Protein 7CZ3 (pdb70)

InterPro domains:
  IPR006683 Thioesterase domain [PF03061] (25-97)
  IPR029069 HotDog domain superfamily [SSF54637] (1-150)
  IPR033120 Hotdog acyl-CoA thioesterase (ACOT)-type domain [PS51770] (7-119)
  IPR040170 Cytosolic acyl coenzyme A thioester hydrolase [PTHR11049] (7-152)

Radius of gyration: 28.85 Å; Cα contacts (8 Å, |Δi|>4): 2410; chains: 6; bounding box: 58×79×76 Å

Foldseek 3Di:
DAAFVQLKFKDKFADDQVQQDPVQWGDPVVVVVVLCVSLQSSQCSQQVAHKDWPDKPDKDQQDTAHNQKMKMKIKTFLFDDFFKTFIKIWIKIARNVDGDIDTRIIITTMMGGDHDPDGGGTDGYDYDDPVSVVSNVCRVVVVVVVVVVVVVVVVVVCCVVVVPPDPD/DEAAQVQLKFKDKFAQDQVQADPVQWGDVVVVVVVQVVRQVSSVCSFQVADKDWDWKDDKDFPDTAHRQKMKMKMKTFLFDDFFKTWIKIWIWIARVPVRDIDTGIIITTMMGGADPRHTGGTHTYDYDDPVSVVCNVCVVVVVVVVVVVVVVVVVVVVVVVD/DAAAFCQLKDKDKFADDQVQADVVQWGDPVVVVVVQCVSQQSQVCRQFPAHKDFPFKDDKDFPDTAHNQKMKMWIKHFQFDDFFKTWIKIWIWIARPVPRDIDTRIIITTMMGGAHPVHTDGTHGYHYDDPVSVVVNVCVVVVVVVVVVVVCVVVVVCCCVVVVVDDD/DEDAQVLLKFKDKFAADQVCADPVQWGDVVVVVVVQVVRQLSSVCSFQVARKDWPWKDDKDFDDTAHNQKIKMKIWTFLFFDQFKTWIKIWIWIARPPVGDIDTGIIITTMMGGADPRHTHGTHGYHYDDPVSVVCHVCVVVVVVVVVVVVVVVVVVVVVVVD/DEEAFVQLKFKDKAAADQVQADPVQWGDPVVVVVVLVVRQQSSVCSFFVAHKDWDDKDDKDFPDTAHRQKMKMWIKTFQFDDFFKTWIKIWIKIARVVVRDIDTRIIITTMMGGADPNGTHGGHGYDYDDPVSVVSNVCVVVVVVVCVVVVVVVVVCVVVVD/DADAFVQLKFKDKFAQDQVQADPVQWGDPVVVVVVQVVRQLSSCCSQFVAHKDFPFKDDKDFPDTAHNQKMKMWIKTWQFDDFFKTKMKIWIWIARVVVRPIDTRIIITTMMGGADPHHTHGGHGYDYDDPVSVVSNVCVVVVVVVVVVVVVVVVVVVVVDD

Organism: Bacillus cereus (strain ATCC 14579 / DSM 31 / CCUG 7414 / JCM 2152 / NBRC 15305 / NCIMB 9373 / NCTC 2599 / NRRL B-3711) (NCBI:txid226900)

B-factor: mean 80.13, std 21.68, range [30.0, 168.38]

Structure (mmCIF, N/CA/C/O backbone):
data_7CZ3
#
_entry.id   7CZ3
#
_cell.length_a   78.685
_cell.length_b   78.685
_cell.length_c   215.634
_cell.angle_alpha   90.000
_cell.angle_beta   90.000
_cell.angle_gamma   120.000
#
_symmetry.space_group_name_H-M   'P 31'
#
loop_
_entity.id
_entity.type
_entity.pdbx_description
1 polymer 'Acyl-CoA hydrolase'
2 non-polymer 'COENZYME A'
3 water water
#
loop_
_atom_site.group_PDB
_atom_site.id
_atom_site.type_symbol
_atom_site.label_atom_id
_atom_site.label_alt_id
_atom_site.label_comp_id
_atom_site.label_asym_id
_atom_site.label_entity_id
_atom_site.label_seq_id
_atom_site.pdbx_PDB_ins_code
_atom_site.Cartn_x
_atom_site.Cartn_y
_atom_site.Cartn_z
_atom_site.occupancy
_atom_site.B_iso_or_equiv
_atom_site.auth_seq_id
_atom_site.auth_comp_id
_atom_site.auth_asym_id
_atom_site.auth_atom_id
_atom_site.pdbx_PDB_model_num
ATOM 1 N N . LYS A 1 3 ? 45.123 38.535 -4.549 1.00 96.33 3 LYS A N 1
ATOM 2 C CA . LYS A 1 3 ? 45.364 38.869 -5.974 1.00 97.88 3 LYS A CA 1
ATOM 3 C C . LYS A 1 3 ? 44.883 37.731 -6.902 1.00 107.15 3 LYS A C 1
ATOM 4 O O . LYS A 1 3 ? 45.339 37.710 -8.066 1.00 112.88 3 LYS A O 1
ATOM 10 N N . LYS A 1 4 ? 43.975 36.845 -6.444 1.00 108.49 4 LYS A N 1
ATOM 11 C CA . LYS A 1 4 ? 43.425 35.690 -7.225 1.00 95.47 4 LYS A CA 1
ATOM 12 C C . LYS A 1 4 ? 41.910 35.573 -7.002 1.00 87.60 4 LYS A C 1
ATOM 13 O O . LYS A 1 4 ? 41.396 36.039 -5.973 1.00 77.36 4 LYS A O 1
ATOM 19 N N . PHE A 1 5 ? 41.210 34.951 -7.945 1.00 94.64 5 PHE A N 1
ATOM 20 C CA . PHE A 1 5 ? 39.728 34.864 -7.961 1.00 100.84 5 PHE A CA 1
ATOM 21 C C . PHE A 1 5 ? 39.290 33.517 -7.368 1.00 100.26 5 PHE A C 1
ATOM 22 O O . PHE A 1 5 ? 40.062 32.528 -7.364 1.00 97.43 5 PHE A O 1
ATOM 30 N N . MET A 1 6 ? 38.059 33.484 -6.867 1.00 90.47 6 MET A N 1
ATOM 31 C CA . MET A 1 6 ? 37.467 32.292 -6.218 1.00 90.51 6 MET A CA 1
ATOM 32 C C . MET A 1 6 ? 37.309 31.160 -7.259 1.00 89.02 6 MET A C 1
ATOM 33 O O . MET A 1 6 ? 37.639 30.010 -6.924 1.00 90.22 6 MET A O 1
ATOM 38 N N . ARG A 1 7 ? 36.879 31.463 -8.487 1.00 81.06 7 ARG A N 1
ATOM 39 C CA . ARG A 1 7 ? 36.747 30.480 -9.595 1.00 83.74 7 ARG A CA 1
ATOM 40 C C . ARG A 1 7 ? 38.062 29.713 -9.775 1.00 82.65 7 ARG A C 1
ATOM 41 O O . ARG A 1 7 ? 37.990 28.530 -10.175 1.00 83.50 7 ARG A O 1
ATOM 49 N N . GLU A 1 8 ? 39.211 30.357 -9.545 1.00 74.05 8 GLU A N 1
ATOM 50 C CA . GLU A 1 8 ? 40.542 29.802 -9.918 1.00 78.00 8 GLU A CA 1
ATOM 51 C C . GLU A 1 8 ? 40.873 28.555 -9.083 1.00 73.46 8 GLU A C 1
ATOM 52 O O . GLU A 1 8 ? 41.813 27.815 -9.471 1.00 73.71 8 GLU A O 1
ATOM 58 N N . SER A 1 9 ? 40.142 28.336 -7.989 1.00 62.44 9 SER A N 1
ATOM 59 C CA . SER A 1 9 ? 40.337 27.215 -7.042 1.00 62.41 9 SER A CA 1
ATOM 60 C C . SER A 1 9 ? 39.052 26.390 -6.934 1.00 63.66 9 SER A C 1
ATOM 61 O O . SER A 1 9 ? 38.907 25.624 -5.969 1.00 73.31 9 SER A O 1
ATOM 64 N N . LYS A 1 10 ? 38.121 26.547 -7.861 1.00 60.54 10 LYS A N 1
ATOM 65 C CA . LYS A 1 10 ? 36.871 25.762 -7.802 1.00 66.66 10 LYS A CA 1
ATOM 66 C C . LYS A 1 10 ? 37.213 24.320 -8.186 1.00 57.50 10 LYS A C 1
ATOM 67 O O . LYS A 1 10 ? 38.092 24.122 -9.020 1.00 54.93 10 LYS A O 1
ATOM 73 N N . ALA A 1 11 ? 36.568 23.359 -7.536 1.00 53.93 11 ALA A N 1
ATOM 74 C CA . ALA A 1 11 ? 36.730 21.909 -7.757 1.00 50.15 11 ALA A CA 1
ATOM 75 C C . ALA A 1 11 ? 35.367 21.241 -7.598 1.00 51.25 11 ALA A C 1
ATOM 76 O O . ALA A 1 11 ? 34.659 21.575 -6.617 1.00 47.84 11 ALA A O 1
ATOM 78 N N . ILE A 1 12 ? 34.989 20.391 -8.555 1.00 54.27 12 ILE A N 1
ATOM 79 C CA . ILE A 1 12 ? 33.769 19.547 -8.461 1.00 55.90 12 ILE A CA 1
ATOM 80 C C . ILE A 1 12 ? 34.184 18.081 -8.505 1.00 52.92 12 ILE A C 1
ATOM 81 O O . ILE A 1 12 ? 34.892 17.732 -9.455 1.00 56.23 12 ILE A O 1
ATOM 86 N N . LYS A 1 13 ? 33.749 17.291 -7.514 1.00 54.64 13 LYS A N 1
ATOM 87 C CA . LYS A 1 13 ? 33.718 15.802 -7.514 1.00 61.76 13 LYS A CA 1
ATOM 88 C C . LYS A 1 13 ? 32.261 15.315 -7.408 1.00 61.95 13 LYS A C 1
ATOM 89 O O . LYS A 1 13 ? 31.668 15.437 -6.330 1.00 61.31 13 LYS A O 1
ATOM 95 N N . THR A 1 14 ? 31.702 14.778 -8.492 1.00 64.00 14 THR A N 1
ATOM 96 C CA . THR A 1 14 ? 30.404 14.037 -8.527 1.00 58.32 14 THR A CA 1
ATOM 97 C C . THR A 1 14 ? 30.638 12.537 -8.368 1.00 53.11 14 THR A C 1
ATOM 98 O O . THR A 1 14 ? 31.508 11.989 -9.062 1.00 50.74 14 THR A O 1
ATOM 102 N N . THR A 1 15 ? 29.881 11.864 -7.521 1.00 54.36 15 THR A N 1
ATOM 103 C CA . THR A 1 15 ? 30.107 10.414 -7.305 1.00 53.83 15 THR A CA 1
ATOM 104 C C . THR A 1 15 ? 28.812 9.645 -7.106 1.00 47.74 15 THR A C 1
ATOM 105 O O . THR A 1 15 ? 27.751 10.211 -6.937 1.00 47.08 15 THR A O 1
ATOM 109 N N . ARG A 1 16 ? 28.996 8.351 -7.070 1.00 57.71 16 ARG A N 1
ATOM 110 C CA . ARG A 1 16 ? 27.976 7.317 -6.844 1.00 67.46 16 ARG A CA 1
ATOM 111 C C . ARG A 1 16 ? 28.081 6.983 -5.361 1.00 63.29 16 ARG A C 1
ATOM 112 O O . ARG A 1 16 ? 29.136 7.238 -4.761 1.00 66.59 16 ARG A O 1
ATOM 120 N N . VAL A 1 17 ? 27.019 6.473 -4.776 1.00 69.16 17 VAL A N 1
ATOM 121 C CA . VAL A 1 17 ? 27.036 5.997 -3.364 1.00 68.55 17 VAL A CA 1
ATOM 122 C C . VAL A 1 17 ? 27.355 4.508 -3.416 1.00 60.56 17 VAL A C 1
ATOM 123 O O . VAL A 1 17 ? 26.737 3.854 -4.257 1.00 65.71 17 VAL A O 1
ATOM 127 N N . PHE A 1 18 ? 28.283 4.010 -2.589 1.00 62.72 18 PHE A N 1
ATOM 128 C CA . PHE A 1 18 ? 28.727 2.582 -2.587 1.00 66.29 18 PHE A CA 1
ATOM 129 C C . PHE A 1 18 ? 28.178 1.833 -1.362 1.00 71.71 18 PHE A C 1
ATOM 130 O O . PHE A 1 18 ? 28.325 2.314 -0.238 1.00 80.55 18 PHE A O 1
ATOM 138 N N . PRO A 1 19 ? 27.537 0.641 -1.528 1.00 63.34 19 PRO A N 1
ATOM 139 C CA . PRO A 1 19 ? 26.923 -0.111 -0.435 1.00 58.03 19 PRO A CA 1
ATOM 140 C C . PRO A 1 19 ? 27.686 -0.173 0.889 1.00 58.21 19 PRO A C 1
ATOM 141 O O . PRO A 1 19 ? 27.016 -0.299 1.881 1.00 53.07 19 PRO A O 1
ATOM 145 N N . ASN A 1 20 ? 29.025 -0.127 0.850 1.00 61.64 20 ASN A N 1
ATOM 146 C CA . ASN A 1 20 ? 29.926 -0.203 2.039 1.00 70.84 20 ASN A CA 1
ATOM 147 C C . ASN A 1 20 ? 29.831 1.075 2.897 1.00 71.05 20 ASN A C 1
ATOM 148 O O . ASN A 1 20 ? 30.299 1.058 4.066 1.00 68.93 20 ASN A O 1
ATOM 153 N N . ASP A 1 21 ? 29.280 2.156 2.346 1.00 73.85 21 ASP A N 1
ATOM 154 C CA . ASP A 1 21 ? 29.132 3.450 3.057 1.00 70.71 21 ASP A CA 1
ATOM 155 C C . ASP A 1 21 ? 27.674 3.640 3.498 1.00 68.37 21 ASP A C 1
ATOM 156 O O . ASP A 1 21 ? 27.386 4.682 4.124 1.00 65.12 21 ASP A O 1
ATOM 161 N N . LEU A 1 22 ? 26.796 2.675 3.197 1.00 60.10 22 LEU A N 1
ATOM 162 C CA . LEU A 1 22 ? 25.429 2.606 3.777 1.00 62.96 22 LEU A CA 1
ATOM 163 C C . LEU A 1 22 ? 25.513 1.986 5.175 1.00 71.15 22 LEU A C 1
ATOM 164 O O . LEU A 1 22 ? 26.344 1.089 5.384 1.00 68.86 22 LEU A O 1
ATOM 169 N N . ASN A 1 23 ? 24.674 2.467 6.094 1.00 84.69 23 ASN A N 1
ATOM 170 C CA . ASN A 1 23 ? 24.570 1.950 7.483 1.00 84.62 23 ASN A CA 1
ATOM 171 C C . ASN A 1 23 ? 23.389 0.982 7.519 1.00 88.53 23 ASN A C 1
ATOM 172 O O . ASN A 1 23 ? 22.993 0.496 6.431 1.00 84.78 23 ASN A O 1
ATOM 177 N N . ASN A 1 24 ? 22.878 0.696 8.715 1.00 92.31 24 ASN A N 1
ATOM 178 C CA . ASN A 1 24 ? 21.883 -0.380 8.922 1.00 101.34 24 ASN A CA 1
ATOM 179 C C . ASN A 1 24 ? 20.586 -0.020 8.187 1.00 102.95 24 ASN A C 1
ATOM 180 O O . ASN A 1 24 ? 19.943 -0.958 7.687 1.00 85.35 24 ASN A O 1
ATOM 185 N N . HIS A 1 25 ? 20.299 1.276 8.051 1.00 113.81 25 HIS A N 1
ATOM 186 C CA . HIS A 1 25 ? 19.059 1.774 7.398 1.00 109.94 25 HIS A CA 1
ATOM 187 C C . HIS A 1 25 ? 19.290 2.031 5.911 1.00 95.12 25 HIS A C 1
ATOM 188 O O . HIS A 1 25 ? 18.413 2.643 5.305 1.00 99.13 25 HIS A O 1
ATOM 195 N N . GLN A 1 26 ? 20.402 1.538 5.363 1.00 90.29 26 GLN A N 1
ATOM 196 C CA . GLN A 1 26 ? 20.801 1.707 3.938 1.00 85.58 26 GLN A CA 1
ATOM 197 C C . GLN A 1 26 ? 20.920 3.192 3.589 1.00 73.87 26 GLN A C 1
ATOM 198 O O . GLN A 1 26 ? 20.462 3.568 2.516 1.00 76.90 26 GLN A O 1
ATOM 204 N N . THR A 1 27 ? 21.570 3.979 4.443 1.00 69.07 27 THR A N 1
ATOM 205 C CA . THR A 1 27 ? 21.723 5.437 4.219 1.00 65.07 27 THR A CA 1
ATOM 206 C C . THR A 1 27 ? 23.198 5.804 4.371 1.00 60.95 27 THR A C 1
ATOM 207 O O . THR A 1 27 ? 23.852 5.189 5.192 1.00 59.84 27 THR A O 1
ATOM 211 N N . LEU A 1 28 ? 23.699 6.759 3.593 1.00 57.11 28 LEU A N 1
ATOM 212 C CA . LEU A 1 28 ? 25.132 7.133 3.701 1.00 59.92 28 LEU A CA 1
ATOM 213 C C . LEU A 1 28 ? 25.503 7.560 5.130 1.00 58.38 28 LEU A C 1
ATOM 214 O O . LEU A 1 28 ? 24.771 8.335 5.722 1.00 68.30 28 LEU A O 1
ATOM 219 N N . PHE A 1 29 ? 26.631 7.070 5.642 1.00 66.42 29 PHE A N 1
ATOM 220 C CA . PHE A 1 29 ? 27.314 7.559 6.870 1.00 65.33 29 PHE A CA 1
ATOM 221 C C . PHE A 1 29 ? 27.747 9.027 6.733 1.00 53.90 29 PHE A C 1
ATOM 222 O O . PHE A 1 29 ? 28.189 9.461 5.658 1.00 57.51 29 PHE A O 1
ATOM 230 N N . GLY A 1 30 ? 27.702 9.745 7.851 1.00 51.75 30 GLY A N 1
ATOM 231 C CA . GLY A 1 30 ? 28.227 11.111 7.992 1.00 51.53 30 GLY A CA 1
ATOM 232 C C . GLY A 1 30 ? 29.701 11.125 7.685 1.00 56.07 30 GLY A C 1
ATOM 233 O O . GLY A 1 30 ? 30.130 11.997 6.877 1.00 64.53 30 GLY A O 1
ATOM 234 N N . GLY A 1 31 ? 30.430 10.146 8.240 1.00 54.39 31 GLY A N 1
ATOM 235 C CA . GLY A 1 31 ? 31.900 10.011 8.111 1.00 48.47 31 GLY A CA 1
ATOM 236 C C . GLY A 1 31 ? 32.320 10.066 6.656 1.00 47.59 31 GLY A C 1
ATOM 237 O O . GLY A 1 31 ? 33.275 10.818 6.316 1.00 39.02 31 GLY A O 1
ATOM 238 N N . LYS A 1 32 ? 31.605 9.321 5.811 1.00 47.97 32 LYS A N 1
ATOM 239 C CA . LYS A 1 32 ? 31.925 9.245 4.368 1.00 57.05 32 LYS A CA 1
ATOM 240 C C . LYS A 1 32 ? 31.853 10.679 3.830 1.00 62.05 32 LYS A C 1
ATOM 241 O O . LYS A 1 32 ? 32.827 11.146 3.178 1.00 54.43 32 LYS A O 1
ATOM 247 N N . LEU A 1 33 ? 30.769 11.382 4.169 1.00 57.99 33 LEU A N 1
ATOM 248 C CA . LEU A 1 33 ? 30.547 12.761 3.681 1.00 55.64 33 LEU A CA 1
ATOM 249 C C . LEU A 1 33 ? 31.659 13.692 4.181 1.00 47.92 33 LEU A C 1
ATOM 250 O O . LEU A 1 33 ? 32.205 14.508 3.381 1.00 38.70 33 LEU A O 1
ATOM 255 N N . LEU A 1 34 ? 32.013 13.599 5.459 1.00 43.62 34 LEU A N 1
ATOM 256 C CA . LEU A 1 34 ? 32.994 14.570 5.992 1.00 47.26 34 LEU A CA 1
ATOM 257 C C . LEU A 1 34 ? 34.296 14.340 5.263 1.00 47.71 34 LEU A C 1
ATOM 258 O O . LEU A 1 34 ? 34.876 15.358 4.813 1.00 53.23 34 LEU A O 1
ATOM 263 N N . ALA A 1 35 ? 34.613 13.053 5.050 1.00 43.48 35 ALA A N 1
ATOM 264 C CA . ALA A 1 35 ? 35.833 12.553 4.389 1.00 38.79 35 ALA A CA 1
ATOM 265 C C . ALA A 1 35 ? 35.975 13.168 2.998 1.00 41.37 35 ALA A C 1
ATOM 266 O O . ALA A 1 35 ? 37.056 13.659 2.685 1.00 50.07 35 ALA A O 1
ATOM 268 N N . GLU A 1 36 ? 34.916 13.192 2.200 1.00 44.75 36 GLU A N 1
ATOM 269 C CA . GLU A 1 36 ? 34.942 13.788 0.830 1.00 56.74 36 GLU A CA 1
ATOM 270 C C . GLU A 1 36 ? 34.930 15.327 0.868 1.00 60.70 36 GLU A C 1
ATOM 271 O O . GLU A 1 36 ? 35.497 15.952 -0.079 1.00 57.58 36 GLU A O 1
ATOM 277 N N . ILE A 1 37 ? 34.250 15.920 1.859 1.00 51.81 37 ILE A N 1
ATOM 278 C CA . ILE A 1 37 ? 34.315 17.386 2.081 1.00 51.53 37 ILE A CA 1
ATOM 279 C C . ILE A 1 37 ? 35.790 17.752 2.301 1.00 53.56 37 ILE A C 1
ATOM 280 O O . ILE A 1 37 ? 36.259 18.698 1.654 1.00 52.94 37 ILE A O 1
ATOM 285 N N . ASP A 1 38 ? 36.509 16.999 3.139 1.00 51.35 38 ASP A N 1
ATOM 286 C CA . ASP A 1 38 ? 37.957 17.235 3.384 1.00 61.40 38 ASP A CA 1
ATOM 287 C C . ASP A 1 38 ? 38.738 17.035 2.076 1.00 60.69 38 ASP A C 1
ATOM 288 O O . ASP A 1 38 ? 39.672 17.843 1.769 1.00 54.92 38 ASP A O 1
ATOM 293 N N . SER A 1 39 ? 38.387 15.989 1.333 1.00 52.67 39 SER A N 1
ATOM 294 C CA . SER A 1 39 ? 39.147 15.550 0.139 1.00 55.03 39 SER A CA 1
ATOM 295 C C . SER A 1 39 ? 39.129 16.642 -0.940 1.00 52.18 39 SER A C 1
ATOM 296 O O . SER A 1 39 ? 40.206 17.033 -1.385 1.00 56.53 39 SER A O 1
ATOM 299 N N . ILE A 1 40 ? 37.943 17.085 -1.361 1.00 54.36 40 ILE A N 1
ATOM 300 C CA . ILE A 1 40 ? 37.755 18.132 -2.413 1.00 53.63 40 ILE A CA 1
ATOM 301 C C . ILE A 1 40 ? 38.318 19.457 -1.881 1.00 56.53 40 ILE A C 1
ATOM 302 O O . ILE A 1 40 ? 39.235 20.034 -2.547 1.00 54.16 40 ILE A O 1
ATOM 307 N N . ALA A 1 41 ? 37.845 19.897 -0.703 1.00 46.48 41 ALA A N 1
ATOM 308 C CA . ALA A 1 41 ? 38.363 21.103 -0.040 1.00 48.47 41 ALA A CA 1
ATOM 309 C C . ALA A 1 41 ? 39.893 21.145 -0.198 1.00 53.56 41 ALA A C 1
ATOM 310 O O . ALA A 1 41 ? 40.400 22.199 -0.626 1.00 54.50 41 ALA A O 1
ATOM 312 N N . SER A 1 42 ? 40.593 20.026 0.045 1.00 57.46 42 SER A N 1
ATOM 313 C CA . SER A 1 42 ? 42.083 19.964 0.082 1.00 56.01 42 SER A CA 1
ATOM 314 C C . SER A 1 42 ? 42.638 20.294 -1.299 1.00 53.57 42 SER A C 1
ATOM 315 O O . SER A 1 42 ? 43.733 20.900 -1.341 1.00 52.82 42 SER A O 1
ATOM 318 N N . ILE A 1 43 ? 41.913 19.896 -2.355 1.00 53.26 43 ILE A N 1
ATOM 319 C CA . ILE A 1 43 ? 42.256 20.165 -3.786 1.00 58.35 43 ILE A CA 1
ATOM 320 C C . ILE A 1 43 ? 42.093 21.680 -4.009 1.00 70.92 43 ILE A C 1
ATOM 321 O O . ILE A 1 43 ? 43.083 22.338 -4.444 1.00 62.28 43 ILE A O 1
ATOM 326 N N . ALA A 1 44 ? 40.903 22.226 -3.702 1.00 66.66 44 ALA A N 1
ATOM 327 C CA . ALA A 1 44 ? 40.614 23.671 -3.796 1.00 56.13 44 ALA A CA 1
ATOM 328 C C . ALA A 1 44 ? 41.798 24.443 -3.202 1.00 56.29 44 ALA A C 1
ATOM 329 O O . ALA A 1 44 ? 42.511 25.135 -3.957 1.00 61.11 44 ALA A O 1
ATOM 331 N N . ALA A 1 45 ? 42.062 24.262 -1.908 1.00 51.47 45 ALA A N 1
ATOM 332 C CA . ALA A 1 45 ? 43.176 24.922 -1.183 1.00 58.62 45 ALA A CA 1
ATOM 333 C C . ALA A 1 45 ? 44.524 24.731 -1.906 1.00 64.93 45 ALA A C 1
ATOM 334 O O . ALA A 1 45 ? 45.346 25.672 -1.885 1.00 63.69 45 ALA A O 1
ATOM 336 N N . ALA A 1 46 ? 44.781 23.548 -2.472 1.00 64.80 46 ALA A N 1
ATOM 337 C CA . ALA A 1 46 ? 46.006 23.259 -3.247 1.00 67.08 46 ALA A CA 1
ATOM 338 C C . ALA A 1 46 ? 46.039 24.182 -4.470 1.00 71.11 46 ALA A C 1
ATOM 339 O O . ALA A 1 46 ? 46.960 25.012 -4.551 1.00 72.93 46 ALA A O 1
ATOM 341 N N . ARG A 1 47 ? 45.060 24.055 -5.373 1.00 77.58 47 ARG A N 1
ATOM 342 C CA . ARG A 1 47 ? 44.956 24.882 -6.608 1.00 84.10 47 ARG A CA 1
ATOM 343 C C . ARG A 1 47 ? 45.319 26.321 -6.242 1.00 84.51 47 ARG A C 1
ATOM 344 O O . ARG A 1 47 ? 46.277 26.872 -6.821 1.00 75.10 47 ARG A O 1
ATOM 352 N N . HIS A 1 48 ? 44.598 26.872 -5.266 1.00 80.46 48 HIS A N 1
ATOM 353 C CA . HIS A 1 48 ? 44.723 28.283 -4.839 1.00 78.06 48 HIS A CA 1
ATOM 354 C C . HIS A 1 48 ? 46.154 28.585 -4.396 1.00 72.35 48 HIS A C 1
ATOM 355 O O . HIS A 1 48 ? 46.841 29.343 -5.091 1.00 70.62 48 HIS A O 1
ATOM 362 N N . SER A 1 49 ? 46.561 27.999 -3.273 1.00 73.91 49 SER A N 1
ATOM 363 C CA . SER A 1 49 ? 47.824 28.282 -2.549 1.00 71.12 49 SER A CA 1
ATOM 364 C C . SER A 1 49 ? 49.023 27.902 -3.419 1.00 77.47 49 SER A C 1
ATOM 365 O O . SER A 1 49 ? 50.117 28.483 -3.203 1.00 73.84 49 SER A O 1
ATOM 368 N N . ARG A 1 50 ? 48.819 26.941 -4.333 1.00 85.53 50 ARG A N 1
ATOM 369 C CA . ARG A 1 50 ? 49.861 26.336 -5.211 1.00 89.02 50 ARG A CA 1
ATOM 370 C C . ARG A 1 50 ? 50.962 25.734 -4.319 1.00 85.27 50 ARG A C 1
ATOM 371 O O . ARG A 1 50 ? 52.122 25.606 -4.774 1.00 83.25 50 ARG A O 1
ATOM 379 N N . LYS A 1 51 ? 50.594 25.356 -3.092 1.00 78.17 51 LYS A N 1
ATOM 380 C CA . LYS A 1 51 ? 51.501 24.791 -2.066 1.00 76.13 51 LYS A CA 1
ATOM 381 C C . LYS A 1 51 ? 50.768 23.662 -1.352 1.00 82.03 51 LYS A C 1
ATOM 382 O O . LYS A 1 51 ? 49.525 23.612 -1.436 1.00 74.43 51 LYS A O 1
ATOM 388 N N . HIS A 1 52 ? 51.510 22.784 -0.680 1.00 82.81 52 HIS A N 1
ATOM 389 C CA . HIS A 1 52 ? 50.918 21.641 0.053 1.00 77.79 52 HIS A CA 1
ATOM 390 C C . HIS A 1 52 ? 50.307 22.190 1.336 1.00 70.50 52 HIS A C 1
ATOM 391 O O . HIS A 1 52 ? 50.982 22.956 2.007 1.00 61.20 52 HIS A O 1
ATOM 398 N N . CYS A 1 53 ? 49.050 21.853 1.616 1.00 68.67 53 CYS A N 1
ATOM 399 C CA . CYS A 1 53 ? 48.304 22.347 2.800 1.00 72.37 53 CYS A CA 1
ATOM 400 C C . CYS A 1 53 ? 47.869 21.188 3.693 1.00 68.91 53 CYS A C 1
ATOM 401 O O . CYS A 1 53 ? 47.985 20.023 3.271 1.00 70.07 53 CYS A O 1
ATOM 404 N N . VAL A 1 54 ? 47.313 21.560 4.847 1.00 70.09 54 VAL A N 1
ATOM 405 C CA . VAL A 1 54 ? 46.878 20.689 5.969 1.00 65.83 54 VAL A CA 1
ATOM 406 C C . VAL A 1 54 ? 45.567 21.269 6.512 1.00 66.74 54 VAL A C 1
ATOM 407 O O . VAL A 1 54 ? 45.393 22.503 6.492 1.00 74.18 54 VAL A O 1
ATOM 411 N N . THR A 1 55 ? 44.668 20.412 6.969 1.00 61.57 55 THR A N 1
ATOM 412 C CA . THR A 1 55 ? 43.360 20.804 7.539 1.00 62.54 55 THR A CA 1
ATOM 413 C C . THR A 1 55 ? 43.558 21.331 8.970 1.00 71.66 55 THR A C 1
ATOM 414 O O . THR A 1 55 ? 43.771 20.503 9.877 1.00 68.84 55 THR A O 1
ATOM 418 N N . ALA A 1 56 ? 43.436 22.649 9.176 1.00 73.80 56 ALA A N 1
ATOM 419 C CA . ALA A 1 56 ? 43.534 23.297 10.507 1.00 68.89 56 ALA A CA 1
ATOM 420 C C . ALA A 1 56 ? 42.306 22.940 11.348 1.00 64.06 56 ALA A C 1
ATOM 421 O O . ALA A 1 56 ? 42.486 22.481 12.505 1.00 64.08 56 ALA A O 1
ATOM 423 N N . SER A 1 57 ? 41.115 23.101 10.763 1.00 63.61 57 SER A N 1
ATOM 424 C CA . SER A 1 57 ? 39.797 23.020 11.453 1.00 61.02 57 SER A CA 1
ATOM 425 C C . SER A 1 57 ? 38.660 22.837 10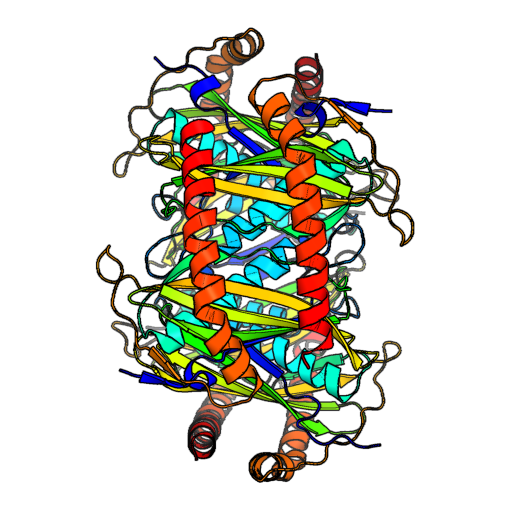.440 1.00 53.74 57 SER A C 1
ATOM 426 O O . SER A 1 57 ? 38.845 23.162 9.261 1.00 55.95 57 SER A O 1
ATOM 429 N N . ILE A 1 58 ? 37.509 22.363 10.892 1.00 51.51 58 ILE A N 1
ATOM 430 C CA . ILE A 1 58 ? 36.286 22.220 10.048 1.00 58.16 58 ILE A CA 1
ATOM 431 C C . ILE A 1 58 ? 35.109 22.783 10.857 1.00 55.56 58 ILE A C 1
ATOM 432 O O . ILE A 1 58 ? 34.874 22.273 11.949 1.00 57.23 58 ILE A O 1
ATOM 437 N N . ASP A 1 59 ? 34.434 23.841 10.382 1.00 57.49 59 ASP A N 1
ATOM 438 C CA . ASP A 1 59 ? 33.281 24.439 11.112 1.00 58.47 59 ASP A CA 1
ATOM 439 C C . ASP A 1 59 ? 32.275 23.307 11.340 1.00 54.18 59 ASP A C 1
ATOM 440 O O . ASP A 1 59 ? 32.474 22.235 10.760 1.00 70.97 59 ASP A O 1
ATOM 445 N N . SER A 1 60 ? 31.272 23.498 12.189 1.00 52.48 60 SER A N 1
ATOM 446 C CA . SER A 1 60 ? 30.214 22.487 12.439 1.00 54.83 60 SER A CA 1
ATOM 447 C C . SER A 1 60 ? 29.517 22.219 11.108 1.00 52.42 60 SER A C 1
ATOM 448 O O . SER A 1 60 ? 29.542 23.094 10.235 1.00 67.04 60 SER A O 1
ATOM 451 N N . VAL A 1 61 ? 28.963 21.028 10.949 1.00 53.07 61 VAL A N 1
ATOM 452 C CA . VAL A 1 61 ? 28.243 20.611 9.720 1.00 51.48 61 VAL A CA 1
ATOM 453 C C . VAL A 1 61 ? 26.943 19.982 10.208 1.00 56.46 61 VAL A C 1
ATOM 454 O O . VAL A 1 61 ? 26.971 19.287 11.248 1.00 61.24 61 VAL A O 1
ATOM 458 N N . ASP A 1 62 ? 25.842 20.305 9.535 1.00 60.54 62 ASP A N 1
ATOM 459 C CA . ASP A 1 62 ? 24.482 19.814 9.868 1.00 62.95 62 ASP A CA 1
ATOM 460 C C . ASP A 1 62 ? 24.055 18.961 8.678 1.00 59.19 62 ASP A C 1
ATOM 461 O O . ASP A 1 62 ? 24.067 19.496 7.535 1.00 52.04 62 ASP A O 1
ATOM 466 N N . PHE A 1 63 ? 23.737 17.692 8.946 1.00 58.20 63 PHE A N 1
ATOM 467 C CA . PHE A 1 63 ? 23.343 16.691 7.929 1.00 59.33 63 PHE A CA 1
ATOM 468 C C . PHE A 1 63 ? 21.869 16.968 7.676 1.00 56.06 63 PHE A C 1
ATOM 469 O O . PHE A 1 63 ? 21.053 16.457 8.429 1.00 61.69 63 PHE A O 1
ATOM 477 N N . LEU A 1 64 ? 21.596 17.791 6.659 1.00 63.07 64 LEU A N 1
ATOM 478 C CA . LEU A 1 64 ? 20.246 18.282 6.267 1.00 72.18 64 LEU A CA 1
ATOM 479 C C . LEU A 1 64 ? 19.383 17.147 5.714 1.00 68.26 64 LEU A C 1
ATOM 480 O O . LEU A 1 64 ? 18.177 17.165 5.974 1.00 62.91 64 LEU A O 1
ATOM 485 N N . THR A 1 65 ? 19.950 16.218 4.951 1.00 83.08 65 THR A N 1
ATOM 486 C CA . THR A 1 65 ? 19.144 15.170 4.263 1.00 88.34 65 THR A CA 1
ATOM 487 C C . THR A 1 65 ? 19.856 13.814 4.332 1.00 86.38 65 THR A C 1
ATOM 488 O O . THR A 1 65 ? 21.067 13.744 4.573 1.00 96.37 65 THR A O 1
ATOM 492 N N . PRO A 1 66 ? 19.095 12.699 4.227 1.00 72.62 66 PRO A N 1
ATOM 493 C CA . PRO A 1 66 ? 19.655 11.367 4.031 1.00 76.38 66 PRO A CA 1
ATOM 494 C C . PRO A 1 66 ? 19.879 11.085 2.541 1.00 67.49 66 PRO A C 1
ATOM 495 O O . PRO A 1 66 ? 18.960 11.193 1.779 1.00 80.51 66 PRO A O 1
ATOM 499 N N . ILE A 1 67 ? 21.071 10.594 2.219 1.00 61.41 67 ILE A N 1
ATOM 500 C CA . ILE A 1 67 ? 21.460 10.200 0.839 1.00 52.48 67 ILE A CA 1
ATOM 501 C C . ILE A 1 67 ? 21.178 8.704 0.713 1.00 56.62 67 ILE A C 1
ATOM 502 O O . ILE A 1 67 ? 21.445 8.001 1.671 1.00 63.29 67 ILE A O 1
ATOM 507 N N . HIS A 1 68 ? 20.649 8.241 -0.419 1.00 59.03 68 HIS A N 1
ATOM 508 C CA . HIS A 1 68 ? 20.330 6.798 -0.564 1.00 65.54 68 HIS A CA 1
ATOM 509 C C . HIS A 1 68 ? 21.194 6.115 -1.621 1.00 66.21 68 HIS A C 1
ATOM 510 O O . HIS A 1 68 ? 21.953 6.790 -2.301 1.00 60.77 68 HIS A O 1
ATOM 517 N N . GLN A 1 69 ? 20.993 4.811 -1.794 1.00 70.04 69 GLN A N 1
ATOM 518 C CA . GLN A 1 69 ? 21.768 4.001 -2.764 1.00 79.72 69 GLN A CA 1
ATOM 519 C C . GLN A 1 69 ? 21.542 4.498 -4.189 1.00 72.57 69 GLN A C 1
ATOM 520 O O . GLN A 1 69 ? 22.491 4.459 -4.969 1.00 79.77 69 GLN A O 1
ATOM 526 N N . ALA A 1 70 ? 20.329 4.951 -4.506 1.00 71.36 70 ALA A N 1
ATOM 527 C CA . ALA A 1 70 ? 19.963 5.376 -5.874 1.00 76.43 70 ALA A CA 1
ATOM 528 C C . ALA A 1 70 ? 20.292 6.843 -6.139 1.00 72.40 70 ALA A C 1
ATOM 529 O O . ALA A 1 70 ? 19.898 7.341 -7.192 1.00 68.30 70 ALA A O 1
ATOM 531 N N . ASP A 1 71 ? 20.997 7.502 -5.230 1.00 67.27 71 ASP A N 1
ATOM 532 C CA . ASP A 1 71 ? 21.327 8.927 -5.430 1.00 64.00 71 ASP A CA 1
ATOM 533 C C . ASP A 1 71 ? 22.787 9.065 -5.828 1.00 59.18 71 ASP A C 1
ATOM 534 O O . ASP A 1 71 ? 23.530 8.105 -5.727 1.00 54.54 71 ASP A O 1
ATOM 539 N N . SER A 1 72 ? 23.121 10.271 -6.267 1.00 56.36 72 SER A N 1
ATOM 540 C CA . SER A 1 72 ? 24.481 10.684 -6.663 1.00 55.26 72 SER A CA 1
ATOM 541 C C . SER A 1 72 ? 24.829 11.881 -5.792 1.00 54.61 72 SER A C 1
ATOM 542 O O . SER A 1 72 ? 23.945 12.668 -5.548 1.00 60.47 72 SER A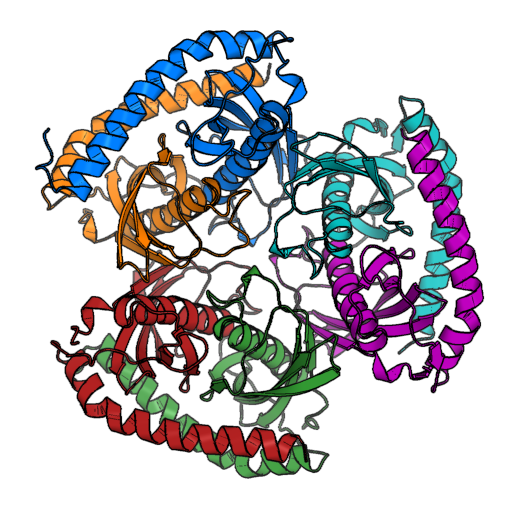 O 1
ATOM 545 N N . VAL A 1 73 ? 26.071 11.998 -5.347 1.00 57.12 73 VAL A N 1
ATOM 546 C CA . VAL A 1 73 ? 26.437 13.155 -4.489 1.00 57.36 73 VAL A CA 1
ATOM 547 C C . VAL A 1 73 ? 27.412 14.035 -5.255 1.00 59.48 73 VAL A C 1
ATOM 548 O O . VAL A 1 73 ? 28.363 13.506 -5.801 1.00 66.14 73 VAL A O 1
ATOM 552 N N . CYS A 1 74 ? 27.167 15.336 -5.271 1.00 56.63 74 CYS A N 1
ATOM 553 C CA . CYS A 1 74 ? 28.074 16.271 -5.967 1.00 54.48 74 CYS A CA 1
ATOM 554 C C . CYS A 1 74 ? 28.709 17.176 -4.918 1.00 54.34 74 CYS A C 1
ATOM 555 O O . CYS A 1 74 ? 27.986 17.724 -4.104 1.00 60.73 74 CYS A O 1
ATOM 558 N N . TYR A 1 75 ? 30.029 17.277 -4.921 1.00 54.93 75 TYR A N 1
ATOM 559 C CA . TYR A 1 75 ? 30.742 18.144 -3.958 1.00 54.70 75 TYR A CA 1
ATOM 560 C C . TYR A 1 75 ? 31.350 19.261 -4.778 1.00 59.22 75 TYR A C 1
ATOM 561 O O . TYR A 1 75 ? 32.156 18.943 -5.651 1.00 73.32 75 TYR A O 1
ATOM 570 N N . GLU A 1 76 ? 30.945 20.498 -4.518 1.00 65.14 76 GLU A N 1
ATOM 571 C CA . GLU A 1 76 ? 31.490 21.720 -5.166 1.00 63.15 76 GLU A CA 1
ATOM 572 C C . GLU A 1 76 ? 32.268 22.466 -4.087 1.00 50.96 76 GLU A C 1
ATOM 573 O O . GLU A 1 76 ? 31.760 22.503 -2.958 1.00 52.07 76 GLU A O 1
ATOM 579 N N . ALA A 1 77 ? 33.456 22.990 -4.356 1.00 44.90 77 ALA A N 1
ATOM 580 C CA . ALA A 1 77 ? 34.197 23.690 -3.288 1.00 54.48 77 ALA A CA 1
ATOM 581 C C . ALA A 1 77 ? 35.245 24.629 -3.857 1.00 63.04 77 ALA A C 1
ATOM 582 O O . ALA A 1 77 ? 35.879 24.258 -4.857 1.00 67.42 77 ALA A O 1
ATOM 584 N N . PHE A 1 78 ? 35.414 25.784 -3.203 1.00 70.31 78 PHE A N 1
ATOM 585 C CA . PHE A 1 78 ? 36.395 26.848 -3.554 1.00 67.20 78 PHE A CA 1
ATOM 586 C C . PHE A 1 78 ? 36.785 27.618 -2.296 1.00 60.79 78 PHE A C 1
ATOM 587 O O . PHE A 1 78 ? 36.012 27.573 -1.303 1.00 53.14 78 PHE A O 1
ATOM 595 N N . VAL A 1 79 ? 37.960 28.255 -2.355 1.00 65.06 79 VAL A N 1
ATOM 596 C CA . VAL A 1 79 ? 38.493 29.224 -1.350 1.00 66.87 79 VAL A CA 1
ATOM 597 C C . VAL A 1 79 ? 37.620 30.465 -1.428 1.00 67.18 79 VAL A C 1
ATOM 598 O O . VAL A 1 79 ? 37.419 30.924 -2.536 1.00 61.23 79 VAL A O 1
ATOM 602 N N . CYS A 1 80 ? 37.075 30.914 -0.306 1.00 77.38 80 CYS A N 1
ATOM 603 C CA . CYS A 1 80 ? 36.208 32.110 -0.336 1.00 79.15 80 CYS A CA 1
ATOM 604 C C . CYS A 1 80 ? 36.749 33.140 0.651 1.00 82.69 80 CYS A C 1
ATOM 605 O O . CYS A 1 80 ? 36.257 34.257 0.656 1.00 113.84 80 CYS A O 1
ATOM 608 N N . TYR A 1 81 ? 37.717 32.757 1.471 1.00 83.00 81 TYR A N 1
ATOM 609 C CA . TYR A 1 81 ? 38.317 33.753 2.385 1.00 85.93 81 TYR A CA 1
ATOM 610 C C . TYR A 1 81 ? 39.809 33.480 2.518 1.00 84.92 81 TYR A C 1
ATOM 611 O O . TYR A 1 81 ? 40.251 32.395 2.175 1.00 85.62 81 TYR A O 1
ATOM 620 N N . THR A 1 82 ? 40.565 34.478 2.949 1.00 88.26 82 THR A N 1
ATOM 621 C CA . THR A 1 82 ? 42.020 34.271 3.080 1.00 95.64 82 THR A CA 1
ATOM 622 C C . THR A 1 82 ? 42.548 35.021 4.294 1.00 90.95 82 THR A C 1
ATOM 623 O O . THR A 1 82 ? 41.874 35.932 4.768 1.00 92.37 82 THR A O 1
ATOM 627 N N . GLY A 1 83 ? 43.691 34.568 4.788 1.00 89.18 83 GLY A N 1
ATOM 628 C CA . GLY A 1 83 ? 44.443 35.195 5.883 1.00 88.98 83 GLY A CA 1
ATOM 629 C C . GLY A 1 83 ? 45.842 35.363 5.344 1.00 97.66 83 GLY A C 1
ATOM 630 O O . GLY A 1 83 ? 45.962 35.912 4.241 1.00 96.55 83 GLY A O 1
ATOM 631 N N . LYS A 1 84 ? 46.860 34.891 6.054 1.00 95.41 84 LYS A N 1
ATOM 632 C CA . LYS A 1 84 ? 48.217 34.958 5.443 1.00 102.53 84 LYS A CA 1
ATOM 633 C C . LYS A 1 84 ? 48.733 33.565 5.054 1.00 96.22 84 LYS A C 1
ATOM 634 O O . LYS A 1 84 ? 49.429 33.465 4.035 1.00 104.06 84 LYS A O 1
ATOM 640 N N . SER A 1 85 ? 48.448 32.531 5.838 1.00 93.97 85 SER A N 1
ATOM 641 C CA . SER A 1 85 ? 48.652 31.113 5.438 1.00 81.57 85 SER A CA 1
ATOM 642 C C . SER A 1 85 ? 47.307 30.363 5.444 1.00 79.17 85 SER A C 1
ATOM 643 O O . SER A 1 85 ? 47.236 29.267 4.864 1.00 87.24 85 SER A O 1
ATOM 646 N N . SER A 1 86 ? 46.272 30.918 6.080 1.00 66.96 86 SER A N 1
ATOM 647 C CA . SER A 1 86 ? 44.955 30.261 6.208 1.00 73.94 86 SER A CA 1
ATOM 648 C C . SER A 1 86 ? 44.174 30.438 4.899 1.00 73.52 86 SER A C 1
ATOM 649 O O . SER A 1 86 ? 44.659 31.191 4.035 1.00 68.27 86 SER A O 1
ATOM 652 N N . MET A 1 87 ? 43.065 29.689 4.757 1.00 70.93 87 MET A N 1
ATOM 653 C CA . MET A 1 87 ? 42.100 29.701 3.623 1.00 66.90 87 MET A CA 1
ATOM 654 C C . MET A 1 87 ? 40.772 29.110 4.119 1.00 69.54 87 MET A C 1
ATOM 655 O O . MET A 1 87 ? 40.779 27.939 4.572 1.00 64.39 87 MET A O 1
ATOM 660 N N . GLU A 1 88 ? 39.692 29.905 4.096 1.00 70.44 88 GLU A N 1
ATOM 661 C CA . GLU A 1 88 ? 38.294 29.432 4.321 1.00 66.11 88 GLU A CA 1
ATOM 662 C C . GLU A 1 88 ? 37.883 28.759 3.007 1.00 65.35 88 GLU A C 1
ATOM 663 O O . GLU A 1 88 ? 37.831 29.461 1.995 1.00 79.05 88 GLU A O 1
ATOM 669 N N . VAL A 1 89 ? 37.718 27.435 2.976 1.00 64.21 89 VAL A N 1
ATOM 670 C CA . VAL A 1 89 ? 37.174 26.730 1.777 1.00 57.40 89 VAL A CA 1
ATOM 671 C C . VAL A 1 89 ? 35.689 26.574 2.056 1.00 48.30 89 VAL A C 1
ATOM 672 O O . VAL A 1 89 ? 35.343 26.410 3.236 1.00 48.17 89 VAL A O 1
ATOM 676 N N . PHE A 1 90 ? 34.848 26.760 1.046 1.00 51.30 90 PHE A N 1
ATOM 677 C CA . PHE A 1 90 ? 33.382 26.541 1.157 1.00 57.57 90 PHE A CA 1
ATOM 678 C C . PHE A 1 90 ? 33.047 25.380 0.226 1.00 63.26 90 PHE A C 1
ATOM 679 O O . PHE A 1 90 ? 33.463 25.382 -0.977 1.00 59.32 90 PHE A O 1
ATOM 687 N N . VAL A 1 91 ? 32.349 24.407 0.804 1.00 63.61 91 VAL A N 1
ATOM 688 C CA . VAL A 1 91 ? 32.003 23.111 0.167 1.00 60.75 91 VAL A CA 1
ATOM 689 C C . VAL A 1 91 ? 30.492 22.982 0.271 1.00 56.47 91 VAL A C 1
ATOM 690 O O . VAL A 1 91 ? 29.934 23.181 1.386 1.00 48.91 91 VAL A O 1
ATOM 694 N N . LYS A 1 92 ? 29.882 22.648 -0.859 1.00 59.01 92 LYS A N 1
ATOM 695 C CA . LYS A 1 92 ? 28.420 22.512 -1.022 1.00 63.67 92 LYS A CA 1
ATOM 696 C C . LYS A 1 92 ? 28.139 21.067 -1.453 1.00 56.18 92 LYS A C 1
ATOM 697 O O . LYS A 1 92 ? 28.794 20.602 -2.409 1.00 55.22 92 LYS A O 1
ATOM 703 N N . VAL A 1 93 ? 27.236 20.373 -0.767 1.00 47.75 93 VAL A N 1
ATOM 704 C CA . VAL A 1 93 ? 27.009 18.923 -0.998 1.00 59.53 93 VAL A CA 1
ATOM 705 C C . VAL A 1 93 ? 25.615 18.713 -1.583 1.00 53.64 93 VAL A C 1
ATOM 706 O O . VAL A 1 93 ? 24.657 18.575 -0.817 1.00 55.17 93 VAL A O 1
ATOM 710 N N . ILE A 1 94 ? 25.500 18.613 -2.894 1.00 54.43 94 ILE A N 1
ATOM 711 C CA . ILE A 1 94 ? 24.172 18.358 -3.527 1.00 63.89 94 ILE A CA 1
ATOM 712 C C . ILE A 1 94 ? 23.958 16.860 -3.663 1.00 52.70 94 ILE A C 1
ATOM 713 O O . ILE A 1 94 ? 24.779 16.263 -4.329 1.00 60.21 94 ILE A O 1
ATOM 718 N N . ALA A 1 95 ? 22.838 16.332 -3.169 1.00 54.90 95 ALA A N 1
ATOM 719 C CA . ALA A 1 95 ? 22.316 14.976 -3.492 1.00 55.85 95 ALA A CA 1
ATOM 720 C C . ALA A 1 95 ? 21.346 15.098 -4.667 1.00 58.00 95 ALA A C 1
ATOM 721 O O . ALA A 1 95 ? 20.911 16.191 -4.894 1.00 66.90 95 ALA A O 1
ATOM 723 N N . GLU A 1 96 ? 21.088 14.017 -5.409 1.00 73.21 96 GLU A N 1
ATOM 724 C CA . GLU A 1 96 ? 20.186 13.956 -6.597 1.00 70.22 96 GLU A CA 1
ATOM 725 C C . GLU A 1 96 ? 19.813 12.496 -6.851 1.00 70.82 96 GLU A C 1
ATOM 726 O O . GLU A 1 96 ? 20.736 11.739 -7.121 1.00 75.73 96 GLU A O 1
ATOM 732 N N . ASN A 1 97 ? 18.534 12.121 -6.718 1.00 77.39 97 ASN A N 1
ATOM 733 C CA . ASN A 1 97 ? 17.987 10.803 -7.144 1.00 73.40 97 ASN A CA 1
ATOM 734 C C . ASN A 1 97 ? 18.333 10.660 -8.625 1.00 71.88 97 ASN A C 1
ATOM 735 O O . ASN A 1 97 ? 18.043 11.600 -9.345 1.00 86.48 97 ASN A O 1
ATOM 740 N N . LEU A 1 98 ? 19.005 9.577 -9.040 1.00 92.57 98 LEU A N 1
ATOM 741 C CA . LEU A 1 98 ? 19.457 9.329 -10.447 1.00 100.53 98 LEU A CA 1
ATOM 742 C C . LEU A 1 98 ? 18.259 8.983 -11.349 1.00 101.72 98 LEU A C 1
ATOM 743 O O . LEU A 1 98 ? 18.282 9.426 -12.500 1.00 87.22 98 LEU A O 1
ATOM 748 N N . LEU A 1 99 ? 17.280 8.204 -10.857 1.00 121.65 99 LEU A N 1
ATOM 749 C CA . LEU A 1 99 ? 15.996 7.860 -11.552 1.00 145.16 99 LEU A CA 1
ATOM 750 C C . LEU A 1 99 ? 15.169 9.138 -11.789 1.00 154.06 99 LEU A C 1
ATOM 751 O O . LEU A 1 99 ? 14.905 9.464 -12.967 1.00 168.38 99 LEU A O 1
ATOM 756 N N . ALA A 1 100 ? 14.745 9.815 -10.714 1.00 144.85 100 ALA A N 1
ATOM 757 C CA . ALA A 1 100 ? 13.942 11.062 -10.747 1.00 139.70 100 ALA A CA 1
ATOM 758 C C . ALA A 1 100 ? 14.875 12.259 -10.957 1.00 132.67 100 ALA A C 1
ATOM 759 O O . ALA A 1 100 ? 16.089 12.074 -10.834 1.00 137.33 100 ALA A O 1
ATOM 761 N N . GLY A 1 101 ? 14.354 13.448 -11.226 1.00 134.45 101 GLY A N 1
ATOM 762 C CA . GLY A 1 101 ? 15.284 14.575 -11.415 1.00 128.55 101 GLY A CA 1
ATOM 763 C C . GLY A 1 101 ? 15.430 15.382 -10.144 1.00 127.08 101 GLY A C 1
ATOM 764 O O . GLY A 1 101 ? 16.139 16.396 -10.174 1.00 125.22 101 GLY A O 1
ATOM 765 N N . GLU A 1 102 ? 14.819 14.916 -9.055 1.00 128.06 102 GLU A N 1
ATOM 766 C CA . GLU A 1 102 ? 14.820 15.670 -7.775 1.00 129.68 102 GLU A CA 1
ATOM 767 C C . GLU A 1 102 ? 16.244 15.841 -7.251 1.00 108.11 102 GLU A C 1
ATOM 768 O O . GLU A 1 102 ? 16.951 14.843 -7.164 1.00 114.79 102 GLU A O 1
ATOM 774 N N . ARG A 1 103 ? 16.587 17.061 -6.834 1.00 91.11 103 ARG A N 1
ATOM 775 C CA . ARG A 1 103 ? 17.925 17.388 -6.287 1.00 80.33 103 ARG A CA 1
ATOM 776 C C . ARG A 1 103 ? 17.740 18.123 -4.965 1.00 74.36 103 ARG A C 1
ATOM 777 O O . ARG A 1 103 ? 16.663 18.675 -4.753 1.00 79.23 103 ARG A O 1
ATOM 785 N N . ARG A 1 104 ? 18.735 18.054 -4.086 1.00 78.97 104 ARG A N 1
ATOM 786 C CA . ARG A 1 104 ? 18.646 18.765 -2.792 1.00 76.41 104 ARG A CA 1
ATOM 787 C C . ARG A 1 104 ? 20.047 19.075 -2.279 1.00 70.09 104 ARG A C 1
ATOM 788 O O . ARG A 1 104 ? 20.976 18.400 -2.694 1.00 77.99 104 ARG A O 1
ATOM 796 N N . ILE A 1 105 ? 20.175 20.101 -1.448 1.00 66.89 105 ILE A N 1
ATOM 797 C CA . ILE A 1 105 ? 21.485 20.410 -0.824 1.00 66.74 105 ILE A CA 1
ATOM 798 C C . ILE A 1 105 ? 21.540 19.508 0.397 1.00 67.42 105 ILE A C 1
ATOM 799 O O . ILE A 1 105 ? 20.605 19.563 1.183 1.00 73.50 105 ILE A O 1
ATOM 804 N N . ALA A 1 106 ? 22.583 18.698 0.522 1.00 65.99 106 ALA A N 1
ATOM 805 C CA . ALA A 1 106 ? 22.661 17.757 1.655 1.00 64.27 106 ALA A CA 1
ATOM 806 C C . ALA A 1 106 ? 23.315 18.445 2.847 1.00 56.17 106 ALA A C 1
ATOM 807 O O . ALA A 1 106 ? 22.884 18.177 3.963 1.00 57.19 106 ALA A O 1
ATOM 809 N N . ALA A 1 107 ? 24.299 19.301 2.572 1.00 51.59 107 ALA A N 1
ATOM 810 C CA . ALA A 1 107 ? 25.048 20.083 3.583 1.00 61.73 107 ALA A CA 1
ATOM 811 C C . ALA A 1 107 ? 25.905 21.189 2.937 1.00 60.29 107 ALA A C 1
ATOM 812 O O . ALA A 1 107 ? 26.135 21.138 1.706 1.00 78.50 107 ALA A O 1
ATOM 814 N N . THR A 1 108 ? 26.346 22.148 3.760 1.00 55.44 108 THR A N 1
ATOM 815 C CA . THR A 1 108 ? 27.374 23.183 3.463 1.00 57.58 108 THR A CA 1
ATOM 816 C C . THR A 1 108 ? 28.426 23.081 4.577 1.00 54.21 108 THR A C 1
ATOM 817 O O . THR A 1 108 ? 28.112 22.526 5.638 1.00 49.22 108 THR A O 1
ATOM 821 N N . CYS A 1 109 ? 29.645 23.546 4.337 1.00 52.67 109 CYS A N 1
ATOM 822 C CA . CYS A 1 109 ? 30.760 23.419 5.305 1.00 62.93 109 CYS A CA 1
ATOM 823 C C . CYS A 1 109 ? 31.810 24.484 4.974 1.00 65.85 109 CYS A C 1
ATOM 824 O O . CYS A 1 109 ? 32.162 24.668 3.771 1.00 58.59 109 CYS A O 1
ATOM 827 N N . PHE A 1 110 ? 32.245 25.212 6.002 1.00 65.87 110 PHE A N 1
ATOM 828 C CA . PHE A 1 110 ? 33.451 26.074 5.934 1.00 69.91 110 PHE A CA 1
ATOM 829 C C . PHE A 1 110 ? 34.563 25.206 6.504 1.00 67.15 110 PHE A C 1
ATOM 830 O O . PHE A 1 110 ? 34.298 24.452 7.468 1.00 66.20 110 PHE A O 1
ATOM 838 N N . ILE A 1 111 ? 35.722 25.221 5.863 1.00 57.90 111 ILE A N 1
ATOM 839 C CA . ILE A 1 111 ? 36.805 24.285 6.244 1.00 64.60 111 ILE A CA 1
ATOM 840 C C . ILE A 1 111 ? 38.128 24.957 5.890 1.00 65.18 111 ILE A C 1
ATOM 841 O O . ILE A 1 111 ? 38.268 25.425 4.749 1.00 71.58 111 ILE A O 1
ATOM 846 N N . THR A 1 112 ? 39.034 25.009 6.865 1.00 59.36 112 THR A N 1
ATOM 847 C CA . THR A 1 112 ? 40.156 25.965 6.936 1.00 65.60 112 THR A CA 1
ATOM 848 C C . THR A 1 112 ? 41.458 25.209 6.681 1.00 61.14 112 THR A C 1
ATOM 849 O O . THR A 1 112 ? 41.809 24.375 7.526 1.00 68.90 112 THR A O 1
ATOM 853 N N . PHE A 1 113 ? 42.148 25.518 5.585 1.00 53.94 113 PHE A N 1
ATOM 854 C CA . PHE A 1 113 ? 43.440 24.899 5.183 1.00 64.48 113 PHE A CA 1
ATOM 855 C C . PHE A 1 113 ? 44.591 25.884 5.434 1.00 65.00 113 PHE A C 1
ATOM 856 O O . PHE A 1 113 ? 44.342 27.070 5.460 1.00 74.02 113 PHE A O 1
ATOM 864 N N . VAL A 1 114 ? 45.797 25.365 5.640 1.00 63.30 114 VAL A N 1
ATOM 865 C CA . VAL A 1 114 ? 46.977 26.219 5.939 1.00 57.05 114 VAL A CA 1
ATOM 866 C C . VAL A 1 114 ? 48.133 25.800 5.040 1.00 68.50 114 VAL A C 1
ATOM 867 O O . VAL A 1 114 ? 48.563 24.662 5.143 1.00 67.25 114 VAL A O 1
ATOM 871 N N . ALA A 1 115 ? 48.612 26.708 4.197 1.00 70.11 115 ALA A N 1
ATOM 872 C CA . ALA A 1 115 ? 49.741 26.391 3.302 1.00 76.45 115 ALA A CA 1
ATOM 873 C C . ALA A 1 115 ? 50.999 26.183 4.139 1.00 75.59 115 ALA A C 1
ATOM 874 O O . ALA A 1 115 ? 51.196 26.926 5.092 1.00 70.71 115 ALA A O 1
ATOM 876 N N . ILE A 1 116 ? 51.810 25.193 3.782 1.00 74.40 116 ILE A N 1
ATOM 877 C CA . ILE A 1 116 ? 53.094 24.950 4.493 1.00 76.73 116 ILE A CA 1
ATOM 878 C C . ILE A 1 116 ? 54.205 24.823 3.452 1.00 83.00 116 ILE A C 1
ATOM 879 O O . ILE A 1 116 ? 54.184 23.855 2.694 1.00 78.53 116 ILE A O 1
ATOM 884 N N . LYS A 1 117 ? 55.164 25.746 3.436 1.00 100.63 117 LYS A N 1
ATOM 885 C CA . LYS A 1 117 ? 56.271 25.606 2.458 1.00 106.48 117 LYS A CA 1
ATOM 886 C C . LYS A 1 117 ? 57.229 24.570 3.032 1.00 111.53 117 LYS A C 1
ATOM 887 O O . LYS A 1 117 ? 57.269 23.438 2.523 1.00 118.25 117 LYS A O 1
ATOM 893 N N . ASP A 1 118 ? 57.923 24.935 4.103 1.00 101.94 118 ASP A N 1
ATOM 894 C CA . ASP A 1 118 ? 58.882 23.980 4.700 1.00 106.50 118 ASP A CA 1
ATOM 895 C C . ASP A 1 118 ? 58.674 23.983 6.208 1.00 96.04 118 ASP A C 1
ATOM 896 O O . ASP A 1 118 ? 58.917 25.020 6.804 1.00 109.35 118 ASP A O 1
ATOM 901 N N . GLY A 1 119 ? 58.098 22.926 6.780 1.00 90.32 119 GLY A N 1
ATOM 902 C CA . GLY A 1 119 ? 57.938 22.816 8.244 1.00 92.82 119 GLY A CA 1
ATOM 903 C C . GLY A 1 119 ? 56.826 23.636 8.882 1.00 91.65 119 GLY A C 1
ATOM 904 O O . GLY A 1 119 ? 56.062 23.059 9.663 1.00 87.68 119 GLY A O 1
ATOM 905 N N . LYS A 1 120 ? 56.748 24.932 8.586 1.00 101.53 120 LYS A N 1
ATOM 906 C CA . LYS A 1 120 ? 55.787 25.869 9.211 1.00 109.31 120 LYS A CA 1
ATOM 907 C C . LYS A 1 120 ? 54.945 26.552 8.138 1.00 98.52 120 LYS A C 1
ATOM 908 O O . LYS A 1 120 ? 55.303 26.467 6.965 1.00 91.32 120 LYS A O 1
ATOM 914 N N . PRO A 1 121 ? 53.868 27.262 8.526 1.00 92.85 121 PRO A N 1
ATOM 915 C CA . PRO A 1 121 ? 52.955 27.914 7.586 1.00 90.38 121 PRO A CA 1
ATOM 916 C C . PRO A 1 121 ? 53.606 28.920 6.633 1.00 83.15 121 PRO A C 1
ATOM 917 O O . PRO A 1 121 ? 54.569 29.529 6.998 1.00 90.05 121 PRO A O 1
ATOM 921 N N . SER A 1 122 ? 53.067 29.027 5.419 1.00 82.07 122 SER A N 1
ATOM 922 C CA . SER A 1 122 ? 53.642 29.936 4.397 1.00 89.41 122 SER A CA 1
ATOM 923 C C . SER A 1 122 ? 52.603 30.920 3.846 1.00 93.15 122 SER A C 1
ATOM 924 O O . SER A 1 122 ? 51.405 30.701 4.061 1.00 81.09 122 SER A O 1
ATOM 927 N N . SER A 1 123 ? 53.073 31.964 3.155 1.00 100.55 123 SER A N 1
ATOM 928 C CA . SER A 1 123 ? 52.193 33.012 2.584 1.00 111.55 123 SER A CA 1
ATOM 929 C C . SER A 1 123 ? 51.305 32.409 1.498 1.00 108.54 123 SER A C 1
ATOM 930 O O . SER A 1 123 ? 51.833 31.740 0.610 1.00 110.92 123 SER A O 1
ATOM 933 N N . VAL A 1 124 ? 50.018 32.732 1.539 1.00 103.27 124 VAL A N 1
ATOM 934 C CA . VAL A 1 124 ? 49.006 32.203 0.591 1.00 93.43 124 VAL A CA 1
ATOM 935 C C . VAL A 1 124 ? 48.224 33.396 0.061 1.00 93.11 124 VAL A C 1
ATOM 936 O O . VAL A 1 124 ? 47.705 34.175 0.848 1.00 88.58 124 VAL A O 1
ATOM 940 N N . PRO A 1 125 ? 48.166 33.596 -1.276 1.00 107.30 125 PRO A N 1
ATOM 941 C CA . PRO A 1 125 ? 47.410 34.703 -1.887 1.00 103.56 125 PRO A CA 1
ATOM 942 C C . PRO A 1 125 ? 45.995 35.023 -1.357 1.00 96.20 125 PRO A C 1
ATOM 943 O O . PRO A 1 125 ? 45.318 34.122 -0.907 1.00 93.01 125 PRO A O 1
ATOM 947 N N . GLN A 1 126 ? 45.584 36.299 -1.447 1.00 101.58 126 GLN A N 1
ATOM 948 C CA . GLN A 1 126 ? 44.253 36.828 -1.013 1.00 113.13 126 GLN A CA 1
ATOM 949 C C . GLN A 1 126 ? 43.237 36.673 -2.158 1.00 115.59 126 GLN A C 1
ATOM 950 O O . GLN A 1 126 ? 43.618 36.869 -3.329 1.00 121.13 126 GLN A O 1
ATOM 956 N N . VAL A 1 127 ? 42.034 36.202 -1.839 1.00 108.85 127 VAL A N 1
ATOM 957 C CA . VAL A 1 127 ? 41.023 35.848 -2.875 1.00 97.95 127 VAL A CA 1
ATOM 958 C C . VAL A 1 127 ? 40.057 36.997 -3.125 1.00 93.89 127 VAL A C 1
ATOM 959 O O . VAL A 1 127 ? 39.558 37.556 -2.152 1.00 102.30 127 VAL A O 1
ATOM 963 N N . LEU A 1 128 ? 39.753 37.261 -4.394 1.00 84.25 128 LEU A N 1
ATOM 964 C CA . LEU A 1 128 ? 38.790 38.336 -4.726 1.00 84.37 128 LEU A CA 1
ATOM 965 C C . LEU A 1 128 ? 37.538 37.690 -5.306 1.00 76.93 128 LEU A C 1
ATOM 966 O O . LEU A 1 128 ? 37.658 36.992 -6.304 1.00 82.30 128 LEU A O 1
ATOM 971 N N . PRO A 1 129 ? 36.344 37.915 -4.733 1.00 73.32 129 PRO A N 1
ATOM 972 C CA . PRO A 1 129 ? 35.123 37.332 -5.261 1.00 77.14 129 PRO A CA 1
ATOM 973 C C . PRO A 1 129 ? 34.778 37.962 -6.612 1.00 76.96 129 PRO A C 1
ATOM 974 O O . PRO A 1 129 ? 35.057 39.105 -6.794 1.00 91.45 129 PRO A O 1
ATOM 978 N N . GLU A 1 130 ? 34.188 37.186 -7.513 1.00 74.34 130 GLU A N 1
ATOM 979 C CA . GLU A 1 130 ? 33.801 37.702 -8.844 1.00 73.42 130 GLU A CA 1
ATOM 980 C C . GLU A 1 130 ? 32.285 37.853 -8.909 1.00 82.23 130 GLU A C 1
ATOM 981 O O . GLU A 1 130 ? 31.820 38.977 -9.093 1.00 99.50 130 GLU A O 1
ATOM 987 N N . THR A 1 131 ? 31.550 36.761 -8.710 1.00 78.23 131 THR A N 1
ATOM 988 C CA . THR A 1 131 ? 30.074 36.778 -8.868 1.00 82.21 131 THR A CA 1
ATOM 989 C C . THR A 1 131 ? 29.330 37.331 -7.656 1.00 76.61 131 THR A C 1
ATOM 990 O O . THR A 1 131 ? 29.963 37.756 -6.695 1.00 63.81 131 THR A O 1
ATOM 994 N N . GLN A 1 132 ? 28.003 37.283 -7.741 1.00 81.12 132 GLN A N 1
ATOM 995 C CA . GLN A 1 132 ? 27.120 37.821 -6.684 1.00 88.43 132 GLN A CA 1
ATOM 996 C C . GLN A 1 132 ? 27.260 36.948 -5.447 1.00 96.11 132 GLN A C 1
ATOM 997 O O . GLN A 1 132 ? 27.591 37.510 -4.385 1.00 94.41 132 GLN A O 1
ATOM 1003 N N . GLU A 1 133 ? 27.032 35.636 -5.609 1.00 99.23 133 GLU A N 1
ATOM 1004 C CA . GLU A 1 133 ? 27.100 34.624 -4.515 1.00 91.63 133 GLU A CA 1
ATOM 1005 C C . GLU A 1 133 ? 28.526 34.568 -3.935 1.00 80.01 133 GLU A C 1
ATOM 1006 O O . GLU A 1 133 ? 28.669 34.282 -2.735 1.00 68.87 133 GLU A O 1
ATOM 1012 N N . GLU A 1 134 ? 29.547 34.875 -4.735 1.00 74.64 134 GLU A N 1
ATOM 1013 C CA . GLU A 1 134 ? 30.959 34.934 -4.271 1.00 85.78 134 GLU A CA 1
ATOM 1014 C C . GLU A 1 134 ? 31.136 36.150 -3.325 1.00 86.84 134 GLU A C 1
ATOM 1015 O O . GLU A 1 134 ? 31.900 36.023 -2.331 1.00 96.04 134 GLU A O 1
ATOM 1021 N N . HIS A 1 135 ? 30.461 37.283 -3.589 1.00 104.28 135 HIS A N 1
ATOM 1022 C CA . HIS A 1 135 ? 30.408 38.492 -2.704 1.00 97.42 135 HIS A CA 1
ATOM 1023 C C . HIS A 1 135 ? 29.712 38.143 -1.385 1.00 87.15 135 HIS A C 1
ATOM 1024 O O . HIS A 1 135 ? 30.279 38.462 -0.299 1.00 65.19 135 HIS A O 1
ATOM 1031 N N . TRP A 1 136 ? 28.512 37.576 -1.501 1.00 76.32 136 TRP A N 1
ATOM 1032 C CA . TRP A 1 136 ? 27.651 37.250 -0.339 1.00 81.13 136 TRP A CA 1
ATOM 1033 C C . TRP A 1 136 ? 28.360 36.302 0.612 1.00 91.39 136 TRP A C 1
ATOM 1034 O O . TRP A 1 136 ? 27.922 36.195 1.760 1.00 98.72 136 TRP A O 1
ATOM 1045 N N . LEU A 1 137 ? 29.381 35.607 0.123 1.00 100.10 137 LEU A N 1
ATOM 1046 C CA . LEU A 1 137 ? 30.117 34.678 1.008 1.00 87.05 137 LEU A CA 1
ATOM 1047 C C . LEU A 1 137 ? 31.380 35.376 1.501 1.00 81.24 137 LEU A C 1
ATOM 1048 O O . LEU A 1 137 ? 32.143 34.742 2.206 1.00 107.42 137 LEU A O 1
ATOM 1053 N N . HIS A 1 138 ? 31.569 36.645 1.152 1.00 96.07 138 HIS A N 1
ATOM 1054 C CA . HIS A 1 138 ? 32.772 37.379 1.620 1.00 106.45 138 HIS A CA 1
ATOM 1055 C C . HIS A 1 138 ? 32.406 38.284 2.796 1.00 107.94 138 HIS A C 1
ATOM 1056 O O . HIS A 1 138 ? 33.317 38.738 3.495 1.00 110.49 138 HIS A O 1
ATOM 1063 N N . LYS A 1 139 ? 31.121 38.577 2.960 1.00 104.68 139 LYS A N 1
ATOM 1064 C CA . LYS A 1 139 ? 30.670 39.445 4.071 1.00 119.67 139 LYS A CA 1
ATOM 1065 C C . LYS A 1 139 ? 31.072 38.805 5.401 1.00 121.91 139 LYS A C 1
ATOM 1066 O O . LYS A 1 139 ? 31.779 39.449 6.186 1.00 108.62 139 LYS A O 1
ATOM 1072 N N . THR A 1 140 ? 30.673 37.552 5.610 1.00 122.38 140 THR A N 1
ATOM 1073 C CA . THR A 1 140 ? 30.906 36.837 6.891 1.00 120.02 140 THR A CA 1
ATOM 1074 C C . THR A 1 140 ? 32.353 36.373 7.072 1.00 108.48 140 THR A C 1
ATOM 1075 O O . THR A 1 140 ? 32.656 35.928 8.182 1.00 112.90 140 THR A O 1
ATOM 1079 N N . GLY A 1 141 ? 33.168 36.458 6.023 1.00 93.79 141 GLY A N 1
ATOM 1080 C CA . GLY A 1 141 ? 34.575 36.025 6.062 1.00 91.58 141 GLY A CA 1
ATOM 1081 C C . GLY A 1 141 ? 35.284 36.481 7.318 1.00 91.47 141 GLY A C 1
ATOM 1082 O O . GLY A 1 141 ? 35.754 35.629 8.071 1.00 79.19 141 GLY A O 1
ATOM 1083 N N . LEU A 1 142 ? 35.315 37.789 7.545 1.00 103.93 142 LEU A N 1
ATOM 1084 C CA . LEU A 1 142 ? 35.997 38.363 8.729 1.00 99.43 142 LEU A CA 1
ATOM 1085 C C . LEU A 1 142 ? 35.264 37.923 9.992 1.00 95.98 142 LEU A C 1
ATOM 1086 O O . LEU A 1 142 ? 35.929 37.583 10.972 1.00 97.84 142 LEU A O 1
ATOM 1091 N N . GLU A 1 143 ? 33.937 37.887 9.946 1.00 101.21 143 GLU A N 1
ATOM 1092 C CA . GLU A 1 143 ? 33.173 37.516 11.159 1.00 106.46 143 GLU A CA 1
ATOM 1093 C C . GLU A 1 143 ? 33.512 36.086 11.583 1.00 105.34 143 GLU A C 1
ATOM 1094 O O . GLU A 1 143 ? 33.987 35.910 12.711 1.00 88.26 143 GLU A O 1
ATOM 1100 N N . ARG A 1 144 ? 33.340 35.112 10.692 1.00 110.27 144 ARG A N 1
ATOM 1101 C CA . ARG A 1 144 ? 33.543 33.710 11.133 1.00 109.42 144 ARG A CA 1
ATOM 1102 C C . ARG A 1 144 ? 35.010 33.482 11.476 1.00 86.56 144 ARG A C 1
ATOM 1103 O O . ARG A 1 144 ? 35.286 32.659 12.343 1.00 82.80 144 ARG A O 1
ATOM 1111 N N . ALA A 1 145 ? 35.903 34.168 10.781 1.00 79.98 145 ALA A N 1
ATOM 1112 C CA . ALA A 1 145 ? 37.341 34.026 11.084 1.00 99.72 145 ALA A CA 1
ATOM 1113 C C . ALA A 1 145 ? 37.589 34.299 12.566 1.00 112.75 145 ALA A C 1
ATOM 1114 O O . ALA A 1 145 ? 38.325 33.515 13.179 1.00 120.65 145 ALA A O 1
ATOM 1116 N N . GLU A 1 146 ? 37.012 35.375 13.109 1.00 116.93 146 GLU A N 1
ATOM 1117 C CA . GLU A 1 146 ? 37.205 35.690 14.546 1.00 110.49 146 GLU A CA 1
ATOM 1118 C C . GLU A 1 146 ? 36.473 34.624 15.356 1.00 99.55 146 GLU A C 1
ATOM 1119 O O . GLU A 1 146 ? 37.134 33.980 16.190 1.00 85.70 146 GLU A O 1
ATOM 1125 N N . ASN A 1 147 ? 35.170 34.484 15.085 1.00 88.37 147 ASN A N 1
ATOM 1126 C CA . ASN A 1 147 ? 34.240 33.500 15.694 1.00 99.65 147 ASN A CA 1
ATOM 1127 C C . ASN A 1 147 ? 35.002 32.179 15.885 1.00 102.27 147 ASN A C 1
ATOM 1128 O O . ASN A 1 147 ? 35.015 31.655 17.012 1.00 108.41 147 ASN A O 1
ATOM 1133 N N . ARG A 1 148 ? 35.671 31.694 14.836 1.00 99.74 148 ARG A N 1
ATOM 1134 C CA . ARG A 1 148 ? 36.571 30.515 14.910 1.00 91.90 148 ARG A CA 1
ATOM 1135 C C . ARG A 1 148 ? 37.766 30.809 15.820 1.00 87.75 148 ARG A C 1
ATOM 1136 O O . ARG A 1 148 ? 38.025 29.965 16.664 1.00 106.01 148 ARG A O 1
ATOM 1144 N N . LYS A 1 149 ? 38.473 31.932 15.658 1.00 88.13 149 LYS A N 1
ATOM 1145 C CA . LYS A 1 149 ? 39.703 32.234 16.450 1.00 93.22 149 LYS A CA 1
ATOM 1146 C C . LYS A 1 149 ? 39.431 31.966 17.940 1.00 90.63 149 LYS A C 1
ATOM 1147 O O . LYS A 1 149 ? 40.387 31.597 18.680 1.00 72.03 149 LYS A O 1
ATOM 1153 N N . LYS A 1 150 ? 38.171 32.106 18.359 1.00 84.87 150 LYS A N 1
ATOM 1154 C CA . LYS A 1 150 ? 37.733 31.879 19.761 1.00 86.83 150 LYS A CA 1
ATOM 1155 C C . LYS A 1 150 ? 37.461 30.383 19.999 1.00 79.27 150 LYS A C 1
ATOM 1156 O O . LYS A 1 150 ? 37.715 29.914 21.116 1.00 87.73 150 LYS A O 1
ATOM 1162 N N . GLY A 1 151 ? 36.950 29.656 19.001 1.00 79.02 151 GLY A N 1
ATOM 1163 C CA . GLY A 1 151 ? 36.772 28.186 19.033 1.00 72.92 151 GLY A CA 1
ATOM 1164 C C . GLY A 1 151 ? 38.078 27.413 19.238 1.00 66.26 151 GLY A C 1
ATOM 1165 O O . GLY A 1 151 ? 38.075 26.492 20.078 1.00 63.40 151 GLY A O 1
ATOM 1166 N N . ARG A 1 152 ? 39.120 27.790 18.506 1.00 59.05 152 ARG A N 1
ATOM 1167 C CA . ARG A 1 152 ? 40.423 27.101 18.612 1.00 68.01 152 ARG A CA 1
ATOM 1168 C C . ARG A 1 152 ? 40.903 27.157 20.057 1.00 84.37 152 ARG A C 1
ATOM 1169 O O . ARG A 1 152 ? 41.128 26.093 20.641 1.00 92.71 152 ARG A O 1
ATOM 1177 N N . LEU A 1 153 ? 41.027 28.361 20.610 1.00 97.00 153 LEU A N 1
ATOM 1178 C CA . LEU A 1 153 ? 41.548 28.510 21.995 1.00 102.07 153 LEU A CA 1
ATOM 1179 C C . LEU A 1 153 ? 40.683 27.684 22.947 1.00 87.14 153 LEU A C 1
ATOM 1180 O O . LEU A 1 153 ? 41.242 27.035 23.824 1.00 90.52 153 LEU A O 1
ATOM 1185 N N . LYS A 1 154 ? 39.368 27.700 22.768 1.00 71.38 154 LYS A N 1
ATOM 1186 C CA . LYS A 1 154 ? 38.493 26.899 23.654 1.00 80.49 154 LYS A CA 1
ATOM 1187 C C . LYS A 1 154 ? 38.911 25.432 23.545 1.00 81.69 154 LYS A C 1
ATOM 1188 O O . LYS A 1 154 ? 39.170 24.816 24.573 1.00 77.81 154 LYS A O 1
ATOM 1194 N N . SER A 1 155 ? 39.014 24.929 22.316 1.00 91.62 155 SER A N 1
ATOM 1195 C CA . SER A 1 155 ? 39.364 23.513 22.016 1.00 94.34 155 SER A CA 1
ATOM 1196 C C . SER A 1 155 ? 40.777 23.190 22.521 1.00 84.29 155 SER A C 1
ATOM 1197 O O . SER A 1 155 ? 40.993 22.032 22.948 1.00 76.91 155 SER A O 1
ATOM 1200 N N . LYS A 1 156 ? 41.665 24.191 22.516 1.00 85.78 156 LYS A N 1
ATOM 1201 C CA . LYS A 1 156 ? 43.106 24.100 22.910 1.00 88.43 156 LYS A CA 1
ATOM 1202 C C . LYS A 1 156 ? 43.254 24.047 24.437 1.00 88.96 156 LYS A C 1
ATOM 1203 O O . LYS A 1 156 ? 44.235 23.432 24.923 1.00 81.11 156 LYS A O 1
ATOM 1209 N N . GLU A 1 157 ? 42.336 24.704 25.151 1.00 91.65 157 GLU A N 1
ATOM 1210 C CA . GLU A 1 157 ? 42.268 24.712 26.631 1.00 93.23 157 GLU A CA 1
ATOM 1211 C C . GLU A 1 157 ? 41.813 23.331 27.078 1.00 89.43 157 GLU A C 1
ATOM 1212 O O . GLU A 1 157 ? 42.411 22.796 28.018 1.00 101.09 157 GLU A O 1
ATOM 1218 N N . MET A 1 158 ? 40.802 22.779 26.407 1.00 92.78 158 MET A N 1
ATOM 1219 C CA . MET A 1 158 ? 40.218 21.463 26.769 1.00 91.89 158 MET A CA 1
ATOM 1220 C C . MET A 1 158 ? 41.259 20.362 26.539 1.00 81.74 158 MET A C 1
ATOM 1221 O O . MET A 1 158 ? 41.264 19.387 27.309 1.00 66.73 158 MET A O 1
ATOM 1226 N N . ALA A 1 159 ? 42.108 20.527 25.524 1.00 76.78 159 ALA A N 1
ATOM 1227 C CA . ALA A 1 159 ? 43.312 19.698 25.310 1.00 84.64 159 ALA A CA 1
ATOM 1228 C C . ALA A 1 159 ? 44.097 19.600 26.631 1.00 96.53 159 ALA A C 1
ATOM 1229 O O . ALA A 1 159 ? 44.240 18.464 27.139 1.00 100.56 159 ALA A O 1
ATOM 1231 N N . GLU A 1 160 ? 44.543 20.749 27.170 1.00 98.43 160 GLU A N 1
ATOM 1232 C CA . GLU A 1 160 ? 45.345 20.898 28.421 1.00 89.00 160 GLU A CA 1
ATOM 1233 C C . GLU A 1 160 ? 44.582 20.318 29.631 1.00 85.85 160 GLU A C 1
ATOM 1234 O O . GLU A 1 160 ? 45.212 19.626 30.471 1.00 81.59 160 GLU A O 1
ATOM 1240 N N . VAL A 1 161 ? 43.276 20.564 29.755 1.00 70.96 161 VAL A N 1
ATOM 1241 C CA . VAL A 1 161 ? 42.470 19.943 30.851 1.00 73.96 161 VAL A CA 1
ATOM 1242 C C . VAL A 1 161 ? 42.646 18.419 30.785 1.00 79.62 161 VAL A C 1
ATOM 1243 O O . VAL A 1 161 ? 42.713 17.807 31.842 1.00 92.07 161 VAL A O 1
ATOM 1247 N N . LEU A 1 162 ? 42.703 17.825 29.594 1.00 88.42 162 LEU A N 1
ATOM 1248 C CA . LEU A 1 162 ? 42.821 16.351 29.431 1.00 83.90 162 LEU A CA 1
ATOM 1249 C C . LEU A 1 162 ? 44.308 15.955 29.476 1.00 78.64 162 LEU A C 1
ATOM 1250 O O . LEU A 1 162 ? 44.612 14.943 30.133 1.00 76.75 162 LEU A O 1
ATOM 1255 N N . THR A 1 163 ? 45.203 16.734 28.855 1.00 76.97 163 THR A N 1
ATOM 1256 C CA . THR A 1 163 ? 46.675 16.461 28.786 1.00 89.51 163 THR A CA 1
ATOM 1257 C C . THR A 1 163 ? 47.328 16.659 30.164 1.00 96.61 163 THR A C 1
ATOM 1258 O O . THR A 1 163 ? 48.009 15.723 30.600 1.00 84.16 163 THR A O 1
ATOM 1262 N N . LEU A 1 164 ? 47.141 17.835 30.792 1.00 114.88 164 LEU A N 1
ATOM 1263 C CA . LEU A 1 164 ? 47.799 18.280 32.060 1.00 97.24 164 LEU A CA 1
ATOM 1264 C C . LEU A 1 164 ? 46.966 17.873 33.280 1.00 93.05 164 LEU A C 1
ATOM 1265 O O . LEU A 1 164 ? 47.526 17.942 34.372 1.00 84.25 164 LEU A O 1
ATOM 1270 N N . SER A 1 165 ? 45.686 17.519 33.101 1.00 100.47 165 SER A N 1
ATOM 1271 C CA . SER A 1 165 ? 44.739 17.008 34.143 1.00 108.14 165 SER A CA 1
ATOM 1272 C C . SER A 1 165 ? 44.149 18.130 35.029 1.00 100.39 165 SER A C 1
ATOM 1273 O O . SER A 1 165 ? 43.625 17.793 36.122 1.00 93.63 165 SER A O 1
ATOM 1276 N N . LYS A 1 166 ? 44.159 19.392 34.569 1.00 93.67 166 LYS A N 1
ATOM 1277 C CA . LYS A 1 166 ? 43.603 20.560 35.308 1.00 94.00 166 LYS A CA 1
ATOM 1278 C C . LYS A 1 166 ? 42.159 20.274 35.687 1.00 102.60 166 LYS A C 1
ATOM 1279 O O . LYS A 1 166 ? 41.390 19.846 34.838 1.00 107.32 166 LYS A O 1
ATOM 1285 N N . PRO A 1 167 ? 41.734 20.528 36.946 1.00 115.54 167 PRO A N 1
ATOM 1286 C CA . PRO A 1 167 ? 40.363 20.236 37.358 1.00 107.06 167 PRO A CA 1
ATOM 1287 C C . PRO A 1 167 ? 39.457 21.026 36.413 1.00 112.50 167 PRO A C 1
ATOM 1288 O O . PRO A 1 167 ? 39.872 22.067 35.929 1.00 116.25 167 PRO A O 1
ATOM 1292 N N . TRP A 1 168 ? 38.265 20.507 36.155 1.00 106.00 168 TRP A N 1
ATOM 1293 C CA . TRP A 1 168 ? 37.521 20.841 34.921 1.00 116.68 168 TRP A CA 1
ATOM 1294 C C . TRP A 1 168 ? 37.271 22.350 34.839 1.00 117.15 168 TRP A C 1
ATOM 1295 O O . TRP A 1 168 ? 37.728 22.957 33.849 1.00 122.93 168 TRP A O 1
ATOM 1306 N N . ASN A 1 169 ? 36.680 22.963 35.861 1.00 122.36 169 ASN A N 1
ATOM 1307 C CA . ASN A 1 169 ? 36.416 24.427 35.834 1.00 116.64 169 ASN A CA 1
ATOM 1308 C C . ASN A 1 169 ? 37.758 25.178 35.842 1.00 111.03 169 ASN A C 1
ATOM 1309 O O . ASN A 1 169 ? 38.440 25.139 36.877 1.00 110.54 169 ASN A O 1
ATOM 1314 N N . ILE A 1 170 ? 38.141 25.777 34.704 1.00 108.51 170 ILE A N 1
ATOM 1315 C CA . ILE A 1 170 ? 39.299 26.719 34.577 1.00 121.63 170 ILE A CA 1
ATOM 1316 C C . ILE A 1 170 ? 38.851 27.961 33.790 1.00 129.12 170 ILE A C 1
ATOM 1317 O O . ILE A 1 170 ? 38.066 27.920 32.837 1.00 119.94 170 ILE A O 1
ATOM 1322 N N . GLU B 1 2 ? 13.623 4.684 31.239 1.00 102.34 2 GLU B N 1
ATOM 1323 C CA . GLU B 1 2 ? 14.793 3.912 31.746 1.00 103.48 2 GLU B CA 1
ATOM 1324 C C . GLU B 1 2 ? 16.039 4.808 31.714 1.00 109.54 2 GLU B C 1
ATOM 1325 O O . GLU B 1 2 ? 16.049 5.786 30.945 1.00 125.43 2 GLU B O 1
ATOM 1331 N N . LYS B 1 3 ? 17.035 4.507 32.553 1.00 112.02 3 LYS B N 1
ATOM 1332 C CA . LYS B 1 3 ? 18.254 5.339 32.749 1.00 112.75 3 LYS B CA 1
ATOM 1333 C C . LYS B 1 3 ? 19.477 4.457 32.533 1.00 103.89 3 LYS B C 1
ATOM 1334 O O . LYS B 1 3 ? 19.325 3.225 32.595 1.00 103.70 3 LYS B O 1
ATOM 1340 N N . LYS B 1 4 ? 20.625 5.083 32.275 1.00 96.62 4 LYS B N 1
ATOM 1341 C CA . LYS B 1 4 ? 21.838 4.403 31.754 1.00 100.10 4 LYS B CA 1
ATOM 1342 C C . LYS B 1 4 ? 23.053 5.264 32.120 1.00 97.44 4 LYS B C 1
ATOM 1343 O O . LYS B 1 4 ? 23.018 6.489 31.874 1.00 99.57 4 LYS B O 1
ATOM 1349 N N . PHE B 1 5 ? 24.096 4.617 32.623 1.00 97.70 5 PHE B N 1
ATOM 1350 C CA . PHE B 1 5 ? 25.351 5.302 33.002 1.00 103.16 5 PHE B CA 1
ATOM 1351 C C . PHE B 1 5 ? 26.135 5.606 31.731 1.00 106.93 5 PHE B C 1
ATOM 1352 O O . PHE B 1 5 ? 26.054 4.830 30.778 1.00 128.92 5 PHE B O 1
ATOM 1360 N N . MET B 1 6 ? 26.908 6.685 31.757 1.00 100.08 6 MET B N 1
ATOM 1361 C CA . MET B 1 6 ? 27.628 7.161 30.550 1.00 91.31 6 MET B CA 1
ATOM 1362 C C . MET B 1 6 ? 28.702 6.141 30.179 1.00 104.59 6 MET B C 1
ATOM 1363 O O . MET B 1 6 ? 29.077 6.109 28.991 1.00 123.42 6 MET B O 1
ATOM 1368 N N . ARG B 1 7 ? 29.060 5.257 31.108 1.00 114.04 7 ARG B N 1
ATOM 1369 C CA . ARG B 1 7 ? 30.090 4.232 30.812 1.00 102.25 7 ARG B CA 1
ATOM 1370 C C . ARG B 1 7 ? 29.443 3.040 30.107 1.00 89.66 7 ARG B C 1
ATOM 1371 O O . ARG B 1 7 ? 30.166 2.304 29.448 1.00 90.87 7 ARG B O 1
ATOM 1379 N N . GLU B 1 8 ? 28.119 2.903 30.189 1.00 94.10 8 GLU B N 1
ATOM 1380 C CA . GLU B 1 8 ? 27.390 1.758 29.573 1.00 100.44 8 GLU B CA 1
ATOM 1381 C C . GLU B 1 8 ? 27.402 1.855 28.043 1.00 89.07 8 GLU B C 1
ATOM 1382 O O . GLU B 1 8 ? 27.037 0.880 27.386 1.00 87.72 8 GLU B O 1
ATOM 1388 N N . SER B 1 9 ? 27.782 3.012 27.519 1.00 87.81 9 SER B N 1
ATOM 1389 C CA . SER B 1 9 ? 27.912 3.303 26.070 1.00 92.60 9 SER B CA 1
ATOM 1390 C C . SER B 1 9 ? 29.246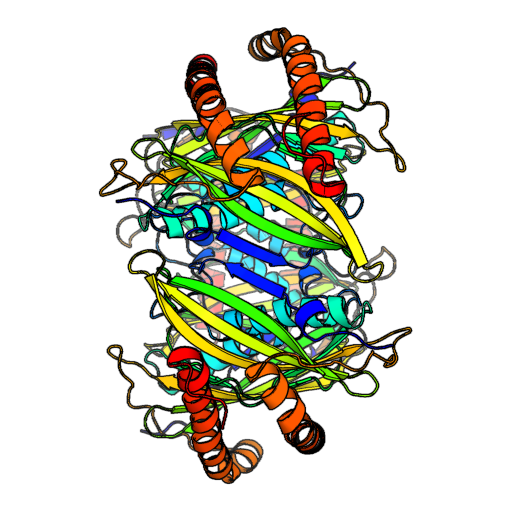 4.022 25.859 1.00 96.96 9 SER B C 1
ATOM 1391 O O . SER B 1 9 ? 29.259 5.276 25.717 1.00 100.38 9 SER B O 1
ATOM 1394 N N . LYS B 1 10 ? 30.327 3.263 25.970 1.00 84.01 10 LYS B N 1
ATOM 1395 C CA . LYS B 1 10 ? 31.707 3.735 25.748 1.00 76.55 10 LYS B CA 1
ATOM 1396 C C . LYS B 1 10 ? 32.331 2.723 24.810 1.00 80.41 10 LYS B C 1
ATOM 1397 O O . LYS B 1 10 ? 32.068 1.523 25.016 1.00 77.94 10 LYS B O 1
ATOM 1403 N N . ALA B 1 11 ? 33.074 3.221 23.823 1.00 76.67 11 ALA B N 1
ATOM 1404 C CA . ALA B 1 11 ? 33.662 2.463 22.701 1.00 64.73 11 ALA B CA 1
ATOM 1405 C C . ALA B 1 11 ? 35.048 3.030 22.455 1.00 65.66 11 ALA B C 1
ATOM 1406 O O . ALA B 1 11 ? 35.184 4.277 22.437 1.00 62.25 11 ALA B O 1
ATOM 1408 N N . ILE B 1 12 ? 36.042 2.160 22.318 1.00 62.91 12 ILE B N 1
ATOM 1409 C CA . ILE B 1 12 ? 37.426 2.617 22.031 1.00 68.06 12 ILE B CA 1
ATOM 1410 C C . ILE B 1 12 ? 37.867 1.984 20.721 1.00 67.56 12 ILE B C 1
ATOM 1411 O O . ILE B 1 12 ? 37.466 0.835 20.447 1.00 66.06 12 ILE B O 1
ATOM 1416 N N . LYS B 1 13 ? 38.629 2.737 19.931 1.00 66.84 13 LYS B N 1
ATOM 1417 C CA . LYS B 1 13 ? 39.223 2.228 18.671 1.00 77.10 13 LYS B CA 1
ATOM 1418 C C . LYS B 1 13 ? 40.693 2.666 18.618 1.00 71.77 13 LYS B C 1
ATOM 1419 O O . LYS B 1 13 ? 40.989 3.860 18.341 1.00 55.78 13 LYS B O 1
ATOM 1425 N N . THR B 1 14 ? 41.595 1.728 18.905 1.00 66.06 14 THR B N 1
ATOM 1426 C CA . THR B 1 14 ? 43.044 1.914 18.646 1.00 70.54 14 THR B CA 1
ATOM 1427 C C . THR B 1 14 ? 43.384 1.367 17.241 1.00 65.26 14 THR B C 1
ATOM 1428 O O . THR B 1 14 ? 42.766 0.361 16.837 1.00 67.05 14 THR B O 1
ATOM 1432 N N . THR B 1 15 ? 44.249 2.049 16.481 1.00 55.76 15 THR B N 1
ATOM 1433 C CA . THR B 1 15 ? 44.607 1.683 15.081 1.00 61.82 15 THR B CA 1
ATOM 1434 C C . THR B 1 15 ? 45.951 2.275 14.647 1.00 61.22 15 THR B C 1
ATOM 1435 O O . THR B 1 15 ? 46.429 3.275 15.249 1.00 58.51 15 THR B O 1
ATOM 1439 N N . ARG B 1 16 ? 46.534 1.669 13.618 1.00 60.77 16 ARG B N 1
ATOM 1440 C CA . ARG B 1 16 ? 47.742 2.201 12.947 1.00 65.48 16 ARG B CA 1
ATOM 1441 C C . ARG B 1 16 ? 47.248 3.210 11.907 1.00 58.89 16 ARG B C 1
ATOM 1442 O O . ARG B 1 16 ? 46.024 3.192 11.600 1.00 49.19 16 ARG B O 1
ATOM 1450 N N . VAL B 1 17 ? 48.153 4.083 11.468 1.00 52.86 17 VAL B N 1
ATOM 1451 C CA . VAL B 1 17 ? 47.954 5.045 10.357 1.00 58.85 17 VAL B CA 1
ATOM 1452 C C . VAL B 1 17 ? 48.386 4.345 9.062 1.00 58.49 17 VAL B C 1
ATOM 1453 O O . VAL B 1 17 ? 49.521 3.939 8.989 1.00 58.04 17 VAL B O 1
ATOM 1457 N N . PHE B 1 18 ? 47.491 4.169 8.095 1.00 69.11 18 PHE B N 1
ATOM 1458 C CA . PHE B 1 18 ? 47.774 3.498 6.799 1.00 71.56 18 PHE B CA 1
ATOM 1459 C C . PHE B 1 18 ? 48.320 4.536 5.816 1.00 67.58 18 PHE B C 1
ATOM 1460 O O . PHE B 1 18 ? 47.863 5.673 5.818 1.00 80.97 18 PHE B O 1
ATOM 1468 N N . PRO B 1 19 ? 49.310 4.218 4.949 1.00 61.72 19 PRO B N 1
ATOM 1469 C CA . PRO B 1 19 ? 49.939 5.225 4.091 1.00 65.71 19 PRO B CA 1
ATOM 1470 C C . PRO B 1 19 ? 49.099 5.812 2.938 1.00 69.07 19 PRO B C 1
ATOM 1471 O O . PRO B 1 19 ? 49.497 6.865 2.430 1.00 66.67 19 PRO B O 1
ATOM 1475 N N . ASN B 1 20 ? 47.995 5.160 2.538 1.00 72.17 20 ASN B N 1
ATOM 1476 C CA . ASN B 1 20 ? 47.041 5.680 1.505 1.00 80.89 20 ASN B CA 1
ATOM 1477 C C . ASN B 1 20 ? 46.379 6.974 2.007 1.00 80.35 20 ASN B C 1
ATOM 1478 O O . ASN B 1 20 ? 46.211 7.940 1.192 1.00 75.63 20 ASN B O 1
ATOM 1483 N N . ASP B 1 21 ? 46.071 6.970 3.311 1.00 75.79 21 ASP B N 1
ATOM 1484 C CA . ASP B 1 21 ? 45.415 8.037 4.104 1.00 63.75 21 ASP B CA 1
ATOM 1485 C C . ASP B 1 21 ? 46.423 9.142 4.450 1.00 63.16 21 ASP B C 1
ATOM 1486 O O . ASP B 1 21 ? 46.046 10.004 5.255 1.00 69.53 21 ASP B O 1
ATOM 1491 N N . LEU B 1 22 ? 47.633 9.140 3.869 1.00 62.83 22 LEU B N 1
ATOM 1492 C CA . LEU B 1 22 ? 48.660 10.209 4.057 1.00 64.32 22 LEU B CA 1
ATOM 1493 C C . LEU B 1 22 ? 48.675 11.151 2.849 1.00 67.08 22 LEU B C 1
ATOM 1494 O O . LEU B 1 22 ? 48.243 10.740 1.750 1.00 79.29 22 LEU B O 1
ATOM 1499 N N . ASN B 1 23 ? 49.282 12.322 3.029 1.00 66.63 23 ASN B N 1
ATOM 1500 C CA . ASN B 1 23 ? 49.137 13.495 2.135 1.00 70.50 23 ASN B CA 1
ATOM 1501 C C . ASN B 1 23 ? 50.509 13.850 1.569 1.00 81.19 23 ASN B C 1
ATOM 1502 O O . ASN B 1 23 ? 51.360 12.963 1.458 1.00 88.54 23 ASN B O 1
ATOM 1507 N N . ASN B 1 24 ? 50.671 15.118 1.207 1.00 110.91 24 ASN B N 1
ATOM 1508 C CA . ASN B 1 24 ? 51.845 15.729 0.536 1.00 109.56 24 ASN B CA 1
ATOM 1509 C C . ASN B 1 24 ? 53.064 15.609 1.477 1.00 105.60 24 ASN B C 1
ATOM 1510 O O . ASN B 1 24 ? 54.141 15.253 0.990 1.00 115.07 24 ASN B O 1
ATOM 1515 N N . HIS B 1 25 ? 52.863 15.832 2.779 1.00 102.60 25 HIS B N 1
ATOM 1516 C CA . HIS B 1 25 ? 53.978 15.776 3.762 1.00 109.46 25 HIS B CA 1
ATOM 1517 C C . HIS B 1 25 ? 53.905 14.519 4.628 1.00 105.23 25 HIS B C 1
ATOM 1518 O O . HIS B 1 25 ? 54.543 14.526 5.687 1.00 107.16 25 HIS B O 1
ATOM 1525 N N . GLN B 1 26 ? 53.137 13.519 4.205 1.00 98.23 26 GLN B N 1
ATOM 1526 C CA . GLN B 1 26 ? 52.978 12.238 4.944 1.00 99.44 26 GLN B CA 1
ATOM 1527 C C . GLN B 1 26 ? 52.363 12.470 6.326 1.00 85.26 26 GLN B C 1
ATOM 1528 O O . GLN B 1 26 ? 52.911 11.962 7.299 1.00 84.00 26 GLN B O 1
ATOM 1534 N N . THR B 1 27 ? 51.259 13.214 6.361 1.00 73.25 27 THR B N 1
ATOM 1535 C CA . THR B 1 27 ? 50.424 13.502 7.551 1.00 70.61 27 THR B CA 1
ATOM 1536 C C . THR B 1 27 ? 49.001 13.003 7.299 1.00 64.41 27 THR B C 1
ATOM 1537 O O . THR B 1 27 ? 48.547 13.091 6.151 1.00 56.54 27 THR B O 1
ATOM 1541 N N . LEU B 1 28 ? 48.323 12.516 8.341 1.00 59.00 28 LEU B N 1
ATOM 1542 C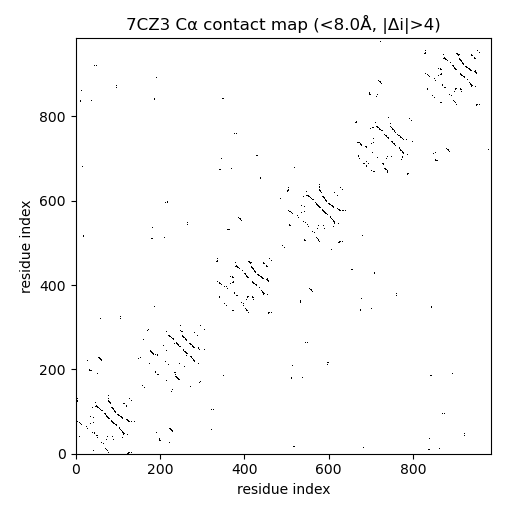 CA . LEU B 1 28 ? 46.964 11.936 8.230 1.00 54.47 28 LEU B CA 1
ATOM 1543 C C . LEU B 1 28 ? 45.993 13.039 7.792 1.00 58.57 28 LEU B C 1
ATOM 1544 O O . LEU B 1 28 ? 46.055 14.149 8.326 1.00 69.51 28 LEU B O 1
ATOM 1549 N N . PHE B 1 29 ? 45.173 12.754 6.790 1.00 62.32 29 PHE B N 1
ATOM 1550 C CA . PHE B 1 29 ? 44.122 13.660 6.272 1.00 67.00 29 PHE B CA 1
ATOM 1551 C C . PHE B 1 29 ? 43.097 13.907 7.389 1.00 71.11 29 PHE B C 1
ATOM 1552 O O . PHE B 1 29 ? 42.672 12.915 8.033 1.00 73.55 29 PHE B O 1
ATOM 1560 N N . GLY B 1 30 ? 42.678 15.164 7.588 1.00 63.33 30 GLY B N 1
ATOM 1561 C CA . GLY B 1 30 ? 41.637 15.516 8.568 1.00 52.26 30 GLY B CA 1
ATOM 1562 C C . GLY B 1 30 ? 40.403 14.678 8.331 1.00 53.12 30 GLY B C 1
ATOM 1563 O O . GLY B 1 30 ? 39.635 14.397 9.287 1.00 53.54 30 GLY B O 1
ATOM 1564 N N . GLY B 1 31 ? 40.203 14.274 7.081 1.00 52.82 31 GLY B N 1
ATOM 1565 C CA . GLY B 1 31 ? 38.949 13.631 6.669 1.00 49.49 31 GLY B CA 1
ATOM 1566 C C . GLY B 1 31 ? 38.868 12.273 7.299 1.00 51.28 31 GLY B C 1
ATOM 1567 O O . GLY B 1 31 ? 37.772 11.904 7.727 1.00 56.84 31 GLY B O 1
ATOM 1568 N N . LYS B 1 32 ? 40.008 11.575 7.368 1.00 48.85 32 LYS B N 1
ATOM 1569 C CA . LYS B 1 32 ? 40.061 10.161 7.799 1.00 46.85 32 LYS B CA 1
ATOM 1570 C C . LYS B 1 32 ? 39.855 10.125 9.302 1.00 49.10 32 LYS B C 1
ATOM 1571 O O . LYS B 1 32 ? 39.139 9.172 9.774 1.00 44.95 32 LYS B O 1
ATOM 1577 N N . LEU B 1 33 ? 40.443 11.114 10.005 1.00 45.62 33 LEU B N 1
ATOM 1578 C CA . LEU B 1 33 ? 40.124 11.389 11.437 1.00 52.13 33 LEU B CA 1
ATOM 1579 C C . LEU B 1 33 ? 38.602 11.561 11.600 1.00 49.47 33 LEU B C 1
ATOM 1580 O O . LEU B 1 33 ? 38.016 10.882 12.470 1.00 51.03 33 LEU B O 1
ATOM 1585 N N . LEU B 1 34 ? 37.977 12.394 10.761 1.00 46.83 34 LEU B N 1
ATOM 1586 C CA . LEU B 1 34 ? 36.551 12.779 10.904 1.00 52.82 34 LEU B CA 1
ATOM 1587 C C . LEU B 1 34 ? 35.683 11.564 10.588 1.00 58.86 34 LEU B C 1
ATOM 1588 O O . LEU B 1 34 ? 34.574 11.442 11.157 1.00 59.31 34 LEU B O 1
ATOM 1593 N N . ALA B 1 35 ? 36.206 10.667 9.746 1.00 64.00 35 ALA B N 1
ATOM 1594 C CA . ALA B 1 35 ? 35.569 9.388 9.360 1.00 61.56 35 ALA B CA 1
ATOM 1595 C C . ALA B 1 35 ? 35.622 8.428 10.543 1.00 59.90 35 ALA B C 1
ATOM 1596 O O . ALA B 1 35 ? 34.597 7.772 10.830 1.00 57.70 35 ALA B O 1
ATOM 1598 N N . GLU B 1 36 ? 36.778 8.369 11.203 1.00 55.92 36 GLU B N 1
ATOM 1599 C CA . GLU B 1 36 ? 36.971 7.503 12.386 1.00 62.16 36 GLU B CA 1
ATOM 1600 C C . GLU B 1 36 ? 36.104 8.025 13.538 1.00 61.68 36 GLU B C 1
ATOM 1601 O O . GLU B 1 36 ? 35.494 7.181 14.252 1.00 56.09 36 GLU B O 1
ATOM 1607 N N . ILE B 1 37 ? 36.024 9.351 13.717 1.00 59.50 37 ILE B N 1
ATOM 1608 C CA . ILE B 1 37 ? 35.153 9.970 14.759 1.00 53.69 37 ILE B CA 1
ATOM 1609 C C . ILE B 1 37 ? 33.680 9.629 14.461 1.00 56.50 37 ILE B C 1
ATOM 1610 O O . ILE B 1 37 ? 32.943 9.281 15.410 1.00 48.63 37 ILE B O 1
ATOM 1615 N N . ASP B 1 38 ? 33.213 9.708 13.211 1.00 50.36 38 ASP B N 1
ATOM 1616 C CA . ASP B 1 38 ? 31.782 9.394 13.000 1.00 54.01 38 ASP B CA 1
ATOM 1617 C C . ASP B 1 38 ? 31.529 7.924 13.363 1.00 54.68 38 ASP B C 1
ATOM 1618 O O . ASP B 1 38 ? 30.463 7.631 13.938 1.00 50.40 38 ASP B O 1
ATOM 1623 N N . SER B 1 39 ? 32.445 7.014 13.015 1.00 61.21 39 SER B N 1
ATOM 1624 C CA . SER B 1 39 ? 32.216 5.546 13.150 1.00 66.32 39 SER B CA 1
ATOM 1625 C C . SER B 1 39 ? 32.265 5.138 14.634 1.00 58.55 39 SER B C 1
ATOM 1626 O O . SER B 1 39 ? 31.304 4.475 15.101 1.00 52.76 39 SER B O 1
ATOM 1629 N N . ILE B 1 40 ? 33.305 5.523 15.371 1.00 52.82 40 ILE B N 1
ATOM 1630 C CA . ILE B 1 40 ? 33.395 5.165 16.818 1.00 58.32 40 ILE B CA 1
ATOM 1631 C C . ILE B 1 40 ? 32.217 5.817 17.556 1.00 60.49 40 ILE B C 1
ATOM 1632 O O . ILE B 1 40 ? 31.581 5.116 18.374 1.00 64.31 40 ILE B O 1
ATOM 1637 N N . ALA B 1 41 ? 31.866 7.061 17.197 1.00 68.38 41 ALA B N 1
ATOM 1638 C CA . ALA B 1 41 ? 30.802 7.875 17.841 1.00 61.74 41 ALA B CA 1
ATOM 1639 C C . ALA B 1 41 ? 29.435 7.208 17.654 1.00 55.28 41 ALA B C 1
ATOM 1640 O O . ALA B 1 41 ? 28.665 7.238 18.610 1.00 62.68 41 ALA B O 1
ATOM 1642 N N . SER B 1 42 ? 29.169 6.613 16.488 1.00 56.56 42 SER B N 1
ATOM 1643 C CA . SER B 1 42 ? 27.903 5.906 16.139 1.00 57.40 42 SER B CA 1
ATOM 1644 C C . SER B 1 42 ? 27.782 4.617 16.943 1.00 56.52 42 SER B C 1
ATOM 1645 O O . SER B 1 42 ? 26.653 4.140 17.103 1.00 63.72 42 SER B O 1
ATOM 1648 N N . ILE B 1 43 ? 28.898 4.014 17.342 1.00 59.04 43 ILE B N 1
ATOM 1649 C CA . ILE B 1 43 ? 28.852 2.718 18.078 1.00 70.32 43 ILE B CA 1
ATOM 1650 C C . ILE B 1 43 ? 28.313 3.015 19.477 1.00 74.89 43 ILE B C 1
ATOM 1651 O O . ILE B 1 43 ? 27.331 2.379 19.893 1.00 82.45 43 ILE B O 1
ATOM 1656 N N . ALA B 1 44 ? 28.937 3.977 20.154 1.00 72.83 44 ALA B N 1
ATOM 1657 C CA . ALA B 1 44 ? 28.487 4.543 21.445 1.00 72.65 44 ALA B CA 1
ATOM 1658 C C . ALA B 1 44 ? 26.979 4.764 21.366 1.00 70.37 44 ALA B C 1
ATOM 1659 O O . ALA B 1 44 ? 26.247 4.128 22.123 1.00 79.98 44 ALA B O 1
ATOM 1661 N N . ALA B 1 45 ? 26.557 5.590 20.410 1.00 70.44 45 ALA B N 1
ATOM 1662 C CA . ALA B 1 45 ? 25.151 5.955 20.161 1.00 62.38 45 ALA B CA 1
ATOM 1663 C C . ALA B 1 45 ? 24.302 4.686 20.036 1.00 66.28 45 ALA B C 1
ATOM 1664 O O . ALA B 1 45 ? 23.137 4.720 20.442 1.00 67.97 45 ALA B O 1
ATOM 1666 N N . ALA B 1 46 ? 24.844 3.592 19.502 1.00 72.89 46 ALA B N 1
ATOM 1667 C CA . ALA B 1 46 ? 24.061 2.352 19.283 1.00 83.02 46 ALA B CA 1
ATOM 1668 C C . ALA B 1 46 ? 23.922 1.631 20.625 1.00 87.27 46 ALA B C 1
ATOM 1669 O O . ALA B 1 46 ? 22.794 1.180 20.936 1.00 85.64 46 ALA B O 1
ATOM 1671 N N . ARG B 1 47 ? 25.043 1.527 21.356 1.00 89.49 47 ARG B N 1
ATOM 1672 C CA . ARG B 1 47 ? 25.176 0.839 22.670 1.00 89.12 47 ARG B CA 1
ATOM 1673 C C . ARG B 1 47 ? 24.156 1.447 23.629 1.00 88.15 47 ARG B C 1
ATOM 1674 O O . ARG B 1 47 ? 23.439 0.695 24.311 1.00 96.63 47 ARG B O 1
ATOM 1682 N N . HIS B 1 48 ? 24.067 2.770 23.625 1.00 88.09 48 HIS B N 1
ATOM 1683 C CA . HIS B 1 48 ? 23.247 3.547 24.584 1.00 87.46 48 HIS B CA 1
ATOM 1684 C C . HIS B 1 48 ? 21.761 3.416 24.252 1.00 79.55 48 HIS B C 1
ATOM 1685 O O . HIS B 1 48 ? 21.014 3.023 25.140 1.00 86.41 48 HIS B O 1
ATOM 1692 N N . SER B 1 49 ? 21.387 3.811 23.041 1.00 75.98 49 SER B N 1
ATOM 1693 C CA . SER B 1 49 ? 19.970 3.830 22.615 1.00 71.71 49 SER B CA 1
ATOM 1694 C C . SER B 1 49 ? 19.483 2.434 22.264 1.00 71.79 49 SER B C 1
ATOM 1695 O O . SER B 1 49 ? 18.271 2.261 22.203 1.00 76.07 49 SER B O 1
ATOM 1698 N N . ARG B 1 50 ? 20.395 1.544 21.871 1.00 77.68 50 ARG B N 1
ATOM 1699 C CA . ARG B 1 50 ? 20.038 0.159 21.462 1.00 81.67 50 ARG B CA 1
ATOM 1700 C C . ARG B 1 50 ? 18.994 0.197 20.344 1.00 77.49 50 ARG B C 1
ATOM 1701 O O . ARG B 1 50 ? 18.053 -0.587 20.412 1.00 68.88 50 ARG B O 1
ATOM 1709 N N . LYS B 1 51 ? 19.175 1.086 19.364 1.00 87.20 51 LYS B N 1
ATOM 1710 C CA . LYS B 1 51 ? 18.245 1.266 18.221 1.00 100.58 51 LYS B CA 1
ATOM 1711 C C . LYS B 1 51 ? 19.018 1.871 17.048 1.00 97.29 51 LYS B C 1
ATOM 1712 O O . LYS B 1 51 ? 20.125 2.361 17.266 1.00 104.44 51 LYS B O 1
ATOM 1718 N N . HIS B 1 52 ? 18.431 1.860 15.857 1.00 89.72 52 HIS B N 1
ATOM 1719 C CA . HIS B 1 52 ? 19.157 2.299 14.626 1.00 92.29 52 HIS B CA 1
ATOM 1720 C C . HIS B 1 52 ? 19.320 3.825 14.581 1.00 82.33 52 HIS B C 1
ATOM 1721 O O . HIS B 1 52 ? 18.354 4.512 14.236 1.00 101.59 52 HIS B O 1
ATOM 1728 N N . CYS B 1 53 ? 20.524 4.325 14.826 1.00 63.53 53 CYS B N 1
ATOM 1729 C CA . CYS B 1 53 ? 20.876 5.766 14.792 1.00 71.15 53 CYS B CA 1
ATOM 1730 C C . CYS B 1 53 ? 21.512 6.223 13.471 1.00 67.56 53 CYS B C 1
ATOM 1731 O O . CYS B 1 53 ? 21.841 5.397 12.610 1.00 91.61 53 CYS B O 1
ATOM 1734 N N . VAL B 1 54 ? 21.735 7.531 13.403 1.00 66.55 54 VAL B N 1
ATOM 1735 C CA . VAL B 1 54 ? 22.025 8.370 12.210 1.00 63.30 54 VAL B CA 1
ATOM 1736 C C . VAL B 1 54 ? 22.707 9.655 12.710 1.00 63.90 54 VAL B C 1
ATOM 1737 O O . VAL B 1 54 ? 22.276 10.201 13.736 1.00 80.38 54 VAL B O 1
ATOM 1741 N N . THR B 1 55 ? 23.740 10.121 12.021 1.00 66.58 55 THR B N 1
ATOM 1742 C CA . THR B 1 55 ? 24.496 11.357 12.344 1.00 61.92 55 THR B CA 1
ATOM 1743 C C . THR B 1 55 ? 23.718 12.583 11.860 1.00 64.20 55 THR B C 1
ATOM 1744 O O . THR B 1 55 ? 23.480 12.681 10.658 1.00 72.18 55 THR B O 1
ATOM 1748 N N . ALA B 1 56 ? 23.371 13.497 12.768 1.00 71.94 56 ALA B N 1
ATOM 1749 C CA . ALA B 1 56 ? 22.541 14.692 12.488 1.00 73.08 56 ALA B CA 1
ATOM 1750 C C . ALA B 1 56 ? 23.457 15.898 12.358 1.00 63.82 56 ALA B C 1
ATOM 1751 O O . ALA B 1 56 ? 23.254 16.724 11.464 1.00 71.55 56 ALA B O 1
ATOM 1753 N N . SER B 1 57 ? 24.426 15.999 13.242 1.00 55.47 57 SER B N 1
ATOM 1754 C CA . SER B 1 57 ? 25.396 17.107 13.188 1.00 67.29 57 SER B CA 1
ATOM 1755 C C . SER B 1 57 ? 26.702 16.599 13.796 1.00 64.25 57 SER B C 1
ATOM 1756 O O . SER B 1 57 ? 26.647 15.603 14.543 1.00 63.28 57 SER B O 1
ATOM 1759 N N . ILE B 1 58 ? 27.798 17.262 13.439 1.00 52.72 58 ILE B N 1
ATOM 1760 C CA . ILE B 1 58 ? 29.108 17.247 14.131 1.00 54.92 58 ILE B CA 1
ATOM 1761 C C . ILE B 1 58 ? 29.462 18.709 14.400 1.00 59.89 58 ILE B C 1
ATOM 1762 O O . ILE B 1 58 ? 29.402 19.514 13.442 1.00 53.58 58 ILE B O 1
ATOM 1767 N N . ASP B 1 59 ? 29.807 19.046 15.646 1.00 66.33 59 ASP B N 1
ATOM 1768 C CA . ASP B 1 59 ? 30.195 20.429 16.043 1.00 64.76 59 ASP B CA 1
ATOM 1769 C C . ASP B 1 59 ? 31.556 20.707 15.397 1.00 55.49 59 ASP B C 1
ATOM 1770 O O . ASP B 1 59 ? 32.033 19.827 14.683 1.00 57.43 59 ASP B O 1
ATOM 1775 N N . SER B 1 60 ? 32.118 21.911 15.545 1.00 59.97 60 SER B N 1
ATOM 1776 C CA . SER B 1 60 ? 33.402 22.284 14.891 1.00 64.14 60 SER B CA 1
ATOM 1777 C C . SER B 1 60 ? 34.458 21.374 15.516 1.00 60.92 60 SER B C 1
ATOM 1778 O O . SER B 1 60 ? 34.209 20.922 16.644 1.00 57.81 60 SER B O 1
ATOM 1781 N N . VAL B 1 61 ? 35.503 21.032 14.760 1.00 58.91 61 VAL B N 1
ATOM 1782 C CA . VAL B 1 61 ? 36.652 20.207 15.216 1.00 59.99 61 VAL B CA 1
ATOM 1783 C C . VAL B 1 61 ? 37.914 20.950 14.813 1.00 61.25 61 VAL B C 1
ATOM 1784 O O . VAL B 1 61 ? 37.930 21.420 13.664 1.00 76.11 61 VAL B O 1
ATOM 1788 N N . ASP B 1 62 ? 38.898 21.046 15.718 1.00 55.75 62 ASP B N 1
ATOM 1789 C CA . ASP B 1 62 ? 40.180 21.773 15.513 1.00 59.10 62 ASP B CA 1
ATOM 1790 C C . ASP B 1 62 ? 41.315 20.756 15.601 1.00 63.28 62 ASP B C 1
ATOM 1791 O O . ASP B 1 62 ? 41.365 20.044 16.633 1.00 75.82 62 ASP B O 1
ATOM 1796 N N . PHE B 1 63 ? 42.164 20.668 14.575 1.00 56.83 63 PHE B N 1
ATOM 1797 C CA . PHE B 1 63 ? 43.209 19.619 14.473 1.00 58.00 63 PHE B CA 1
ATOM 1798 C C . PHE B 1 63 ? 44.455 20.196 15.128 1.00 63.19 63 PHE B C 1
ATOM 1799 O O . PHE B 1 63 ? 45.120 21.028 14.517 1.00 70.39 63 PHE B O 1
ATOM 1807 N N . LEU B 1 64 ? 44.733 19.766 16.356 1.00 72.09 64 LEU B N 1
ATOM 1808 C CA . LEU B 1 64 ? 45.710 20.414 17.269 1.00 73.09 64 LEU B CA 1
ATOM 1809 C C . LEU B 1 64 ? 47.140 20.033 16.886 1.00 77.87 64 LEU B C 1
ATOM 1810 O O . LEU B 1 64 ? 48.048 20.866 17.074 1.00 86.01 64 LEU B O 1
ATOM 1815 N N . THR B 1 65 ? 47.332 18.818 16.376 1.00 77.94 65 THR B N 1
ATOM 1816 C CA . THR B 1 65 ? 48.672 18.229 16.141 1.00 80.35 65 THR B CA 1
ATOM 1817 C C . THR B 1 65 ? 48.659 17.353 14.885 1.00 76.64 65 THR B C 1
ATOM 1818 O O . THR B 1 65 ? 47.712 16.602 14.637 1.00 75.59 65 THR B O 1
ATOM 1822 N N . PRO B 1 66 ? 49.746 17.403 14.080 1.00 66.52 66 PRO B N 1
ATOM 1823 C CA . PRO B 1 66 ? 49.915 16.526 12.923 1.00 68.18 66 PRO B CA 1
ATOM 1824 C C . PRO B 1 66 ? 50.290 15.072 13.254 1.00 66.96 66 PRO B C 1
ATOM 1825 O O . PRO B 1 66 ? 51.214 14.869 13.980 1.00 84.33 66 PRO B O 1
ATOM 1829 N N . ILE B 1 67 ? 49.599 14.115 12.634 1.00 65.11 67 ILE B N 1
ATOM 1830 C CA . ILE B 1 67 ? 49.722 12.647 12.859 1.00 58.44 67 ILE B CA 1
ATOM 1831 C C . ILE B 1 67 ? 50.578 12.034 11.755 1.00 68.26 67 ILE B C 1
ATOM 1832 O O . ILE B 1 67 ? 50.443 12.487 10.598 1.00 79.09 67 ILE B O 1
ATOM 1837 N N . HIS B 1 68 ? 51.438 11.064 12.106 1.00 75.99 68 HIS B N 1
ATOM 1838 C CA . HIS B 1 68 ? 52.456 10.467 11.193 1.00 72.24 68 HIS B CA 1
ATOM 1839 C C . HIS B 1 68 ? 52.286 8.949 11.059 1.00 68.15 68 HIS B C 1
ATOM 1840 O O . HIS B 1 68 ? 51.593 8.354 11.873 1.00 59.38 68 HIS B O 1
ATOM 1847 N N . GLN B 1 69 ? 52.978 8.356 10.086 1.00 80.07 69 GLN B N 1
ATOM 1848 C CA . GLN B 1 69 ? 52.996 6.890 9.812 1.00 89.90 69 GLN B CA 1
ATOM 1849 C C . GLN B 1 69 ? 53.492 6.105 11.036 1.00 87.04 69 GLN B C 1
ATOM 1850 O O . GLN B 1 69 ? 52.981 4.996 11.265 1.00 89.66 69 GLN B O 1
ATOM 1856 N N . ALA B 1 70 ? 54.445 6.641 11.800 1.00 84.62 70 ALA B N 1
ATOM 1857 C CA . ALA B 1 70 ? 54.939 6.016 13.052 1.00 87.45 70 ALA B CA 1
ATOM 1858 C C . ALA B 1 70 ? 53.828 5.990 14.107 1.00 80.11 70 ALA B C 1
ATOM 1859 O O . ALA B 1 70 ? 53.754 5.016 14.874 1.00 87.78 70 ALA B O 1
ATOM 1861 N N . ASP B 1 71 ? 53.013 7.042 14.163 1.00 72.65 71 ASP B N 1
ATOM 1862 C CA . ASP B 1 71 ? 52.025 7.255 15.248 1.00 67.40 71 ASP B CA 1
ATOM 1863 C C . ASP B 1 71 ? 50.974 6.159 15.187 1.00 61.16 71 ASP B C 1
ATOM 1864 O O . ASP B 1 71 ? 50.645 5.710 14.104 1.00 59.84 71 ASP B O 1
ATOM 1869 N N . SER B 1 72 ? 50.481 5.770 16.349 1.00 66.35 72 SER B N 1
ATOM 1870 C CA . SER B 1 72 ? 49.180 5.098 16.563 1.00 63.94 72 SER B CA 1
ATOM 1871 C C . SER B 1 72 ? 48.142 6.187 16.860 1.00 64.56 72 SER B C 1
ATOM 1872 O O . SER B 1 72 ? 48.558 7.356 17.104 1.00 65.59 72 SER B O 1
ATOM 1875 N N . VAL B 1 73 ? 46.854 5.830 16.853 1.00 55.41 73 VAL B N 1
ATOM 1876 C CA . VAL B 1 73 ? 45.720 6.780 17.039 1.00 53.59 73 VAL B CA 1
ATOM 1877 C C . VAL B 1 73 ? 44.589 6.010 17.722 1.00 59.47 73 VAL B C 1
ATOM 1878 O O . VAL B 1 73 ? 44.198 4.951 17.176 1.00 54.31 73 VAL B O 1
ATOM 1882 N N . CYS B 1 74 ? 44.103 6.529 18.864 1.00 66.50 74 CYS B N 1
ATOM 1883 C CA . CYS B 1 74 ? 43.033 5.948 19.726 1.00 65.51 74 CYS B CA 1
ATOM 1884 C C . CYS B 1 74 ? 41.841 6.913 19.777 1.00 65.68 74 CYS B C 1
ATOM 1885 O O . CYS B 1 74 ? 42.070 8.136 19.965 1.00 70.19 74 CYS B O 1
ATOM 1888 N N . TYR B 1 75 ? 40.625 6.377 19.642 1.00 57.78 75 TYR B N 1
ATOM 1889 C CA . TYR B 1 75 ? 39.364 7.149 19.575 1.00 61.22 75 TYR B CA 1
ATOM 1890 C C . TYR B 1 75 ? 38.433 6.656 20.680 1.00 65.24 75 TYR B C 1
ATOM 1891 O O . TYR B 1 75 ? 37.798 5.588 20.541 1.00 74.39 75 TYR B O 1
ATOM 1900 N N . GLU B 1 76 ? 38.356 7.423 21.759 1.00 65.27 76 GLU B N 1
ATOM 1901 C CA . GLU B 1 76 ? 37.490 7.132 22.922 1.00 66.79 76 GLU B CA 1
ATOM 1902 C C . GLU B 1 76 ? 36.180 7.886 22.678 1.00 57.71 76 GLU B C 1
ATOM 1903 O O . GLU B 1 76 ? 36.244 8.993 22.186 1.00 58.82 76 GLU B O 1
ATOM 1909 N N . ALA B 1 77 ? 35.033 7.302 22.988 1.00 57.61 77 ALA B N 1
ATOM 1910 C CA . ALA B 1 77 ? 33.716 7.877 22.644 1.00 61.75 77 ALA B CA 1
ATOM 1911 C C . ALA B 1 77 ? 32.648 7.447 23.652 1.00 72.92 77 ALA B C 1
ATOM 1912 O O . ALA B 1 77 ? 32.347 6.230 23.728 1.00 71.50 77 ALA B O 1
ATOM 1914 N N . PHE B 1 78 ? 32.038 8.411 24.346 1.00 72.10 78 PHE B N 1
ATOM 1915 C CA . PHE B 1 78 ? 30.806 8.152 25.126 1.00 73.71 78 PHE B CA 1
ATOM 1916 C C . PHE B 1 78 ? 29.729 9.194 24.809 1.00 71.41 78 PHE B C 1
ATOM 1917 O O . PHE B 1 78 ? 30.025 10.255 24.238 1.00 58.25 78 PHE B O 1
ATOM 1925 N N . VAL B 1 79 ? 28.492 8.785 25.106 1.00 71.19 79 VAL B N 1
ATOM 1926 C CA . VAL B 1 79 ? 27.255 9.603 25.220 1.00 64.36 79 VAL B CA 1
ATOM 1927 C C . VAL B 1 79 ? 27.327 10.422 26.515 1.00 68.16 79 VAL B C 1
ATOM 1928 O O . VAL B 1 79 ? 27.397 9.802 27.564 1.00 65.51 79 VAL B O 1
ATOM 1932 N N . CYS B 1 80 ? 27.256 11.755 26.464 1.00 77.11 80 CYS B N 1
ATOM 1933 C CA . CYS B 1 80 ? 27.304 12.611 27.682 1.00 82.10 80 CYS B CA 1
ATOM 1934 C C . CYS B 1 80 ? 26.063 13.503 27.830 1.00 83.26 80 CYS B C 1
ATOM 1935 O O . CYS B 1 80 ? 25.958 14.157 28.868 1.00 110.06 80 CYS B O 1
ATOM 1938 N N . TYR B 1 81 ? 25.140 13.519 26.875 1.00 82.39 81 TYR B N 1
ATOM 1939 C CA . TYR B 1 81 ? 23.868 14.284 26.979 1.00 80.19 81 TYR B CA 1
ATOM 1940 C C . TYR B 1 81 ? 22.768 13.589 26.165 1.00 78.05 81 TYR B C 1
ATOM 1941 O O . TYR B 1 81 ? 23.117 12.772 25.315 1.00 101.71 81 TYR B O 1
ATOM 1950 N N . THR B 1 82 ? 21.489 13.863 26.434 1.00 81.24 82 THR B N 1
ATOM 1951 C CA . THR B 1 82 ? 20.335 13.341 25.646 1.00 82.74 82 THR B CA 1
ATOM 1952 C C . THR B 1 82 ? 19.179 14.333 25.690 1.00 73.66 82 THR B C 1
ATOM 1953 O O . THR B 1 82 ? 19.009 14.993 26.699 1.00 82.15 82 THR B O 1
ATOM 1957 N N . GLY B 1 83 ? 18.474 14.459 24.579 1.00 78.41 83 GLY B N 1
ATOM 1958 C CA . GLY B 1 83 ? 17.099 14.965 24.521 1.00 74.59 83 GLY B CA 1
ATOM 1959 C C . GLY B 1 83 ? 16.168 13.773 24.459 1.00 83.45 83 GLY B C 1
ATOM 1960 O O . GLY B 1 83 ? 16.470 12.776 25.149 1.00 85.46 83 GLY B O 1
ATOM 1961 N N . LYS B 1 84 ? 15.114 13.856 23.644 1.00 84.07 84 LYS B N 1
ATOM 1962 C CA . LYS B 1 84 ? 14.060 12.820 23.525 1.00 93.21 84 LYS B CA 1
ATOM 1963 C C . LYS B 1 84 ? 14.642 11.697 22.663 1.00 108.37 84 LYS B C 1
ATOM 1964 O O . LYS B 1 84 ? 14.667 10.526 23.132 1.00 112.47 84 LYS B O 1
ATOM 1970 N N . SER B 1 85 ? 15.127 12.056 21.467 1.00 99.42 85 SER B N 1
ATOM 1971 C CA . SER B 1 85 ? 15.741 11.127 20.483 1.00 83.70 85 SER B CA 1
ATOM 1972 C C . SER B 1 85 ? 17.203 11.482 20.234 1.00 72.32 85 SER B C 1
ATOM 1973 O O . SER B 1 85 ? 17.889 10.652 19.695 1.00 73.83 85 SER B O 1
ATOM 1976 N N . SER B 1 86 ? 17.664 12.674 20.586 1.00 75.26 86 SER B N 1
ATOM 1977 C CA . SER B 1 86 ? 19.042 13.112 20.248 1.00 83.33 86 SER B CA 1
ATOM 1978 C C . SER B 1 86 ? 20.027 12.551 21.283 1.00 83.76 86 SER B C 1
ATOM 1979 O O . SER B 1 86 ? 19.609 12.426 22.448 1.00 82.31 86 SER B O 1
ATOM 1982 N N . MET B 1 87 ? 21.262 12.212 20.856 1.00 75.68 87 MET B N 1
ATOM 1983 C CA . MET B 1 87 ? 22.443 11.971 21.734 1.00 69.79 87 MET B CA 1
ATOM 1984 C C . MET B 1 87 ? 23.634 12.825 21.301 1.00 66.78 87 MET B C 1
ATOM 1985 O O . MET B 1 87 ? 23.997 12.791 20.120 1.00 80.01 87 MET B O 1
ATOM 1990 N N . GLU B 1 88 ? 24.213 13.559 22.246 1.00 73.79 88 GLU B N 1
ATOM 1991 C CA . GLU B 1 88 ? 25.520 14.249 22.123 1.00 72.04 88 GLU B CA 1
ATOM 1992 C C . GLU B 1 88 ? 26.549 13.243 22.611 1.00 80.90 88 GLU B C 1
ATOM 1993 O O . GLU B 1 88 ? 26.410 12.815 23.795 1.00 85.04 88 GLU B O 1
ATOM 1999 N N . VAL B 1 89 ? 27.471 12.844 21.721 1.00 74.27 89 VAL B N 1
ATOM 2000 C CA . VAL B 1 89 ? 28.569 11.872 21.992 1.00 57.68 89 VAL B CA 1
ATOM 2001 C C . VAL B 1 89 ? 29.845 12.684 22.087 1.00 56.74 89 VAL B C 1
ATOM 2002 O O . VAL B 1 89 ? 30.105 13.434 21.151 1.00 60.19 89 VAL B O 1
ATOM 2006 N N . PHE B 1 90 ? 30.554 12.599 23.216 1.00 66.75 90 PHE B N 1
ATOM 2007 C CA . PHE B 1 90 ? 31.899 13.205 23.393 1.00 63.11 90 PHE B CA 1
ATOM 2008 C C . PHE B 1 90 ? 32.908 12.214 22.819 1.00 66.92 90 PHE B C 1
ATOM 2009 O O . PHE B 1 90 ? 32.751 10.989 23.053 1.00 77.84 90 PHE B O 1
ATOM 2017 N N . VAL B 1 91 ? 33.865 12.714 22.048 1.00 56.69 91 VAL B N 1
ATOM 2018 C CA . VAL B 1 91 ? 34.896 11.852 21.420 1.00 53.34 91 VAL B CA 1
ATOM 2019 C C . VAL B 1 91 ? 36.250 12.518 21.640 1.00 60.33 91 VAL B C 1
ATOM 2020 O O . VAL B 1 91 ? 36.385 13.675 21.279 1.00 60.99 91 VAL B O 1
ATOM 2024 N N . LYS B 1 92 ? 37.203 11.800 22.227 1.00 70.13 92 LYS B N 1
ATOM 2025 C CA . LYS B 1 92 ? 38.567 12.345 22.432 1.00 77.35 92 LYS B CA 1
ATOM 2026 C C . LYS B 1 92 ? 39.510 11.597 21.493 1.00 66.09 92 LYS B C 1
ATOM 2027 O O . LYS B 1 92 ? 39.452 10.382 21.477 1.00 61.48 92 LYS B O 1
ATOM 2033 N N . VAL B 1 93 ? 40.337 12.302 20.732 1.00 52.23 93 VAL B N 1
ATOM 2034 C CA . VAL B 1 93 ? 41.278 11.577 19.840 1.00 58.01 93 VAL B CA 1
ATOM 2035 C C . VAL B 1 93 ? 42.692 11.775 20.373 1.00 63.45 93 VAL B C 1
ATOM 2036 O O . VAL B 1 93 ? 43.135 12.910 20.417 1.00 73.04 93 VAL B O 1
ATOM 2040 N N . ILE B 1 94 ? 43.353 10.687 20.755 1.00 67.94 94 ILE B N 1
ATOM 2041 C CA . ILE B 1 94 ? 44.755 10.713 21.273 1.00 74.75 94 ILE B CA 1
ATOM 2042 C C . ILE B 1 94 ? 45.665 10.045 20.242 1.00 68.76 94 ILE B C 1
ATOM 2043 O O . ILE B 1 94 ? 45.296 8.960 19.784 1.00 79.11 94 ILE B O 1
ATOM 2048 N N . ALA B 1 95 ? 46.824 10.636 19.955 1.00 62.39 95 ALA B N 1
ATOM 2049 C CA . ALA B 1 95 ? 47.841 10.139 18.999 1.00 67.91 95 ALA B CA 1
ATOM 2050 C C . ALA B 1 95 ? 49.068 9.692 19.775 1.00 74.86 95 ALA B C 1
ATOM 2051 O O . ALA B 1 95 ? 49.799 10.566 20.263 1.00 76.26 95 ALA B O 1
ATOM 2053 N N . GLU B 1 96 ? 49.298 8.387 19.857 1.00 90.54 96 GLU B N 1
ATOM 2054 C CA . GLU B 1 96 ? 50.519 7.833 20.492 1.00 96.55 96 GLU B CA 1
ATOM 2055 C C . GLU B 1 96 ? 51.553 7.556 19.396 1.00 95.44 96 GLU B C 1
ATOM 2056 O O . GLU B 1 96 ? 51.224 6.828 18.440 1.00 90.51 96 GLU B O 1
ATOM 2062 N N . ASN B 1 97 ? 52.738 8.158 19.515 1.00 89.57 97 ASN B N 1
ATOM 2063 C CA . ASN B 1 97 ? 53.964 7.700 18.816 1.00 91.67 97 ASN B CA 1
ATOM 2064 C C . ASN B 1 97 ? 54.368 6.352 19.419 1.00 92.44 97 ASN B C 1
ATOM 2065 O O . ASN B 1 97 ? 54.553 6.289 20.632 1.00 101.64 97 ASN B O 1
ATOM 2070 N N . LEU B 1 98 ? 54.477 5.305 18.608 1.00 99.17 98 LEU B N 1
ATOM 2071 C CA . LEU B 1 98 ? 54.658 3.923 19.120 1.00 105.06 98 LEU B CA 1
ATOM 2072 C C . LEU B 1 98 ? 56.068 3.770 19.712 1.00 106.65 98 LEU B C 1
ATOM 2073 O O . LEU B 1 98 ? 56.184 3.346 20.887 1.00 101.61 98 LEU B O 1
ATOM 2078 N N . LEU B 1 99 ? 57.098 4.135 18.944 1.00 104.37 99 LEU B N 1
ATOM 2079 C CA . LEU B 1 99 ? 58.525 3.914 19.306 1.00 116.01 99 LEU B CA 1
ATOM 2080 C C . LEU B 1 99 ? 58.923 4.853 20.456 1.00 130.02 99 LEU B C 1
ATOM 2081 O O . LEU B 1 99 ? 59.373 4.345 21.507 1.00 150.51 99 LEU B O 1
ATOM 2086 N N . ALA B 1 100 ? 58.772 6.166 20.258 1.00 126.01 100 ALA B N 1
ATOM 2087 C CA . ALA B 1 100 ? 58.970 7.217 21.285 1.00 128.25 100 ALA B CA 1
ATOM 2088 C C . ALA B 1 100 ? 58.084 6.945 22.516 1.00 124.68 100 ALA B C 1
ATOM 2089 O O . ALA B 1 100 ? 58.548 7.234 23.634 1.00 120.16 100 ALA B O 1
ATOM 2091 N N . GLY B 1 101 ? 56.853 6.444 22.322 1.00 128.12 101 GLY B N 1
ATOM 2092 C CA . GLY B 1 101 ? 55.900 6.065 23.391 1.00 119.07 101 GLY B CA 1
ATOM 2093 C C . GLY B 1 101 ? 54.998 7.211 23.856 1.00 119.37 101 GLY B C 1
ATOM 2094 O O . GLY B 1 101 ? 53.981 6.904 24.518 1.00 100.87 101 GLY B O 1
ATOM 2095 N N . GLU B 1 102 ? 55.316 8.468 23.498 1.00 120.56 102 GLU B N 1
ATOM 2096 C CA . GLU B 1 102 ? 54.770 9.711 24.121 1.00 132.13 102 GLU B CA 1
ATOM 2097 C C . GLU B 1 102 ? 53.456 10.146 23.449 1.00 120.77 102 GLU B C 1
ATOM 2098 O O . GLU B 1 102 ? 53.506 10.580 22.280 1.00 107.77 102 GLU B O 1
ATOM 2104 N N . ARG B 1 103 ? 52.345 10.085 24.204 1.00 106.43 103 ARG B N 1
ATOM 2105 C CA . ARG B 1 103 ? 50.956 10.437 23.790 1.00 86.96 103 ARG B CA 1
ATOM 2106 C C . ARG B 1 103 ? 50.834 11.953 23.612 1.00 85.07 103 ARG B C 1
ATOM 2107 O O . ARG B 1 103 ? 51.714 12.657 24.118 1.00 88.56 103 ARG B O 1
ATOM 2115 N N . ARG B 1 104 ? 49.786 12.413 22.909 1.00 90.24 104 ARG B N 1
ATOM 2116 C CA . ARG B 1 104 ? 49.403 13.848 22.713 1.00 84.84 104 ARG B CA 1
ATOM 2117 C C . ARG B 1 104 ? 47.970 13.922 22.178 1.00 77.05 104 ARG B C 1
ATOM 2118 O O . ARG B 1 104 ? 47.633 13.092 21.337 1.00 96.66 104 ARG B O 1
ATOM 2126 N N . ILE B 1 105 ? 47.161 14.868 22.662 1.00 85.59 105 ILE B N 1
ATOM 2127 C CA . ILE B 1 105 ? 45.732 15.052 22.252 1.00 91.72 105 ILE B CA 1
ATOM 2128 C C . ILE B 1 105 ? 45.681 15.705 20.849 1.00 89.40 105 ILE B C 1
ATOM 2129 O O . ILE B 1 105 ? 46.353 16.753 20.659 1.00 77.30 105 ILE B O 1
ATOM 2134 N N . ALA B 1 106 ? 44.950 15.104 19.891 1.00 79.70 106 ALA B N 1
ATOM 2135 C CA . ALA B 1 106 ? 44.975 15.471 18.448 1.00 81.92 106 ALA B CA 1
ATOM 2136 C C . ALA B 1 106 ? 43.711 16.253 18.073 1.00 76.90 106 ALA B C 1
ATOM 2137 O O . ALA B 1 106 ? 43.806 17.274 17.322 1.00 73.81 106 ALA B O 1
ATOM 2139 N N . ALA B 1 107 ? 42.569 15.786 18.562 1.00 58.31 107 ALA B N 1
ATOM 2140 C CA . ALA B 1 107 ? 41.269 16.431 18.326 1.00 61.01 107 ALA B CA 1
ATOM 2141 C C . ALA B 1 107 ? 40.330 16.021 19.448 1.00 65.36 107 ALA B C 1
ATOM 2142 O O . ALA B 1 107 ? 40.509 14.913 19.999 1.00 87.47 107 ALA B O 1
ATOM 2144 N N . THR B 1 108 ? 39.382 16.883 19.780 1.00 63.27 108 THR B N 1
ATOM 2145 C CA . THR B 1 108 ? 38.205 16.525 20.604 1.00 64.50 108 THR B CA 1
ATOM 2146 C C . THR B 1 108 ? 37.001 16.958 19.790 1.00 56.45 108 THR B C 1
ATOM 2147 O O . THR B 1 108 ? 37.177 17.902 19.023 1.00 48.92 108 THR B O 1
ATOM 2151 N N . CYS B 1 109 ? 35.876 16.253 19.901 1.00 51.18 109 CYS B N 1
ATOM 2152 C CA . CYS B 1 109 ? 34.719 16.483 19.014 1.00 52.44 109 CYS B CA 1
ATOM 2153 C C . CYS B 1 109 ? 33.419 16.281 19.787 1.00 55.68 109 CYS B C 1
ATOM 2154 O O . CYS B 1 109 ? 33.283 15.246 20.459 1.00 54.82 109 CYS B O 1
ATOM 2157 N N . PHE B 1 110 ? 32.484 17.229 19.669 1.00 56.35 110 PHE B N 1
ATOM 2158 C CA . PHE B 1 110 ? 31.070 16.987 20.054 1.00 61.04 110 PHE B CA 1
ATOM 2159 C C . PHE B 1 110 ? 30.328 16.603 18.783 1.00 55.59 110 PHE B C 1
ATOM 2160 O O . PHE B 1 110 ? 30.382 17.357 17.817 1.00 62.98 110 PHE B O 1
ATOM 2168 N N . ILE B 1 111 ? 29.689 15.446 18.766 1.00 52.59 111 ILE B N 1
ATOM 2169 C CA . ILE B 1 111 ? 28.977 14.967 17.557 1.00 58.99 111 ILE B CA 1
ATOM 2170 C C . ILE B 1 111 ? 27.630 14.448 18.025 1.00 54.46 111 ILE B C 1
ATOM 2171 O O . ILE B 1 111 ? 27.555 13.948 19.143 1.00 60.12 111 ILE B O 1
ATOM 2176 N N . THR B 1 112 ? 26.614 14.594 17.189 1.00 58.11 112 THR B N 1
ATOM 2177 C CA . THR B 1 112 ? 25.194 14.498 17.596 1.00 66.77 112 THR B CA 1
ATOM 2178 C C . THR B 1 112 ? 24.568 13.355 16.803 1.00 65.56 112 THR B C 1
ATOM 2179 O O . THR B 1 112 ? 24.465 13.483 15.571 1.00 73.48 112 THR B O 1
ATOM 2183 N N . PHE B 1 113 ? 24.149 12.303 17.494 1.00 57.90 113 PHE B N 1
ATOM 2184 C CA . PHE B 1 113 ? 23.443 11.146 16.899 1.00 62.79 113 PHE B CA 1
ATOM 2185 C C . PHE B 1 113 ? 21.971 11.217 17.285 1.00 68.46 113 PHE B C 1
ATOM 2186 O O . PHE B 1 113 ? 21.687 11.671 18.415 1.00 67.89 113 PHE B O 1
ATOM 2194 N N . VAL B 1 114 ? 21.106 10.676 16.419 1.00 67.81 114 VAL B N 1
ATOM 2195 C CA . VAL B 1 114 ? 19.631 10.568 16.626 1.00 64.17 114 VAL B CA 1
ATOM 2196 C C . VAL B 1 114 ? 19.182 9.137 16.360 1.00 62.05 114 VAL B C 1
ATOM 2197 O O . VAL B 1 114 ? 19.461 8.631 15.272 1.00 65.06 114 VAL B O 1
ATOM 2201 N N . ALA B 1 115 ? 18.364 8.595 17.253 1.00 62.96 115 ALA B N 1
ATOM 2202 C CA . ALA B 1 115 ? 17.780 7.252 17.069 1.00 66.89 115 ALA B CA 1
ATOM 2203 C C . ALA B 1 115 ? 16.624 7.374 16.081 1.00 67.76 115 ALA B C 1
ATOM 2204 O O . ALA B 1 115 ? 16.056 8.453 15.994 1.00 68.44 115 ALA B O 1
ATOM 2206 N N . ILE B 1 116 ? 16.315 6.313 15.335 1.00 83.11 116 ILE B N 1
ATOM 2207 C CA . ILE B 1 116 ? 15.227 6.360 14.315 1.00 86.39 116 ILE B CA 1
ATOM 2208 C C . ILE B 1 116 ? 14.479 5.029 14.332 1.00 88.63 116 ILE B C 1
ATOM 2209 O O . ILE B 1 116 ? 15.143 3.996 14.314 1.00 96.20 116 ILE B O 1
ATOM 2214 N N . LYS B 1 117 ? 13.150 5.057 14.347 1.00 85.22 117 LYS B N 1
ATOM 2215 C CA . LYS B 1 117 ? 12.383 3.790 14.310 1.00 92.19 117 LYS B CA 1
ATOM 2216 C C . LYS B 1 117 ? 11.265 3.919 13.282 1.00 100.83 117 LYS B C 1
ATOM 2217 O O . LYS B 1 117 ? 10.494 4.874 13.378 1.00 109.86 117 LYS B O 1
ATOM 2223 N N . ASP B 1 118 ? 11.162 2.937 12.389 1.00 102.45 118 ASP B N 1
ATOM 2224 C CA . ASP B 1 118 ? 10.131 2.948 11.327 1.00 99.91 118 ASP B CA 1
ATOM 2225 C C . ASP B 1 118 ? 10.198 4.296 10.617 1.00 92.25 118 ASP B C 1
ATOM 2226 O O . ASP B 1 118 ? 9.149 4.820 10.261 1.00 109.30 118 ASP B O 1
ATOM 2231 N N . GLY B 1 119 ? 11.403 4.835 10.456 1.00 94.44 119 GLY B N 1
ATOM 2232 C CA . GLY B 1 119 ? 11.605 6.097 9.722 1.00 95.25 119 GLY B CA 1
ATOM 2233 C C . GLY B 1 119 ? 11.356 7.333 10.561 1.00 101.01 119 GLY B C 1
ATOM 2234 O O . GLY B 1 119 ? 11.643 8.429 10.078 1.00 110.78 119 GLY B O 1
ATOM 2235 N N . LYS B 1 120 ? 10.863 7.172 11.783 1.00 100.12 120 LYS B N 1
ATOM 2236 C CA . LYS B 1 120 ? 10.579 8.355 12.629 1.00 100.44 120 LYS B CA 1
ATOM 2237 C C . LYS B 1 120 ? 11.506 8.314 13.836 1.00 89.15 120 LYS B C 1
ATOM 2238 O O . LYS B 1 120 ? 11.724 7.228 14.352 1.00 83.13 120 LYS B O 1
ATOM 2244 N N . PRO B 1 121 ? 12.005 9.454 14.349 1.00 79.79 121 PRO B N 1
ATOM 2245 C CA . PRO B 1 121 ? 12.893 9.443 15.499 1.00 71.67 121 PRO B CA 1
ATOM 2246 C C . PRO B 1 121 ? 12.210 8.799 16.707 1.00 73.17 121 PRO B C 1
ATOM 2247 O O . PRO B 1 121 ? 11.063 9.046 16.924 1.00 93.67 121 PRO B O 1
ATOM 2251 N N . SER B 1 122 ? 12.956 7.998 17.464 1.00 77.51 122 SER B N 1
ATOM 2252 C CA . SER B 1 122 ? 12.410 7.302 18.654 1.00 80.56 122 SER B CA 1
ATOM 2253 C C . SER B 1 122 ? 13.068 7.823 19.933 1.00 83.08 122 SER B C 1
ATOM 2254 O O . SER B 1 122 ? 14.060 8.551 19.845 1.00 60.90 122 SER B O 1
ATOM 2257 N N . SER B 1 123 ? 12.511 7.430 21.076 1.00 88.32 123 SER B N 1
ATOM 2258 C CA . SER B 1 123 ? 12.984 7.862 22.414 1.00 89.69 123 SER B CA 1
ATOM 2259 C C . SER B 1 123 ? 14.306 7.164 22.738 1.00 89.64 123 SER B C 1
ATOM 2260 O O . SER B 1 123 ? 14.540 6.082 22.203 1.00 86.77 123 SER B O 1
ATOM 2263 N N . VAL B 1 124 ? 15.098 7.788 23.605 1.00 89.50 124 VAL B N 1
ATOM 2264 C CA . VAL B 1 124 ? 16.412 7.247 24.038 1.00 84.64 124 VAL B CA 1
ATOM 2265 C C . VAL B 1 124 ? 16.514 7.473 25.543 1.00 81.99 124 VAL B C 1
ATOM 2266 O O . VAL B 1 124 ? 16.131 8.542 25.994 1.00 92.31 124 VAL B O 1
ATOM 2270 N N . PRO B 1 125 ? 17.048 6.528 26.334 1.00 83.36 125 PRO B N 1
ATOM 2271 C CA . PRO B 1 125 ? 17.173 6.710 27.769 1.00 84.71 125 PRO B CA 1
ATOM 2272 C C . PRO B 1 125 ? 18.131 7.855 28.090 1.00 83.11 125 PRO B C 1
ATOM 2273 O O . PRO B 1 125 ? 19.083 8.007 27.398 1.00 88.75 125 PRO B O 1
ATOM 2277 N N . GLN B 1 126 ? 17.850 8.621 29.138 1.00 88.38 126 GLN B N 1
ATOM 2278 C CA . GLN B 1 126 ? 18.792 9.709 29.491 1.00 92.84 126 GLN B CA 1
ATOM 2279 C C . GLN B 1 126 ? 20.044 9.105 30.123 1.00 80.95 126 GLN B C 1
ATOM 2280 O O . GLN B 1 126 ? 19.950 8.043 30.725 1.00 74.72 126 GLN B O 1
ATOM 2286 N N . VAL B 1 127 ? 21.176 9.773 29.951 1.00 82.78 127 VAL B N 1
ATOM 2287 C CA . VAL B 1 127 ? 22.469 9.273 30.490 1.00 88.07 127 VAL B CA 1
ATOM 2288 C C . VAL B 1 127 ? 22.744 10.046 31.772 1.00 85.62 127 VAL B C 1
ATOM 2289 O O . VAL B 1 127 ? 22.432 11.228 31.795 1.00 96.12 127 VAL B O 1
ATOM 2293 N N . LEU B 1 128 ? 23.321 9.392 32.779 1.00 87.41 128 LEU B N 1
ATOM 2294 C CA . LEU B 1 128 ? 23.640 10.088 34.051 1.00 97.97 128 LEU B CA 1
ATOM 2295 C C . LEU B 1 128 ? 25.128 9.929 34.357 1.00 88.31 128 LEU B C 1
ATOM 2296 O O . LEU B 1 128 ? 25.600 8.803 34.440 1.00 81.94 128 LEU B O 1
ATOM 2301 N N . PRO B 1 129 ? 25.866 11.035 34.550 1.00 88.55 129 PRO B N 1
ATOM 2302 C CA . PRO B 1 129 ? 27.297 10.994 34.793 1.00 93.73 129 PRO B CA 1
ATOM 2303 C C . PRO B 1 129 ? 27.667 10.500 36.190 1.00 100.25 129 PRO B C 1
ATOM 2304 O O . PRO B 1 129 ? 26.875 10.625 37.083 1.00 110.62 129 PRO B O 1
ATOM 2308 N N . GLU B 1 130 ? 28.877 9.981 36.324 1.00 98.11 130 GLU B N 1
ATOM 2309 C CA . GLU B 1 130 ? 29.350 9.503 37.635 1.00 96.23 130 GLU B CA 1
ATOM 2310 C C . GLU B 1 130 ? 30.862 9.677 37.643 1.00 94.96 130 GLU B C 1
ATOM 2311 O O . GLU B 1 130 ? 31.554 8.731 38.017 1.00 105.43 130 GLU B O 1
ATOM 2317 N N . THR B 1 131 ? 31.320 10.834 37.163 1.00 86.49 131 THR B N 1
ATOM 2318 C CA . THR B 1 131 ? 32.765 11.193 37.136 1.00 89.64 131 THR B CA 1
ATOM 2319 C C . THR B 1 131 ? 32.875 12.705 36.949 1.00 86.20 131 THR B C 1
ATOM 2320 O O . THR B 1 131 ? 31.976 13.244 36.309 1.00 91.29 131 THR B O 1
ATOM 2324 N N . GLN B 1 132 ? 33.863 13.340 37.590 1.00 80.81 132 GLN B N 1
ATOM 2325 C CA . GLN B 1 132 ? 34.125 14.794 37.490 1.00 93.03 132 GLN B CA 1
ATOM 2326 C C . GLN B 1 132 ? 33.979 15.210 36.028 1.00 102.01 132 GLN B C 1
ATOM 2327 O O . GLN B 1 132 ? 33.084 16.004 35.734 1.00 98.95 132 GLN B O 1
ATOM 2333 N N . GLU B 1 133 ? 34.769 14.598 35.149 1.00 114.74 133 GLU B N 1
ATOM 2334 C CA . GLU B 1 133 ? 34.715 14.896 33.697 1.00 102.99 133 GLU B CA 1
ATOM 2335 C C . GLU B 1 133 ? 33.299 14.642 33.192 1.00 89.85 133 GLU B C 1
ATOM 2336 O O . GLU B 1 133 ? 32.786 15.457 32.435 1.00 83.41 133 GLU B O 1
ATOM 2342 N N . GLU B 1 134 ? 32.698 13.535 33.601 1.00 80.40 134 GLU B N 1
ATOM 2343 C CA . GLU B 1 134 ? 31.326 13.246 33.136 1.00 86.73 134 GLU B CA 1
ATOM 2344 C C . GLU B 1 134 ? 30.413 14.395 33.569 1.00 79.90 134 GLU B C 1
ATOM 2345 O O . GLU B 1 134 ? 29.682 14.905 32.726 1.00 81.51 134 GLU B O 1
ATOM 2351 N N . HIS B 1 135 ? 30.460 14.700 34.861 1.00 85.42 135 HIS B N 1
ATOM 2352 C CA . HIS B 1 135 ? 29.600 15.735 35.477 1.00 87.08 135 HIS B CA 1
ATOM 2353 C C . HIS B 1 135 ? 29.727 17.041 34.710 1.00 89.72 135 HIS B C 1
ATOM 2354 O O . HIS B 1 135 ? 28.682 17.565 34.319 1.00 88.57 135 HIS B O 1
ATOM 2361 N N . TRP B 1 136 ? 30.942 17.559 34.537 1.00 86.47 136 TRP B N 1
ATOM 2362 C CA . TRP B 1 136 ? 31.162 18.837 33.810 1.00 85.96 136 TRP B CA 1
ATOM 2363 C C . TRP B 1 136 ? 30.524 18.765 32.427 1.00 90.50 136 TRP B C 1
ATOM 2364 O O . TRP B 1 136 ? 29.912 19.749 32.008 1.00 86.28 136 TRP B O 1
ATOM 2375 N N . LEU B 1 137 ? 30.681 17.631 31.753 1.00 97.53 137 LEU B N 1
ATOM 2376 C CA . LEU B 1 137 ? 30.097 17.491 30.403 1.00 96.33 137 LEU B CA 1
ATOM 2377 C C . LEU B 1 137 ? 28.591 17.652 30.540 1.00 95.42 137 LEU B C 1
ATOM 2378 O O . LEU B 1 137 ? 28.015 18.445 29.793 1.00 96.07 137 LEU B O 1
ATOM 2383 N N . HIS B 1 138 ? 28.007 16.939 31.500 1.00 92.99 138 HIS B N 1
ATOM 2384 C CA . HIS B 1 138 ? 26.537 16.977 31.658 1.00 96.53 138 HIS B CA 1
ATOM 2385 C C . HIS B 1 138 ? 26.106 18.418 31.881 1.00 101.86 138 HIS B C 1
ATOM 2386 O O . HIS B 1 138 ? 25.272 18.899 31.108 1.00 107.47 138 HIS B O 1
ATOM 2393 N N . LYS B 1 139 ? 26.678 19.064 32.897 1.00 106.49 139 LYS B N 1
ATOM 2394 C CA . LYS B 1 139 ? 26.341 20.462 33.276 1.00 103.61 139 LYS B CA 1
ATOM 2395 C C . LYS B 1 139 ? 26.313 21.347 32.032 1.00 100.62 139 LYS B C 1
ATOM 2396 O O . LYS B 1 139 ? 25.267 21.938 31.739 1.00 90.64 139 LYS B O 1
ATOM 2402 N N . THR B 1 140 ? 27.422 21.350 31.299 1.00 95.83 140 THR B N 1
ATOM 2403 C CA . THR B 1 140 ? 27.625 22.174 30.083 1.00 92.80 140 THR B CA 1
ATOM 2404 C C . THR B 1 140 ? 26.786 21.686 28.899 1.00 80.90 140 THR B C 1
ATOM 2405 O O . THR B 1 140 ? 26.557 22.477 27.985 1.00 76.61 140 THR B O 1
ATOM 2409 N N . GLY B 1 141 ? 26.307 20.449 28.920 1.00 79.57 141 GLY B N 1
ATOM 2410 C CA . GLY B 1 141 ? 25.660 19.940 27.702 1.00 92.20 141 GLY B CA 1
ATOM 2411 C C . GLY B 1 141 ? 24.461 20.726 27.211 1.00 98.32 141 GLY B C 1
ATOM 2412 O O . GLY B 1 141 ? 24.492 21.099 26.035 1.00 90.08 141 GLY B O 1
ATOM 2413 N N . LEU B 1 142 ? 23.513 21.072 28.084 1.00 105.41 142 LEU B N 1
ATOM 2414 C CA . LEU B 1 142 ? 22.268 21.768 27.653 1.00 91.98 142 LEU B CA 1
ATOM 2415 C C . LEU B 1 142 ? 22.604 23.031 26.864 1.00 85.00 142 LEU B C 1
ATOM 2416 O O . LEU B 1 142 ? 21.966 23.278 25.847 1.00 70.77 142 LEU B O 1
ATOM 2421 N N . GLU B 1 143 ? 23.584 23.786 27.337 1.00 82.33 143 GLU B N 1
ATOM 2422 C CA . GLU B 1 143 ? 24.037 25.012 26.639 1.00 81.88 143 GLU B CA 1
ATOM 2423 C C . GLU B 1 143 ? 24.324 24.705 25.170 1.00 79.97 143 GLU B C 1
ATOM 2424 O O . GLU B 1 143 ? 23.823 25.438 24.320 1.00 73.84 143 GLU B O 1
ATOM 2430 N N . ARG B 1 144 ? 25.097 23.652 24.900 1.00 91.77 144 ARG B N 1
ATOM 2431 C CA . ARG B 1 144 ? 25.480 23.270 23.517 1.00 77.57 144 ARG B CA 1
ATOM 2432 C C . ARG B 1 144 ? 24.246 22.872 22.717 1.00 67.38 144 ARG B C 1
ATOM 2433 O O . ARG B 1 144 ? 24.104 23.344 21.595 1.00 64.46 144 ARG B O 1
ATOM 2441 N N . ALA B 1 145 ? 23.413 22.011 23.284 1.00 61.14 145 ALA B N 1
ATOM 2442 C CA . ALA B 1 145 ? 22.201 21.545 22.584 1.00 72.31 145 ALA B CA 1
ATOM 2443 C C . ALA B 1 145 ? 21.385 22.744 22.119 1.00 84.92 145 ALA B C 1
ATOM 2444 O O . ALA B 1 145 ? 20.691 22.627 21.108 1.00 92.33 145 ALA B O 1
ATOM 2446 N N . GLU B 1 146 ? 21.479 23.853 22.847 1.00 99.67 146 GLU B N 1
ATOM 2447 C CA . GLU B 1 146 ? 20.697 25.071 22.513 1.00 107.39 146 GLU B CA 1
ATOM 2448 C C . GLU B 1 146 ? 21.404 25.805 21.371 1.00 98.75 146 GLU B C 1
ATOM 2449 O O . GLU B 1 146 ? 20.711 26.066 20.349 1.00 88.06 146 GLU B O 1
ATOM 2455 N N . ASN B 1 147 ? 22.710 26.089 21.536 1.00 83.60 147 ASN B N 1
ATOM 2456 C CA . ASN B 1 147 ? 23.602 26.689 20.499 1.00 94.66 147 ASN B CA 1
ATOM 2457 C C . ASN B 1 147 ? 23.522 25.900 19.171 1.00 94.69 147 ASN B C 1
ATOM 2458 O O . ASN B 1 147 ? 23.885 26.441 18.108 1.00 90.66 147 ASN B O 1
ATOM 2463 N N . ARG B 1 148 ? 23.080 24.647 19.231 1.00 97.53 148 ARG B N 1
ATOM 2464 C CA . ARG B 1 148 ? 22.949 23.722 18.082 1.00 88.69 148 ARG B CA 1
ATOM 2465 C C . ARG B 1 148 ? 21.593 23.935 17.382 1.00 91.57 148 ARG B C 1
ATOM 2466 O O . ARG B 1 148 ? 21.583 23.993 16.139 1.00 96.97 148 ARG B O 1
ATOM 2474 N N . LYS B 1 149 ? 20.483 24.035 18.128 1.00 92.97 149 LYS B N 1
ATOM 2475 C CA . LYS B 1 149 ? 19.118 24.301 17.566 1.00 93.34 149 LYS B CA 1
ATOM 2476 C C . LYS B 1 149 ? 19.178 25.566 16.692 1.00 90.63 149 LYS B C 1
ATOM 2477 O O . LYS B 1 149 ? 18.499 25.605 15.607 1.00 75.38 149 LYS B O 1
ATOM 2483 N N . LYS B 1 150 ? 19.974 26.545 17.157 1.00 80.89 150 LYS B N 1
ATOM 2484 C CA . LYS B 1 150 ? 20.216 27.856 16.503 1.00 83.32 150 LYS B CA 1
ATOM 2485 C C . LYS B 1 150 ? 21.103 27.605 15.284 1.00 81.27 150 LYS B C 1
ATOM 2486 O O . LYS B 1 150 ? 20.760 28.083 14.192 1.00 90.82 150 LYS B O 1
ATOM 2492 N N . GLY B 1 151 ? 22.184 26.843 15.456 1.00 86.59 151 GLY B N 1
ATOM 2493 C CA . GLY B 1 151 ? 23.083 26.426 14.355 1.00 84.43 151 GLY B CA 1
ATOM 2494 C C . GLY B 1 151 ? 22.361 25.682 13.228 1.00 72.15 151 GLY B C 1
ATOM 2495 O O . GLY B 1 151 ? 22.659 25.978 12.046 1.00 61.76 151 GLY B O 1
ATOM 2496 N N . ARG B 1 152 ? 21.475 24.755 13.593 1.00 60.30 152 ARG B N 1
ATOM 2497 C CA . ARG B 1 152 ? 20.715 23.945 12.614 1.00 59.96 152 ARG B CA 1
ATOM 2498 C C . ARG B 1 152 ? 19.922 24.882 11.716 1.00 75.58 152 ARG B C 1
ATOM 2499 O O . ARG B 1 152 ? 19.936 24.680 10.507 1.00 80.46 152 ARG B O 1
ATOM 2507 N N . LEU B 1 153 ? 19.242 25.855 12.318 1.00 96.55 153 LEU B N 1
ATOM 2508 C CA . LEU B 1 153 ? 18.424 26.845 11.569 1.00 98.92 153 LEU B CA 1
ATOM 2509 C C . LEU B 1 153 ? 19.331 27.683 10.669 1.00 87.08 153 LEU B C 1
ATOM 2510 O O . LEU B 1 153 ? 18.949 27.947 9.530 1.00 83.38 153 LEU B O 1
ATOM 2515 N N . LYS B 1 154 ? 20.528 28.037 11.137 1.00 82.41 154 LYS B N 1
ATOM 2516 C CA . LYS B 1 154 ? 21.436 28.856 10.289 1.00 93.80 154 LYS B CA 1
ATOM 2517 C C . LYS B 1 154 ? 21.918 28.037 9.085 1.00 107.60 154 LYS B C 1
ATOM 2518 O O . LYS B 1 154 ? 22.226 28.650 8.058 1.00 115.91 154 LYS B O 1
ATOM 2524 N N . SER B 1 155 ? 22.059 26.718 9.239 1.00 105.08 155 SER B N 1
ATOM 2525 C CA . SER B 1 155 ? 22.414 25.820 8.114 1.00 80.25 155 SER B CA 1
ATOM 2526 C C . SER B 1 155 ? 21.228 25.713 7.153 1.00 70.21 155 SER B C 1
ATOM 2527 O O . SER B 1 155 ? 21.423 25.961 5.976 1.00 68.92 155 SER B O 1
ATOM 2530 N N . LYS B 1 156 ? 20.046 25.356 7.650 1.00 60.63 156 LYS B N 1
ATOM 2531 C CA . LYS B 1 156 ? 18.835 25.241 6.788 1.00 61.71 156 LYS B CA 1
ATOM 2532 C C . LYS B 1 156 ? 18.612 26.530 5.968 1.00 70.98 156 LYS B C 1
ATOM 2533 O O . LYS B 1 156 ? 18.261 26.405 4.760 1.00 66.85 156 LYS B O 1
ATOM 2539 N N . GLU B 1 157 ? 18.770 27.723 6.574 1.00 77.77 157 GLU B N 1
ATOM 2540 C CA . GLU B 1 157 ? 18.632 29.029 5.858 1.00 80.96 157 GLU B CA 1
ATOM 2541 C C . GLU B 1 157 ? 19.572 29.013 4.641 1.00 75.39 157 GLU B C 1
ATOM 2542 O O . GLU B 1 157 ? 19.084 29.370 3.536 1.00 77.56 157 GLU B O 1
ATOM 2548 N N . MET B 1 158 ? 20.843 28.595 4.817 1.00 70.34 158 MET B N 1
ATOM 2549 C CA . MET B 1 158 ? 21.889 28.572 3.746 1.00 61.95 158 MET B CA 1
ATOM 2550 C C . MET B 1 158 ? 21.546 27.577 2.632 1.00 62.15 158 MET B C 1
ATOM 2551 O O . MET B 1 158 ? 21.916 27.851 1.498 1.00 66.19 158 MET B O 1
ATOM 2556 N N . ALA B 1 159 ? 20.786 26.543 2.954 1.00 59.19 159 ALA B N 1
ATOM 2557 C CA . ALA B 1 159 ? 20.368 25.569 1.933 1.00 62.77 159 ALA B CA 1
ATOM 2558 C C . ALA B 1 159 ? 19.377 26.246 0.994 1.00 74.26 159 ALA B C 1
ATOM 2559 O O . ALA B 1 159 ? 19.455 26.007 -0.208 1.00 69.70 159 ALA B O 1
ATOM 2561 N N . GLU B 1 160 ? 18.494 27.073 1.556 1.00 89.39 160 GLU B N 1
ATOM 2562 C CA . GLU B 1 160 ? 17.417 27.779 0.809 1.00 78.37 160 GLU B CA 1
ATOM 2563 C C . GLU B 1 160 ? 17.974 28.979 0.039 1.00 75.03 160 GLU B C 1
ATOM 2564 O O . GLU B 1 160 ? 17.558 29.189 -1.095 1.00 64.31 160 GLU B O 1
ATOM 2570 N N . VAL B 1 161 ? 18.863 29.752 0.648 1.00 66.05 161 VAL B N 1
ATOM 2571 C CA . VAL B 1 161 ? 19.457 30.905 -0.079 1.00 71.41 161 VAL B CA 1
ATOM 2572 C C . VAL B 1 161 ? 20.129 30.369 -1.337 1.00 76.21 161 VAL B C 1
ATOM 2573 O O . VAL B 1 161 ? 19.860 30.877 -2.420 1.00 81.70 161 VAL B O 1
ATOM 2577 N N . LEU B 1 162 ? 20.969 29.354 -1.164 1.00 79.36 162 LEU B N 1
ATOM 2578 C CA . LEU B 1 162 ? 21.765 28.749 -2.258 1.00 73.15 162 LEU B CA 1
ATOM 2579 C C . LEU B 1 162 ? 20.859 28.257 -3.378 1.00 70.46 162 LEU B C 1
ATOM 2580 O O . LEU B 1 162 ? 21.228 28.448 -4.536 1.00 70.07 162 LEU B O 1
ATOM 2585 N N . THR B 1 163 ? 19.751 27.619 -3.019 1.00 62.99 163 THR B N 1
ATOM 2586 C CA . THR B 1 163 ? 18.763 27.111 -3.997 1.00 68.37 163 THR B CA 1
ATOM 2587 C C . THR B 1 163 ? 18.459 28.203 -5.020 1.00 83.20 163 THR B C 1
ATOM 2588 O O . THR B 1 163 ? 18.647 27.954 -6.217 1.00 92.64 163 THR B O 1
ATOM 2592 N N . LEU B 1 164 ? 18.046 29.375 -4.551 1.00 82.58 164 LEU B N 1
ATOM 2593 C CA . LEU B 1 164 ? 17.779 30.493 -5.480 1.00 78.24 164 LEU B CA 1
ATOM 2594 C C . LEU B 1 164 ? 18.953 31.468 -5.422 1.00 74.79 164 LEU B C 1
ATOM 2595 O O . LEU B 1 164 ? 19.634 31.583 -6.449 1.00 74.27 164 LEU B O 1
ATOM 2600 N N . GLU C 1 2 ? 28.300 -38.836 -5.895 1.00 119.33 2 GLU C N 1
ATOM 2601 C CA . GLU C 1 2 ? 29.519 -38.712 -6.760 1.00 119.38 2 GLU C CA 1
ATOM 2602 C C . GLU C 1 2 ? 30.649 -38.099 -5.924 1.00 112.37 2 GLU C C 1
ATOM 2603 O O . GLU C 1 2 ? 30.348 -37.384 -4.957 1.00 102.19 2 GLU C O 1
ATOM 2609 N N . LYS C 1 3 ? 31.897 -38.369 -6.302 1.00 116.39 3 LYS C N 1
ATOM 2610 C CA . LYS C 1 3 ? 33.078 -37.829 -5.584 1.00 120.67 3 LYS C CA 1
ATOM 2611 C C . LYS C 1 3 ? 33.955 -37.093 -6.604 1.00 117.57 3 LYS C C 1
ATOM 2612 O O . LYS C 1 3 ? 34.115 -37.618 -7.710 1.00 132.60 3 LYS C O 1
ATOM 2618 N N . LYS C 1 4 ? 34.498 -35.926 -6.245 1.00 105.40 4 LYS C N 1
ATOM 2619 C CA . LYS C 1 4 ? 35.294 -35.117 -7.207 1.00 94.79 4 LYS C CA 1
ATOM 2620 C C . LYS C 1 4 ? 36.776 -35.492 -7.144 1.00 91.41 4 LYS C C 1
ATOM 2621 O O . LYS C 1 4 ? 37.139 -36.287 -6.281 1.00 86.19 4 LYS C O 1
ATOM 2627 N N . PHE C 1 5 ? 37.601 -34.879 -7.993 1.00 89.47 5 PHE C N 1
ATOM 2628 C CA . PHE C 1 5 ? 39.011 -35.321 -8.119 1.00 107.01 5 PHE C CA 1
ATOM 2629 C C . PHE C 1 5 ? 40.043 -34.277 -7.676 1.00 109.99 5 PHE C C 1
ATOM 2630 O O . PHE C 1 5 ? 41.056 -34.162 -8.382 1.00 142.33 5 PHE C O 1
ATOM 2638 N N . MET C 1 6 ? 39.801 -33.492 -6.622 1.00 92.63 6 MET C N 1
ATOM 2639 C CA . MET C 1 6 ? 40.778 -32.505 -6.056 1.00 92.23 6 MET C CA 1
ATOM 2640 C C . MET C 1 6 ? 41.129 -31.315 -6.967 1.00 97.36 6 MET C C 1
ATOM 2641 O O . MET C 1 6 ? 40.949 -30.196 -6.505 1.00 117.37 6 MET C O 1
ATOM 2646 N N . ARG C 1 7 ? 41.575 -31.516 -8.216 1.00 96.67 7 ARG C N 1
ATOM 2647 C CA . ARG C 1 7 ? 41.960 -30.427 -9.159 1.00 94.26 7 ARG C CA 1
ATOM 2648 C C . ARG C 1 7 ? 40.740 -29.810 -9.853 1.00 84.32 7 ARG C C 1
ATOM 2649 O O . ARG C 1 7 ? 40.931 -28.888 -10.646 1.00 78.99 7 ARG C O 1
ATOM 2657 N N . GLU C 1 8 ? 39.536 -30.290 -9.541 1.00 74.19 8 GLU C N 1
ATOM 2658 C CA . GLU C 1 8 ? 38.246 -29.780 -10.051 1.00 75.87 8 GLU C CA 1
ATOM 2659 C C . GLU C 1 8 ? 37.869 -28.540 -9.242 1.00 73.37 8 GLU C C 1
ATOM 2660 O O . GLU C 1 8 ? 37.011 -27.785 -9.690 1.00 83.44 8 GLU C O 1
ATOM 2666 N N . SER C 1 9 ? 38.475 -28.372 -8.072 1.00 60.42 9 SER C N 1
ATOM 2667 C CA . SER C 1 9 ? 38.195 -27.217 -7.199 1.00 62.53 9 SER C CA 1
ATOM 2668 C C . SER C 1 9 ? 39.468 -26.406 -7.011 1.00 66.35 9 SER C C 1
ATOM 2669 O O . SER C 1 9 ? 39.549 -25.725 -6.007 1.00 79.15 9 SER C O 1
ATOM 2672 N N . LYS C 1 10 ? 40.430 -26.496 -7.923 1.00 59.49 10 LYS C N 1
ATOM 2673 C CA . LYS C 1 10 ? 41.673 -25.717 -7.716 1.00 56.58 10 LYS C CA 1
ATOM 2674 C C . LYS C 1 10 ? 41.441 -24.269 -8.129 1.00 54.83 10 LYS C C 1
ATOM 2675 O O . LYS C 1 10 ? 40.621 -24.036 -9.008 1.00 47.38 10 LYS C O 1
ATOM 2681 N N . ALA C 1 11 ? 42.141 -23.348 -7.477 1.00 51.45 11 ALA C N 1
ATOM 2682 C CA . ALA C 1 11 ? 42.016 -21.908 -7.746 1.00 51.93 11 ALA C CA 1
ATOM 2683 C C . ALA C 1 11 ? 43.385 -21.238 -7.554 1.00 55.74 11 ALA C C 1
ATOM 2684 O O . ALA C 1 11 ? 44.082 -21.546 -6.529 1.00 49.81 11 ALA C O 1
ATOM 2686 N N . ILE C 1 12 ? 43.754 -20.370 -8.505 1.00 52.04 12 ILE C N 1
ATOM 2687 C CA . ILE C 1 12 ? 44.983 -19.543 -8.455 1.00 51.29 12 ILE C CA 1
ATOM 2688 C C . ILE C 1 12 ? 44.563 -18.080 -8.428 1.00 51.64 12 ILE C C 1
ATOM 2689 O O . ILE C 1 12 ? 43.748 -17.703 -9.258 1.00 52.39 12 ILE C O 1
ATOM 2694 N N . LYS C 1 13 ? 45.123 -17.307 -7.503 1.00 56.25 13 LYS C N 1
ATOM 2695 C CA . LYS C 1 13 ? 45.108 -15.826 -7.503 1.00 63.66 13 LYS C CA 1
ATOM 2696 C C . LYS C 1 13 ? 46.569 -15.353 -7.440 1.00 61.47 13 LYS C C 1
ATOM 2697 O O . LYS C 1 13 ? 47.226 -15.574 -6.411 1.00 60.72 13 LYS C O 1
ATOM 2703 N N . THR C 1 14 ? 47.077 -14.770 -8.522 1.00 57.45 14 THR C N 1
ATOM 2704 C CA . THR C 1 14 ? 48.370 -14.030 -8.558 1.00 56.87 14 THR C CA 1
ATOM 2705 C C . THR C 1 14 ? 48.070 -12.533 -8.458 1.00 57.62 14 THR C C 1
ATOM 2706 O O . THR C 1 14 ? 47.028 -12.115 -9.041 1.00 50.00 14 THR C O 1
ATOM 2710 N N . THR C 1 15 ? 48.949 -11.759 -7.816 1.00 52.34 15 THR C N 1
ATOM 2711 C CA . THR C 1 15 ? 48.646 -10.352 -7.491 1.00 58.38 15 THR C CA 1
ATOM 2712 C C . THR C 1 15 ? 49.875 -9.486 -7.219 1.00 56.70 15 THR C C 1
ATOM 2713 O O . THR C 1 15 ? 50.934 -9.991 -6.852 1.00 49.59 15 THR C O 1
ATOM 2717 N N . ARG C 1 16 ? 49.684 -8.185 -7.401 1.00 66.15 16 ARG C N 1
ATOM 2718 C CA . ARG C 1 16 ? 50.626 -7.139 -6.950 1.00 74.08 16 ARG C CA 1
ATOM 2719 C C . ARG C 1 16 ? 50.579 -7.100 -5.421 1.00 64.59 16 ARG C C 1
ATOM 2720 O O . ARG C 1 16 ? 49.684 -7.716 -4.817 1.00 66.68 16 ARG C O 1
ATOM 2728 N N . VAL C 1 17 ? 51.533 -6.394 -4.842 1.00 64.79 17 VAL C N 1
ATOM 2729 C CA . VAL C 1 17 ? 51.595 -6.005 -3.405 1.00 65.37 17 VAL C CA 1
ATOM 2730 C C . VAL C 1 17 ? 51.410 -4.487 -3.375 1.00 61.77 17 VAL C C 1
ATOM 2731 O O . VAL C 1 17 ? 52.202 -3.824 -4.085 1.00 57.39 17 VAL C O 1
ATOM 2735 N N . PHE C 1 18 ? 50.415 -3.978 -2.624 1.00 64.63 18 PHE C N 1
ATOM 2736 C CA . PHE C 1 18 ? 49.971 -2.554 -2.619 1.00 62.93 18 PHE C CA 1
ATOM 2737 C C . PHE C 1 18 ? 50.498 -1.798 -1.402 1.00 65.29 18 PHE C C 1
ATOM 2738 O O . PHE C 1 18 ? 50.295 -2.224 -0.272 1.00 69.26 18 PHE C O 1
ATOM 2746 N N . PRO C 1 19 ? 51.132 -0.617 -1.589 1.00 62.52 19 PRO C N 1
ATOM 2747 C CA . PRO C 1 19 ? 51.801 0.099 -0.507 1.00 58.73 19 PRO C CA 1
ATOM 2748 C C . PRO C 1 19 ? 51.014 0.199 0.807 1.00 62.26 19 PRO C C 1
ATOM 2749 O O . PRO C 1 19 ? 51.656 0.320 1.836 1.00 58.43 19 PRO C O 1
ATOM 2753 N N . ASN C 1 20 ? 49.678 0.198 0.737 1.00 57.73 20 ASN C N 1
ATOM 2754 C CA . ASN C 1 20 ? 48.778 0.352 1.912 1.00 68.82 20 ASN C CA 1
ATOM 2755 C C . ASN C 1 20 ? 48.839 -0.893 2.817 1.00 75.40 20 ASN C C 1
ATOM 2756 O O . ASN C 1 20 ? 48.448 -0.784 4.010 1.00 70.39 20 ASN C O 1
ATOM 2761 N N . ASP C 1 21 ? 49.283 -2.041 2.287 1.00 79.73 21 ASP C N 1
ATOM 2762 C CA . ASP C 1 21 ? 49.343 -3.332 3.030 1.00 70.19 21 ASP C CA 1
ATOM 2763 C C . ASP C 1 21 ? 50.783 -3.646 3.452 1.00 67.65 21 ASP C C 1
ATOM 2764 O O . ASP C 1 21 ? 50.992 -4.768 4.003 1.00 60.44 21 ASP C O 1
ATOM 2769 N N . LEU C 1 22 ? 51.724 -2.718 3.208 1.00 60.85 22 LEU C N 1
ATOM 2770 C CA . LEU C 1 22 ? 53.127 -2.809 3.707 1.00 64.92 22 LEU C CA 1
ATOM 2771 C C . LEU C 1 22 ? 53.226 -2.303 5.153 1.00 67.72 22 LEU C C 1
ATOM 2772 O O . LEU C 1 22 ? 52.339 -1.582 5.618 1.00 67.39 22 LEU C O 1
ATOM 2777 N N . ASN C 1 23 ? 54.288 -2.735 5.828 1.00 84.67 23 ASN C N 1
ATOM 2778 C CA . ASN C 1 23 ? 54.551 -2.557 7.278 1.00 80.73 23 ASN C CA 1
ATOM 2779 C C . ASN C 1 23 ? 55.093 -1.143 7.466 1.00 91.04 23 ASN C C 1
ATOM 2780 O O . ASN C 1 23 ? 55.083 -0.369 6.467 1.00 83.04 23 ASN C O 1
ATOM 2785 N N . ASN C 1 24 ? 55.519 -0.848 8.701 1.00 100.62 24 ASN C N 1
ATOM 2786 C CA . ASN C 1 24 ? 56.484 0.221 9.077 1.00 97.39 24 ASN C CA 1
ATOM 2787 C C . ASN C 1 24 ? 57.808 -0.040 8.314 1.00 96.19 24 ASN C C 1
ATOM 2788 O O . ASN C 1 24 ? 58.389 0.951 7.830 1.00 102.78 24 ASN C O 1
ATOM 2793 N N . HIS C 1 25 ? 58.150 -1.319 8.121 1.00 97.95 25 HIS C N 1
ATOM 2794 C CA . HIS C 1 25 ? 59.411 -1.795 7.489 1.00 96.79 25 HIS C CA 1
ATOM 2795 C C . HIS C 1 25 ? 59.347 -1.855 5.966 1.00 87.51 25 HIS C C 1
ATOM 2796 O O . HIS C 1 25 ? 60.394 -2.159 5.391 1.00 96.16 25 HIS C O 1
ATOM 2803 N N . GLN C 1 26 ? 58.177 -1.603 5.378 1.00 89.69 26 GLN C N 1
ATOM 2804 C CA . GLN C 1 26 ? 57.891 -1.683 3.917 1.00 84.90 26 GLN C CA 1
ATOM 2805 C C . GLN C 1 26 ? 57.849 -3.148 3.472 1.00 69.70 26 GLN C C 1
ATOM 2806 O O . GLN C 1 26 ? 58.324 -3.447 2.381 1.00 69.39 26 GLN C O 1
ATOM 2812 N N . THR C 1 27 ? 57.285 -4.008 4.314 1.00 62.27 27 THR C N 1
ATOM 2813 C CA . THR C 1 27 ? 57.102 -5.444 4.002 1.00 64.57 27 THR C CA 1
ATOM 2814 C C . THR C 1 27 ? 55.628 -5.774 4.229 1.00 60.58 27 THR C C 1
ATOM 2815 O O . THR C 1 27 ? 55.001 -5.115 5.038 1.00 50.68 27 THR C O 1
ATOM 2819 N N . LEU C 1 28 ? 55.118 -6.793 3.559 1.00 55.03 28 LEU C N 1
ATOM 2820 C CA . LEU C 1 28 ? 53.678 -7.114 3.652 1.00 58.15 28 LEU C CA 1
ATOM 2821 C C . LEU C 1 28 ? 53.263 -7.571 5.051 1.00 60.15 28 LEU C C 1
ATOM 2822 O O . LEU C 1 28 ? 53.968 -8.374 5.627 1.00 63.14 28 LEU C O 1
ATOM 2827 N N . PHE C 1 29 ? 52.172 -7.009 5.571 1.00 64.95 29 PHE C N 1
ATOM 2828 C CA . PHE C 1 29 ? 51.498 -7.484 6.814 1.00 65.93 29 PHE C CA 1
ATOM 2829 C C . PHE C 1 29 ? 51.041 -8.947 6.706 1.00 60.76 29 PHE C C 1
ATOM 2830 O O . PHE C 1 29 ? 50.555 -9.362 5.637 1.00 69.26 29 PHE C O 1
ATOM 2838 N N . GLY C 1 30 ? 51.065 -9.667 7.831 1.00 57.33 30 GLY C N 1
ATOM 2839 C CA . GLY C 1 30 ? 50.563 -11.049 7.942 1.00 53.58 30 GLY C CA 1
ATOM 2840 C C . GLY C 1 30 ? 49.092 -11.106 7.614 1.00 57.21 30 GLY C C 1
ATOM 2841 O O . GLY C 1 30 ? 48.700 -11.937 6.746 1.00 54.35 30 GLY C O 1
ATOM 2842 N N . GLY C 1 31 ? 48.321 -10.197 8.233 1.00 58.39 31 GLY C N 1
ATOM 2843 C CA . GLY C 1 31 ? 46.853 -10.110 8.098 1.00 50.47 31 GLY C CA 1
ATOM 2844 C C . GLY C 1 31 ? 46.425 -10.129 6.638 1.00 53.37 31 GLY C C 1
ATOM 2845 O O . GLY C 1 31 ? 45.445 -10.857 6.300 1.00 44.06 31 GLY C O 1
ATOM 2846 N N . LYS C 1 32 ? 47.133 -9.378 5.784 1.00 49.32 32 LYS C N 1
ATOM 2847 C CA . LYS C 1 32 ? 46.756 -9.279 4.352 1.00 55.79 32 LYS C CA 1
ATOM 2848 C C . LYS C 1 32 ? 46.819 -10.713 3.822 1.00 56.89 32 LYS C C 1
ATOM 2849 O O . LYS C 1 32 ? 45.793 -11.217 3.273 1.00 50.07 32 LYS C O 1
ATOM 2855 N N . LEU C 1 33 ? 47.943 -11.377 4.105 1.00 53.13 33 LEU C N 1
ATOM 2856 C CA . LEU C 1 33 ? 48.189 -12.755 3.622 1.00 57.38 33 LEU C CA 1
ATOM 2857 C C . LEU C 1 33 ? 47.090 -13.702 4.107 1.00 49.14 33 LEU C C 1
ATOM 2858 O O . LEU C 1 33 ? 46.592 -14.521 3.298 1.00 41.30 33 LEU C O 1
ATOM 2863 N N . LEU C 1 34 ? 46.727 -13.620 5.385 1.00 48.61 34 LEU C N 1
ATOM 2864 C CA . LEU C 1 34 ? 45.718 -14.557 5.939 1.00 53.29 34 LEU C CA 1
ATOM 2865 C C . LEU C 1 34 ? 44.383 -14.280 5.244 1.00 53.98 34 LEU C C 1
ATOM 2866 O O . LEU C 1 34 ? 43.704 -15.279 4.889 1.00 54.11 34 LEU C O 1
ATOM 2871 N N . ALA C 1 35 ? 44.088 -12.995 4.965 1.00 47.30 35 ALA C N 1
ATOM 2872 C CA . ALA C 1 35 ? 42.834 -12.523 4.332 1.00 45.19 35 ALA C CA 1
ATOM 2873 C C . ALA C 1 35 ? 42.746 -13.086 2.920 1.00 49.76 35 ALA C C 1
ATOM 2874 O O . ALA C 1 35 ? 41.678 -13.615 2.513 1.00 49.23 35 ALA C O 1
ATOM 2876 N N . GLU C 1 36 ? 43.857 -12.997 2.204 1.00 54.78 36 GLU C N 1
ATOM 2877 C CA . GLU C 1 36 ? 43.956 -13.537 0.829 1.00 64.84 36 GLU C CA 1
ATOM 2878 C C . GLU C 1 36 ? 43.778 -15.068 0.843 1.00 63.67 36 GLU C C 1
ATOM 2879 O O . GLU C 1 36 ? 43.060 -15.593 -0.060 1.00 60.14 36 GLU C O 1
ATOM 2885 N N . ILE C 1 37 ? 44.392 -15.754 1.822 1.00 55.55 37 ILE C N 1
ATOM 2886 C CA . ILE C 1 37 ? 44.312 -17.236 1.985 1.00 47.31 37 ILE C CA 1
ATOM 2887 C C . ILE C 1 37 ? 42.857 -17.658 2.215 1.00 53.14 37 ILE C C 1
ATOM 2888 O O . ILE C 1 37 ? 42.473 -18.661 1.604 1.00 47.97 37 ILE C O 1
ATOM 2893 N N . ASP C 1 38 ? 42.108 -16.955 3.092 1.00 52.20 38 ASP C N 1
ATOM 2894 C CA . ASP C 1 38 ? 40.665 -17.221 3.363 1.00 53.16 38 ASP C CA 1
ATOM 2895 C C . ASP C 1 38 ? 39.895 -17.012 2.049 1.00 53.16 38 ASP C C 1
ATOM 2896 O O . ASP C 1 38 ? 38.921 -17.775 1.738 1.00 44.54 38 ASP C O 1
ATOM 2901 N N . SER C 1 39 ? 40.305 -15.999 1.289 1.00 50.45 39 SER C N 1
ATOM 2902 C CA . SER C 1 39 ? 39.561 -15.556 0.091 1.00 51.80 39 SER C CA 1
ATOM 2903 C C . SER C 1 39 ? 39.603 -16.693 -0.926 1.00 50.27 39 SER C C 1
ATOM 2904 O O . SER C 1 39 ? 38.540 -17.202 -1.293 1.00 51.09 39 SER C O 1
ATOM 2907 N N . ILE C 1 40 ? 40.803 -17.058 -1.363 1.00 53.04 40 ILE C N 1
ATOM 2908 C CA . ILE C 1 40 ? 40.975 -18.107 -2.404 1.00 59.81 40 ILE C CA 1
ATOM 2909 C C . ILE C 1 40 ? 40.375 -19.432 -1.925 1.00 60.32 40 ILE C C 1
ATOM 2910 O O . ILE C 1 40 ? 39.548 -19.972 -2.648 1.00 60.00 40 ILE C O 1
ATOM 2915 N N . ALA C 1 41 ? 40.761 -19.890 -0.738 1.00 49.99 41 ALA C N 1
ATOM 2916 C CA . ALA C 1 41 ? 40.279 -21.131 -0.101 1.00 47.53 41 ALA C CA 1
ATOM 2917 C C . ALA C 1 41 ? 38.755 -21.241 -0.250 1.00 55.29 41 ALA C C 1
ATOM 2918 O O . ALA C 1 41 ? 38.258 -22.370 -0.608 1.00 49.46 41 ALA C O 1
ATOM 2920 N N . SER C 1 42 ? 38.039 -20.122 -0.035 1.00 60.32 42 SER C N 1
ATOM 2921 C CA . SER C 1 42 ? 36.548 -20.077 -0.010 1.00 62.74 42 SER C CA 1
ATOM 2922 C C . SER C 1 42 ? 35.970 -20.407 -1.390 1.00 59.15 42 SER C C 1
ATOM 2923 O O . SER C 1 42 ? 34.818 -20.917 -1.416 1.00 49.18 42 SER C O 1
ATOM 2926 N N . ILE C 1 43 ? 36.733 -20.106 -2.455 1.00 55.63 43 ILE C N 1
ATOM 2927 C CA . ILE C 1 43 ? 36.366 -20.340 -3.884 1.00 61.80 43 ILE C CA 1
ATOM 2928 C C . ILE C 1 43 ? 36.555 -21.834 -4.164 1.00 68.24 43 ILE C C 1
ATOM 2929 O O . ILE C 1 43 ? 35.632 -22.469 -4.721 1.00 70.13 43 ILE C O 1
ATOM 2934 N N . ALA C 1 44 ? 37.721 -22.369 -3.802 1.00 63.08 44 ALA C N 1
ATOM 2935 C CA . ALA C 1 44 ? 38.017 -23.813 -3.867 1.00 55.76 44 ALA C CA 1
ATOM 2936 C C . ALA C 1 44 ? 36.872 -24.563 -3.188 1.00 54.63 44 ALA C C 1
ATOM 2937 O O . ALA C 1 44 ? 36.136 -25.313 -3.884 1.00 52.38 44 ALA C O 1
ATOM 2939 N N . ALA C 1 45 ? 36.691 -24.305 -1.889 1.00 49.33 45 ALA C N 1
ATOM 2940 C CA . ALA C 1 45 ? 35.597 -24.868 -1.067 1.00 52.80 45 ALA C CA 1
ATOM 2941 C C . ALA C 1 45 ? 34.236 -24.710 -1.757 1.00 54.82 45 ALA C C 1
ATOM 2942 O O . ALA C 1 45 ? 33.398 -25.602 -1.597 1.00 49.48 45 ALA C O 1
ATOM 2944 N N . ALA C 1 46 ? 34.018 -23.590 -2.453 1.00 62.77 46 ALA C N 1
ATOM 2945 C CA . ALA C 1 46 ? 32.768 -23.286 -3.183 1.00 67.68 46 ALA C CA 1
ATOM 2946 C C . ALA C 1 46 ? 32.666 -24.192 -4.409 1.00 70.03 46 ALA C C 1
ATOM 2947 O O . ALA C 1 46 ? 31.631 -24.857 -4.548 1.00 64.62 46 ALA C O 1
ATOM 2949 N N . ARG C 1 47 ? 33.680 -24.171 -5.264 1.00 82.88 47 ARG C N 1
ATOM 2950 C CA . ARG C 1 47 ? 33.665 -24.974 -6.509 1.00 84.21 47 ARG C CA 1
ATOM 2951 C C . ARG C 1 47 ? 33.389 -26.441 -6.189 1.00 85.37 47 ARG C C 1
ATOM 2952 O O . ARG C 1 47 ? 32.493 -27.017 -6.798 1.00 76.41 47 ARG C O 1
ATOM 2960 N N . HIS C 1 48 ? 34.142 -27.002 -5.251 1.00 84.98 48 HIS C N 1
ATOM 2961 C CA . HIS 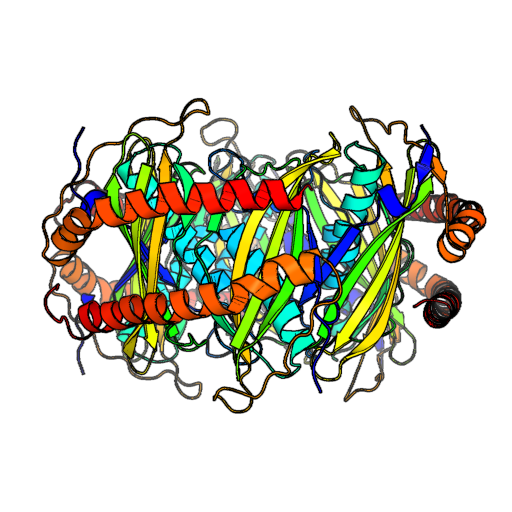C 1 48 ? 34.048 -28.443 -4.912 1.00 84.00 48 HIS C CA 1
ATOM 2962 C C . HIS C 1 48 ? 32.623 -28.927 -4.675 1.00 80.12 48 HIS C C 1
ATOM 2963 O O . HIS C 1 48 ? 32.125 -29.718 -5.471 1.00 95.07 48 HIS C O 1
ATOM 2970 N N . SER C 1 49 ? 32.026 -28.413 -3.608 1.00 79.07 49 SER C N 1
ATOM 2971 C CA . SER C 1 49 ? 30.719 -28.862 -3.080 1.00 73.80 49 SER C CA 1
ATOM 2972 C C . SER C 1 49 ? 29.548 -28.029 -3.566 1.00 73.32 49 SER C C 1
ATOM 2973 O O . SER C 1 49 ? 28.470 -28.261 -3.020 1.00 64.04 49 SER C O 1
ATOM 2976 N N . ARG C 1 50 ? 29.766 -27.076 -4.474 1.00 86.56 50 ARG C N 1
ATOM 2977 C CA . ARG C 1 50 ? 28.699 -26.116 -4.869 1.00 88.48 50 ARG C CA 1
ATOM 2978 C C . ARG C 1 50 ? 28.199 -25.491 -3.569 1.00 95.53 50 ARG C C 1
ATOM 2979 O O . ARG C 1 50 ? 29.036 -24.974 -2.803 1.00 108.67 50 ARG C O 1
ATOM 2987 N N . LYS C 1 51 ? 26.884 -25.444 -3.368 1.00 86.23 51 LYS C N 1
ATOM 2988 C CA . LYS C 1 51 ? 26.284 -24.907 -2.113 1.00 96.07 51 LYS C CA 1
ATOM 2989 C C . LYS C 1 51 ? 26.869 -23.541 -1.715 1.00 94.32 51 LYS C C 1
ATOM 2990 O O . LYS C 1 51 ? 27.026 -22.694 -2.604 1.00 136.77 51 LYS C O 1
ATOM 2996 N N . HIS C 1 52 ? 27.132 -23.336 -0.421 1.00 83.29 52 HIS C N 1
ATOM 2997 C CA . HIS C 1 52 ? 27.689 -22.081 0.151 1.00 83.37 52 HIS C CA 1
ATOM 2998 C C . HIS C 1 52 ? 28.396 -22.460 1.450 1.00 79.63 52 HIS C C 1
ATOM 2999 O O . HIS C 1 52 ? 27.744 -23.082 2.279 1.00 71.04 52 HIS C O 1
ATOM 3006 N N . CYS C 1 53 ? 29.663 -22.076 1.622 1.00 72.12 53 CYS C N 1
ATOM 3007 C CA . CYS C 1 53 ? 30.438 -22.523 2.802 1.00 67.50 53 CYS C CA 1
ATOM 3008 C C . CYS C 1 53 ? 30.755 -21.394 3.767 1.00 63.35 53 CYS C C 1
ATOM 3009 O O . CYS C 1 53 ? 30.451 -20.249 3.468 1.00 54.61 53 CYS C O 1
ATOM 3012 N N . VAL C 1 54 ? 31.420 -21.781 4.852 1.00 70.72 54 VAL C N 1
ATOM 3013 C CA . VAL C 1 54 ? 31.780 -20.907 6.001 1.00 68.65 54 VAL C CA 1
ATOM 3014 C C . VAL C 1 54 ? 33.127 -21.375 6.552 1.00 66.01 54 VAL C C 1
ATOM 3015 O O . VAL C 1 54 ? 33.328 -22.574 6.605 1.00 70.76 54 VAL C O 1
ATOM 3019 N N . THR C 1 55 ? 34.007 -20.457 6.945 1.00 65.76 55 THR C N 1
ATOM 3020 C CA . THR C 1 55 ? 35.320 -20.842 7.520 1.00 65.94 55 THR C CA 1
ATOM 3021 C C . THR C 1 55 ? 35.130 -21.334 8.956 1.00 73.25 55 THR C C 1
ATOM 3022 O O . THR C 1 55 ? 34.912 -20.494 9.825 1.00 71.21 55 THR C O 1
ATOM 3026 N N . ALA C 1 56 ? 35.233 -22.646 9.181 1.00 68.53 56 ALA C N 1
ATOM 3027 C CA . ALA C 1 56 ? 35.075 -23.255 10.523 1.00 63.42 56 ALA C CA 1
ATOM 3028 C C . ALA C 1 56 ? 36.315 -22.944 11.357 1.00 62.84 56 ALA C C 1
ATOM 3029 O O . ALA C 1 56 ? 36.153 -22.599 12.554 1.00 63.47 56 ALA C O 1
ATOM 3031 N N . SER C 1 57 ? 37.502 -23.037 10.749 1.00 61.60 57 SER C N 1
ATOM 3032 C CA . SER C 1 57 ? 38.797 -22.970 11.477 1.00 63.20 57 SER C CA 1
ATOM 3033 C C . SER C 1 57 ? 39.934 -22.863 10.477 1.00 55.27 57 SER C C 1
ATOM 3034 O O . SER C 1 57 ? 39.684 -23.170 9.304 1.00 54.59 57 SER C O 1
ATOM 3037 N N . ILE C 1 58 ? 41.122 -22.524 10.967 1.00 49.58 58 ILE C N 1
ATOM 3038 C CA . ILE C 1 58 ? 42.359 -22.360 10.148 1.00 58.44 58 ILE C CA 1
ATOM 3039 C C . ILE C 1 58 ? 43.541 -22.873 10.979 1.00 62.13 58 ILE C C 1
ATOM 3040 O O . ILE C 1 58 ? 43.746 -22.376 12.098 1.00 58.32 58 ILE C O 1
ATOM 3045 N N . ASP C 1 59 ? 44.280 -23.856 10.446 1.00 66.96 59 ASP C N 1
ATOM 3046 C CA . ASP C 1 59 ? 45.454 -24.459 11.126 1.00 63.49 59 ASP C CA 1
ATOM 3047 C C . ASP C 1 59 ? 46.439 -23.314 11.316 1.00 58.34 59 ASP C C 1
ATOM 3048 O O . ASP C 1 59 ? 46.283 -22.301 10.621 1.00 71.70 59 ASP C O 1
ATOM 3053 N N . SER C 1 60 ? 47.376 -23.437 12.250 1.00 55.52 60 SER C N 1
ATOM 3054 C CA . SER C 1 60 ? 48.418 -22.405 12.468 1.00 61.26 60 SER C CA 1
ATOM 3055 C C . SER C 1 60 ? 49.068 -22.105 11.111 1.00 56.84 60 SER C C 1
ATOM 3056 O O . SER C 1 60 ? 49.002 -22.957 10.222 1.00 68.06 60 SER C O 1
ATOM 3059 N N . VAL C 1 61 ? 49.624 -20.913 10.957 1.00 52.61 61 VAL C N 1
ATOM 3060 C CA . VAL C 1 61 ? 50.393 -20.513 9.760 1.00 51.37 61 VAL C CA 1
ATOM 3061 C C . VAL C 1 61 ? 51.716 -19.920 10.240 1.00 55.11 61 VAL C C 1
ATOM 3062 O O . VAL C 1 61 ? 51.717 -19.114 11.181 1.00 55.87 61 VAL C O 1
ATOM 3066 N N . ASP C 1 62 ? 52.801 -20.386 9.633 1.00 56.72 62 ASP C N 1
ATOM 3067 C CA . ASP C 1 62 ? 54.167 -19.895 9.888 1.00 61.29 62 ASP C CA 1
ATOM 3068 C C . ASP C 1 62 ? 54.556 -19.082 8.665 1.00 58.77 62 ASP C C 1
ATOM 3069 O O . ASP C 1 62 ? 54.469 -19.633 7.538 1.00 49.56 62 ASP C O 1
ATOM 3074 N N . PHE C 1 63 ? 54.964 -17.838 8.914 1.00 61.13 63 PHE C N 1
ATOM 3075 C CA . PHE C 1 63 ? 55.321 -16.826 7.894 1.00 65.92 63 PHE C CA 1
ATOM 3076 C C . PHE C 1 63 ? 56.810 -17.013 7.617 1.00 62.20 63 PHE C C 1
ATOM 3077 O O . PHE C 1 63 ? 57.606 -16.480 8.392 1.00 56.42 63 PHE C O 1
ATOM 3085 N N . LEU C 1 64 ? 57.139 -17.779 6.568 1.00 67.83 64 LEU C N 1
ATOM 3086 C CA . LEU C 1 64 ? 58.515 -18.261 6.259 1.00 69.72 64 LEU C CA 1
ATOM 3087 C C . LEU C 1 64 ? 59.335 -17.107 5.690 1.00 69.34 64 LEU C C 1
ATOM 3088 O O . LEU C 1 64 ? 60.509 -17.006 6.044 1.00 66.33 64 LEU C O 1
ATOM 3093 N N . THR C 1 65 ? 58.758 -16.258 4.842 1.00 80.83 65 THR C N 1
ATOM 3094 C CA . THR C 1 65 ? 59.552 -15.196 4.165 1.00 80.25 65 THR C CA 1
ATOM 3095 C C . THR C 1 65 ? 58.869 -13.843 4.347 1.00 76.49 65 THR C C 1
ATOM 3096 O O . THR C 1 65 ? 57.677 -13.787 4.657 1.00 83.19 65 THR C O 1
ATOM 3100 N N . PRO C 1 66 ? 59.649 -12.737 4.286 1.00 72.21 66 PRO C N 1
ATOM 3101 C CA . PRO C 1 66 ? 59.111 -11.394 4.093 1.00 72.38 66 PRO C CA 1
ATOM 3102 C C . PRO C 1 66 ? 58.733 -11.221 2.613 1.00 68.87 66 PRO C C 1
ATOM 3103 O O . PRO C 1 66 ? 59.272 -11.959 1.795 1.00 76.21 66 PRO C O 1
ATOM 3107 N N . ILE C 1 67 ? 57.798 -10.305 2.326 1.00 54.52 67 ILE C N 1
ATOM 3108 C CA . ILE C 1 67 ? 57.301 -9.981 0.960 1.00 49.02 67 ILE C CA 1
ATOM 3109 C C . ILE C 1 67 ? 57.469 -8.482 0.811 1.00 52.90 67 ILE C C 1
ATOM 3110 O O . ILE C 1 67 ? 57.162 -7.805 1.799 1.00 60.80 67 ILE C O 1
ATOM 3115 N N . HIS C 1 68 ? 57.965 -7.993 -0.333 1.00 57.22 68 HIS C N 1
ATOM 3116 C CA . HIS C 1 68 ? 58.323 -6.556 -0.521 1.00 69.73 68 HIS C CA 1
ATOM 3117 C C . HIS C 1 68 ? 57.466 -5.864 -1.606 1.00 66.22 68 HIS C C 1
ATOM 3118 O O . HIS C 1 68 ? 56.830 -6.551 -2.421 1.00 63.03 68 HIS C O 1
ATOM 3125 N N . GLN C 1 69 ? 57.458 -4.539 -1.638 1.00 70.76 69 GLN C N 1
ATOM 3126 C CA . GLN C 1 69 ? 56.622 -3.823 -2.633 1.00 86.02 69 GLN C CA 1
ATOM 3127 C C . GLN C 1 69 ? 56.999 -4.255 -4.049 1.00 87.02 69 GLN C C 1
ATOM 3128 O O . GLN C 1 69 ? 56.115 -4.276 -4.908 1.00 91.51 69 GLN C O 1
ATOM 3134 N N . ALA C 1 70 ? 58.239 -4.698 -4.231 1.00 84.24 70 ALA C N 1
ATOM 3135 C CA . ALA C 1 70 ? 58.773 -5.048 -5.570 1.00 86.89 70 ALA C CA 1
ATOM 3136 C C . ALA C 1 70 ? 58.331 -6.450 -6.016 1.00 77.54 70 ALA C C 1
ATOM 3137 O O . ALA C 1 70 ? 58.702 -6.828 -7.133 1.00 83.21 70 ALA C O 1
ATOM 3139 N N . ASP C 1 71 ? 57.573 -7.172 -5.192 1.00 71.93 71 ASP C N 1
ATOM 3140 C CA . ASP C 1 71 ? 57.251 -8.588 -5.508 1.00 71.36 71 ASP C CA 1
ATOM 3141 C C . ASP C 1 71 ? 55.803 -8.814 -5.913 1.00 59.88 71 ASP C C 1
ATOM 3142 O O . ASP C 1 71 ? 55.021 -7.884 -5.913 1.00 71.51 71 ASP C O 1
ATOM 3147 N N . SER C 1 72 ? 55.509 -10.076 -6.190 1.00 52.07 72 SER C N 1
ATOM 3148 C CA . SER C 1 72 ? 54.180 -10.576 -6.594 1.00 55.31 72 SER C CA 1
ATOM 3149 C C . SER C 1 72 ? 53.898 -11.809 -5.747 1.00 56.58 72 SER C C 1
ATOM 3150 O O . SER C 1 72 ? 54.839 -12.512 -5.441 1.00 62.41 72 SER C O 1
ATOM 3153 N N . VAL C 1 73 ? 52.645 -12.074 -5.405 1.00 54.00 73 VAL C N 1
ATOM 3154 C CA . VAL C 1 73 ? 52.358 -13.272 -4.571 1.00 57.62 73 VAL C CA 1
ATOM 3155 C C . VAL C 1 73 ? 51.297 -14.112 -5.271 1.00 61.72 73 VAL C C 1
ATOM 3156 O O . VAL C 1 73 ? 50.364 -13.538 -5.801 1.00 64.87 73 VAL C O 1
ATOM 3160 N N . CYS C 1 74 ? 51.449 -15.431 -5.229 1.00 62.19 74 CYS C N 1
ATOM 3161 C CA . CYS C 1 74 ? 50.496 -16.365 -5.873 1.00 54.00 74 CYS C CA 1
ATOM 3162 C C . CYS C 1 74 ? 49.859 -17.245 -4.801 1.00 50.15 74 CYS C C 1
ATOM 3163 O O . CYS C 1 74 ? 50.577 -17.777 -3.977 1.00 56.17 74 CYS C O 1
ATOM 3166 N N . TYR C 1 75 ? 48.538 -17.363 -4.831 1.00 48.81 75 TYR C N 1
ATOM 3167 C CA . TYR C 1 75 ? 47.760 -18.206 -3.904 1.00 51.99 75 TYR C CA 1
ATOM 3168 C C . TYR C 1 75 ? 47.222 -19.352 -4.768 1.00 54.66 75 TYR C C 1
ATOM 3169 O O . TYR C 1 75 ? 46.532 -19.096 -5.759 1.00 58.51 75 TYR C O 1
ATOM 3178 N N . GLU C 1 76 ? 47.603 -20.583 -4.447 1.00 57.86 76 GLU C N 1
ATOM 3179 C CA . GLU C 1 76 ? 47.108 -21.793 -5.147 1.00 62.10 76 GLU C CA 1
ATOM 3180 C C . GLU C 1 76 ? 46.392 -22.617 -4.083 1.00 52.77 76 GLU C C 1
ATOM 3181 O O . GLU C 1 76 ? 46.966 -22.780 -2.985 1.00 55.96 76 GLU C O 1
ATOM 3187 N N . ALA C 1 77 ? 45.168 -23.044 -4.358 1.00 42.11 77 ALA C N 1
ATOM 3188 C CA . ALA C 1 77 ? 44.341 -23.689 -3.330 1.00 52.82 77 ALA C CA 1
ATOM 3189 C C . ALA C 1 77 ? 43.355 -24.675 -3.956 1.00 60.52 77 ALA C C 1
ATOM 3190 O O . ALA C 1 77 ? 42.924 -24.461 -5.112 1.00 67.18 77 ALA C O 1
ATOM 3192 N N . PHE C 1 78 ? 43.039 -25.728 -3.201 1.00 57.24 78 PHE C N 1
ATOM 3193 C CA . PHE C 1 78 ? 42.163 -26.856 -3.602 1.00 57.64 78 PHE C CA 1
ATOM 3194 C C . PHE C 1 78 ? 41.823 -27.646 -2.346 1.00 55.90 78 PHE C C 1
ATOM 3195 O O . PHE C 1 78 ? 42.658 -27.615 -1.390 1.00 50.34 78 PHE C O 1
ATOM 3203 N N . VAL C 1 79 ? 40.653 -28.288 -2.358 1.00 56.00 79 VAL C N 1
ATOM 3204 C CA . VAL C 1 79 ? 40.214 -29.278 -1.327 1.00 65.08 79 VAL C CA 1
ATOM 3205 C C . VAL C 1 79 ? 41.182 -30.456 -1.389 1.00 66.55 79 VAL C C 1
ATOM 3206 O O . VAL C 1 79 ? 41.473 -30.860 -2.503 1.00 61.50 79 VAL C O 1
ATOM 3210 N N . CYS C 1 80 ? 41.672 -30.960 -0.250 1.00 73.78 80 CYS C N 1
ATOM 3211 C CA . CYS C 1 80 ? 42.495 -32.199 -0.178 1.00 77.66 80 CYS C CA 1
ATOM 3212 C C . CYS C 1 80 ? 41.809 -33.269 0.698 1.00 74.24 80 CYS C C 1
ATOM 3213 O O . CYS C 1 80 ? 41.587 -34.350 0.155 1.00 90.08 80 CYS C O 1
ATOM 3216 N N . TYR C 1 81 ? 41.428 -33.009 1.952 1.00 70.97 81 TYR C N 1
ATOM 3217 C CA . TYR C 1 81 ? 40.572 -33.946 2.732 1.00 80.98 81 TYR C CA 1
ATOM 3218 C C . TYR C 1 81 ? 39.088 -33.572 2.610 1.00 83.25 81 TYR C C 1
ATOM 3219 O O . TYR C 1 81 ? 38.781 -32.453 2.213 1.00 94.20 81 TYR C O 1
ATOM 3228 N N . THR C 1 82 ? 38.181 -34.502 2.921 1.00 96.31 82 THR C N 1
ATOM 3229 C CA . THR C 1 82 ? 36.735 -34.212 3.143 1.00 97.84 82 THR C CA 1
ATOM 3230 C C . THR C 1 82 ? 36.172 -35.128 4.225 1.00 97.78 82 THR C C 1
ATOM 3231 O O . THR C 1 82 ? 36.428 -36.346 4.179 1.00 105.62 82 THR C O 1
ATOM 3235 N N . GLY C 1 83 ? 35.453 -34.522 5.166 1.00 99.30 83 GLY C N 1
ATOM 3236 C CA . GLY C 1 83 ? 34.595 -35.203 6.145 1.00 94.63 83 GLY C CA 1
ATOM 3237 C C . GLY C 1 83 ? 33.210 -35.359 5.562 1.00 97.13 83 GLY C C 1
ATOM 3238 O O . GLY C 1 83 ? 33.119 -35.625 4.335 1.00 93.62 83 GLY C O 1
ATOM 3239 N N . LYS C 1 84 ? 32.180 -35.174 6.397 1.00 108.42 84 LYS C N 1
ATOM 3240 C CA . LYS C 1 84 ? 30.747 -35.315 6.020 1.00 108.36 84 LYS C CA 1
ATOM 3241 C C . LYS C 1 84 ? 30.286 -33.988 5.403 1.00 101.36 84 LYS C C 1
ATOM 3242 O O . LYS C 1 84 ? 29.811 -34.013 4.256 1.00 103.32 84 LYS C O 1
ATOM 3248 N N . SER C 1 85 ? 30.454 -32.884 6.140 1.00 102.79 85 SER C N 1
ATOM 3249 C CA . SER C 1 85 ? 30.155 -31.483 5.731 1.00 88.53 85 SER C CA 1
ATOM 3250 C C . SER C 1 85 ? 31.448 -30.656 5.604 1.00 82.79 85 SER C C 1
ATOM 3251 O O . SER C 1 85 ? 31.432 -29.628 4.910 1.00 81.81 85 SER C O 1
ATOM 3254 N N . SER C 1 86 ? 32.524 -31.060 6.287 1.00 75.22 86 SER C N 1
ATOM 3255 C CA . SER C 1 86 ? 33.830 -30.355 6.277 1.00 78.26 86 SER C CA 1
ATOM 3256 C C . SER C 1 86 ? 34.538 -30.533 4.919 1.00 75.04 86 SER C C 1
ATOM 3257 O O . SER C 1 86 ? 34.095 -31.377 4.111 1.00 77.65 86 SER C O 1
ATOM 3260 N N . MET C 1 87 ? 35.534 -29.666 4.669 1.00 71.23 87 MET C N 1
ATOM 3261 C CA . MET C 1 87 ? 36.443 -29.608 3.493 1.00 66.20 87 MET C CA 1
ATOM 3262 C C . MET C 1 87 ? 37.756 -28.972 3.973 1.00 70.58 87 MET C C 1
ATOM 3263 O O . MET C 1 87 ? 37.736 -27.804 4.471 1.00 64.66 87 MET C O 1
ATOM 3268 N N . GLU C 1 88 ? 38.847 -29.736 3.887 1.00 68.65 88 GLU C N 1
ATOM 3269 C CA . GLU C 1 88 ? 40.214 -29.268 4.215 1.00 67.37 88 GLU C CA 1
ATOM 3270 C C . GLU C 1 88 ? 40.765 -28.670 2.923 1.00 68.48 88 GLU C C 1
ATOM 3271 O O . GLU C 1 88 ? 40.930 -29.430 1.972 1.00 79.47 88 GLU C O 1
ATOM 3277 N N . VAL C 1 89 ? 40.931 -27.345 2.862 1.00 71.72 89 VAL C N 1
ATOM 3278 C CA . VAL C 1 89 ? 41.549 -26.648 1.695 1.00 65.13 89 VAL C CA 1
ATOM 3279 C C . VAL C 1 89 ? 43.038 -26.520 2.016 1.00 55.97 89 VAL C C 1
ATOM 3280 O O . VAL C 1 89 ? 43.361 -26.244 3.170 1.00 60.33 89 VAL C O 1
ATOM 3284 N N . PHE C 1 90 ? 43.910 -26.826 1.063 1.00 55.95 90 PHE C N 1
ATOM 3285 C CA . PHE C 1 90 ? 45.364 -26.562 1.186 1.00 56.71 90 PHE C CA 1
ATOM 3286 C C . PHE C 1 90 ? 45.640 -25.312 0.354 1.00 61.58 90 PHE C C 1
ATOM 3287 O O . PHE C 1 90 ? 45.075 -25.187 -0.780 1.00 57.83 90 PHE C O 1
ATOM 3295 N N . VAL C 1 91 ? 46.460 -24.420 0.912 1.00 58.24 91 VAL C N 1
ATOM 3296 C CA . VAL C 1 91 ? 46.807 -23.121 0.283 1.00 57.39 91 VAL C CA 1
ATOM 3297 C C . VAL C 1 91 ? 48.311 -22.957 0.367 1.00 55.83 91 VAL C C 1
ATOM 3298 O O . VAL C 1 91 ? 48.881 -22.989 1.488 1.00 49.32 91 VAL C O 1
ATOM 3302 N N . LYS C 1 92 ? 48.882 -22.745 -0.808 1.00 58.68 92 LYS C N 1
ATOM 3303 C CA . LYS C 1 92 ? 50.328 -22.587 -1.030 1.00 64.57 92 LYS C CA 1
ATOM 3304 C C . LYS C 1 92 ? 50.504 -21.119 -1.385 1.00 57.60 92 LYS C C 1
ATOM 3305 O O . LYS C 1 92 ? 49.699 -20.647 -2.189 1.00 61.98 92 LYS C O 1
ATOM 3311 N N . VAL C 1 93 ? 51.468 -20.431 -0.790 1.00 51.59 93 VAL C N 1
ATOM 3312 C CA . VAL C 1 93 ? 51.653 -18.973 -1.031 1.00 57.45 93 VAL C CA 1
ATOM 3313 C C . VAL C 1 93 ? 53.071 -18.735 -1.558 1.00 62.59 93 VAL C C 1
ATOM 3314 O O . VAL C 1 93 ? 54.014 -18.763 -0.745 1.00 62.08 93 VAL C O 1
ATOM 3318 N N . ILE C 1 94 ? 53.222 -18.461 -2.853 1.00 62.94 94 ILE C N 1
ATOM 3319 C CA . ILE C 1 94 ? 54.551 -18.203 -3.481 1.00 66.13 94 ILE C CA 1
ATOM 3320 C C . ILE C 1 94 ? 54.769 -16.699 -3.631 1.00 59.13 94 ILE C C 1
ATOM 3321 O O . ILE C 1 94 ? 53.929 -16.063 -4.227 1.00 66.74 94 ILE C O 1
ATOM 3326 N N . ALA C 1 95 ? 55.931 -16.199 -3.231 1.00 61.25 95 ALA C N 1
ATOM 3327 C CA . ALA C 1 95 ? 56.400 -14.818 -3.490 1.00 62.92 95 ALA C CA 1
ATOM 3328 C C . ALA C 1 95 ? 57.464 -14.850 -4.587 1.00 66.98 95 ALA C C 1
ATOM 3329 O O . ALA C 1 95 ? 58.325 -15.729 -4.511 1.00 69.03 95 ALA C O 1
ATOM 3331 N N . GLU C 1 96 ? 57.421 -13.894 -5.526 1.00 71.81 96 GLU C N 1
ATOM 3332 C CA . GLU C 1 96 ? 58.338 -13.777 -6.693 1.00 65.12 96 GLU C CA 1
ATOM 3333 C C . GLU C 1 96 ? 58.771 -12.324 -6.839 1.00 63.19 96 GLU C C 1
ATOM 3334 O O . GLU C 1 96 ? 57.897 -11.480 -6.912 1.00 75.00 96 GLU C O 1
ATOM 3340 N N . ASN C 1 97 ? 60.068 -12.052 -6.856 1.00 66.53 97 ASN C N 1
ATOM 3341 C CA . ASN C 1 97 ? 60.636 -10.746 -7.264 1.00 67.17 97 ASN C CA 1
ATOM 3342 C C . ASN C 1 97 ? 60.391 -10.637 -8.762 1.00 73.75 97 ASN C C 1
ATOM 3343 O O . ASN C 1 97 ? 60.833 -11.541 -9.464 1.00 101.42 97 ASN C O 1
ATOM 3348 N N . LEU C 1 98 ? 59.652 -9.618 -9.217 1.00 98.18 98 LEU C N 1
ATOM 3349 C CA . LEU C 1 98 ? 59.180 -9.464 -10.629 1.00 98.44 98 LEU C CA 1
ATOM 3350 C C . LEU C 1 98 ? 60.361 -9.121 -11.544 1.00 93.76 98 LEU C C 1
ATOM 3351 O O . LEU C 1 98 ? 60.319 -9.524 -12.701 1.00 83.72 98 LEU C O 1
ATOM 3356 N N . LEU C 1 99 ? 61.366 -8.404 -11.033 1.00 118.23 99 LEU C N 1
ATOM 3357 C CA . LEU C 1 99 ? 62.561 -7.940 -11.798 1.00 143.85 99 LEU C CA 1
ATOM 3358 C C . LEU C 1 99 ? 63.683 -8.991 -11.755 1.00 149.49 99 LEU C C 1
ATOM 3359 O O . LEU C 1 99 ? 64.546 -8.966 -12.661 1.00 156.94 99 LEU C O 1
ATOM 3364 N N . ALA C 1 100 ? 63.673 -9.870 -10.745 1.00 146.28 100 ALA C N 1
ATOM 3365 C CA . ALA C 1 100 ? 64.663 -10.952 -10.534 1.00 133.20 100 ALA C CA 1
ATOM 3366 C C . ALA C 1 100 ? 64.175 -12.236 -11.215 1.00 132.09 100 ALA C C 1
ATOM 3367 O O . ALA C 1 100 ? 64.955 -12.825 -11.982 1.00 159.68 100 ALA C O 1
ATOM 3369 N N . GLY C 1 101 ? 62.933 -12.644 -10.941 1.00 122.36 101 GLY C N 1
ATOM 3370 C CA . GLY C 1 101 ? 62.378 -13.957 -11.322 1.00 117.99 101 GLY C CA 1
ATOM 3371 C C . GLY C 1 101 ? 62.731 -15.057 -10.329 1.00 112.12 101 GLY C C 1
ATOM 3372 O O . GLY C 1 101 ? 62.489 -16.228 -10.664 1.00 119.12 101 GLY C O 1
ATOM 3373 N N . GLU C 1 102 ? 63.275 -14.704 -9.157 1.00 113.05 102 GLU C N 1
ATOM 3374 C CA . GLU C 1 102 ? 63.529 -15.637 -8.021 1.00 119.85 102 GLU C CA 1
ATOM 3375 C C . GLU C 1 102 ? 62.231 -15.835 -7.219 1.00 111.87 102 GLU C C 1
ATOM 3376 O O . GLU C 1 102 ? 61.739 -14.838 -6.642 1.00 113.71 102 GLU C O 1
ATOM 3382 N N . ARG C 1 103 ? 61.732 -17.080 -7.152 1.00 93.49 103 ARG C N 1
ATOM 3383 C CA . ARG C 1 103 ? 60.465 -17.493 -6.483 1.00 81.80 103 ARG C CA 1
ATOM 3384 C C . ARG C 1 103 ? 60.781 -18.195 -5.155 1.00 80.20 103 ARG C C 1
ATOM 3385 O O . ARG C 1 103 ? 61.742 -18.961 -5.128 1.00 88.08 103 ARG C O 1
ATOM 3393 N N . ARG C 1 104 ? 59.989 -17.966 -4.102 1.00 82.01 104 ARG C N 1
ATOM 3394 C CA . ARG C 1 104 ? 60.107 -18.676 -2.794 1.00 76.78 104 ARG C CA 1
ATOM 3395 C C . ARG C 1 104 ? 58.723 -19.086 -2.288 1.00 72.47 104 ARG C C 1
ATOM 3396 O O . ARG C 1 104 ? 57.729 -18.488 -2.711 1.00 80.46 104 ARG C O 1
ATOM 3404 N N . ILE C 1 105 ? 58.664 -20.106 -1.437 1.00 72.52 105 ILE C N 1
ATOM 3405 C CA . ILE C 1 105 ? 57.429 -20.454 -0.675 1.00 73.55 105 ILE C CA 1
ATOM 3406 C C . ILE C 1 105 ? 57.390 -19.492 0.509 1.00 73.07 105 ILE C C 1
ATOM 3407 O O . ILE C 1 105 ? 58.423 -19.360 1.176 1.00 80.73 105 ILE C O 1
ATOM 3412 N N . ALA C 1 106 ? 56.282 -18.767 0.668 1.00 72.57 106 ALA C N 1
ATOM 3413 C CA . ALA C 1 106 ? 56.080 -17.736 1.710 1.00 63.28 106 ALA C CA 1
ATOM 3414 C C . ALA C 1 106 ? 55.279 -18.352 2.853 1.00 53.10 106 ALA C C 1
ATOM 3415 O O . ALA C 1 106 ? 55.517 -17.961 3.996 1.00 57.57 106 ALA C O 1
ATOM 3417 N N . ALA C 1 107 ? 54.373 -19.274 2.535 1.00 47.99 107 ALA C N 1
ATOM 3418 C CA . ALA C 1 107 ? 53.619 -20.081 3.517 1.00 52.45 107 ALA C CA 1
ATOM 3419 C C . ALA C 1 107 ? 52.721 -21.154 2.866 1.00 52.05 107 ALA C C 1
ATOM 3420 O O . ALA C 1 107 ? 52.480 -21.153 1.600 1.00 50.48 107 ALA C O 1
ATOM 3422 N N . THR C 1 108 ? 52.226 -22.035 3.734 1.00 50.59 108 THR C N 1
ATOM 3423 C CA . THR C 1 108 ? 51.214 -23.076 3.436 1.00 55.13 108 THR C CA 1
ATOM 3424 C C . THR C 1 108 ? 50.180 -22.984 4.560 1.00 54.35 108 THR C C 1
ATOM 3425 O O . THR C 1 108 ? 50.489 -22.439 5.631 1.00 50.63 108 THR C O 1
ATOM 3429 N N . CYS C 1 109 ? 48.970 -23.432 4.301 1.00 54.21 109 CYS C N 1
ATOM 3430 C CA . CYS C 1 109 ? 47.876 -23.345 5.288 1.00 65.51 109 CYS C CA 1
ATOM 3431 C C . CYS C 1 109 ? 46.859 -24.430 4.919 1.00 66.18 109 CYS C C 1
ATOM 3432 O O . CYS C 1 109 ? 46.561 -24.587 3.701 1.00 58.98 109 CYS C O 1
ATOM 3435 N N . PHE C 1 110 ? 46.454 -25.228 5.913 1.00 61.89 110 PHE C N 1
ATOM 3436 C CA . PHE C 1 110 ? 45.227 -26.066 5.860 1.00 64.01 110 PHE C CA 1
ATOM 3437 C C . PHE C 1 110 ? 44.141 -25.191 6.486 1.00 58.98 110 PHE C C 1
ATOM 3438 O O . PHE C 1 110 ? 44.422 -24.522 7.507 1.00 59.41 110 PHE C O 1
ATOM 3446 N N . ILE C 1 111 ? 42.984 -25.095 5.846 1.00 52.17 111 ILE C N 1
ATOM 3447 C CA . ILE C 1 111 ? 41.904 -24.199 6.334 1.00 61.83 111 ILE C CA 1
ATOM 3448 C C . ILE C 1 111 ? 40.586 -24.916 6.062 1.00 61.06 111 ILE C C 1
ATOM 3449 O O . ILE C 1 111 ? 40.291 -25.223 4.908 1.00 63.91 111 ILE C O 1
ATOM 3454 N N . THR C 1 112 ? 39.883 -25.252 7.131 1.00 59.91 112 THR C N 1
ATOM 3455 C CA . THR C 1 112 ? 38.679 -26.093 7.082 1.00 67.40 112 THR C CA 1
ATOM 3456 C C . THR C 1 112 ? 37.520 -25.186 6.710 1.00 68.26 112 THR C C 1
ATOM 3457 O O . THR C 1 112 ? 37.484 -24.066 7.217 1.00 73.27 112 THR C O 1
ATOM 3461 N N . PHE C 1 113 ? 36.623 -25.707 5.887 1.00 64.02 113 PHE C N 1
ATOM 3462 C CA . PHE C 1 113 ? 35.429 -25.031 5.347 1.00 65.92 113 PHE C CA 1
ATOM 3463 C C . PHE C 1 113 ? 34.257 -26.012 5.462 1.00 69.88 113 PHE C C 1
ATOM 3464 O O . PHE C 1 113 ? 34.470 -27.190 5.246 1.00 75.96 113 PHE C O 1
ATOM 3472 N N . VAL C 1 114 ? 33.080 -25.501 5.802 1.00 70.37 114 VAL C N 1
ATOM 3473 C CA . VAL C 1 114 ? 31.870 -26.334 6.018 1.00 63.29 114 VAL C CA 1
ATOM 3474 C C . VAL C 1 114 ? 30.772 -25.834 5.090 1.00 73.23 114 VAL C C 1
ATOM 3475 O O . VAL C 1 114 ? 30.570 -24.627 5.041 1.00 79.27 114 VAL C O 1
ATOM 3479 N N . ALA C 1 115 ? 30.102 -26.737 4.381 1.00 73.00 115 ALA C N 1
ATOM 3480 C CA . ALA C 1 115 ? 28.992 -26.320 3.502 1.00 78.15 115 ALA C CA 1
ATOM 3481 C C . ALA C 1 115 ? 27.777 -26.060 4.383 1.00 74.98 115 ALA C C 1
ATOM 3482 O O . ALA C 1 115 ? 27.682 -26.673 5.433 1.00 71.34 115 ALA C O 1
ATOM 3484 N N . ILE C 1 116 ? 26.895 -25.157 3.974 1.00 72.43 116 ILE C N 1
ATOM 3485 C CA . ILE C 1 116 ? 25.690 -24.842 4.785 1.00 71.24 116 ILE C CA 1
ATOM 3486 C C . ILE C 1 116 ? 24.542 -24.636 3.803 1.00 80.97 116 ILE C C 1
ATOM 3487 O O . ILE C 1 116 ? 24.641 -23.716 3.006 1.00 93.25 116 ILE C O 1
ATOM 3492 N N . LYS C 1 117 ? 23.498 -25.461 3.859 1.00 98.63 117 LYS C N 1
ATOM 3493 C CA . LYS C 1 117 ? 22.404 -25.341 2.859 1.00 104.70 117 LYS C CA 1
ATOM 3494 C C . LYS C 1 117 ? 21.232 -24.550 3.430 1.00 113.79 117 LYS C C 1
ATOM 3495 O O . LYS C 1 117 ? 20.726 -23.657 2.734 1.00 126.56 117 LYS C O 1
ATOM 3501 N N . ASP C 1 118 ? 20.813 -24.888 4.644 1.00 111.31 118 ASP C N 1
ATOM 3502 C CA . ASP C 1 118 ? 19.656 -24.199 5.274 1.00 118.00 118 ASP C CA 1
ATOM 3503 C C . ASP C 1 118 ? 20.064 -23.710 6.659 1.00 108.79 118 ASP C C 1
ATOM 3504 O O . ASP C 1 118 ? 19.454 -24.127 7.633 1.00 126.28 118 ASP C O 1
ATOM 3509 N N . GLY C 1 119 ? 21.061 -22.835 6.728 1.00 116.51 119 GLY C N 1
ATOM 3510 C CA . GLY C 1 119 ? 21.528 -22.272 8.005 1.00 113.67 119 GLY C CA 1
ATOM 3511 C C . GLY C 1 119 ? 22.145 -23.347 8.882 1.00 113.08 119 GLY C C 1
ATOM 3512 O O . GLY C 1 119 ? 22.706 -22.968 9.925 1.00 110.72 119 GLY C O 1
ATOM 3513 N N . LYS C 1 120 ? 22.057 -24.626 8.477 1.00 108.46 120 LYS C N 1
ATOM 3514 C CA . LYS C 1 120 ? 22.738 -25.777 9.142 1.00 111.65 120 LYS C CA 1
ATOM 3515 C C . LYS C 1 120 ? 23.647 -26.469 8.131 1.00 96.96 120 LYS C C 1
ATOM 3516 O O . LYS C 1 120 ? 23.451 -26.311 6.921 1.00 91.05 120 LYS C O 1
ATOM 3522 N N . PRO C 1 121 ? 24.672 -27.220 8.612 1.00 84.76 121 PRO C N 1
ATOM 3523 C CA . PRO C 1 121 ? 25.650 -27.884 7.741 1.00 85.45 121 PRO C CA 1
ATOM 3524 C C . PRO C 1 121 ? 25.037 -28.729 6.619 1.00 77.04 121 PRO C C 1
ATOM 3525 O O . PRO C 1 121 ? 23.835 -28.897 6.652 1.00 70.12 121 PRO C O 1
ATOM 3529 N N . SER C 1 122 ? 25.854 -29.165 5.644 1.00 83.24 122 SER C N 1
ATOM 3530 C CA . SER C 1 122 ? 25.379 -29.828 4.393 1.00 94.04 122 SER C CA 1
ATOM 3531 C C . SER C 1 122 ? 26.409 -30.742 3.697 1.00 97.06 122 SER C C 1
ATOM 3532 O O . SER C 1 122 ? 27.635 -30.492 3.772 1.00 86.11 122 SER C O 1
ATOM 3535 N N . SER C 1 123 ? 25.863 -31.709 2.944 1.00 105.57 123 SER C N 1
ATOM 3536 C CA . SER C 1 123 ? 26.523 -32.922 2.389 1.00 107.48 123 SER C CA 1
ATOM 3537 C C . SER C 1 123 ? 27.479 -32.584 1.234 1.00 97.46 123 SER C C 1
ATOM 3538 O O . SER C 1 123 ? 27.031 -32.306 0.116 1.00 101.43 123 SER C O 1
ATOM 3541 N N . VAL C 1 124 ? 28.768 -32.650 1.551 1.00 83.56 124 VAL C N 1
ATOM 3542 C CA . VAL C 1 124 ? 29.879 -32.355 0.612 1.00 79.82 124 VAL C CA 1
ATOM 3543 C C . VAL C 1 124 ? 30.332 -33.675 -0.002 1.00 84.69 124 VAL C C 1
ATOM 3544 O O . VAL C 1 124 ? 30.347 -34.679 0.712 1.00 70.74 124 VAL C O 1
ATOM 3548 N N . PRO C 1 125 ? 30.721 -33.697 -1.292 1.00 94.81 125 PRO C N 1
ATOM 3549 C CA . PRO C 1 125 ? 31.222 -34.897 -1.951 1.00 91.50 125 PRO C CA 1
ATOM 3550 C C . PRO C 1 125 ? 32.626 -35.255 -1.452 1.00 84.27 125 PRO C C 1
ATOM 3551 O O . PRO C 1 125 ? 33.303 -34.386 -0.986 1.00 81.71 125 PRO C O 1
ATOM 3555 N N . GLN C 1 126 ? 33.018 -36.523 -1.556 1.00 83.78 126 GLN C N 1
ATOM 3556 C CA . GLN C 1 126 ? 34.380 -36.907 -1.110 1.00 91.02 126 GLN C CA 1
ATOM 3557 C C . GLN C 1 126 ? 35.385 -36.512 -2.189 1.00 84.37 126 GLN C C 1
ATOM 3558 O O . GLN C 1 126 ? 34.995 -36.424 -3.349 1.00 71.07 126 GLN C O 1
ATOM 3564 N N . VAL C 1 127 ? 36.627 -36.260 -1.790 1.00 87.86 127 VAL C N 1
ATOM 3565 C CA . VAL C 1 127 ? 37.685 -35.840 -2.754 1.00 94.24 127 VAL C CA 1
ATOM 3566 C C . VAL C 1 127 ? 38.678 -36.965 -3.021 1.00 90.74 127 VAL C C 1
ATOM 3567 O O . VAL C 1 127 ? 39.369 -37.381 -2.094 1.00 90.31 127 VAL C O 1
ATOM 3571 N N . LEU C 1 128 ? 38.742 -37.397 -4.274 1.00 89.19 128 LEU C N 1
ATOM 3572 C CA . LEU C 1 128 ? 39.734 -38.394 -4.737 1.00 96.15 128 LEU C CA 1
ATOM 3573 C C . LEU C 1 128 ? 40.965 -37.635 -5.207 1.00 80.17 128 LEU C C 1
ATOM 3574 O O . LEU C 1 128 ? 40.851 -36.684 -5.959 1.00 78.19 128 LEU C O 1
ATOM 3579 N N . PRO C 1 129 ? 42.175 -38.001 -4.750 1.00 81.09 129 PRO C N 1
ATOM 3580 C CA . PRO C 1 129 ? 43.403 -37.481 -5.346 1.00 90.34 129 PRO C CA 1
ATOM 3581 C C . PRO C 1 129 ? 43.718 -38.109 -6.713 1.00 95.65 129 PRO C C 1
ATOM 3582 O O . PRO C 1 129 ? 43.351 -39.248 -6.904 1.00 106.51 129 PRO C O 1
ATOM 3586 N N . GLU C 1 130 ? 44.503 -37.387 -7.512 1.00 90.54 130 GLU C N 1
ATOM 3587 C CA . GLU C 1 130 ? 44.968 -37.827 -8.846 1.00 86.09 130 GLU C CA 1
ATOM 3588 C C . GLU C 1 130 ? 46.493 -37.950 -8.820 1.00 84.45 130 GLU C C 1
ATOM 3589 O O . GLU C 1 130 ? 46.984 -39.076 -8.872 1.00 96.30 130 GLU C O 1
ATOM 3595 N N . THR C 1 131 ? 47.209 -36.835 -8.670 1.00 71.53 131 THR C N 1
ATOM 3596 C CA . THR C 1 131 ? 48.695 -36.845 -8.725 1.00 79.55 131 THR C CA 1
ATOM 3597 C C . THR C 1 131 ? 49.357 -37.313 -7.429 1.00 78.01 131 THR C C 1
ATOM 3598 O O . THR C 1 131 ? 48.657 -37.619 -6.471 1.00 71.53 131 THR C O 1
ATOM 3602 N N . GLN C 1 132 ? 50.692 -37.318 -7.439 1.00 93.16 132 GLN C N 1
ATOM 3603 C CA . GLN C 1 132 ? 51.542 -37.772 -6.309 1.00 102.06 132 GLN C CA 1
ATOM 3604 C C . GLN C 1 132 ? 51.449 -36.772 -5.158 1.00 105.31 132 GLN C C 1
ATOM 3605 O O . GLN C 1 132 ? 51.348 -37.219 -4.010 1.00 99.92 132 GLN C O 1
ATOM 3611 N N . GLU C 1 133 ? 51.516 -35.477 -5.462 1.00 103.95 133 GLU C N 1
ATOM 3612 C CA . GLU C 1 133 ? 51.347 -34.418 -4.423 1.00 96.34 133 GLU C CA 1
ATOM 3613 C C . GLU C 1 133 ? 49.943 -34.571 -3.805 1.00 84.18 133 GLU C C 1
ATOM 3614 O O . GLU C 1 133 ? 49.810 -34.539 -2.569 1.00 64.69 133 GLU C O 1
ATOM 3620 N N . GLU C 1 134 ? 48.926 -34.805 -4.636 1.00 86.73 134 GLU C N 1
ATOM 3621 C CA . GLU C 1 134 ? 47.508 -34.956 -4.197 1.00 96.04 134 GLU C CA 1
ATOM 3622 C C . GLU C 1 134 ? 47.369 -36.249 -3.374 1.00 97.73 134 GLU C C 1
ATOM 3623 O O . GLU C 1 134 ? 46.376 -36.359 -2.630 1.00 93.17 134 GLU C O 1
ATOM 3629 N N . HIS C 1 135 ? 48.322 -37.186 -3.502 1.00 106.85 135 HIS C N 1
ATOM 3630 C CA . HIS C 1 135 ? 48.453 -38.399 -2.644 1.00 106.10 135 HIS C CA 1
ATOM 3631 C C . HIS C 1 135 ? 49.136 -38.002 -1.334 1.00 86.95 135 HIS C C 1
ATOM 3632 O O . HIS C 1 135 ? 48.559 -38.250 -0.239 1.00 73.39 135 HIS C O 1
ATOM 3639 N N . TRP C 1 136 ? 50.309 -37.383 -1.458 1.00 71.12 136 TRP C N 1
ATOM 3640 C CA . TRP C 1 136 ? 51.248 -37.162 -0.332 1.00 80.06 136 TRP C CA 1
ATOM 3641 C C . TRP C 1 136 ? 50.621 -36.345 0.792 1.00 88.71 136 TRP C C 1
ATOM 3642 O O . TRP C 1 136 ? 51.139 -36.437 1.917 1.00 101.90 136 TRP C O 1
ATOM 3653 N N . LEU C 1 137 ? 49.618 -35.514 0.503 1.00 100.81 137 LEU C N 1
ATOM 3654 C CA . LEU C 1 137 ? 48.970 -34.708 1.569 1.00 100.77 137 LEU C CA 1
ATOM 3655 C C . LEU C 1 137 ? 47.518 -35.157 1.788 1.00 84.69 137 LEU C C 1
ATOM 3656 O O . LEU C 1 137 ? 46.924 -34.712 2.796 1.00 96.88 137 LEU C O 1
ATOM 3661 N N . HIS C 1 138 ? 46.978 -36.060 0.969 1.00 78.67 138 HIS C N 1
ATOM 3662 C CA . HIS C 1 138 ? 45.656 -36.686 1.258 1.00 90.27 138 HIS C CA 1
ATOM 3663 C C . HIS C 1 138 ? 45.768 -37.747 2.355 1.00 100.12 138 HIS C C 1
ATOM 3664 O O . HIS C 1 138 ? 44.750 -37.948 3.063 1.00 96.61 138 HIS C O 1
ATOM 3671 N N . LYS C 1 139 ? 46.910 -38.444 2.437 1.00 113.11 139 LYS C N 1
ATOM 3672 C CA . LYS C 1 139 ? 47.097 -39.623 3.329 1.00 118.99 139 LYS C CA 1
ATOM 3673 C C . LYS C 1 139 ? 47.076 -39.137 4.787 1.00 119.10 139 LYS C C 1
ATOM 3674 O O . LYS C 1 139 ? 46.193 -39.609 5.554 1.00 99.30 139 LYS C O 1
ATOM 3680 N N . THR C 1 140 ? 47.947 -38.171 5.121 1.00 116.25 140 THR C N 1
ATOM 3681 C CA . THR C 1 140 ? 48.098 -37.545 6.472 1.00 113.48 140 THR C CA 1
ATOM 3682 C C . THR C 1 140 ? 46.847 -36.692 6.791 1.00 114.89 140 THR C C 1
ATOM 3683 O O . THR C 1 140 ? 46.756 -36.166 7.920 1.00 115.00 140 THR C O 1
ATOM 3687 N N . GLY C 1 141 ? 45.893 -36.604 5.854 1.00 116.27 141 GLY C N 1
ATOM 3688 C CA . GLY C 1 141 ? 44.578 -35.947 6.005 1.00 107.49 141 GLY C CA 1
ATOM 3689 C C . GLY C 1 141 ? 43.867 -36.309 7.299 1.00 107.58 141 GLY C C 1
ATOM 3690 O O . GLY C 1 141 ? 43.604 -35.385 8.099 1.00 105.92 141 GLY C O 1
ATOM 3691 N N . LEU C 1 142 ? 43.549 -37.593 7.507 1.00 108.38 142 LEU C N 1
ATOM 3692 C CA . LEU C 1 142 ? 42.752 -38.063 8.679 1.00 102.91 142 LEU C CA 1
ATOM 3693 C C . LEU C 1 142 ? 43.495 -37.767 9.988 1.00 93.83 142 LEU C C 1
ATOM 3694 O O . LEU C 1 142 ? 42.811 -37.574 11.005 1.00 93.53 142 LEU C O 1
ATOM 3699 N N . GLU C 1 143 ? 44.829 -37.715 9.983 1.00 92.17 143 GLU C N 1
ATOM 3700 C CA . GLU C 1 143 ? 45.606 -37.412 11.214 1.00 94.76 143 GLU C CA 1
ATOM 3701 C C . GLU C 1 143 ? 45.231 -35.990 11.645 1.00 90.04 143 GLU C C 1
ATOM 3702 O O . GLU C 1 143 ? 44.582 -35.828 12.699 1.00 72.34 143 GLU C O 1
ATOM 3708 N N . ARG C 1 144 ? 45.550 -35.008 10.802 1.00 90.42 144 ARG C N 1
ATOM 3709 C CA . ARG C 1 144 ? 45.442 -33.564 11.134 1.00 89.60 144 ARG C CA 1
ATOM 3710 C C . ARG C 1 144 ? 43.975 -33.161 11.374 1.00 80.67 144 ARG C C 1
ATOM 3711 O O . ARG C 1 144 ? 43.774 -32.154 12.084 1.00 84.94 144 ARG C O 1
ATOM 3719 N N . ALA C 1 145 ? 42.999 -33.913 10.848 1.00 69.87 145 ALA C N 1
ATOM 3720 C CA . ALA C 1 145 ? 41.547 -33.753 11.135 1.00 72.60 145 ALA C CA 1
ATOM 3721 C C . ALA C 1 145 ? 41.221 -34.133 12.588 1.00 86.71 145 ALA C C 1
ATOM 3722 O O . ALA C 1 145 ? 40.279 -33.517 13.130 1.00 101.13 145 ALA C O 1
ATOM 3724 N N . GLU C 1 146 ? 41.916 -35.120 13.186 1.00 101.07 146 GLU C N 1
ATOM 3725 C CA . GLU C 1 146 ? 41.741 -35.511 14.621 1.00 99.01 146 GLU C CA 1
ATOM 3726 C C . GLU C 1 146 ? 42.297 -34.372 15.484 1.00 95.45 146 GLU C C 1
ATOM 3727 O O . GLU C 1 146 ? 41.534 -33.813 16.316 1.00 85.47 146 GLU C O 1
ATOM 3733 N N . ASN C 1 147 ? 43.575 -34.028 15.269 1.00 89.22 147 ASN C N 1
ATOM 3734 C CA . ASN C 1 147 ? 44.269 -32.899 15.947 1.00 97.06 147 ASN C CA 1
ATOM 3735 C C . ASN C 1 147 ? 43.309 -31.706 16.091 1.00 91.94 147 ASN C C 1
ATOM 3736 O O . ASN C 1 147 ? 43.307 -31.084 17.151 1.00 91.75 147 ASN C O 1
ATOM 3741 N N . ARG C 1 148 ? 42.539 -31.399 15.045 1.00 83.96 148 ARG C N 1
ATOM 3742 C CA . ARG C 1 148 ? 41.593 -30.253 14.995 1.00 86.06 148 ARG C CA 1
ATOM 3743 C C . ARG C 1 148 ? 40.327 -30.511 15.822 1.00 84.87 148 ARG C C 1
ATOM 3744 O O . ARG C 1 148 ? 39.644 -29.527 16.156 1.00 90.49 148 ARG C O 1
ATOM 3752 N N . LYS C 1 149 ? 39.960 -31.766 16.077 1.00 89.68 149 LYS C N 1
ATOM 3753 C CA . LYS C 1 149 ? 38.850 -32.070 17.019 1.00 94.58 149 LYS C CA 1
ATOM 3754 C C . LYS C 1 149 ? 39.330 -31.707 18.423 1.00 81.10 149 LYS C C 1
ATOM 3755 O O . LYS C 1 149 ? 38.509 -31.234 19.203 1.00 79.12 149 LYS C O 1
ATOM 3761 N N . LYS C 1 150 ? 40.628 -31.874 18.685 1.00 79.29 150 LYS C N 1
ATOM 3762 C CA . LYS C 1 150 ? 41.287 -31.591 19.991 1.00 87.32 150 LYS C CA 1
ATOM 3763 C C . LYS C 1 150 ? 41.601 -30.094 20.107 1.00 77.93 150 LYS C C 1
ATOM 3764 O O . LYS C 1 150 ? 41.559 -29.564 21.236 1.00 82.19 150 LYS C O 1
ATOM 3770 N N . GLY C 1 151 ? 41.953 -29.447 18.993 1.00 80.59 151 GLY C N 1
ATOM 3771 C CA . GLY C 1 151 ? 42.171 -27.989 18.914 1.00 73.53 151 GLY C CA 1
ATOM 3772 C C . GLY C 1 151 ? 40.886 -27.233 19.213 1.00 68.57 151 GLY C C 1
ATOM 3773 O O . GLY C 1 151 ? 40.933 -26.306 20.059 1.00 60.63 151 GLY C O 1
ATOM 3774 N N . ARG C 1 152 ? 39.775 -27.656 18.595 1.00 55.19 152 ARG C N 1
ATOM 3775 C CA . ARG C 1 152 ? 38.438 -27.024 18.740 1.00 66.87 152 ARG C CA 1
ATOM 3776 C C . ARG C 1 152 ? 38.033 -27.064 20.213 1.00 81.53 152 ARG C C 1
ATOM 3777 O O . ARG C 1 152 ? 37.459 -26.070 20.701 1.00 87.02 152 ARG C O 1
ATOM 3785 N N . LEU C 1 153 ? 38.341 -28.179 20.879 1.00 96.79 153 LEU C N 1
ATOM 3786 C CA . LEU C 1 153 ? 37.928 -28.479 22.273 1.00 99.49 153 LEU C CA 1
ATOM 3787 C C . LEU C 1 153 ? 38.526 -27.434 23.216 1.00 84.02 153 LEU C C 1
ATOM 3788 O O . LEU C 1 153 ? 37.740 -26.798 23.924 1.00 93.42 153 LEU C O 1
ATOM 3793 N N . LYS C 1 154 ? 39.840 -27.246 23.166 1.00 80.03 154 LYS C N 1
ATOM 3794 C CA . LYS C 1 154 ? 40.486 -26.214 24.011 1.00 93.26 154 LYS C CA 1
ATOM 3795 C C . LYS C 1 154 ? 39.812 -24.874 23.725 1.00 89.45 154 LYS C C 1
ATOM 3796 O O . LYS C 1 154 ? 39.330 -24.238 24.666 1.00 87.20 154 LYS C O 1
ATOM 3802 N N . SER C 1 155 ? 39.705 -24.517 22.446 1.00 86.89 155 SER C N 1
ATOM 3803 C CA . SER C 1 155 ? 39.137 -23.202 22.073 1.00 78.45 155 SER C CA 1
ATOM 3804 C C . SER C 1 155 ? 37.718 -23.104 22.613 1.00 76.17 155 SER C C 1
ATOM 3805 O O . SER C 1 155 ? 37.414 -22.111 23.266 1.00 76.63 155 SER C O 1
ATOM 3808 N N . LYS C 1 156 ? 36.903 -24.121 22.356 1.00 73.47 156 LYS C N 1
ATOM 3809 C CA . LYS C 1 156 ? 35.509 -24.125 22.851 1.00 71.52 156 LYS C CA 1
ATOM 3810 C C . LYS C 1 156 ? 35.566 -24.087 24.374 1.00 81.01 156 LYS C C 1
ATOM 3811 O O . LYS C 1 156 ? 34.760 -23.383 24.981 1.00 90.33 156 LYS C O 1
ATOM 3817 N N . GLU C 1 157 ? 36.514 -24.810 24.958 1.00 79.26 157 GLU C N 1
ATOM 3818 C CA . GLU C 1 157 ? 36.638 -24.808 26.432 1.00 87.34 157 GLU C CA 1
ATOM 3819 C C . GLU C 1 157 ? 37.016 -23.406 26.897 1.00 84.39 157 GLU C C 1
ATOM 3820 O O . GLU C 1 157 ? 36.427 -22.937 27.859 1.00 95.30 157 GLU C O 1
ATOM 3826 N N . MET C 1 158 ? 37.930 -22.748 26.196 1.00 88.92 158 MET C N 1
ATOM 3827 C CA . MET C 1 158 ? 38.375 -21.403 26.641 1.00 99.28 158 MET C CA 1
ATOM 3828 C C . MET C 1 158 ? 37.228 -20.397 26.556 1.00 93.00 158 MET C C 1
ATOM 3829 O O . MET C 1 158 ? 37.243 -19.430 27.309 1.00 84.76 158 MET C O 1
ATOM 3834 N N . ALA C 1 159 ? 36.332 -20.584 25.599 1.00 79.95 159 ALA C N 1
ATOM 3835 C CA . ALA C 1 159 ? 35.132 -19.727 25.438 1.00 88.37 159 ALA C CA 1
ATOM 3836 C C . ALA C 1 159 ? 34.369 -19.626 26.774 1.00 97.58 159 ALA C C 1
ATOM 3837 O O . ALA C 1 159 ? 34.192 -18.484 27.279 1.00 91.71 159 ALA C O 1
ATOM 3839 N N . GLU C 1 160 ? 33.963 -20.777 27.333 1.00 97.03 160 GLU C N 1
ATOM 3840 C CA . GLU C 1 160 ? 33.190 -20.906 28.603 1.00 91.27 160 GLU C CA 1
ATOM 3841 C C . GLU C 1 160 ? 33.978 -20.306 29.787 1.00 84.62 160 GLU C C 1
ATOM 3842 O O . GLU C 1 160 ? 33.332 -19.633 30.645 1.00 79.29 160 GLU C O 1
ATOM 3848 N N . VAL C 1 161 ? 35.305 -20.519 29.852 1.00 62.44 161 VAL C N 1
ATOM 3849 C CA . VAL C 1 161 ? 36.189 -19.904 30.897 1.00 66.21 161 VAL C CA 1
ATOM 3850 C C . VAL C 1 161 ? 36.006 -18.368 30.863 1.00 70.57 161 VAL C C 1
ATOM 3851 O O . VAL C 1 161 ? 35.921 -17.746 31.948 1.00 67.01 161 VAL C O 1
ATOM 3855 N N . LEU C 1 162 ? 35.981 -17.791 29.666 1.00 77.56 162 LEU C N 1
ATOM 3856 C CA . LEU C 1 162 ? 35.851 -16.322 29.517 1.00 77.89 162 LEU C CA 1
ATOM 3857 C C . LEU C 1 162 ? 34.378 -15.947 29.643 1.00 77.65 162 LEU C C 1
ATOM 3858 O O . LEU C 1 162 ? 34.089 -14.902 30.224 1.00 74.69 162 LEU C O 1
ATOM 3863 N N . THR C 1 163 ? 33.499 -16.749 29.045 1.00 80.15 163 THR C N 1
ATOM 3864 C CA . THR C 1 163 ? 32.038 -16.485 29.065 1.00 91.43 163 THR C CA 1
ATOM 3865 C C . THR C 1 163 ? 31.487 -16.615 30.483 1.00 102.01 163 THR C C 1
ATOM 3866 O O . THR C 1 163 ? 31.007 -15.608 31.012 1.00 95.34 163 THR C O 1
ATOM 3870 N N . LEU C 1 164 ? 31.512 -17.860 30.972 1.00 106.30 164 LEU C N 1
ATOM 3871 C CA . LEU C 1 164 ? 30.944 -18.337 32.256 1.00 84.14 164 LEU C CA 1
ATOM 3872 C C . LEU C 1 164 ? 31.835 -17.992 33.440 1.00 77.28 164 LEU C C 1
ATOM 3873 O O . LEU C 1 164 ? 31.492 -18.410 34.529 1.00 81.31 164 LEU C O 1
ATOM 3878 N N . SER C 1 165 ? 33.005 -17.441 33.133 1.00 79.99 165 SER C N 1
ATOM 3879 C CA . SER C 1 165 ? 34.055 -17.043 34.102 1.00 88.27 165 SER C CA 1
ATOM 3880 C C . SER C 1 165 ? 34.596 -18.230 34.901 1.00 88.05 165 SER C C 1
ATOM 3881 O O . SER C 1 165 ? 35.119 -17.987 35.987 1.00 76.75 165 SER C O 1
ATOM 3884 N N . LYS C 1 166 ? 34.383 -19.447 34.394 1.00 81.49 166 LYS C N 1
ATOM 3885 C CA . LYS C 1 166 ? 34.836 -20.692 35.059 1.00 82.44 166 LYS C CA 1
ATOM 3886 C C . LYS C 1 166 ? 36.295 -20.488 35.446 1.00 94.65 166 LYS C C 1
ATOM 3887 O O . LYS C 1 166 ? 37.092 -20.227 34.556 1.00 122.64 166 LYS C O 1
ATOM 3893 N N . PRO C 1 167 ? 36.670 -20.602 36.734 1.00 100.08 167 PRO C N 1
ATOM 3894 C CA . PRO C 1 167 ? 38.022 -20.294 37.158 1.00 98.86 167 PRO C CA 1
ATOM 3895 C C . PRO C 1 167 ? 39.042 -21.130 36.391 1.00 102.51 167 PRO C C 1
ATOM 3896 O O . PRO C 1 167 ? 38.854 -22.298 36.175 1.00 99.02 167 PRO C O 1
ATOM 3900 N N . TRP C 1 168 ? 40.088 -20.441 35.971 1.00 106.47 168 TRP C N 1
ATOM 3901 C CA . TRP C 1 168 ? 41.179 -21.034 35.173 1.00 111.99 168 TRP C CA 1
ATOM 3902 C C . TRP C 1 168 ? 41.666 -22.335 35.800 1.00 125.64 168 TRP C C 1
ATOM 3903 O O . TRP C 1 168 ? 41.979 -22.316 37.004 1.00 95.76 168 TRP C O 1
ATOM 3914 N N . ASN C 1 169 ? 41.621 -23.374 34.956 1.00 135.14 169 ASN C N 1
ATOM 3915 C CA . ASN C 1 169 ? 42.015 -24.819 35.023 1.00 125.40 169 ASN C CA 1
ATOM 3916 C C . ASN C 1 169 ? 40.770 -25.666 34.746 1.00 127.92 169 ASN C C 1
ATOM 3917 O O . ASN C 1 169 ? 39.760 -25.397 35.407 1.00 123.33 169 ASN C O 1
ATOM 3922 N N . GLU D 1 2 ? 63.641 -2.666 31.561 1.00 125.50 2 GLU D N 1
ATOM 3923 C CA . GLU D 1 2 ? 63.868 -4.048 31.059 1.00 114.17 2 GLU D CA 1
ATOM 3924 C C . GLU D 1 2 ? 62.687 -4.957 31.432 1.00 111.19 2 GLU D C 1
ATOM 3925 O O . GLU D 1 2 ? 62.656 -6.098 30.931 1.00 134.61 2 GLU D O 1
ATOM 3931 N N . LYS D 1 3 ? 61.759 -4.510 32.282 1.00 95.19 3 LYS D N 1
ATOM 3932 C CA . LYS D 1 3 ? 60.508 -5.268 32.547 1.00 104.16 3 LYS D CA 1
ATOM 3933 C C . LYS D 1 3 ? 59.311 -4.338 32.351 1.00 103.88 3 LYS D C 1
ATOM 3934 O O . LYS D 1 3 ? 59.532 -3.108 32.255 1.00 96.00 3 LYS D O 1
ATOM 3940 N N . LYS D 1 4 ? 58.115 -4.932 32.254 1.00 99.72 4 LYS D N 1
ATOM 3941 C CA . LYS D 1 4 ? 56.855 -4.297 31.772 1.00 97.18 4 LYS D CA 1
ATOM 3942 C C . LYS D 1 4 ? 55.675 -5.198 32.149 1.00 96.33 4 LYS D C 1
ATOM 3943 O O . LYS D 1 4 ? 55.743 -6.391 31.836 1.00 103.08 4 LYS D O 1
ATOM 3949 N N . PHE D 1 5 ? 54.627 -4.662 32.775 1.00 98.35 5 PHE D N 1
ATOM 3950 C CA . PHE D 1 5 ? 53.395 -5.430 33.094 1.00 102.31 5 PHE D CA 1
ATOM 3951 C C . PHE D 1 5 ? 52.695 -5.754 31.774 1.00 98.45 5 PHE D C 1
ATOM 3952 O O . PHE D 1 5 ? 52.936 -5.033 30.786 1.00 110.80 5 PHE D O 1
ATOM 3960 N N . MET D 1 6 ? 51.894 -6.821 31.740 1.00 94.17 6 MET D N 1
ATOM 3961 C CA . MET D 1 6 ? 51.136 -7.239 30.528 1.00 89.89 6 MET D CA 1
ATOM 3962 C C . MET D 1 6 ? 50.216 -6.113 30.072 1.00 99.01 6 MET D C 1
ATOM 3963 O O . MET D 1 6 ? 50.140 -5.883 28.848 1.00 104.45 6 MET D O 1
ATOM 3968 N N . ARG D 1 7 ? 49.528 -5.492 31.036 1.00 104.91 7 ARG D N 1
ATOM 3969 C CA . ARG D 1 7 ? 48.489 -4.449 30.827 1.00 100.40 7 ARG D CA 1
ATOM 3970 C C . ARG D 1 7 ? 49.057 -3.226 30.082 1.00 88.61 7 ARG D C 1
ATOM 3971 O O . ARG D 1 7 ? 48.262 -2.608 29.360 1.00 81.05 7 ARG D O 1
ATOM 3979 N N . GLU D 1 8 ? 50.357 -2.908 30.221 1.00 90.35 8 GLU D N 1
ATOM 3980 C CA . GLU D 1 8 ? 51.096 -1.841 29.463 1.00 101.19 8 GLU D CA 1
ATOM 3981 C C . GLU D 1 8 ? 51.057 -2.083 27.935 1.00 100.35 8 GLU D C 1
ATOM 3982 O O . GLU D 1 8 ? 51.303 -1.126 27.169 1.00 104.67 8 GLU D O 1
ATOM 3988 N N . SER D 1 9 ? 50.774 -3.312 27.496 1.00 99.14 9 SER D N 1
ATOM 3989 C CA . SER D 1 9 ? 50.663 -3.723 26.072 1.00 93.66 9 SER D CA 1
ATOM 3990 C C . SER D 1 9 ? 49.204 -4.041 25.687 1.00 87.05 9 SER D C 1
ATOM 3991 O O . SER D 1 9 ? 49.010 -4.763 24.696 1.00 89.87 9 SER D O 1
ATOM 3994 N N . LYS D 1 10 ? 48.191 -3.569 26.414 1.00 74.19 10 LYS D N 1
ATOM 3995 C CA . LYS D 1 10 ? 46.789 -3.843 25.997 1.00 76.85 10 LYS D CA 1
ATOM 3996 C C . LYS D 1 10 ? 46.422 -2.835 24.899 1.00 81.05 10 LYS D C 1
ATOM 3997 O O . LYS D 1 10 ? 46.971 -1.695 24.913 1.00 66.10 10 LYS D O 1
ATOM 4003 N N . ALA D 1 11 ? 45.588 -3.290 23.955 1.00 75.33 11 ALA D N 1
ATOM 4004 C CA . ALA D 1 11 ? 45.072 -2.547 22.784 1.00 68.13 11 ALA D CA 1
ATOM 4005 C C . ALA D 1 11 ? 43.711 -3.125 22.417 1.00 76.61 11 ALA D C 1
ATOM 4006 O O . ALA D 1 11 ? 43.602 -4.389 22.287 1.00 72.13 11 ALA D O 1
ATOM 4008 N N . ILE D 1 12 ? 42.714 -2.244 22.285 1.00 72.18 12 ILE D N 1
ATOM 4009 C CA . ILE D 1 12 ? 41.319 -2.655 21.980 1.00 70.64 12 ILE D CA 1
ATOM 4010 C C . ILE D 1 12 ? 40.904 -1.970 20.687 1.00 69.45 12 ILE D C 1
ATOM 4011 O O . ILE D 1 12 ? 41.384 -0.846 20.421 1.00 72.96 12 ILE D O 1
ATOM 4016 N N . LYS D 1 13 ? 40.109 -2.676 19.879 1.00 61.27 13 LYS D N 1
ATOM 4017 C CA . LYS D 1 13 ? 39.532 -2.137 18.634 1.00 65.16 13 LYS D CA 1
ATOM 4018 C C . LYS D 1 13 ? 38.063 -2.555 18.521 1.00 72.10 13 LYS D C 1
ATOM 4019 O O . LYS D 1 13 ? 37.811 -3.709 18.207 1.00 65.85 13 LYS D O 1
ATOM 4025 N N . THR D 1 14 ? 37.146 -1.664 18.892 1.00 72.23 14 THR D N 1
ATOM 4026 C CA . THR D 1 14 ? 35.693 -1.839 18.652 1.00 73.77 14 THR D CA 1
ATOM 4027 C C . THR D 1 14 ? 35.351 -1.251 17.267 1.00 70.40 14 THR D C 1
ATOM 4028 O O . THR D 1 14 ? 35.885 -0.166 16.939 1.00 73.76 14 THR D O 1
ATOM 4032 N N . THR D 1 15 ? 34.580 -1.989 16.457 1.00 59.24 15 THR D N 1
ATOM 4033 C CA . THR D 1 15 ? 34.237 -1.672 15.041 1.00 65.19 15 THR D CA 1
ATOM 4034 C C . THR D 1 15 ? 32.922 -2.361 14.642 1.00 60.94 15 THR D C 1
ATOM 4035 O O . THR D 1 15 ? 32.460 -3.286 15.346 1.00 62.93 15 THR D O 1
ATOM 4039 N N . ARG D 1 16 ? 32.346 -1.908 13.537 1.00 61.58 16 ARG D N 1
ATOM 4040 C CA . ARG D 1 16 ? 31.064 -2.416 13.002 1.00 70.65 16 ARG D CA 1
ATOM 4041 C C . ARG D 1 16 ? 31.439 -3.330 11.840 1.00 61.31 16 ARG D C 1
ATOM 4042 O O . ARG D 1 16 ? 32.629 -3.335 11.500 1.00 51.43 16 ARG D O 1
ATOM 4050 N N . VAL D 1 17 ? 30.483 -4.124 11.356 1.00 57.82 17 VAL D N 1
ATOM 4051 C CA . VAL D 1 17 ? 30.664 -5.109 10.259 1.00 63.32 17 VAL D CA 1
ATOM 4052 C C . VAL D 1 17 ? 30.236 -4.431 8.963 1.00 63.56 17 VAL D C 1
ATOM 4053 O O . VAL D 1 17 ? 29.127 -3.936 8.911 1.00 57.25 17 VAL D O 1
ATOM 4057 N N . PHE D 1 18 ? 31.096 -4.419 7.954 1.00 70.31 18 PHE D N 1
ATOM 4058 C CA . PHE D 1 18 ? 30.841 -3.670 6.705 1.00 75.53 18 PHE D CA 1
ATOM 4059 C C . PHE D 1 18 ? 30.291 -4.660 5.675 1.00 71.93 18 PHE D C 1
ATOM 4060 O O . PHE D 1 18 ? 30.780 -5.783 5.590 1.00 77.81 18 PHE D O 1
ATOM 4068 N N . PRO D 1 19 ? 29.232 -4.312 4.902 1.00 60.74 19 PRO D N 1
ATOM 4069 C CA . PRO D 1 19 ? 28.595 -5.261 3.988 1.00 66.06 19 PRO D CA 1
ATOM 4070 C C . PRO D 1 19 ? 29.499 -5.890 2.914 1.00 71.48 19 PRO D C 1
ATOM 4071 O O . PRO D 1 19 ? 29.098 -6.929 2.377 1.00 67.41 19 PRO D O 1
ATOM 4075 N N . ASN D 1 20 ? 30.647 -5.263 2.606 1.00 70.41 20 ASN D N 1
ATOM 4076 C CA . ASN D 1 20 ? 31.620 -5.755 1.584 1.00 75.31 20 ASN D CA 1
ATOM 4077 C C . ASN D 1 20 ? 32.446 -6.921 2.125 1.00 74.31 20 ASN D C 1
ATOM 4078 O O . ASN D 1 20 ? 32.820 -7.795 1.299 1.00 77.60 20 ASN D O 1
ATOM 4083 N N . ASP D 1 21 ? 32.632 -6.943 3.444 1.00 67.02 21 ASP D N 1
ATOM 4084 C CA . ASP D 1 21 ? 33.351 -8.015 4.168 1.00 56.32 21 ASP D CA 1
ATOM 4085 C C . ASP D 1 21 ? 32.319 -9.055 4.584 1.00 59.87 21 ASP D C 1
ATOM 4086 O O . ASP D 1 21 ? 32.519 -9.693 5.600 1.00 73.15 21 ASP D O 1
ATOM 4091 N N . LEU D 1 22 ? 31.230 -9.149 3.828 1.00 65.62 22 LEU D N 1
ATOM 4092 C CA . LEU D 1 22 ? 30.138 -10.114 4.094 1.00 67.58 22 LEU D CA 1
ATOM 4093 C C . LEU D 1 22 ? 30.177 -11.192 3.019 1.00 66.78 22 LEU D C 1
ATOM 4094 O O . LEU D 1 22 ? 30.725 -10.937 1.960 1.00 76.49 22 LEU D O 1
ATOM 4099 N N . ASN D 1 23 ? 29.590 -12.349 3.285 1.00 77.86 23 ASN D N 1
ATOM 4100 C CA . ASN D 1 23 ? 29.642 -13.446 2.290 1.00 81.09 23 ASN D CA 1
ATOM 4101 C C . ASN D 1 23 ? 28.246 -13.771 1.758 1.00 80.39 23 ASN D C 1
ATOM 4102 O O . ASN D 1 23 ? 27.373 -12.913 1.823 1.00 83.54 23 ASN D O 1
ATOM 4107 N N . ASN D 1 24 ? 28.042 -14.983 1.258 1.00 95.14 24 ASN D N 1
ATOM 4108 C CA . ASN D 1 24 ? 26.744 -15.344 0.637 1.00 106.34 24 ASN D CA 1
ATOM 4109 C C . ASN D 1 24 ? 25.648 -15.557 1.682 1.00 100.07 24 ASN D C 1
ATOM 4110 O O . ASN D 1 24 ? 24.484 -15.544 1.293 1.00 104.93 24 ASN D O 1
ATOM 4115 N N . HIS D 1 25 ? 26.002 -15.786 2.944 1.00 106.03 25 HIS D N 1
ATOM 4116 C CA . HIS D 1 25 ? 24.938 -15.906 3.976 1.00 112.24 25 HIS D CA 1
ATOM 4117 C C . HIS D 1 25 ? 24.838 -14.620 4.785 1.00 97.01 25 HIS D C 1
ATOM 4118 O O . HIS D 1 25 ? 24.223 -14.672 5.856 1.00 89.68 25 HIS D O 1
ATOM 4125 N N . GLN D 1 26 ? 25.443 -13.549 4.285 1.00 84.88 26 GLN D N 1
ATOM 4126 C CA . GLN D 1 26 ? 25.513 -12.237 4.978 1.00 95.12 26 GLN D CA 1
ATOM 4127 C C . GLN D 1 26 ? 26.174 -12.470 6.344 1.00 86.82 26 GLN D C 1
ATOM 4128 O O . GLN D 1 26 ? 25.634 -11.973 7.357 1.00 89.83 26 GLN D O 1
ATOM 4134 N N . THR D 1 27 ? 27.294 -13.210 6.341 1.00 72.74 27 THR D N 1
ATOM 4135 C CA . THR D 1 27 ? 28.160 -13.511 7.511 1.00 72.38 27 THR D CA 1
ATOM 4136 C C . THR D 1 27 ? 29.583 -12.998 7.275 1.00 69.18 27 THR D C 1
ATOM 4137 O O . THR D 1 27 ? 30.071 -13.120 6.165 1.00 71.13 27 THR D O 1
ATOM 4141 N N . LEU D 1 28 ? 30.263 -12.526 8.314 1.00 70.01 28 LEU D N 1
ATOM 4142 C CA . LEU D 1 28 ? 31.646 -11.996 8.215 1.00 59.69 28 LEU D CA 1
ATOM 4143 C C . LEU D 1 28 ? 32.586 -13.111 7.733 1.00 61.26 28 LEU D C 1
ATOM 4144 O O . LEU D 1 28 ? 32.488 -14.225 8.251 1.00 70.52 28 LEU D O 1
ATOM 4149 N N . PHE D 1 29 ? 33.428 -12.832 6.734 1.00 63.11 29 PHE D N 1
ATOM 4150 C CA . PHE D 1 29 ? 34.506 -13.732 6.249 1.00 63.84 29 PHE D CA 1
ATOM 4151 C C . PHE D 1 29 ? 35.503 -13.949 7.383 1.00 65.74 29 PHE D C 1
ATOM 4152 O O . PHE D 1 29 ? 35.756 -12.951 8.081 1.00 66.21 29 PHE D O 1
ATOM 4160 N N . GLY D 1 30 ? 36.089 -15.153 7.491 1.00 58.20 30 GLY D N 1
ATOM 4161 C CA . GLY D 1 30 ? 37.131 -15.477 8.484 1.00 49.46 30 GLY D CA 1
ATOM 4162 C C . GLY D 1 30 ? 38.329 -14.567 8.303 1.00 53.21 30 GLY D C 1
ATOM 4163 O O . GLY D 1 30 ? 39.068 -14.279 9.315 1.00 50.49 30 GLY D O 1
ATOM 4164 N N . GLY D 1 31 ? 38.519 -14.110 7.063 1.00 46.01 31 GLY D N 1
ATOM 4165 C CA . GLY D 1 31 ? 39.747 -13.414 6.685 1.00 47.63 31 GLY D CA 1
ATOM 4166 C C . GLY D 1 31 ? 39.752 -12.019 7.266 1.00 53.21 31 GLY D C 1
ATOM 4167 O O . GLY D 1 31 ? 40.858 -11.512 7.593 1.00 46.23 31 GLY D O 1
ATOM 4168 N N . LYS D 1 32 ? 38.577 -11.382 7.357 1.00 53.38 32 LYS D N 1
ATOM 4169 C CA . LYS D 1 32 ? 38.529 -9.975 7.832 1.00 54.86 32 LYS D CA 1
ATOM 4170 C C . LYS D 1 32 ? 38.829 -10.028 9.323 1.00 51.33 32 LYS D C 1
ATOM 4171 O O . LYS D 1 32 ? 39.616 -9.174 9.810 1.00 49.57 32 LYS D O 1
ATOM 4177 N N . LEU D 1 33 ? 38.256 -11.040 9.982 1.00 50.78 33 LEU D N 1
ATOM 4178 C CA . LEU D 1 33 ? 38.536 -11.382 11.402 1.00 54.26 33 LEU D CA 1
ATOM 4179 C C . LEU D 1 33 ? 40.045 -11.624 11.534 1.00 50.25 33 LEU D C 1
ATOM 4180 O O . LEU D 1 33 ? 40.727 -10.963 12.390 1.00 46.80 33 LEU D O 1
ATOM 4185 N N . LEU D 1 34 ? 40.589 -12.482 10.679 1.00 46.20 34 LEU D N 1
ATOM 4186 C CA . LEU D 1 34 ? 42.010 -12.877 10.841 1.00 52.21 34 LEU D CA 1
ATOM 4187 C C . LEU D 1 34 ? 42.915 -11.664 10.612 1.00 51.96 34 LEU D C 1
ATOM 4188 O O . LEU D 1 34 ? 43.965 -11.594 11.285 1.00 51.80 34 LEU D O 1
ATOM 4193 N N . ALA D 1 35 ? 42.471 -10.721 9.760 1.00 57.10 35 ALA D N 1
ATOM 4194 C CA . ALA D 1 35 ? 43.212 -9.502 9.334 1.00 51.76 35 ALA D CA 1
ATOM 4195 C C . ALA D 1 35 ? 43.209 -8.515 10.481 1.00 52.21 35 ALA D C 1
ATOM 4196 O O . ALA D 1 35 ? 44.259 -7.898 10.770 1.00 44.91 35 ALA D O 1
ATOM 4198 N N . GLU D 1 36 ? 42.038 -8.420 11.105 1.00 57.89 36 GLU D N 1
ATOM 4199 C CA . GLU D 1 36 ? 41.786 -7.519 12.245 1.00 61.90 36 GLU D CA 1
ATOM 4200 C C . GLU D 1 36 ? 42.679 -7.993 13.407 1.00 63.75 36 GLU D C 1
ATOM 4201 O O . GLU D 1 36 ? 43.477 -7.144 13.938 1.00 56.56 36 GLU D O 1
ATOM 4207 N N . ILE D 1 37 ? 42.605 -9.294 13.742 1.00 54.70 37 ILE D N 1
ATOM 4208 C CA . ILE D 1 37 ? 43.438 -9.914 14.808 1.00 51.61 37 ILE D CA 1
ATOM 4209 C C . ILE D 1 37 ? 44.895 -9.507 14.557 1.00 54.76 37 ILE D C 1
ATOM 4210 O O . ILE D 1 37 ? 45.541 -8.970 15.483 1.00 55.70 37 ILE D O 1
ATOM 4215 N N . ASP D 1 38 ? 45.421 -9.712 13.349 1.00 50.75 38 ASP D N 1
ATOM 4216 C CA . ASP D 1 38 ? 46.860 -9.409 13.158 1.00 57.87 38 ASP D CA 1
ATOM 4217 C C . ASP D 1 38 ? 47.095 -7.911 13.406 1.00 56.17 38 ASP D C 1
ATOM 4218 O O . ASP D 1 38 ? 48.117 -7.544 13.984 1.00 48.42 38 ASP D O 1
ATOM 4223 N N . SER D 1 39 ? 46.163 -7.069 12.980 1.00 60.26 39 SER D N 1
ATOM 4224 C CA . SER D 1 39 ? 46.283 -5.593 13.087 1.00 62.12 39 SER D CA 1
ATOM 4225 C C . SER D 1 39 ? 46.308 -5.149 14.554 1.00 56.27 39 SER D C 1
ATOM 4226 O O . SER D 1 39 ? 47.231 -4.389 14.942 1.00 51.09 39 SER D O 1
ATOM 4229 N N . ILE D 1 40 ? 45.322 -5.568 15.342 1.00 52.76 40 ILE D N 1
ATOM 4230 C CA . ILE D 1 40 ? 45.208 -5.094 16.749 1.00 56.53 40 ILE D CA 1
ATOM 4231 C C . ILE D 1 40 ? 46.440 -5.604 17.497 1.00 58.55 40 ILE D C 1
ATOM 4232 O O . ILE D 1 40 ? 47.052 -4.792 18.221 1.00 59.37 40 ILE D O 1
ATOM 4237 N N . ALA D 1 41 ? 46.855 -6.849 17.208 1.00 63.54 41 ALA D N 1
ATOM 4238 C CA . ALA D 1 41 ? 47.938 -7.590 17.907 1.00 57.49 41 ALA D CA 1
ATOM 4239 C C . ALA D 1 41 ? 49.295 -6.894 17.737 1.00 57.09 41 ALA D C 1
ATOM 4240 O O . ALA D 1 41 ? 50.053 -6.884 18.715 1.00 67.41 41 ALA D O 1
ATOM 4242 N N . SER D 1 42 ? 49.570 -6.302 16.573 1.00 55.99 42 SER D N 1
ATOM 4243 C CA . SER D 1 42 ? 50.844 -5.613 16.231 1.00 59.65 42 SER D CA 1
ATOM 4244 C C . SER D 1 42 ? 50.976 -4.324 17.027 1.00 63.80 42 SER D C 1
ATOM 4245 O O . SER D 1 42 ? 52.140 -3.861 17.239 1.00 54.91 42 SER D O 1
ATOM 4248 N N . ILE D 1 43 ? 49.840 -3.699 17.352 1.00 65.58 43 ILE D N 1
ATOM 4249 C CA . ILE D 1 43 ? 49.869 -2.448 18.164 1.00 75.96 43 ILE D CA 1
ATOM 4250 C C . ILE D 1 43 ? 50.335 -2.853 19.562 1.00 71.26 43 ILE D C 1
ATOM 4251 O O . ILE D 1 43 ? 51.311 -2.262 20.066 1.00 66.24 43 ILE D O 1
ATOM 4256 N N . ALA D 1 44 ? 49.693 -3.890 20.103 1.00 71.42 44 ALA D N 1
ATOM 4257 C CA . ALA D 1 44 ? 50.020 -4.538 21.393 1.00 70.58 44 ALA D CA 1
ATOM 4258 C C . ALA D 1 44 ? 51.511 -4.835 21.433 1.00 64.66 44 ALA D C 1
ATOM 4259 O O . ALA D 1 44 ? 52.119 -4.584 22.474 1.00 68.99 44 ALA D O 1
ATOM 4261 N N . ALA D 1 45 ? 52.038 -5.353 20.323 1.00 64.46 45 ALA D N 1
ATOM 4262 C CA . ALA D 1 45 ? 53.440 -5.789 20.156 1.00 63.57 45 ALA D CA 1
ATOM 4263 C C . ALA D 1 45 ? 54.377 -4.581 20.011 1.00 67.55 45 ALA D C 1
ATOM 4264 O O . ALA D 1 45 ? 55.571 -4.710 20.333 1.00 67.41 45 ALA D O 1
ATOM 4266 N N . ALA D 1 46 ? 53.858 -3.451 19.531 1.00 82.96 46 ALA D N 1
ATOM 4267 C CA . ALA D 1 46 ? 54.606 -2.186 19.344 1.00 85.68 46 ALA D CA 1
ATOM 4268 C C . ALA D 1 46 ? 54.654 -1.441 20.681 1.00 89.43 46 ALA D C 1
ATOM 4269 O O . ALA D 1 46 ? 55.748 -0.960 21.041 1.00 91.65 46 ALA D O 1
ATOM 4271 N N . ARG D 1 47 ? 53.500 -1.348 21.362 1.00 85.99 47 ARG D N 1
ATOM 4272 C CA . ARG D 1 47 ? 53.335 -0.700 22.690 1.00 85.89 47 ARG D CA 1
ATOM 4273 C C . ARG D 1 47 ? 54.326 -1.327 23.669 1.00 91.08 47 ARG D C 1
ATOM 4274 O O . ARG D 1 47 ? 54.880 -0.583 24.503 1.00 99.48 47 ARG D O 1
ATOM 4282 N N . HIS D 1 48 ? 54.567 -2.634 23.532 1.00 90.88 48 HIS D N 1
ATOM 4283 C CA . HIS D 1 48 ? 55.365 -3.463 24.475 1.00 86.58 48 HIS D CA 1
ATOM 4284 C C . HIS D 1 48 ? 56.865 -3.373 24.193 1.00 84.64 48 HIS D C 1
ATOM 4285 O O . HIS D 1 48 ? 57.623 -3.083 25.122 1.00 92.68 48 HIS D O 1
ATOM 4292 N N . SER D 1 49 ? 57.281 -3.678 22.968 1.00 83.61 49 SER D N 1
ATOM 4293 C CA . SER D 1 49 ? 58.702 -3.663 22.541 1.00 75.83 49 SER D CA 1
ATOM 4294 C C . SER D 1 49 ? 59.124 -2.240 22.186 1.00 77.32 49 SER D C 1
ATOM 4295 O O . SER D 1 49 ? 60.329 -2.032 22.036 1.00 79.24 49 SER D O 1
ATOM 4298 N N . ARG D 1 50 ? 58.169 -1.321 22.001 1.00 81.72 50 ARG D N 1
ATOM 4299 C CA . ARG D 1 50 ? 58.442 0.047 21.494 1.00 82.26 50 ARG D CA 1
ATOM 4300 C C . ARG D 1 50 ? 59.539 -0.081 20.439 1.00 81.72 50 ARG D C 1
ATOM 4301 O O . ARG D 1 50 ? 60.539 0.626 20.571 1.00 75.51 50 ARG D O 1
ATOM 4309 N N . LYS D 1 51 ? 59.344 -0.985 19.469 1.00 92.75 51 LYS D N 1
ATOM 4310 C CA . LYS D 1 51 ? 60.288 -1.245 18.342 1.00 102.51 51 LYS D CA 1
ATOM 4311 C C . LYS D 1 51 ? 59.508 -1.780 17.128 1.00 96.17 51 LYS D C 1
ATOM 4312 O O . LYS D 1 51 ? 58.338 -2.111 17.304 1.00 89.98 51 LYS D O 1
ATOM 4318 N N . HIS D 1 52 ? 60.134 -1.863 15.947 1.00 87.83 52 HIS D N 1
ATOM 4319 C CA . HIS D 1 52 ? 59.438 -2.311 14.707 1.00 92.59 52 HIS D CA 1
ATOM 4320 C C . HIS D 1 52 ? 59.252 -3.831 14.726 1.00 81.44 52 HIS D C 1
ATOM 4321 O O . HIS D 1 52 ? 60.242 -4.528 14.507 1.00 97.68 52 HIS D O 1
ATOM 4328 N N . CYS D 1 53 ? 58.039 -4.325 14.970 1.00 71.39 53 CYS D N 1
ATOM 4329 C CA . CYS D 1 53 ? 57.711 -5.782 14.982 1.00 74.15 53 CYS D CA 1
ATOM 4330 C C . CYS D 1 53 ? 57.175 -6.302 13.642 1.00 67.06 53 CYS D C 1
ATOM 4331 O O . CYS D 1 53 ? 56.727 -5.530 12.798 1.00 81.36 53 CYS D O 1
ATOM 4334 N N . VAL D 1 54 ? 57.133 -7.619 13.538 1.00 68.70 54 VAL D N 1
ATOM 4335 C CA . VAL D 1 54 ? 56.863 -8.411 12.308 1.00 65.34 54 VAL D CA 1
ATOM 4336 C C . VAL D 1 54 ? 56.145 -9.694 12.752 1.00 59.03 54 VAL D C 1
ATOM 4337 O O . VAL D 1 54 ? 56.555 -10.265 13.776 1.00 72.16 54 VAL D O 1
ATOM 4341 N N . THR D 1 55 ? 55.134 -10.135 12.018 1.00 52.60 55 THR D N 1
ATOM 4342 C CA . THR D 1 55 ? 54.306 -11.329 12.333 1.00 59.35 55 THR D CA 1
ATOM 4343 C C . THR D 1 55 ? 55.022 -12.614 11.884 1.00 60.78 55 THR D C 1
ATOM 4344 O O . THR D 1 55 ? 55.139 -12.820 10.662 1.00 67.08 55 THR D O 1
ATOM 4348 N N . ALA D 1 56 ? 55.418 -13.476 12.831 1.00 63.91 56 ALA D N 1
ATOM 4349 C CA . ALA D 1 56 ? 56.190 -14.721 12.579 1.00 65.75 56 ALA D CA 1
ATOM 4350 C C . ALA D 1 56 ? 55.236 -15.906 12.433 1.00 59.13 56 ALA D C 1
ATOM 4351 O O . ALA D 1 56 ? 55.476 -16.775 11.589 1.00 67.53 56 ALA D O 1
ATOM 4353 N N . SER D 1 57 ? 54.168 -15.946 13.202 1.00 51.32 57 SER D N 1
ATOM 4354 C CA . SER D 1 57 ? 53.216 -17.063 13.072 1.00 58.40 57 SER D CA 1
ATOM 4355 C C . SER D 1 57 ? 51.891 -16.638 13.690 1.00 54.93 57 SER D C 1
ATOM 4356 O O . SER D 1 57 ? 51.899 -15.641 14.445 1.00 52.36 57 SER D O 1
ATOM 4359 N N . ILE D 1 58 ? 50.852 -17.434 13.432 1.00 49.00 58 ILE D N 1
ATOM 4360 C CA . ILE D 1 58 ? 49.535 -17.396 14.124 1.00 55.14 58 ILE D CA 1
ATOM 4361 C C . ILE D 1 58 ? 49.122 -18.840 14.421 1.00 58.56 58 ILE D C 1
ATOM 4362 O O . ILE D 1 58 ? 49.159 -19.637 13.480 1.00 59.32 58 ILE D O 1
ATOM 4367 N N . ASP D 1 59 ? 48.735 -19.162 15.664 1.00 58.62 59 ASP D N 1
ATOM 4368 C CA . ASP D 1 59 ? 48.300 -20.530 16.069 1.00 60.15 59 ASP D CA 1
ATOM 4369 C C . ASP D 1 59 ? 46.933 -20.804 15.442 1.00 52.38 59 ASP D C 1
ATOM 4370 O O . ASP D 1 59 ? 46.403 -19.895 14.817 1.00 60.15 59 ASP D O 1
ATOM 4375 N N . SER D 1 60 ? 46.401 -22.025 15.522 1.00 55.41 60 SER D N 1
ATOM 4376 C CA . SER D 1 60 ? 45.078 -22.319 14.910 1.00 60.74 60 SER D CA 1
ATOM 4377 C C . SER D 1 60 ? 44.067 -21.332 15.518 1.00 62.87 60 SER D C 1
ATOM 4378 O O . SER D 1 60 ? 44.252 -20.887 16.672 1.00 61.11 60 SER D O 1
ATOM 4381 N N . VAL D 1 61 ? 43.102 -20.910 14.718 1.00 60.03 61 VAL D N 1
ATOM 4382 C CA . VAL D 1 61 ? 41.906 -20.184 15.201 1.00 64.01 61 VAL D CA 1
ATOM 4383 C C . VAL D 1 61 ? 40.729 -21.072 14.841 1.00 63.32 61 VAL D C 1
ATOM 4384 O O . VAL D 1 61 ? 40.762 -21.640 13.721 1.00 73.39 61 VAL D O 1
ATOM 4388 N N . ASP D 1 62 ? 39.777 -21.206 15.765 1.00 58.10 62 ASP D N 1
ATOM 4389 C CA . ASP D 1 62 ? 38.492 -21.910 15.539 1.00 62.86 62 ASP D CA 1
ATOM 4390 C C . ASP D 1 62 ? 37.383 -20.854 15.596 1.00 66.53 62 ASP D C 1
ATOM 4391 O O . ASP D 1 62 ? 37.277 -20.179 16.656 1.00 73.93 62 ASP D O 1
ATOM 4396 N N . PHE D 1 63 ? 36.612 -20.697 14.515 1.00 61.07 63 PHE D N 1
ATOM 4397 C CA . PHE D 1 63 ? 35.553 -19.657 14.394 1.00 64.94 63 PHE D CA 1
ATOM 4398 C C . PHE D 1 63 ? 34.279 -20.214 15.025 1.00 64.93 63 PHE D C 1
ATOM 4399 O O . PHE D 1 63 ? 33.629 -21.023 14.399 1.00 67.58 63 PHE D O 1
ATOM 4407 N N . LEU D 1 64 ? 33.943 -19.777 16.236 1.00 72.41 64 LEU D N 1
ATOM 4408 C CA . LEU D 1 64 ? 32.936 -20.451 17.098 1.00 75.24 64 LEU D CA 1
ATOM 4409 C C . LEU D 1 64 ? 31.526 -19.999 16.749 1.00 74.33 64 LEU D C 1
ATOM 4410 O O . LEU D 1 64 ? 30.578 -20.781 17.002 1.00 80.63 64 LEU D O 1
ATOM 4415 N N . THR D 1 65 ? 31.391 -18.769 16.265 1.00 69.74 65 THR D N 1
ATOM 4416 C CA . THR D 1 65 ? 30.064 -18.131 16.069 1.00 79.25 65 THR D CA 1
ATOM 4417 C C . THR D 1 65 ? 30.081 -17.208 14.852 1.00 75.14 65 THR D C 1
ATOM 4418 O O . THR D 1 65 ? 31.028 -16.439 14.662 1.00 84.27 65 THR D O 1
ATOM 4422 N N . PRO D 1 66 ? 29.027 -17.278 14.001 1.00 65.68 66 PRO D N 1
ATOM 4423 C CA . PRO D 1 66 ? 28.910 -16.425 12.825 1.00 75.44 66 PRO D CA 1
ATOM 4424 C C . PRO D 1 66 ? 28.581 -14.973 13.184 1.00 72.98 66 PRO D C 1
ATOM 4425 O O . PRO D 1 66 ? 27.588 -14.757 13.825 1.00 85.42 66 PRO D O 1
ATOM 4429 N N . ILE D 1 67 ? 29.398 -14.038 12.714 1.00 58.80 67 ILE D N 1
ATOM 4430 C CA . ILE D 1 67 ? 29.187 -12.586 12.921 1.00 52.63 67 ILE D CA 1
ATOM 4431 C C . ILE D 1 67 ? 28.279 -12.060 11.805 1.00 58.85 67 ILE D C 1
ATOM 4432 O O . ILE D 1 67 ? 28.410 -12.531 10.661 1.00 65.06 67 ILE D O 1
ATOM 4437 N N . HIS D 1 68 ? 27.332 -11.178 12.151 1.00 69.98 68 HIS D N 1
ATOM 4438 C CA . HIS D 1 68 ? 26.298 -10.606 11.235 1.00 75.73 68 HIS D CA 1
ATOM 4439 C C . HIS D 1 68 ? 26.483 -9.085 11.078 1.00 76.12 68 HIS D C 1
ATOM 4440 O O . HIS D 1 68 ? 27.199 -8.470 11.901 1.00 71.04 68 HIS D O 1
ATOM 4447 N N . GLN D 1 69 ? 25.810 -8.505 10.076 1.00 90.99 69 GLN D N 1
ATOM 4448 C CA . GLN D 1 69 ? 25.731 -7.037 9.806 1.00 100.71 69 GLN D CA 1
ATOM 4449 C C . GLN D 1 69 ? 25.162 -6.303 11.030 1.00 99.81 69 GLN D C 1
ATOM 4450 O O . GLN D 1 69 ? 25.546 -5.139 11.239 1.00 105.61 69 GLN D O 1
ATOM 4456 N N . ALA D 1 70 ? 24.296 -6.958 11.813 1.00 96.78 70 ALA D N 1
ATOM 4457 C CA . ALA D 1 70 ? 23.692 -6.418 13.057 1.00 92.42 70 ALA D CA 1
ATOM 4458 C C . ALA D 1 70 ? 24.736 -6.251 14.177 1.00 89.79 70 ALA D C 1
ATOM 4459 O O . ALA D 1 70 ? 24.491 -5.395 15.050 1.00 107.36 70 ALA D O 1
ATOM 4461 N N . ASP D 1 71 ? 25.846 -7.007 14.181 1.00 73.65 71 ASP D N 1
ATOM 4462 C CA . ASP D 1 71 ? 26.776 -7.066 15.342 1.00 66.57 71 ASP D CA 1
ATOM 4463 C C . ASP D 1 71 ? 27.859 -6.003 15.237 1.00 60.50 71 ASP D C 1
ATOM 4464 O O . ASP D 1 71 ? 28.117 -5.513 14.154 1.00 65.79 71 ASP D O 1
ATOM 4469 N N . SER D 1 72 ? 28.463 -5.688 16.371 1.00 57.86 72 SER D N 1
ATOM 4470 C CA . SER D 1 72 ? 29.811 -5.099 16.475 1.00 59.80 72 SER D CA 1
ATOM 4471 C C . SER D 1 72 ? 30.745 -6.254 16.796 1.00 62.45 72 SER D C 1
ATOM 4472 O O . SER D 1 72 ? 30.221 -7.346 17.119 1.00 60.16 72 SER D O 1
ATOM 4475 N N . VAL D 1 73 ? 32.053 -5.997 16.755 1.00 57.92 73 VAL D N 1
ATOM 4476 C CA . VAL D 1 73 ? 33.112 -6.976 17.112 1.00 54.48 73 VAL D CA 1
ATOM 4477 C C . VAL D 1 73 ? 34.208 -6.167 17.796 1.00 56.43 73 VAL D C 1
ATOM 4478 O O . VAL D 1 73 ? 34.659 -5.152 17.230 1.00 52.09 73 VAL D O 1
ATOM 4482 N N . CYS D 1 74 ? 34.542 -6.558 19.023 1.00 59.94 74 CYS D N 1
ATOM 4483 C CA . CYS D 1 74 ? 35.583 -5.922 19.854 1.00 56.94 74 CYS D CA 1
ATOM 4484 C C . CYS D 1 74 ? 36.787 -6.867 19.882 1.00 67.06 74 CYS D C 1
ATOM 4485 O O . CYS D 1 74 ? 36.566 -8.098 20.007 1.00 76.02 74 CYS D O 1
ATOM 4488 N N . TYR D 1 75 ? 38.002 -6.330 19.758 1.00 56.57 75 TYR D N 1
ATOM 4489 C CA . TYR D 1 75 ? 39.232 -7.137 19.707 1.00 54.19 75 TYR D CA 1
ATOM 4490 C C . TYR D 1 75 ? 40.145 -6.680 20.822 1.00 65.14 75 TYR D C 1
ATOM 4491 O O . TYR D 1 75 ? 40.642 -5.550 20.664 1.00 77.88 75 TYR D O 1
ATOM 4500 N N . GLU D 1 76 ? 40.340 -7.480 21.881 1.00 72.72 76 GLU D N 1
ATOM 4501 C CA . GLU D 1 76 ? 41.290 -7.146 22.987 1.00 71.96 76 GLU D CA 1
ATOM 4502 C C . GLU D 1 76 ? 42.589 -7.874 22.667 1.00 62.32 76 GLU D C 1
ATOM 4503 O O . GLU D 1 76 ? 42.497 -9.002 22.204 1.00 67.28 76 GLU D O 1
ATOM 4509 N N . ALA D 1 77 ? 43.741 -7.272 22.924 1.00 60.15 77 ALA D N 1
ATOM 4510 C CA . ALA D 1 77 ? 45.056 -7.855 22.571 1.00 62.90 77 ALA D CA 1
ATOM 4511 C C . ALA D 1 77 ? 46.161 -7.401 23.537 1.00 76.61 77 ALA D C 1
ATOM 4512 O O . ALA D 1 77 ? 46.526 -6.189 23.539 1.00 72.63 77 ALA D O 1
ATOM 4514 N N . PHE D 1 78 ? 46.731 -8.344 24.295 1.00 79.95 78 PHE D N 1
ATOM 4515 C CA . PHE D 1 78 ? 47.955 -8.107 25.103 1.00 76.95 78 PHE D CA 1
ATOM 4516 C C . PHE D 1 78 ? 48.984 -9.210 24.820 1.00 76.40 78 PHE D C 1
ATOM 4517 O O . PHE D 1 78 ? 48.622 -10.340 24.415 1.00 72.05 78 PHE D O 1
ATOM 4525 N N . VAL D 1 79 ? 50.245 -8.796 24.931 1.00 66.64 79 VAL D N 1
ATOM 4526 C CA . VAL D 1 79 ? 51.464 -9.625 25.096 1.00 62.75 79 VAL D CA 1
ATOM 4527 C C . VAL D 1 79 ? 51.295 -10.450 26.372 1.00 63.32 79 VAL D C 1
ATOM 4528 O O . VAL D 1 79 ? 51.267 -9.830 27.420 1.00 65.05 79 VAL D O 1
ATOM 4532 N N . CYS D 1 80 ? 51.244 -11.781 26.314 1.00 67.27 80 CYS D N 1
ATOM 4533 C CA . CYS D 1 80 ? 51.255 -12.603 27.548 1.00 69.42 80 CYS D CA 1
ATOM 4534 C C . CYS D 1 80 ? 52.606 -13.279 27.773 1.00 73.73 80 CYS D C 1
ATOM 4535 O O . CYS D 1 80 ? 52.891 -13.540 28.927 1.00 104.57 80 CYS D O 1
ATOM 4538 N N . TYR D 1 81 ? 53.414 -13.556 26.751 1.00 83.93 81 TYR D N 1
ATOM 4539 C CA . TYR D 1 81 ? 54.725 -14.258 26.900 1.00 82.31 81 TYR D CA 1
ATOM 4540 C C . TYR D 1 81 ? 55.824 -13.528 26.114 1.00 81.86 81 TYR D C 1
ATOM 4541 O O . TYR D 1 81 ? 55.500 -12.784 25.191 1.00 95.03 81 TYR D O 1
ATOM 4550 N N . THR D 1 82 ? 57.078 -13.575 26.560 1.00 88.05 82 THR D N 1
ATOM 4551 C CA . THR D 1 82 ? 58.197 -12.916 25.847 1.00 88.09 82 THR D CA 1
ATOM 4552 C C . THR D 1 82 ? 59.402 -13.852 25.755 1.00 78.07 82 THR D C 1
ATOM 4553 O O . THR D 1 82 ? 59.668 -14.546 26.722 1.00 90.39 82 THR D O 1
ATOM 4557 N N . GLY D 1 83 ? 60.075 -13.862 24.607 1.00 78.51 83 GLY D N 1
ATOM 4558 C CA . GLY D 1 83 ? 61.318 -14.621 24.384 1.00 71.77 83 GLY D CA 1
ATOM 4559 C C . GLY D 1 83 ? 62.467 -13.635 24.353 1.00 72.22 83 GLY D C 1
ATOM 4560 O O . GLY D 1 83 ? 62.396 -12.681 25.111 1.00 71.11 83 GLY D O 1
ATOM 4561 N N . LYS D 1 84 ? 63.542 -13.918 23.621 1.00 83.03 84 LYS D N 1
ATOM 4562 C CA . LYS D 1 84 ? 64.665 -12.949 23.503 1.00 96.81 84 LYS D CA 1
ATOM 4563 C C . LYS D 1 84 ? 64.209 -11.713 22.716 1.00 111.79 84 LYS D C 1
ATOM 4564 O O . LYS D 1 84 ? 64.495 -10.592 23.154 1.00 112.28 84 LYS D O 1
ATOM 4570 N N . SER D 1 85 ? 63.484 -11.941 21.616 1.00 114.53 85 SER D N 1
ATOM 4571 C CA . SER D 1 85 ? 62.972 -10.930 20.656 1.00 95.07 85 SER D CA 1
ATOM 4572 C C . SER D 1 85 ? 61.570 -11.310 20.179 1.00 81.49 85 SER D C 1
ATOM 4573 O O . SER D 1 85 ? 60.984 -10.531 19.457 1.00 82.14 85 SER D O 1
ATOM 4576 N N . SER D 1 86 ? 61.045 -12.471 20.576 1.00 79.97 86 SER D N 1
ATOM 4577 C CA . SER D 1 86 ? 59.639 -12.826 20.259 1.00 89.25 86 SER D CA 1
ATOM 4578 C C . SER D 1 86 ? 58.683 -12.171 21.270 1.00 88.59 86 SER D C 1
ATOM 4579 O O . SER D 1 86 ? 59.188 -11.603 22.261 1.00 91.77 86 SER D O 1
ATOM 4582 N N . MET D 1 87 ? 57.382 -12.432 21.092 1.00 76.78 87 MET D N 1
ATOM 4583 C CA . MET D 1 87 ? 56.300 -12.045 22.036 1.00 76.27 87 MET D CA 1
ATOM 4584 C C . MET D 1 87 ? 54.960 -12.674 21.635 1.00 66.00 87 MET D C 1
ATOM 4585 O O . MET D 1 87 ? 54.479 -12.373 20.561 1.00 69.10 87 MET D O 1
ATOM 4590 N N . GLU D 1 88 ? 54.424 -13.554 22.479 1.00 60.76 88 GLU D N 1
ATOM 4591 C CA . GLU D 1 88 ? 53.101 -14.191 22.288 1.00 68.32 88 GLU D CA 1
ATOM 4592 C C . GLU D 1 88 ? 52.111 -13.070 22.580 1.00 82.51 88 GLU D C 1
ATOM 4593 O O . GLU D 1 88 ? 52.308 -12.372 23.607 1.00 85.76 88 GLU D O 1
ATOM 4599 N N . VAL D 1 89 ? 51.142 -12.856 21.692 1.00 69.75 89 VAL D N 1
ATOM 4600 C CA . VAL D 1 89 ? 50.056 -11.886 21.947 1.00 59.55 89 VAL D CA 1
ATOM 4601 C C . VAL D 1 89 ? 48.763 -12.683 22.039 1.00 61.25 89 VAL D C 1
ATOM 4602 O O . VAL D 1 89 ? 48.417 -13.349 21.055 1.00 59.11 89 VAL D O 1
ATOM 4606 N N . PHE D 1 90 ? 48.128 -12.655 23.217 1.00 71.17 90 PHE D N 1
ATOM 4607 C CA . PHE D 1 90 ? 46.769 -13.210 23.449 1.00 64.40 90 PHE D CA 1
ATOM 4608 C C . PHE D 1 90 ? 45.769 -12.204 22.890 1.00 66.54 90 PHE D C 1
ATOM 4609 O O . PHE D 1 90 ? 45.905 -10.989 23.172 1.00 70.56 90 PHE D O 1
ATOM 4617 N N . VAL D 1 91 ? 44.818 -12.713 22.109 1.00 58.73 91 VAL D N 1
ATOM 4618 C CA . VAL D 1 91 ? 43.836 -11.892 21.375 1.00 55.02 91 VAL D CA 1
ATOM 4619 C C . VAL D 1 91 ? 42.473 -12.548 21.563 1.00 63.86 91 VAL D C 1
ATOM 4620 O O . VAL D 1 91 ? 42.280 -13.700 21.116 1.00 63.90 91 VAL D O 1
ATOM 4624 N N . LYS D 1 92 ? 41.583 -11.806 22.222 1.00 71.04 92 LYS D N 1
ATOM 4625 C CA . LYS D 1 92 ? 40.183 -12.185 22.522 1.00 75.07 92 LYS D CA 1
ATOM 4626 C C . LYS D 1 92 ? 39.267 -11.411 21.568 1.00 68.35 92 LYS D C 1
ATOM 4627 O O . LYS D 1 92 ? 39.496 -10.183 21.406 1.00 69.93 92 LYS D O 1
ATOM 4633 N N . VAL D 1 93 ? 38.306 -12.100 20.940 1.00 51.66 93 VAL D N 1
ATOM 4634 C CA . VAL D 1 93 ? 37.411 -11.495 19.927 1.00 55.01 93 VAL D CA 1
ATOM 4635 C C . VAL D 1 93 ? 35.983 -11.697 20.391 1.00 63.17 93 VAL D C 1
ATOM 4636 O O . VAL D 1 93 ? 35.449 -12.782 20.136 1.00 77.98 93 VAL D O 1
ATOM 4640 N N . ILE D 1 94 ? 35.384 -10.652 20.961 1.00 68.46 94 ILE D N 1
ATOM 4641 C CA . ILE D 1 94 ? 33.972 -10.647 21.444 1.00 73.10 94 ILE D CA 1
ATOM 4642 C C . ILE D 1 94 ? 33.107 -10.045 20.333 1.00 67.64 94 ILE D C 1
ATOM 4643 O O . ILE D 1 94 ? 33.601 -9.153 19.657 1.00 79.55 94 ILE D O 1
ATOM 4648 N N . ALA D 1 95 ? 31.862 -10.493 20.186 1.00 61.42 95 ALA D N 1
ATOM 4649 C CA . ALA D 1 95 ? 30.901 -10.037 19.161 1.00 68.20 95 ALA D CA 1
ATOM 4650 C C . ALA D 1 95 ? 29.500 -9.930 19.768 1.00 82.64 95 ALA D C 1
ATOM 4651 O O . ALA D 1 95 ? 28.826 -10.971 19.948 1.00 93.26 95 ALA D O 1
ATOM 4653 N N . GLU D 1 96 ? 29.044 -8.711 20.021 1.00 90.70 96 GLU D N 1
ATOM 4654 C CA . GLU D 1 96 ? 27.695 -8.480 20.585 1.00 96.52 96 GLU D CA 1
ATOM 4655 C C . GLU D 1 96 ? 26.781 -7.877 19.523 1.00 99.22 96 GLU D C 1
ATOM 4656 O O . GLU D 1 96 ? 27.287 -7.150 18.623 1.00 94.43 96 GLU D O 1
ATOM 4662 N N . ASN D 1 97 ? 25.488 -8.185 19.651 1.00 90.99 97 ASN D N 1
ATOM 4663 C CA . ASN D 1 97 ? 24.409 -7.652 18.790 1.00 87.06 97 ASN D CA 1
ATOM 4664 C C . ASN D 1 97 ? 24.101 -6.226 19.236 1.00 92.17 97 ASN D C 1
ATOM 4665 O O . ASN D 1 97 ? 23.662 -6.064 20.377 1.00 96.73 97 ASN D O 1
ATOM 4670 N N . LEU D 1 98 ? 24.319 -5.251 18.349 1.00 100.26 98 LEU D N 1
ATOM 4671 C CA . LEU D 1 98 ? 24.271 -3.797 18.651 1.00 104.50 98 LEU D CA 1
ATOM 4672 C C . LEU D 1 98 ? 22.925 -3.455 19.319 1.00 110.80 98 LEU D C 1
ATOM 4673 O O . LEU D 1 98 ? 22.902 -2.565 20.196 1.00 116.00 98 LEU D O 1
ATOM 4678 N N . LEU D 1 99 ? 21.844 -4.143 18.946 1.00 103.24 99 LEU D N 1
ATOM 4679 C CA . LEU D 1 99 ? 20.479 -3.886 19.481 1.00 109.91 99 LEU D CA 1
ATOM 4680 C C . LEU D 1 99 ? 20.223 -4.774 20.709 1.00 122.45 99 LEU D C 1
ATOM 4681 O O . LEU D 1 99 ? 20.285 -4.240 21.834 1.00 132.42 99 LEU D O 1
ATOM 4686 N N . ALA D 1 100 ? 19.953 -6.069 20.493 1.00 120.29 100 ALA D N 1
ATOM 4687 C CA . ALA D 1 100 ? 19.664 -7.090 21.529 1.00 120.30 100 ALA D CA 1
ATOM 4688 C C . ALA D 1 100 ? 20.650 -6.979 22.706 1.00 125.25 100 ALA D C 1
ATOM 4689 O O . ALA D 1 100 ? 20.183 -7.028 23.854 1.00 133.16 100 ALA D O 1
ATOM 4691 N N . GLY D 1 101 ? 21.957 -6.860 22.438 1.00 134.47 101 GLY D N 1
ATOM 4692 C CA . GLY D 1 101 ? 23.019 -6.689 23.455 1.00 123.07 101 GLY D CA 1
ATOM 4693 C C . GLY D 1 101 ? 23.572 -8.003 23.988 1.00 119.10 101 GLY D C 1
ATOM 4694 O O . GLY D 1 101 ? 24.367 -7.948 24.936 1.00 106.38 101 GLY D O 1
ATOM 4695 N N . GLU D 1 102 ? 23.189 -9.141 23.398 1.00 121.05 102 GLU D N 1
ATOM 4696 C CA . GLU D 1 102 ? 23.725 -10.486 23.743 1.00 121.80 102 GLU D CA 1
ATOM 4697 C C . GLU D 1 102 ? 25.178 -10.583 23.254 1.00 113.65 102 GLU D C 1
ATOM 4698 O O . GLU D 1 102 ? 25.359 -10.850 22.055 1.00 117.52 102 GLU D O 1
ATOM 4704 N N . ARG D 1 103 ? 26.162 -10.341 24.139 1.00 103.78 103 ARG D N 1
ATOM 4705 C CA . ARG D 1 103 ? 27.626 -10.497 23.872 1.00 89.08 103 ARG D CA 1
ATOM 4706 C C . ARG D 1 103 ? 27.967 -11.989 23.780 1.00 79.16 103 ARG D C 1
ATOM 4707 O O . ARG D 1 103 ? 27.321 -12.761 24.488 1.00 86.69 103 ARG D O 1
ATOM 4715 N N . ARG D 1 104 ? 29.008 -12.325 23.013 1.00 77.70 104 ARG D N 1
ATOM 4716 C CA . ARG D 1 104 ? 29.523 -13.711 22.855 1.00 78.74 104 ARG D CA 1
ATOM 4717 C C . ARG D 1 104 ? 30.950 -13.640 22.312 1.00 70.51 104 ARG D C 1
ATOM 4718 O O . ARG D 1 104 ? 31.268 -12.639 21.688 1.00 90.34 104 ARG D O 1
ATOM 4726 N N . ILE D 1 105 ? 31.776 -14.651 22.578 1.00 69.68 105 ILE D N 1
ATOM 4727 C CA . ILE D 1 105 ? 33.196 -14.669 22.100 1.00 71.40 105 ILE D CA 1
ATOM 4728 C C . ILE D 1 105 ? 33.225 -15.404 20.752 1.00 69.74 105 ILE D C 1
ATOM 4729 O O . ILE D 1 105 ? 32.703 -16.529 20.689 1.00 75.78 105 ILE D O 1
ATOM 4734 N N . ALA D 1 106 ? 33.724 -14.766 19.687 1.00 71.09 106 ALA D N 1
ATOM 4735 C CA . ALA D 1 106 ? 33.645 -15.301 18.306 1.00 70.74 106 ALA D CA 1
ATOM 4736 C C . ALA D 1 106 ? 34.902 -16.127 17.987 1.00 70.73 106 ALA D C 1
ATOM 4737 O O . ALA D 1 106 ? 34.817 -17.108 17.211 1.00 79.59 106 ALA D O 1
ATOM 4739 N N . ALA D 1 107 ? 36.029 -15.763 18.580 1.00 60.06 107 ALA D N 1
ATOM 4740 C CA . ALA D 1 107 ? 37.310 -16.464 18.382 1.00 64.57 107 ALA D CA 1
ATOM 4741 C C . ALA D 1 107 ? 38.285 -16.024 19.478 1.00 64.91 107 ALA D C 1
ATOM 4742 O O . ALA D 1 107 ? 38.107 -14.925 20.057 1.00 72.90 107 ALA D O 1
ATOM 4744 N N . THR D 1 108 ? 39.257 -16.875 19.768 1.00 60.73 108 THR D N 1
ATOM 4745 C CA . THR D 1 108 ? 40.448 -16.535 20.577 1.00 65.81 108 THR D CA 1
ATOM 4746 C C . THR D 1 108 ? 41.685 -17.036 19.824 1.00 62.01 108 THR D C 1
ATOM 4747 O O . THR D 1 108 ? 41.581 -18.048 19.087 1.00 58.19 108 THR D O 1
ATOM 4751 N N . CYS D 1 109 ? 42.803 -16.335 19.980 1.00 52.01 109 CYS D N 1
ATOM 4752 C CA . CYS D 1 109 ? 43.965 -16.503 19.091 1.00 55.70 109 CYS D CA 1
ATOM 4753 C C . CYS D 1 109 ? 45.269 -16.177 19.832 1.00 60.80 109 CYS D C 1
ATOM 4754 O O . CYS D 1 109 ? 45.401 -15.068 20.406 1.00 50.42 109 CYS D O 1
ATOM 4757 N N . PHE D 1 110 ? 46.214 -17.124 19.807 1.00 60.62 110 PHE D N 1
ATOM 4758 C CA . PHE D 1 110 ? 47.635 -16.843 20.133 1.00 62.45 110 PHE D CA 1
ATOM 4759 C C . PHE D 1 110 ? 48.308 -16.489 18.819 1.00 59.04 110 PHE D C 1
ATOM 4760 O O . PHE D 1 110 ? 47.976 -17.123 17.810 1.00 63.59 110 PHE D O 1
ATOM 4768 N N . ILE D 1 111 ? 49.152 -15.464 18.831 1.00 57.63 111 ILE D N 1
ATOM 4769 C CA . ILE D 1 111 ? 49.732 -14.893 17.590 1.00 61.00 111 ILE D CA 1
ATOM 4770 C C . ILE D 1 111 ? 51.063 -14.279 17.980 1.00 55.12 111 ILE D C 1
ATOM 4771 O O . ILE D 1 111 ? 51.142 -13.613 19.021 1.00 59.28 111 ILE D O 1
ATOM 4776 N N . THR D 1 112 ? 52.078 -14.580 17.193 1.00 58.25 112 THR D N 1
ATOM 4777 C CA . THR D 1 112 ? 53.496 -14.456 17.612 1.00 72.74 112 THR D CA 1
ATOM 4778 C C . THR D 1 112 ? 54.139 -13.353 16.772 1.00 70.83 112 THR D C 1
ATOM 4779 O O . THR D 1 112 ? 54.277 -13.535 15.535 1.00 71.49 112 THR D O 1
ATOM 4783 N N . PHE D 1 113 ? 54.508 -12.259 17.424 1.00 63.53 113 PHE D N 1
ATOM 4784 C CA . PHE D 1 113 ? 55.224 -11.116 16.806 1.00 66.54 113 PHE D CA 1
ATOM 4785 C C . PHE D 1 113 ? 56.716 -11.204 17.126 1.00 64.25 113 PHE D C 1
ATOM 4786 O O . PHE D 1 113 ? 57.062 -11.722 18.203 1.00 67.41 113 PHE D O 1
ATOM 4794 N N . VAL D 1 114 ? 57.563 -10.644 16.261 1.00 58.19 114 VAL D N 1
ATOM 4795 C CA . VAL D 1 114 ? 59.029 -10.580 16.513 1.00 58.39 114 VAL D CA 1
ATOM 4796 C C . VAL D 1 114 ? 59.500 -9.152 16.271 1.00 56.76 114 VAL D C 1
ATOM 4797 O O . VAL D 1 114 ? 59.362 -8.647 15.134 1.00 54.72 114 VAL D O 1
ATOM 4801 N N . ALA D 1 115 ? 60.057 -8.547 17.313 1.00 57.92 115 ALA D N 1
ATOM 4802 C CA . ALA D 1 115 ? 60.814 -7.277 17.248 1.00 65.90 115 ALA D CA 1
ATOM 4803 C C . ALA D 1 115 ? 61.935 -7.432 16.232 1.00 64.73 115 ALA D C 1
ATOM 4804 O O . ALA D 1 115 ? 62.424 -8.566 16.077 1.00 66.09 115 ALA D O 1
ATOM 4806 N N . ILE D 1 116 ? 62.265 -6.330 15.555 1.00 77.27 116 ILE D N 1
ATOM 4807 C CA . ILE D 1 116 ? 63.246 -6.248 14.433 1.00 82.30 116 ILE D CA 1
ATOM 4808 C C . ILE D 1 116 ? 63.883 -4.858 14.445 1.00 89.71 116 ILE D C 1
ATOM 4809 O O . ILE D 1 116 ? 63.108 -3.865 14.515 1.00 93.02 116 ILE D O 1
ATOM 4814 N N . LYS D 1 117 ? 65.220 -4.797 14.362 1.00 88.52 117 LYS D N 1
ATOM 4815 C CA . LYS D 1 117 ? 65.993 -3.536 14.221 1.00 92.87 117 LYS D CA 1
ATOM 4816 C C . LYS D 1 117 ? 67.203 -3.774 13.314 1.00 97.83 117 LYS D C 1
ATOM 4817 O O . LYS D 1 117 ? 67.832 -4.846 13.423 1.00 109.79 117 LYS D O 1
ATOM 4823 N N . ASP D 1 118 ? 67.484 -2.810 12.444 1.00 93.12 118 ASP D N 1
ATOM 4824 C CA . ASP D 1 118 ? 68.613 -2.923 11.492 1.00 88.04 118 ASP D CA 1
ATOM 4825 C C . ASP D 1 118 ? 68.474 -4.236 10.730 1.00 85.09 118 ASP D C 1
ATOM 4826 O O . ASP D 1 118 ? 69.491 -4.804 10.347 1.00 105.30 118 ASP D O 1
ATOM 4831 N N . GLY D 1 119 ? 67.240 -4.717 10.603 1.00 92.44 119 GLY D N 1
ATOM 4832 C CA . GLY D 1 119 ? 66.933 -5.918 9.806 1.00 95.25 119 GLY D CA 1
ATOM 4833 C C . GLY D 1 119 ? 67.121 -7.240 10.520 1.00 87.15 119 GLY D C 1
ATOM 4834 O O . GLY D 1 119 ? 66.856 -8.264 9.897 1.00 96.68 119 GLY D O 1
ATOM 4835 N N . LYS D 1 120 ? 67.610 -7.227 11.749 1.00 87.06 120 LYS D N 1
ATOM 4836 C CA . LYS D 1 120 ? 67.826 -8.517 12.435 1.00 89.96 120 LYS D CA 1
ATOM 4837 C C . LYS D 1 120 ? 67.122 -8.451 13.780 1.00 81.88 120 LYS D C 1
ATOM 4838 O O . LYS D 1 120 ? 67.121 -7.372 14.364 1.00 68.43 120 LYS D O 1
ATOM 4844 N N . PRO D 1 121 ? 66.561 -9.572 14.278 1.00 77.82 121 PRO D N 1
ATOM 4845 C CA . PRO D 1 121 ? 65.849 -9.624 15.552 1.00 69.70 121 PRO D CA 1
ATOM 4846 C C . PRO D 1 121 ? 66.503 -8.841 16.692 1.00 70.78 121 PRO D C 1
ATOM 4847 O O . PRO D 1 121 ? 67.670 -8.974 16.896 1.00 79.22 121 PRO D O 1
ATOM 4851 N N . SER D 1 122 ? 65.702 -8.051 17.396 1.00 73.49 122 SER D N 1
ATOM 4852 C CA . SER D 1 122 ? 66.183 -7.199 18.507 1.00 79.40 122 SER D CA 1
ATOM 4853 C C . SER D 1 122 ? 65.399 -7.566 19.760 1.00 78.02 122 SER D C 1
ATOM 4854 O O . SER D 1 122 ? 64.197 -7.672 19.668 1.00 67.70 122 SER D O 1
ATOM 4857 N N . SER D 1 123 ? 66.043 -7.444 20.915 1.00 93.18 123 SER D N 1
ATOM 4858 C CA . SER D 1 123 ? 65.597 -7.870 22.265 1.00 92.73 123 SER D CA 1
ATOM 4859 C C . SER D 1 123 ? 64.360 -7.079 22.697 1.00 85.69 123 SER D C 1
ATOM 4860 O O . SER D 1 123 ? 64.107 -5.977 22.186 1.00 78.53 123 SER D O 1
ATOM 4863 N N . VAL D 1 124 ? 63.630 -7.671 23.626 1.00 84.61 124 VAL D N 1
ATOM 4864 C CA . VAL D 1 124 ? 62.310 -7.219 24.127 1.00 83.94 124 VAL D CA 1
ATOM 4865 C C . VAL D 1 124 ? 62.400 -7.318 25.635 1.00 79.75 124 VAL D C 1
ATOM 4866 O O . VAL D 1 124 ? 63.153 -8.148 26.119 1.00 94.93 124 VAL D O 1
ATOM 4870 N N . PRO D 1 125 ? 61.643 -6.543 26.433 1.00 81.29 125 PRO D N 1
ATOM 4871 C CA . PRO D 1 125 ? 61.466 -6.883 27.842 1.00 84.30 125 PRO D CA 1
ATOM 4872 C C . PRO D 1 125 ? 60.784 -8.236 28.088 1.00 86.27 125 PRO D C 1
ATOM 4873 O O . PRO D 1 125 ? 60.172 -8.769 27.202 1.00 82.17 125 PRO D O 1
ATOM 4877 N N . GLN D 1 126 ? 60.939 -8.759 29.301 1.00 92.38 126 GLN D N 1
ATOM 4878 C CA . GLN D 1 126 ? 60.059 -9.818 29.846 1.00 90.81 126 GLN D CA 1
ATOM 4879 C C . GLN D 1 126 ? 58.727 -9.147 30.183 1.00 80.66 126 GLN D C 1
ATOM 4880 O O . GLN D 1 126 ? 58.669 -7.902 30.162 1.00 70.37 126 GLN D O 1
ATOM 4886 N N . VAL D 1 127 ? 57.712 -9.945 30.500 1.00 84.52 127 VAL D N 1
ATOM 4887 C CA . VAL D 1 127 ? 56.326 -9.464 30.770 1.00 87.59 127 VAL D CA 1
ATOM 4888 C C . VAL D 1 127 ? 55.818 -10.151 32.048 1.00 87.39 127 VAL D C 1
ATOM 4889 O O . VAL D 1 127 ? 56.141 -11.355 32.249 1.00 94.90 127 VAL D O 1
ATOM 4893 N N . LEU D 1 128 ? 55.094 -9.398 32.882 1.00 88.13 128 LEU D N 1
ATOM 4894 C CA . LEU D 1 128 ? 54.646 -9.875 34.216 1.00 87.47 128 LEU D CA 1
ATOM 4895 C C . LEU D 1 128 ? 53.129 -9.830 34.378 1.00 83.09 128 LEU D C 1
ATOM 4896 O O . LEU D 1 128 ? 52.545 -8.760 34.261 1.00 75.32 128 LEU D O 1
ATOM 4901 N N . PRO D 1 129 ? 52.501 -10.963 34.732 1.00 96.76 129 PRO D N 1
ATOM 4902 C CA . PRO D 1 129 ? 51.060 -11.039 34.935 1.00 105.58 129 PRO D CA 1
ATOM 4903 C C . PRO D 1 129 ? 50.622 -10.430 36.269 1.00 104.13 129 PRO D C 1
ATOM 4904 O O . PRO D 1 129 ? 51.452 -10.200 37.100 1.00 122.77 129 PRO D O 1
ATOM 4908 N N . GLU D 1 130 ? 49.326 -10.164 36.406 1.00 98.21 130 GLU D N 1
ATOM 4909 C CA . GLU D 1 130 ? 48.770 -9.597 37.652 1.00 87.83 130 GLU D CA 1
ATOM 4910 C C . GLU D 1 130 ? 47.393 -10.216 37.889 1.00 85.59 130 GLU D C 1
ATOM 4911 O O . GLU D 1 130 ? 46.866 -10.067 38.988 1.00 103.10 130 GLU D O 1
ATOM 4917 N N . THR D 1 131 ? 46.840 -10.914 36.904 1.00 72.51 131 THR D N 1
ATOM 4918 C CA . THR D 1 131 ? 45.459 -11.419 37.078 1.00 91.27 131 THR D CA 1
ATOM 4919 C C . THR D 1 131 ? 45.413 -12.929 36.881 1.00 89.10 131 THR D C 1
ATOM 4920 O O . THR D 1 131 ? 46.367 -13.462 36.310 1.00 78.68 131 THR D O 1
ATOM 4924 N N . GLN D 1 132 ? 44.373 -13.561 37.430 1.00 90.84 132 GLN D N 1
ATOM 4925 C CA . GLN D 1 132 ? 44.105 -15.013 37.329 1.00 94.56 132 GLN D CA 1
ATOM 4926 C C . GLN D 1 132 ? 44.410 -15.449 35.902 1.00 102.60 132 GLN D C 1
ATOM 4927 O O . GLN D 1 132 ? 45.327 -16.250 35.705 1.00 96.30 132 GLN D O 1
ATOM 4933 N N . GLU D 1 133 ? 43.673 -14.874 34.958 1.00 117.32 133 GLU D N 1
ATOM 4934 C CA . GLU D 1 133 ? 43.804 -15.174 33.512 1.00 114.69 133 GLU D CA 1
ATOM 4935 C C . GLU D 1 133 ? 45.229 -14.873 33.048 1.00 105.96 133 GLU D C 1
ATOM 4936 O O . GLU D 1 133 ? 45.787 -15.674 32.297 1.00 95.79 133 GLU D O 1
ATOM 4942 N N . GLU D 1 134 ? 45.801 -13.770 33.516 1.00 92.47 134 GLU D N 1
ATOM 4943 C CA . GLU D 1 134 ? 47.163 -13.395 33.077 1.00 96.36 134 GLU D CA 1
ATOM 4944 C C . GLU D 1 134 ? 48.155 -14.441 33.583 1.00 91.72 134 GLU D C 1
ATOM 4945 O O . GLU D 1 134 ? 49.049 -14.819 32.828 1.00 78.49 134 GLU D O 1
ATOM 4951 N N . HIS D 1 135 ? 47.954 -14.931 34.802 1.00 97.51 135 HIS D N 1
ATOM 4952 C CA . HIS D 1 135 ? 48.935 -15.873 35.411 1.00 92.43 135 HIS D CA 1
ATOM 4953 C C . HIS D 1 135 ? 48.917 -17.216 34.659 1.00 87.98 135 HIS D C 1
ATOM 4954 O O . HIS D 1 135 ? 50.019 -17.687 34.323 1.00 85.12 135 HIS D O 1
ATOM 4961 N N . TRP D 1 136 ? 47.727 -17.781 34.388 1.00 88.12 136 TRP D N 1
ATOM 4962 C CA . TRP D 1 136 ? 47.480 -18.993 33.543 1.00 86.28 136 TRP D CA 1
ATOM 4963 C C . TRP D 1 136 ? 48.125 -18.855 32.150 1.00 88.11 136 TRP D C 1
ATOM 4964 O O . TRP D 1 136 ? 48.506 -19.888 31.581 1.00 85.03 136 TRP D O 1
ATOM 4975 N N . LEU D 1 137 ? 48.163 -17.640 31.612 1.00 92.84 137 LEU D N 1
ATOM 4976 C CA . LEU D 1 137 ? 48.775 -17.424 30.282 1.00 98.52 137 LEU D CA 1
ATOM 4977 C C . LEU D 1 137 ? 50.279 -17.627 30.427 1.00 103.99 137 LEU D C 1
ATOM 4978 O O . LEU D 1 137 ? 50.841 -18.450 29.696 1.00 114.72 137 LEU D O 1
ATOM 4983 N N . HIS D 1 138 ? 50.893 -16.870 31.332 1.00 96.41 138 HIS D N 1
ATOM 4984 C CA . HIS D 1 138 ? 52.353 -16.965 31.553 1.00 100.50 138 HIS D CA 1
ATOM 4985 C C . HIS D 1 138 ? 52.723 -18.413 31.842 1.00 111.57 138 HIS D C 1
ATOM 4986 O O . HIS D 1 138 ? 53.498 -18.985 31.073 1.00 127.79 138 HIS D O 1
ATOM 4993 N N . LYS D 1 139 ? 52.166 -18.955 32.920 1.00 123.14 139 LYS D N 1
ATOM 4994 C CA . LYS D 1 139 ? 52.400 -20.350 33.370 1.00 116.77 139 LYS D CA 1
ATOM 4995 C C . LYS D 1 139 ? 52.340 -21.307 32.177 1.00 110.49 139 LYS D C 1
ATOM 4996 O O . LYS D 1 139 ? 53.340 -21.976 31.907 1.00 91.52 139 LYS D O 1
ATOM 5002 N N . THR D 1 140 ? 51.233 -21.314 31.425 1.00 111.05 140 THR D N 1
ATOM 5003 C CA . THR D 1 140 ? 51.059 -22.269 30.293 1.00 107.14 140 THR D CA 1
ATOM 5004 C C . THR D 1 140 ? 51.844 -21.861 29.049 1.00 103.61 140 THR D C 1
ATOM 5005 O O . THR D 1 140 ? 51.921 -22.665 28.117 1.00 97.74 140 THR D O 1
ATOM 5009 N N . GLY D 1 141 ? 52.366 -20.638 29.064 1.00 95.22 141 GLY D N 1
ATOM 5010 C CA . GLY D 1 141 ? 53.074 -20.024 27.927 1.00 100.96 141 GLY D CA 1
ATOM 5011 C C . GLY D 1 141 ? 54.186 -20.859 27.330 1.00 102.99 141 GLY D C 1
ATOM 5012 O O . GLY D 1 141 ? 54.108 -21.157 26.138 1.00 116.32 141 GLY D O 1
ATOM 5013 N N . LEU D 1 142 ? 55.175 -21.249 28.131 1.00 113.48 142 LEU D N 1
ATOM 5014 C CA . LEU D 1 142 ? 56.345 -22.019 27.629 1.00 104.97 142 LEU D CA 1
ATOM 5015 C C . LEU D 1 142 ? 55.915 -23.280 26.877 1.00 95.60 142 LEU D C 1
ATOM 5016 O O . LEU D 1 142 ? 56.533 -23.564 25.852 1.00 79.78 142 LEU D O 1
ATOM 5021 N N . GLU D 1 143 ? 54.919 -24.011 27.380 1.00 92.97 143 GLU D N 1
ATOM 5022 C CA . GLU D 1 143 ? 54.442 -25.238 26.697 1.00 93.94 143 GLU D CA 1
ATOM 5023 C C . GLU D 1 143 ? 54.117 -24.897 25.241 1.00 92.56 143 GLU D C 1
ATOM 5024 O O . GLU D 1 143 ? 54.529 -25.661 24.361 1.00 81.84 143 GLU D O 1
ATOM 5030 N N . ARG D 1 144 ? 53.479 -23.746 25.011 1.00 98.93 144 ARG D N 1
ATOM 5031 C CA . ARG D 1 144 ? 53.063 -23.290 23.646 1.00 85.50 144 ARG D CA 1
ATOM 5032 C C . ARG D 1 144 ? 54.261 -22.844 22.815 1.00 67.57 144 ARG D C 1
ATOM 5033 O O . ARG D 1 144 ? 54.349 -23.260 21.641 1.00 59.75 144 ARG D O 1
ATOM 5041 N N . ALA D 1 145 ? 55.119 -22.004 23.389 1.00 55.82 145 ALA D N 1
ATOM 5042 C CA . ALA D 1 145 ? 56.325 -21.501 22.700 1.00 72.10 145 ALA D CA 1
ATOM 5043 C C . ALA D 1 145 ? 57.074 -22.685 22.108 1.00 78.40 145 ALA D C 1
ATOM 5044 O O . ALA D 1 145 ? 57.667 -22.521 21.039 1.00 87.76 145 ALA D O 1
ATOM 5046 N N . GLU D 1 146 ? 57.058 -23.818 22.812 1.00 93.27 146 GLU D N 1
ATOM 5047 C CA . GLU D 1 146 ? 57.832 -25.030 22.436 1.00 99.00 146 GLU D CA 1
ATOM 5048 C C . GLU D 1 146 ? 57.164 -25.676 21.221 1.00 84.21 146 GLU D C 1
ATOM 5049 O O . GLU D 1 146 ? 57.897 -25.918 20.245 1.00 86.69 146 GLU D O 1
ATOM 5055 N N . ASN D 1 147 ? 55.847 -25.889 21.263 1.00 79.06 147 ASN D N 1
ATOM 5056 C CA . ASN D 1 147 ? 55.103 -26.520 20.138 1.00 95.29 147 ASN D CA 1
ATOM 5057 C C . ASN D 1 147 ? 55.302 -25.717 18.850 1.00 101.84 147 ASN D C 1
ATOM 5058 O O . ASN D 1 147 ? 55.206 -26.299 17.767 1.00 96.38 147 ASN D O 1
ATOM 5063 N N . ARG D 1 148 ? 55.483 -24.407 18.980 1.00 97.26 148 ARG D N 1
ATOM 5064 C CA . ARG D 1 148 ? 55.738 -23.505 17.829 1.00 95.05 148 ARG D CA 1
ATOM 5065 C C . ARG D 1 148 ? 57.130 -23.792 17.230 1.00 103.76 148 ARG D C 1
ATOM 5066 O O . ARG D 1 148 ? 57.225 -23.851 15.984 1.00 122.86 148 ARG D O 1
ATOM 5074 N N . LYS D 1 149 ? 58.172 -23.995 18.045 1.00 95.52 149 LYS D N 1
ATOM 5075 C CA . LYS D 1 149 ? 59.541 -24.318 17.536 1.00 95.95 149 LYS D CA 1
ATOM 5076 C C . LYS D 1 149 ? 59.488 -25.635 16.741 1.00 89.85 149 LYS D C 1
ATOM 5077 O O . LYS D 1 149 ? 60.276 -25.759 15.747 1.00 79.57 149 LYS D O 1
ATOM 5083 N N . LYS D 1 150 ? 58.565 -26.536 17.121 1.00 82.19 150 LYS D N 1
ATOM 5084 C CA . LYS D 1 150 ? 58.308 -27.846 16.455 1.00 88.72 150 LYS D CA 1
ATOM 5085 C C . LYS D 1 150 ? 57.521 -27.612 15.161 1.00 86.03 150 LYS D C 1
ATOM 5086 O O . LYS D 1 150 ? 58.018 -28.013 14.072 1.00 95.27 150 LYS D O 1
ATOM 5092 N N . GLY D 1 151 ? 56.358 -26.967 15.262 1.00 88.22 151 GLY D N 1
ATOM 5093 C CA . GLY D 1 151 ? 55.472 -26.651 14.114 1.00 92.30 151 GLY D CA 1
ATOM 5094 C C . GLY D 1 151 ? 56.164 -25.861 13.000 1.00 76.47 151 GLY D C 1
ATOM 5095 O O . GLY D 1 151 ? 55.840 -26.112 11.820 1.00 66.50 151 GLY D O 1
ATOM 5096 N N . ARG D 1 152 ? 57.062 -24.933 13.363 1.00 61.97 152 ARG D N 1
ATOM 5097 C CA . ARG D 1 152 ? 57.892 -24.122 12.435 1.00 62.22 152 ARG D CA 1
ATOM 5098 C C . ARG D 1 152 ? 58.813 -25.014 11.615 1.00 79.76 152 ARG D C 1
ATOM 5099 O O . ARG D 1 152 ? 59.175 -24.604 10.490 1.00 85.07 152 ARG D O 1
ATOM 5107 N N . LEU D 1 153 ? 59.259 -26.130 12.203 1.00 97.59 153 LEU D N 1
ATOM 5108 C CA . LEU D 1 153 ? 60.124 -27.111 11.504 1.00 95.22 153 LEU D CA 1
ATOM 5109 C C . LEU D 1 153 ? 59.243 -27.924 10.562 1.00 78.56 153 LEU D C 1
ATOM 5110 O O . LEU D 1 153 ? 59.632 -28.049 9.390 1.00 72.95 153 LEU D O 1
ATOM 5115 N N . LYS D 1 154 ? 58.068 -28.359 11.018 1.00 69.85 154 LYS D N 1
ATOM 5116 C CA . LYS D 1 154 ? 57.113 -29.097 10.145 1.00 73.72 154 LYS D CA 1
ATOM 5117 C C . LYS D 1 154 ? 56.749 -28.193 8.947 1.00 80.17 154 LYS D C 1
ATOM 5118 O O . LYS D 1 154 ? 56.644 -28.701 7.802 1.00 73.68 154 LYS D O 1
ATOM 5124 N N . SER D 1 155 ? 56.666 -26.876 9.182 1.00 89.15 155 SER D N 1
ATOM 5125 C CA . SER D 1 155 ? 56.331 -25.831 8.176 1.00 72.81 155 SER D CA 1
ATOM 5126 C C . SER D 1 155 ? 57.489 -25.639 7.183 1.00 69.74 155 SER D C 1
ATOM 5127 O O . SER D 1 155 ? 57.218 -25.731 5.971 1.00 77.68 155 SER D O 1
ATOM 5130 N N . LYS D 1 156 ? 58.709 -25.359 7.668 1.00 61.97 156 LYS D N 1
ATOM 5131 C CA . LYS D 1 156 ? 59.949 -25.217 6.848 1.00 68.54 156 LYS D CA 1
ATOM 5132 C C . LYS D 1 156 ? 60.173 -26.461 5.965 1.00 82.76 156 LYS D C 1
ATOM 5133 O O . LYS D 1 156 ? 60.430 -26.305 4.740 1.00 81.99 156 LYS D O 1
ATOM 5139 N N . GLU D 1 157 ? 60.096 -27.652 6.572 1.00 92.84 157 GLU D N 1
ATOM 5140 C CA . GLU D 1 157 ? 60.228 -28.969 5.891 1.00 86.04 157 GLU D CA 1
ATOM 5141 C C . GLU D 1 157 ? 59.202 -29.053 4.754 1.00 80.91 157 GLU D C 1
ATOM 5142 O O . GLU D 1 157 ? 59.600 -29.484 3.658 1.00 91.18 157 GLU D O 1
ATOM 5148 N N . MET D 1 158 ? 57.946 -28.650 4.988 1.00 72.24 158 MET D N 1
ATOM 5149 C CA . MET D 1 158 ? 56.884 -28.691 3.941 1.00 77.79 158 MET D CA 1
ATOM 5150 C C . MET D 1 158 ? 57.280 -27.848 2.725 1.00 82.59 158 MET D C 1
ATOM 5151 O O . MET D 1 158 ? 57.127 -28.357 1.617 1.00 94.92 158 MET D O 1
ATOM 5156 N N . ALA D 1 159 ? 57.704 -26.596 2.929 1.00 72.36 159 ALA D N 1
ATOM 5157 C CA . ALA D 1 159 ? 58.128 -25.660 1.867 1.00 69.42 159 ALA D CA 1
ATOM 5158 C C . ALA D 1 159 ? 59.135 -26.351 0.939 1.00 81.88 159 ALA D C 1
ATOM 5159 O O . ALA D 1 159 ? 59.031 -26.176 -0.310 1.00 85.44 159 ALA D O 1
ATOM 5161 N N . GLU D 1 160 ? 60.064 -27.105 1.548 1.00 85.98 160 GLU D N 1
ATOM 5162 C CA . GLU D 1 160 ? 61.189 -27.846 0.902 1.00 76.98 160 GLU D CA 1
ATOM 5163 C C . GLU D 1 160 ? 60.658 -29.033 0.065 1.00 71.51 160 GLU D C 1
ATOM 5164 O O . GLU D 1 160 ? 60.938 -29.074 -1.150 1.00 65.86 160 GLU D O 1
ATOM 5170 N N . VAL D 1 161 ? 59.920 -29.971 0.662 1.00 64.00 161 VAL D N 1
ATOM 5171 C CA . VAL D 1 161 ? 59.135 -30.999 -0.088 1.00 69.30 161 VAL D CA 1
ATOM 5172 C C . VAL D 1 161 ? 58.475 -30.370 -1.332 1.00 76.23 161 VAL D C 1
ATOM 5173 O O . VAL D 1 161 ? 58.465 -31.025 -2.387 1.00 86.34 161 VAL D O 1
ATOM 5177 N N . LEU D 1 162 ? 57.857 -29.191 -1.193 1.00 82.60 162 LEU D N 1
ATOM 5178 C CA . LEU D 1 162 ? 56.932 -28.607 -2.206 1.00 81.02 162 LEU D CA 1
ATOM 5179 C C . LEU D 1 162 ? 57.719 -28.140 -3.437 1.00 87.32 162 LEU D C 1
ATOM 5180 O O . LEU D 1 162 ? 57.151 -28.270 -4.554 1.00 90.55 162 LEU D O 1
ATOM 5185 N N . THR D 1 163 ? 58.956 -27.645 -3.258 1.00 83.17 163 THR D N 1
ATOM 5186 C CA . THR D 1 163 ? 59.924 -27.367 -4.367 1.00 87.10 163 THR D CA 1
ATOM 5187 C C . THR D 1 163 ? 60.221 -28.670 -5.154 1.00 91.75 163 THR D C 1
ATOM 5188 O O . THR D 1 163 ? 60.087 -28.646 -6.410 1.00 88.69 163 THR D O 1
ATOM 5192 N N . LEU D 1 164 ? 60.553 -29.773 -4.462 1.00 92.27 164 LEU D N 1
ATOM 5193 C CA . LEU D 1 164 ? 60.685 -31.150 -5.029 1.00 97.78 164 LEU D CA 1
ATOM 5194 C C . LEU D 1 164 ? 61.437 -31.084 -6.363 1.00 107.91 164 LEU D C 1
ATOM 5195 O O . LEU D 1 164 ? 62.365 -31.854 -6.611 1.00 123.50 164 LEU D O 1
ATOM 5200 N N . GLU E 1 2 ? 67.657 -14.034 -25.528 1.00 94.14 2 GLU E N 1
ATOM 5201 C CA . GLU E 1 2 ? 66.756 -12.850 -25.562 1.00 91.73 2 GLU E CA 1
ATOM 5202 C C . GLU E 1 2 ? 65.484 -13.215 -26.341 1.00 94.99 2 GLU E C 1
ATOM 5203 O O . GLU E 1 2 ? 64.980 -12.362 -27.109 1.00 89.52 2 GLU E O 1
ATOM 5209 N N . LYS E 1 3 ? 65.015 -14.454 -26.176 1.00 85.87 3 LYS E N 1
ATOM 5210 C CA . LYS E 1 3 ? 63.735 -14.969 -26.725 1.00 88.96 3 LYS E CA 1
ATOM 5211 C C . LYS E 1 3 ? 63.078 -15.816 -25.625 1.00 89.24 3 LYS E C 1
ATOM 5212 O O . LYS E 1 3 ? 63.804 -16.561 -24.933 1.00 82.97 3 LYS E O 1
ATOM 5218 N N . LYS E 1 4 ? 61.760 -15.697 -25.448 1.00 87.36 4 LYS E N 1
ATOM 5219 C CA . LYS E 1 4 ? 61.033 -16.337 -24.320 1.00 77.07 4 LYS E CA 1
ATOM 5220 C C . LYS E 1 4 ? 59.683 -16.861 -24.812 1.00 71.04 4 LYS E C 1
ATOM 5221 O O . LYS E 1 4 ? 59.082 -16.252 -25.728 1.00 71.33 4 LYS E O 1
ATOM 5227 N N . PHE E 1 5 ? 59.234 -17.982 -24.264 1.00 70.28 5 PHE E N 1
ATOM 5228 C CA . PHE E 1 5 ? 57.919 -18.557 -24.636 1.00 86.09 5 PHE E CA 1
ATOM 5229 C C . PHE E 1 5 ? 56.822 -17.765 -23.925 1.00 83.54 5 PHE E C 1
ATOM 5230 O O . PHE E 1 5 ? 57.065 -16.963 -22.984 1.00 78.36 5 PHE E O 1
ATOM 5238 N N . MET E 1 6 ? 55.603 -17.965 -24.395 1.00 83.03 6 MET E N 1
ATOM 5239 C CA . MET E 1 6 ? 54.443 -17.238 -23.849 1.00 78.16 6 MET E CA 1
ATOM 5240 C C . MET E 1 6 ? 54.127 -17.782 -22.464 1.00 72.13 6 MET E C 1
ATOM 5241 O O . MET E 1 6 ? 54.009 -16.950 -21.570 1.00 83.35 6 MET E O 1
ATOM 5246 N N . ARG E 1 7 ? 54.119 -19.100 -22.268 1.00 67.31 7 ARG E N 1
ATOM 5247 C CA . ARG E 1 7 ? 53.857 -19.697 -20.926 1.00 79.23 7 ARG E CA 1
ATOM 5248 C C . ARG E 1 7 ? 54.747 -19.038 -19.849 1.00 68.67 7 ARG E C 1
ATOM 5249 O O . ARG E 1 7 ? 54.342 -19.067 -18.676 1.00 59.68 7 ARG E O 1
ATOM 5257 N N . GLU E 1 8 ? 55.872 -18.415 -20.204 1.00 70.92 8 GLU E N 1
ATOM 5258 C CA . GLU E 1 8 ? 56.793 -17.777 -19.216 1.00 77.12 8 GLU E CA 1
ATOM 5259 C C . GLU E 1 8 ? 56.292 -16.386 -18.773 1.00 79.11 8 GLU E C 1
ATOM 5260 O O . GLU E 1 8 ? 57.039 -15.707 -17.995 1.00 74.87 8 GLU E O 1
ATOM 5266 N N . SER E 1 9 ? 55.095 -16.002 -19.210 1.00 77.14 9 SER E N 1
ATOM 5267 C CA . SER E 1 9 ? 54.515 -14.696 -18.819 1.00 69.50 9 SER E CA 1
ATOM 5268 C C . SER E 1 9 ? 53.072 -14.903 -18.377 1.00 57.68 9 SER E C 1
ATOM 5269 O O . SER E 1 9 ? 52.485 -13.969 -17.887 1.00 68.80 9 SER E O 1
ATOM 5272 N N . LYS E 1 10 ? 52.557 -16.117 -18.494 1.00 53.27 10 LYS E N 1
ATOM 5273 C CA . LYS E 1 10 ? 51.150 -16.380 -18.124 1.00 57.49 10 LYS E CA 1
ATOM 5274 C C . LYS E 1 10 ? 50.942 -16.069 -16.646 1.00 61.21 10 LYS E C 1
ATOM 5275 O O . LYS E 1 10 ? 51.805 -16.412 -15.838 1.00 58.86 10 LYS E O 1
ATOM 5281 N N . ALA E 1 11 ? 49.803 -15.451 -16.336 1.00 65.04 11 ALA E N 1
ATOM 5282 C CA . ALA E 1 11 ? 49.416 -15.073 -14.964 1.00 59.17 11 ALA E CA 1
ATOM 5283 C C . ALA E 1 11 ? 47.920 -15.325 -14.818 1.00 55.37 11 ALA E C 1
ATOM 5284 O O . ALA E 1 11 ? 47.192 -14.968 -15.728 1.00 50.22 11 ALA E O 1
ATOM 5286 N N . ILE E 1 12 ? 47.500 -15.903 -13.697 1.00 57.02 12 ILE E N 1
ATOM 5287 C CA . ILE E 1 12 ? 46.059 -16.211 -13.460 1.00 68.03 12 ILE E CA 1
ATOM 5288 C C . ILE E 1 12 ? 45.598 -15.522 -12.177 1.00 67.63 12 ILE E C 1
ATOM 5289 O O . ILE E 1 12 ? 46.390 -15.435 -11.249 1.00 80.13 12 ILE E O 1
ATOM 5294 N N . LYS E 1 13 ? 44.363 -15.032 -12.175 1.00 61.16 13 LYS E N 1
ATOM 5295 C CA . LYS E 1 13 ? 43.694 -14.372 -11.023 1.00 63.46 13 LYS E CA 1
ATOM 5296 C C . LYS E 1 13 ? 42.224 -14.803 -10.972 1.00 60.70 13 LYS E C 1
ATOM 5297 O O . LYS E 1 13 ? 41.421 -14.430 -11.876 1.00 50.93 13 LYS E O 1
ATOM 5303 N N . THR E 1 14 ? 41.885 -15.631 -9.992 1.00 62.60 14 THR E N 1
ATOM 5304 C CA . THR E 1 14 ? 40.482 -16.003 -9.690 1.00 62.29 14 THR E CA 1
ATOM 5305 C C . THR E 1 14 ? 40.085 -15.223 -8.446 1.00 61.33 14 THR E C 1
ATOM 5306 O O . THR E 1 14 ? 40.918 -15.149 -7.540 1.00 70.26 14 THR E O 1
ATOM 5310 N N . THR E 1 15 ? 38.908 -14.602 -8.470 1.00 59.36 15 THR E N 1
ATOM 5311 C CA . THR E 1 15 ? 38.371 -13.721 -7.409 1.00 57.06 15 THR E CA 1
ATOM 5312 C C . THR E 1 15 ? 36.883 -13.989 -7.307 1.00 49.92 15 THR E C 1
ATOM 5313 O O . THR E 1 15 ? 36.307 -14.375 -8.340 1.00 46.85 15 THR E O 1
ATOM 5317 N N . ARG E 1 16 ? 36.316 -13.651 -6.160 1.00 54.75 16 ARG E N 1
ATOM 5318 C CA . ARG E 1 16 ? 34.846 -13.638 -6.024 1.00 72.64 16 ARG E CA 1
ATOM 5319 C C . ARG E 1 16 ? 34.393 -12.204 -6.323 1.00 66.29 16 ARG E C 1
ATOM 5320 O O . ARG E 1 16 ? 35.216 -11.290 -6.354 1.00 59.53 16 ARG E O 1
ATOM 5328 N N . VAL E 1 17 ? 33.109 -12.029 -6.560 1.00 63.71 17 VAL E N 1
ATOM 5329 C CA . VAL E 1 17 ? 32.517 -10.708 -6.917 1.00 64.88 17 VAL E CA 1
ATOM 5330 C C . VAL E 1 17 ? 32.044 -10.074 -5.610 1.00 60.39 17 VAL E C 1
ATOM 5331 O O . VAL E 1 17 ? 31.337 -10.751 -4.876 1.00 62.98 17 VAL E O 1
ATOM 5335 N N . PHE E 1 18 ? 32.489 -8.859 -5.299 1.00 61.45 18 PHE E N 1
ATOM 5336 C CA . PHE E 1 18 ? 32.266 -8.210 -3.978 1.00 61.64 18 PHE E CA 1
ATOM 5337 C C . PHE E 1 18 ? 31.108 -7.236 -4.140 1.00 59.22 18 PHE E C 1
ATOM 5338 O O . PHE E 1 18 ? 30.970 -6.621 -5.197 1.00 63.05 18 PHE E O 1
ATOM 5346 N N . PRO E 1 19 ? 30.265 -7.045 -3.104 1.00 59.95 19 PRO E N 1
ATOM 5347 C CA . PRO E 1 19 ? 29.048 -6.251 -3.229 1.00 58.67 19 PRO E CA 1
ATOM 5348 C C . PRO E 1 19 ? 29.279 -4.753 -3.481 1.00 54.34 19 PRO E C 1
ATOM 5349 O O . PRO E 1 19 ? 28.461 -4.230 -4.172 1.00 50.74 19 PRO E O 1
ATOM 5353 N N . ASN E 1 20 ? 30.349 -4.128 -2.967 1.00 56.44 20 ASN E N 1
ATOM 5354 C CA . ASN E 1 20 ? 30.778 -2.747 -3.349 1.00 63.90 20 ASN E CA 1
ATOM 5355 C C . ASN E 1 20 ? 30.763 -2.545 -4.868 1.00 67.75 20 ASN E C 1
ATOM 5356 O O . ASN E 1 20 ? 30.225 -1.522 -5.318 1.00 74.22 20 ASN E O 1
ATOM 5361 N N . ASP E 1 21 ? 31.385 -3.454 -5.627 1.00 70.49 21 ASP E N 1
ATOM 5362 C CA . ASP E 1 21 ? 31.667 -3.254 -7.076 1.00 63.48 21 ASP E CA 1
ATOM 5363 C C . ASP E 1 21 ? 30.429 -3.642 -7.895 1.00 58.14 21 ASP E C 1
ATOM 5364 O O . ASP E 1 21 ? 30.523 -3.649 -9.141 1.00 50.79 21 ASP E O 1
ATOM 5369 N N . LEU E 1 22 ? 29.311 -3.967 -7.237 1.00 61.85 22 LEU E N 1
ATOM 5370 C CA . LEU E 1 22 ? 28.008 -4.227 -7.917 1.00 66.26 22 LEU E CA 1
ATOM 5371 C C . LEU E 1 22 ? 27.322 -2.898 -8.193 1.00 60.40 22 LEU E C 1
ATOM 5372 O O . LEU E 1 22 ? 27.504 -1.944 -7.416 1.00 74.21 22 LEU E O 1
ATOM 5377 N N . ASN E 1 23 ? 26.541 -2.857 -9.255 1.00 59.61 23 ASN E N 1
ATOM 5378 C CA . ASN E 1 23 ? 25.845 -1.623 -9.682 1.00 65.14 23 ASN E CA 1
ATOM 5379 C C . ASN E 1 23 ? 24.409 -1.751 -9.203 1.00 72.71 23 ASN E C 1
ATOM 5380 O O . ASN E 1 23 ? 24.126 -2.638 -8.373 1.00 76.88 23 ASN E O 1
ATOM 5385 N N . ASN E 1 24 ? 23.544 -0.844 -9.633 1.00 89.84 24 ASN E N 1
ATOM 5386 C CA . ASN E 1 24 ? 22.159 -0.818 -9.103 1.00 100.61 24 ASN E CA 1
ATOM 5387 C C . ASN E 1 24 ? 21.368 -2.049 -9.529 1.00 99.79 24 ASN E C 1
ATOM 5388 O O . ASN E 1 24 ? 20.314 -2.292 -8.937 1.00 95.40 24 ASN E O 1
ATOM 5393 N N . HIS E 1 25 ? 21.869 -2.800 -10.503 1.00 111.36 25 HIS E N 1
ATOM 5394 C CA . HIS E 1 25 ? 21.110 -3.990 -10.959 1.00 119.74 25 HIS E CA 1
ATOM 5395 C C . HIS E 1 25 ? 21.719 -5.272 -10.396 1.00 108.51 25 HIS E C 1
ATOM 5396 O O . HIS E 1 25 ? 21.489 -6.324 -10.995 1.00 104.67 25 HIS E O 1
ATOM 5403 N N . GLN E 1 26 ? 22.525 -5.149 -9.343 1.00 99.47 26 GLN E N 1
ATOM 5404 C CA . GLN E 1 26 ? 23.123 -6.326 -8.664 1.00 104.53 26 GLN E CA 1
ATOM 5405 C C . GLN E 1 26 ? 24.016 -7.083 -9.655 1.00 90.51 26 GLN E C 1
ATOM 5406 O O . GLN E 1 26 ? 24.034 -8.306 -9.634 1.00 83.81 26 GLN E O 1
ATOM 5412 N N . THR E 1 27 ? 24.733 -6.339 -10.495 1.00 84.24 27 THR E N 1
ATOM 5413 C CA . THR E 1 27 ? 25.683 -6.912 -11.489 1.00 71.88 27 THR E CA 1
ATOM 5414 C C . THR E 1 27 ? 27.003 -6.114 -11.462 1.00 66.59 27 THR E C 1
ATOM 5415 O O . THR E 1 27 ? 27.034 -5.010 -10.905 1.00 69.09 27 THR E O 1
ATOM 5419 N N . LEU E 1 28 ? 28.086 -6.642 -12.022 1.00 63.24 28 LEU E N 1
ATOM 5420 C CA . LEU E 1 28 ? 29.432 -6.061 -11.790 1.00 60.79 28 LEU E CA 1
ATOM 5421 C C . LEU E 1 28 ? 29.609 -4.819 -12.674 1.00 62.26 28 LEU E C 1
ATOM 5422 O O . LEU E 1 28 ? 29.126 -4.834 -13.829 1.00 61.53 28 LEU E O 1
ATOM 5427 N N . PHE E 1 29 ? 30.274 -3.791 -12.129 1.00 61.84 29 PHE E N 1
ATOM 5428 C CA . PHE E 1 29 ? 30.700 -2.550 -12.834 1.00 57.72 29 PHE E CA 1
ATOM 5429 C C . PHE E 1 29 ? 31.753 -2.894 -13.878 1.00 48.77 29 PHE E C 1
ATOM 5430 O O . PHE E 1 29 ? 32.715 -3.604 -13.532 1.00 53.21 29 PHE E O 1
ATOM 5438 N N . GLY E 1 30 ? 31.613 -2.335 -15.075 1.00 45.50 30 GLY E N 1
ATOM 5439 C CA . GLY E 1 30 ? 32.527 -2.563 -16.215 1.00 44.61 30 GLY E CA 1
ATOM 5440 C C . GLY E 1 30 ? 33.933 -2.119 -15.882 1.00 47.11 30 GLY E C 1
ATOM 5441 O O . GLY E 1 30 ? 34.899 -2.727 -16.401 1.00 56.22 30 GLY E O 1
ATOM 5442 N N . GLY E 1 31 ? 34.044 -1.088 -15.049 1.00 45.35 31 GLY E N 1
ATOM 5443 C CA . GLY E 1 31 ? 35.331 -0.465 -14.723 1.00 48.76 31 GLY E CA 1
ATOM 5444 C C . GLY E 1 31 ? 36.085 -1.315 -13.726 1.00 56.23 31 GLY E C 1
ATOM 5445 O O . GLY E 1 31 ? 37.310 -1.110 -13.585 1.00 72.57 31 GLY E O 1
ATOM 5446 N N . LYS E 1 32 ? 35.398 -2.214 -13.019 1.00 48.23 32 LYS E N 1
ATOM 5447 C CA . LYS E 1 32 ? 36.096 -3.133 -12.095 1.00 55.81 32 LYS E CA 1
ATOM 5448 C C . LYS E 1 32 ? 36.822 -4.158 -12.974 1.00 55.03 32 LYS E C 1
ATOM 5449 O O . LYS E 1 32 ? 38.037 -4.311 -12.850 1.00 54.00 32 LYS E O 1
ATOM 5455 N N . LEU E 1 33 ? 36.080 -4.748 -13.898 1.00 52.34 33 LEU E N 1
ATOM 5456 C CA . LEU E 1 33 ? 36.588 -5.703 -14.894 1.00 50.87 33 LEU E CA 1
ATOM 5457 C C . LEU E 1 33 ? 37.791 -5.096 -15.608 1.00 46.43 33 LEU E C 1
ATOM 5458 O O . LEU E 1 33 ? 38.755 -5.834 -15.821 1.00 48.96 33 LEU E O 1
ATOM 5463 N N . LEU E 1 34 ? 37.760 -3.809 -15.948 1.00 46.82 34 LEU E N 1
ATOM 5464 C CA . LEU E 1 34 ? 38.892 -3.135 -16.644 1.00 45.97 34 LEU E CA 1
ATOM 5465 C C . LEU E 1 34 ? 40.070 -2.946 -15.675 1.00 42.73 34 LEU E C 1
ATOM 5466 O O . LEU E 1 34 ? 41.228 -3.164 -16.052 1.00 44.18 34 LEU E O 1
ATOM 5471 N N . ALA E 1 35 ? 39.810 -2.553 -14.442 1.00 44.49 35 ALA E N 1
ATOM 5472 C CA . ALA E 1 35 ? 40.879 -2.351 -13.444 1.00 45.59 35 ALA E CA 1
ATOM 5473 C C . ALA E 1 35 ? 41.654 -3.665 -13.264 1.00 45.86 35 ALA E C 1
ATOM 5474 O O . ALA E 1 35 ? 42.879 -3.625 -13.249 1.00 50.47 35 ALA E O 1
ATOM 5476 N N . GLU E 1 36 ? 40.943 -4.788 -13.143 1.00 47.33 36 GLU E N 1
ATOM 5477 C CA . GLU E 1 36 ? 41.502 -6.156 -12.942 1.00 52.86 36 GLU E CA 1
ATOM 5478 C C . GLU E 1 36 ? 42.306 -6.579 -14.177 1.00 54.20 36 GLU E C 1
ATOM 5479 O O . GLU E 1 36 ? 43.476 -6.998 -14.023 1.00 47.32 36 GLU E O 1
ATOM 5485 N N . ILE E 1 37 ? 41.688 -6.477 -15.356 1.00 51.46 37 ILE E N 1
ATOM 5486 C CA . ILE E 1 37 ? 42.375 -6.727 -16.656 1.00 45.44 37 ILE E CA 1
ATOM 5487 C C . ILE E 1 37 ? 43.698 -5.980 -16.658 1.00 44.06 37 ILE E C 1
ATOM 5488 O O . ILE E 1 37 ? 44.682 -6.631 -16.947 1.00 53.88 37 ILE E O 1
ATOM 5493 N N . ASP E 1 38 ? 43.744 -4.702 -16.289 1.00 45.50 38 ASP E N 1
ATOM 5494 C CA . ASP E 1 38 ? 45.039 -3.979 -16.307 1.00 51.31 38 ASP E CA 1
ATOM 5495 C C . ASP E 1 38 ? 46.011 -4.627 -15.314 1.00 53.21 38 ASP E C 1
ATOM 5496 O O . ASP E 1 38 ? 47.185 -4.787 -15.690 1.00 52.15 38 ASP E O 1
ATOM 5501 N N . SER E 1 39 ? 45.575 -4.976 -14.097 1.00 50.18 39 SER E N 1
ATOM 5502 C CA . SER E 1 39 ? 46.527 -5.385 -13.027 1.00 58.38 39 SER E CA 1
ATOM 5503 C C . SER E 1 39 ? 47.173 -6.735 -13.384 1.00 57.62 39 SER E C 1
ATOM 5504 O O . SER E 1 39 ? 48.409 -6.851 -13.212 1.00 62.51 39 SER E O 1
ATOM 5507 N N . ILE E 1 40 ? 46.404 -7.672 -13.950 1.00 53.08 40 ILE E N 1
ATOM 5508 C CA . ILE E 1 40 ? 46.900 -9.029 -14.309 1.00 53.32 40 ILE E CA 1
ATOM 5509 C C . ILE E 1 40 ? 47.789 -8.904 -15.541 1.00 58.91 40 ILE E C 1
ATOM 5510 O O . ILE E 1 40 ? 48.814 -9.607 -15.589 1.00 56.53 40 ILE E O 1
ATOM 5515 N N . ALA E 1 41 ? 47.440 -8.023 -16.479 1.00 57.52 41 ALA E N 1
ATOM 5516 C CA . ALA E 1 41 ? 48.252 -7.820 -17.701 1.00 54.92 41 ALA E CA 1
ATOM 5517 C C . ALA E 1 41 ? 49.564 -7.174 -17.269 1.00 55.24 41 ALA E C 1
ATOM 5518 O O . ALA E 1 41 ? 50.595 -7.483 -17.879 1.00 55.50 41 ALA E O 1
ATOM 5520 N N . SER E 1 42 ? 49.544 -6.377 -16.199 1.00 55.06 42 SER E N 1
ATOM 5521 C CA . SER E 1 42 ? 50.754 -5.658 -15.725 1.00 57.43 42 SER E CA 1
ATOM 5522 C C . SER E 1 42 ? 51.740 -6.682 -15.158 1.00 59.25 42 SER E C 1
ATOM 5523 O O . SER E 1 42 ? 52.949 -6.460 -15.266 1.00 57.00 42 SER E O 1
ATOM 5526 N N . ILE E 1 43 ? 51.250 -7.758 -14.548 1.00 57.57 43 ILE E N 1
ATOM 5527 C CA . ILE E 1 43 ? 52.151 -8.792 -13.963 1.00 62.03 43 ILE E CA 1
ATOM 5528 C C . ILE E 1 43 ? 52.854 -9.540 -15.109 1.00 62.24 43 ILE E C 1
ATOM 5529 O O . ILE E 1 43 ? 54.092 -9.551 -15.135 1.00 64.80 43 ILE E O 1
ATOM 5534 N N . ALA E 1 44 ? 52.086 -10.091 -16.050 1.00 59.83 44 ALA E N 1
ATOM 5535 C CA . ALA E 1 44 ? 52.578 -10.746 -17.285 1.00 59.65 44 ALA E CA 1
ATOM 5536 C C . ALA E 1 44 ? 53.701 -9.911 -17.923 1.00 60.11 44 ALA E C 1
ATOM 5537 O O . ALA E 1 44 ? 54.808 -10.431 -18.140 1.00 69.97 44 ALA E O 1
ATOM 5539 N N . ALA E 1 45 ? 53.443 -8.647 -18.211 1.00 56.97 45 ALA E N 1
ATOM 5540 C CA . ALA E 1 45 ? 54.414 -7.766 -18.885 1.00 54.23 45 ALA E CA 1
ATOM 5541 C C . ALA E 1 45 ? 55.690 -7.687 -18.062 1.00 57.69 45 ALA E C 1
ATOM 5542 O O . ALA E 1 45 ? 56.740 -7.461 -18.658 1.00 74.47 45 ALA E O 1
ATOM 5544 N N . ALA E 1 46 ? 55.581 -7.771 -16.738 1.00 59.53 46 ALA E N 1
ATOM 5545 C CA . ALA E 1 46 ? 56.728 -7.694 -15.806 1.00 66.16 46 ALA E CA 1
ATOM 5546 C C . ALA E 1 46 ? 57.419 -9.061 -15.826 1.00 74.86 46 ALA E C 1
ATOM 5547 O O . ALA E 1 46 ? 58.662 -9.154 -16.049 1.00 65.75 46 ALA E O 1
ATOM 5549 N N . ARG E 1 47 ? 56.625 -10.109 -15.637 1.00 76.11 47 ARG E N 1
ATOM 5550 C CA . ARG E 1 47 ? 57.162 -11.485 -15.671 1.00 79.37 47 ARG E CA 1
ATOM 5551 C C . ARG E 1 47 ? 58.080 -11.578 -16.881 1.00 76.42 47 ARG E C 1
ATOM 5552 O O . ARG E 1 47 ? 59.168 -12.152 -16.755 1.00 93.34 47 ARG E O 1
ATOM 5560 N N . HIS E 1 48 ? 57.662 -11.007 -17.998 1.00 65.60 48 HIS E N 1
ATOM 5561 C CA . HIS E 1 48 ? 58.319 -11.254 -19.295 1.00 62.09 48 HIS E CA 1
ATOM 5562 C C . HIS E 1 48 ? 59.456 -10.257 -19.495 1.00 59.03 48 HIS E C 1
ATOM 5563 O O . HIS E 1 48 ? 60.510 -10.669 -19.950 1.00 76.21 48 HIS E O 1
ATOM 5570 N N . SER E 1 49 ? 59.273 -8.988 -19.191 1.00 54.37 49 SER E N 1
ATOM 5571 C CA . SER E 1 49 ? 60.342 -7.999 -19.461 1.00 62.29 49 SER E CA 1
ATOM 5572 C C . SER E 1 49 ? 61.450 -8.147 -18.405 1.00 62.01 49 SER E C 1
ATOM 5573 O O . SER E 1 49 ? 62.625 -7.920 -18.752 1.00 67.41 49 SER E O 1
ATOM 5576 N N . ARG E 1 50 ? 61.083 -8.531 -17.178 1.00 64.39 50 ARG E N 1
ATOM 5577 C CA . ARG E 1 50 ? 61.907 -8.387 -15.946 1.00 69.90 50 ARG E CA 1
ATOM 5578 C C . ARG E 1 50 ? 62.368 -6.921 -15.878 1.00 73.56 50 ARG E C 1
ATOM 5579 O O . ARG E 1 50 ? 63.527 -6.635 -15.497 1.00 81.70 50 ARG E O 1
ATOM 5587 N N . LYS E 1 51 ? 61.478 -6.010 -16.254 1.00 68.68 51 LYS E N 1
ATOM 5588 C CA . LYS E 1 51 ? 61.672 -4.550 -16.074 1.00 76.77 51 LYS E CA 1
ATOM 5589 C C . LYS E 1 51 ? 60.330 -3.927 -15.675 1.00 79.30 51 LYS E C 1
ATOM 5590 O O . LYS E 1 51 ? 59.281 -4.600 -15.783 1.00 77.21 51 LYS E O 1
ATOM 5596 N N . HIS E 1 52 ? 60.376 -2.697 -15.183 1.00 77.50 52 HIS E N 1
ATOM 5597 C CA . HIS E 1 52 ? 59.193 -1.991 -14.649 1.00 79.21 52 HIS E CA 1
ATOM 5598 C C . HIS E 1 52 ? 58.487 -1.341 -15.835 1.00 76.65 52 HIS E C 1
ATOM 5599 O O . HIS E 1 52 ? 59.134 -0.550 -16.534 1.00 74.71 52 HIS E O 1
ATOM 5606 N N . CYS E 1 53 ? 57.218 -1.704 -16.040 1.00 81.82 53 CYS E N 1
ATOM 5607 C CA . CYS E 1 53 ? 56.393 -1.422 -17.246 1.00 74.79 53 CYS E CA 1
ATOM 5608 C C . CYS E 1 53 ? 55.312 -0.375 -16.929 1.00 71.54 53 CYS E C 1
ATOM 5609 O O . CYS E 1 53 ? 55.141 -0.039 -15.741 1.00 68.01 53 CYS E O 1
ATOM 5612 N N . VAL E 1 54 ? 54.680 0.170 -17.975 1.00 70.25 54 VAL E N 1
ATOM 5613 C CA . VAL E 1 54 ? 53.545 1.139 -17.921 1.00 58.88 54 VAL E CA 1
ATOM 5614 C C . VAL E 1 54 ? 52.574 0.755 -19.035 1.00 53.59 54 VAL E C 1
ATOM 5615 O O . VAL E 1 54 ? 53.010 0.118 -20.011 1.00 64.43 54 VAL E O 1
ATOM 5619 N N . THR E 1 55 ? 51.308 1.113 -18.877 1.00 50.95 55 THR E N 1
ATOM 5620 C CA . THR E 1 55 ? 50.205 0.835 -19.830 1.00 53.05 55 THR E CA 1
ATOM 5621 C C . THR E 1 55 ? 50.212 1.902 -20.922 1.00 54.94 55 THR E C 1
ATOM 5622 O O . THR E 1 55 ? 50.189 3.083 -20.592 1.00 52.69 55 THR E O 1
ATOM 5626 N N . ALA E 1 56 ? 50.262 1.506 -22.186 1.00 63.26 56 ALA E N 1
ATOM 5627 C CA . ALA E 1 56 ? 50.320 2.463 -23.311 1.00 64.27 56 ALA E CA 1
ATOM 5628 C C . ALA E 1 56 ? 48.927 2.602 -23.924 1.00 64.24 56 ALA E C 1
ATOM 5629 O O . ALA E 1 56 ? 48.585 3.714 -24.302 1.00 62.35 56 ALA E O 1
ATOM 5631 N N . SER E 1 57 ? 48.156 1.513 -24.008 1.00 64.93 57 SER E N 1
ATOM 5632 C CA . SER E 1 57 ? 46.811 1.490 -24.642 1.00 66.00 57 SER E CA 1
ATOM 5633 C C . SER E 1 57 ? 46.044 0.268 -24.155 1.00 62.43 57 SER E C 1
ATOM 5634 O O . SER E 1 57 ? 46.678 -0.718 -23.743 1.00 66.83 57 SER E O 1
ATOM 5637 N N . ILE E 1 58 ? 44.731 0.315 -24.304 1.00 54.78 58 ILE E N 1
ATOM 5638 C CA . ILE E 1 58 ? 43.856 -0.884 -24.217 1.00 55.13 58 ILE E CA 1
ATOM 5639 C C . ILE E 1 58 ? 43.008 -0.869 -25.505 1.00 58.20 58 ILE E C 1
ATOM 5640 O O . ILE E 1 58 ? 42.591 0.210 -25.942 1.00 50.18 58 ILE E O 1
ATOM 5645 N N . ASP E 1 59 ? 42.892 -1.989 -26.212 1.00 66.75 59 ASP E N 1
ATOM 5646 C CA . ASP E 1 59 ? 42.008 -2.068 -27.411 1.00 64.83 59 ASP E CA 1
ATOM 5647 C C . ASP E 1 59 ? 40.579 -1.980 -26.875 1.00 54.42 59 ASP E C 1
ATOM 5648 O O . ASP E 1 59 ? 40.413 -2.102 -25.632 1.00 52.02 59 ASP E O 1
ATOM 5653 N N . SER E 1 60 ? 39.589 -1.812 -27.752 1.00 49.08 60 SER E N 1
ATOM 5654 C CA . SER E 1 60 ? 38.164 -1.806 -27.351 1.00 47.79 60 SER E CA 1
ATOM 5655 C C . SER E 1 60 ? 37.906 -3.133 -26.654 1.00 49.21 60 SER E C 1
ATOM 5656 O O . SER E 1 60 ? 38.575 -4.090 -26.987 1.00 60.89 60 SER E O 1
ATOM 5659 N N . VAL E 1 61 ? 37.031 -3.145 -25.664 1.00 56.24 61 VAL E N 1
ATOM 5660 C CA . VAL E 1 61 ? 36.575 -4.359 -24.943 1.00 54.15 61 VAL E CA 1
ATOM 5661 C C . VAL E 1 61 ? 35.055 -4.379 -25.037 1.00 54.88 61 VAL E C 1
ATOM 5662 O O . VAL E 1 61 ? 34.434 -3.362 -24.707 1.00 60.90 61 VAL E O 1
ATOM 5666 N N . ASP E 1 62 ? 34.510 -5.516 -25.432 1.00 55.41 62 ASP E N 1
ATOM 5667 C CA . ASP E 1 62 ? 33.059 -5.774 -25.566 1.00 59.25 62 ASP E CA 1
ATOM 5668 C C . ASP E 1 62 ? 32.647 -6.730 -24.434 1.00 59.77 62 ASP E C 1
ATOM 5669 O O . ASP E 1 62 ? 33.136 -7.876 -24.383 1.00 60.52 62 ASP E O 1
ATOM 5674 N N . PHE E 1 63 ? 31.791 -6.253 -23.534 1.00 58.98 63 PHE E N 1
ATOM 5675 C CA . PHE E 1 63 ? 31.267 -6.997 -22.364 1.00 55.10 63 PHE E CA 1
ATOM 5676 C C . PHE E 1 63 ? 30.112 -7.868 -22.847 1.00 60.01 63 PHE E C 1
ATOM 5677 O O . PHE E 1 63 ? 29.005 -7.359 -23.007 1.00 56.78 63 PHE E O 1
ATOM 5685 N N . LEU E 1 64 ? 30.375 -9.153 -23.062 1.00 66.35 64 LEU E N 1
ATOM 5686 C CA . LEU E 1 64 ? 29.436 -10.091 -23.725 1.00 63.78 64 LEU E CA 1
ATOM 5687 C C . LEU E 1 64 ? 28.431 -10.638 -22.704 1.00 65.31 64 LEU E C 1
ATOM 5688 O O . LEU E 1 64 ? 27.316 -10.968 -23.100 1.00 71.57 64 LEU E O 1
ATOM 5693 N N . THR E 1 65 ? 28.799 -10.742 -21.432 1.00 70.48 65 THR E N 1
ATOM 5694 C CA . THR E 1 65 ? 27.915 -11.350 -20.403 1.00 76.91 65 THR E CA 1
ATOM 5695 C C . THR E 1 65 ? 27.870 -10.501 -19.135 1.00 66.51 65 THR E C 1
ATOM 5696 O O . THR E 1 65 ? 28.893 -10.062 -18.625 1.00 69.84 65 THR E O 1
ATOM 5700 N N . PRO E 1 66 ? 26.681 -10.276 -18.557 1.00 63.97 66 PRO E N 1
ATOM 5701 C CA . PRO E 1 66 ? 26.582 -9.665 -17.238 1.00 67.37 66 PRO E CA 1
ATOM 5702 C C . PRO E 1 66 ? 27.077 -10.652 -16.178 1.00 66.92 66 PRO E C 1
ATOM 5703 O O . PRO E 1 66 ? 26.779 -11.809 -16.332 1.00 68.32 66 PRO E O 1
ATOM 5707 N N . ILE E 1 67 ? 27.810 -10.158 -15.169 1.00 68.27 67 ILE E N 1
ATOM 5708 C CA . ILE E 1 67 ? 28.450 -10.962 -14.081 1.00 62.63 67 ILE E CA 1
ATOM 5709 C C . ILE E 1 67 ? 27.692 -10.687 -12.778 1.00 59.39 67 ILE E C 1
ATOM 5710 O O . ILE E 1 67 ? 27.689 -9.535 -12.342 1.00 54.53 67 ILE E O 1
ATOM 5715 N N . HIS E 1 68 ? 27.066 -11.707 -12.187 1.00 64.84 68 HIS E N 1
ATOM 5716 C CA . HIS E 1 68 ? 26.140 -11.564 -11.029 1.00 65.34 68 HIS E CA 1
ATOM 5717 C C . HIS E 1 68 ? 26.892 -11.805 -9.723 1.00 66.74 68 HIS E C 1
ATOM 5718 O O . HIS E 1 68 ? 28.090 -12.179 -9.801 1.00 57.84 68 HIS E O 1
ATOM 5725 N N . GLN E 1 69 ? 26.200 -11.586 -8.593 1.00 70.82 69 GLN E N 1
ATOM 5726 C CA . GLN E 1 69 ? 26.777 -11.551 -7.222 1.00 74.00 69 GLN E CA 1
ATOM 5727 C C . GLN E 1 69 ? 27.475 -12.873 -6.857 1.00 72.49 69 GLN E C 1
ATOM 5728 O O . GLN E 1 69 ? 28.517 -12.777 -6.196 1.00 67.60 69 GLN E O 1
ATOM 5734 N N . ALA E 1 70 ? 26.947 -14.026 -7.294 1.00 68.64 70 ALA E N 1
ATOM 5735 C CA . ALA E 1 70 ? 27.371 -15.396 -6.910 1.00 79.16 70 ALA E CA 1
ATOM 5736 C C . ALA E 1 70 ? 28.355 -16.035 -7.913 1.00 74.15 70 ALA E C 1
ATOM 5737 O O . ALA E 1 70 ? 28.599 -17.269 -7.793 1.00 75.31 70 ALA E O 1
ATOM 5739 N N . ASP E 1 71 ? 28.831 -15.282 -8.911 1.00 65.37 71 ASP E N 1
ATOM 5740 C CA . ASP E 1 71 ? 29.797 -15.761 -9.939 1.00 60.71 71 ASP E CA 1
ATOM 5741 C C . ASP E 1 71 ? 31.221 -15.587 -9.390 1.00 62.13 71 ASP E C 1
ATOM 5742 O O . ASP E 1 71 ? 31.410 -14.742 -8.477 1.00 63.36 71 ASP E O 1
ATOM 5747 N N . SER E 1 72 ? 32.177 -16.377 -9.902 1.00 56.16 72 SER E N 1
ATOM 5748 C CA . SER E 1 72 ? 33.636 -16.158 -9.757 1.00 52.10 72 SER E CA 1
ATOM 5749 C C . SER E 1 72 ? 34.115 -15.504 -11.038 1.00 51.78 72 SER E C 1
ATOM 5750 O O . SER E 1 72 ? 33.374 -15.493 -12.035 1.00 54.24 72 SER E O 1
ATOM 5753 N N . VAL E 1 73 ? 35.309 -14.959 -11.047 1.00 48.63 73 VAL E N 1
ATOM 5754 C CA . VAL E 1 73 ? 35.767 -14.391 -12.331 1.00 58.45 73 VAL E CA 1
ATOM 5755 C C . VAL E 1 73 ? 37.234 -14.782 -12.442 1.00 58.86 73 VAL E C 1
ATOM 5756 O O . VAL E 1 73 ? 37.935 -14.619 -11.439 1.00 61.05 73 VAL E O 1
ATOM 5760 N N . CYS E 1 74 ? 37.618 -15.453 -13.534 1.00 63.78 74 CYS E N 1
ATOM 5761 C CA . CYS E 1 74 ? 39.021 -15.873 -13.785 1.00 65.77 74 CYS E CA 1
ATOM 5762 C C . CYS E 1 74 ? 39.639 -14.956 -14.841 1.00 66.32 74 CYS E C 1
ATOM 5763 O O . CYS E 1 74 ? 39.044 -14.842 -15.945 1.00 72.25 74 CYS E O 1
ATOM 5766 N N . TYR E 1 75 ? 40.745 -14.287 -14.498 1.00 56.73 75 TYR E N 1
ATOM 5767 C CA . TYR E 1 75 ? 41.533 -13.471 -15.453 1.00 63.58 75 TYR E CA 1
ATOM 5768 C C . TYR E 1 75 ? 42.779 -14.275 -15.798 1.00 68.00 75 TYR E C 1
ATOM 5769 O O . TYR E 1 75 ? 43.418 -14.792 -14.874 1.00 75.67 75 TYR E O 1
ATOM 5778 N N . GLU E 1 76 ? 43.066 -14.422 -17.089 1.00 71.95 76 GLU E N 1
ATOM 5779 C CA . GLU E 1 76 ? 44.214 -15.214 -17.587 1.00 67.77 76 GLU E CA 1
ATOM 5780 C C . GLU E 1 76 ? 44.929 -14.333 -18.599 1.00 60.37 76 GLU E C 1
ATOM 5781 O O . GLU E 1 76 ? 44.289 -13.975 -19.606 1.00 57.20 76 GLU E O 1
ATOM 5787 N N . ALA E 1 77 ? 46.160 -13.926 -18.295 1.00 51.26 77 ALA E N 1
ATOM 5788 C CA . ALA E 1 77 ? 46.901 -12.963 -19.133 1.00 57.74 77 ALA E CA 1
ATOM 5789 C C . ALA E 1 77 ? 48.249 -13.566 -19.499 1.00 65.12 77 ALA E C 1
ATOM 5790 O O . ALA E 1 77 ? 48.845 -14.210 -18.622 1.00 65.65 77 ALA E O 1
ATOM 5792 N N . PHE E 1 78 ? 48.687 -13.362 -20.743 1.00 69.65 78 PHE E N 1
ATOM 5793 C CA . PHE E 1 78 ? 50.053 -13.708 -21.226 1.00 67.53 78 PHE E CA 1
ATOM 5794 C C . PHE E 1 78 ? 50.472 -12.733 -22.337 1.00 58.32 78 PHE E C 1
ATOM 5795 O O . PHE E 1 78 ? 49.587 -12.218 -23.054 1.00 53.91 78 PHE E O 1
ATOM 5803 N N . VAL E 1 79 ? 51.778 -12.494 -22.481 1.00 52.23 79 VAL E N 1
ATOM 5804 C CA . VAL E 1 79 ? 52.349 -11.703 -23.615 1.00 56.61 79 VAL E CA 1
ATOM 5805 C C . VAL E 1 79 ? 52.264 -12.532 -24.896 1.00 52.94 79 VAL E C 1
ATOM 5806 O O . VAL E 1 79 ? 52.570 -13.703 -24.829 1.00 68.77 79 VAL E O 1
ATOM 5810 N N . CYS E 1 80 ? 51.827 -11.937 -26.002 1.00 54.40 80 CYS E N 1
ATOM 5811 C CA . CYS E 1 80 ? 51.415 -12.655 -27.234 1.00 58.46 80 CYS E CA 1
ATOM 5812 C C . CYS E 1 80 ? 51.986 -11.971 -28.492 1.00 58.86 80 CYS E C 1
ATOM 5813 O O . CYS E 1 80 ? 51.729 -12.465 -29.594 1.00 61.00 80 CYS E O 1
ATOM 5816 N N . TYR E 1 81 ? 52.701 -10.858 -28.349 1.00 64.17 81 TYR E N 1
ATOM 5817 C CA . TYR E 1 81 ? 53.399 -10.158 -29.455 1.00 69.54 81 TYR E CA 1
ATOM 5818 C C . TYR E 1 81 ? 54.225 -8.996 -28.895 1.00 71.44 81 TYR E C 1
ATOM 5819 O O . TYR E 1 81 ? 53.732 -8.238 -28.031 1.00 75.16 81 TYR E O 1
ATOM 5828 N N . THR E 1 82 ? 55.448 -8.855 -29.397 1.00 71.57 82 THR E N 1
ATOM 5829 C CA . THR E 1 82 ? 56.407 -7.803 -28.983 1.00 75.84 82 THR E CA 1
ATOM 5830 C C . THR E 1 82 ? 56.835 -6.972 -30.191 1.00 68.33 82 THR E C 1
ATOM 5831 O O . THR E 1 82 ? 56.502 -7.325 -31.329 1.00 70.07 82 THR E O 1
ATOM 5835 N N . GLY E 1 83 ? 57.470 -5.852 -29.883 1.00 66.23 83 GLY E N 1
ATOM 5836 C CA . GLY E 1 83 ? 58.323 -5.050 -30.766 1.00 72.39 83 GLY E CA 1
ATOM 5837 C C . GLY E 1 83 ? 59.621 -4.778 -30.025 1.00 68.18 83 GLY E C 1
ATOM 5838 O O . GLY E 1 83 ? 60.177 -5.717 -29.463 1.00 67.80 83 GLY E O 1
ATOM 5839 N N . LYS E 1 84 ? 60.086 -3.536 -30.056 1.00 69.41 84 LYS E N 1
ATOM 5840 C CA . LYS E 1 84 ? 61.380 -3.183 -29.432 1.00 72.33 84 LYS E CA 1
ATOM 5841 C C . LYS E 1 84 ? 61.172 -2.915 -27.945 1.00 67.33 84 LYS E C 1
ATOM 5842 O O . LYS E 1 84 ? 61.828 -3.568 -27.143 1.00 58.91 84 LYS E O 1
ATOM 5848 N N . SER E 1 85 ? 60.294 -1.977 -27.605 1.00 75.42 85 SER E N 1
ATOM 5849 C CA . SER E 1 85 ? 60.066 -1.651 -26.177 1.00 72.65 85 SER E CA 1
ATOM 5850 C C . SER E 1 85 ? 58.644 -2.009 -25.757 1.00 68.33 85 SER E C 1
ATOM 5851 O O . SER E 1 85 ? 58.364 -1.943 -24.574 1.00 78.26 85 SER E O 1
ATOM 5854 N N . SER E 1 86 ? 57.799 -2.401 -26.704 1.00 67.02 86 SER E N 1
ATOM 5855 C CA . SER E 1 86 ? 56.373 -2.657 -26.404 1.00 59.28 86 SER E CA 1
ATOM 5856 C C . SER E 1 86 ? 56.109 -4.146 -26.270 1.00 61.22 86 SER E C 1
ATOM 5857 O O . SER E 1 86 ? 56.887 -4.911 -26.804 1.00 61.13 86 SER E O 1
ATOM 5860 N N . MET E 1 87 ? 55.112 -4.506 -25.453 1.00 64.79 87 MET E N 1
ATOM 5861 C CA . MET E 1 87 ? 54.655 -5.890 -25.221 1.00 57.47 87 MET E CA 1
ATOM 5862 C C . MET E 1 87 ? 53.150 -5.807 -25.282 1.00 62.59 87 MET E C 1
ATOM 5863 O O . MET E 1 87 ? 52.619 -4.809 -24.780 1.00 65.82 87 MET E O 1
ATOM 5868 N N . GLU E 1 88 ? 52.543 -6.762 -25.975 1.00 67.75 88 GLU E N 1
ATOM 5869 C CA . GLU E 1 88 ? 51.090 -6.814 -26.200 1.00 62.04 88 GLU E CA 1
ATOM 5870 C C . GLU E 1 88 ? 50.589 -8.087 -25.517 1.00 73.07 88 GLU E C 1
ATOM 5871 O O . GLU E 1 88 ? 50.985 -9.196 -26.004 1.00 68.02 88 GLU E O 1
ATOM 5877 N N . VAL E 1 89 ? 49.780 -7.908 -24.450 1.00 64.12 89 VAL E N 1
ATOM 5878 C CA . VAL E 1 89 ? 49.199 -8.962 -23.561 1.00 53.81 89 VAL E CA 1
ATOM 5879 C C . VAL E 1 89 ? 47.751 -9.263 -23.962 1.00 54.06 89 VAL E C 1
ATOM 5880 O O . VAL E 1 89 ? 46.960 -8.324 -24.089 1.00 57.08 89 VAL E O 1
ATOM 5884 N N . PHE E 1 90 ? 47.418 -10.543 -24.103 1.00 50.42 90 PHE E N 1
ATOM 5885 C CA . PHE E 1 90 ? 46.044 -11.030 -24.332 1.00 49.51 90 PHE E CA 1
ATOM 5886 C C . PHE E 1 90 ? 45.480 -11.331 -22.952 1.00 56.34 90 PHE E C 1
ATOM 5887 O O . PHE E 1 90 ? 46.228 -11.892 -22.117 1.00 68.15 90 PHE E O 1
ATOM 5895 N N . VAL E 1 91 ? 44.242 -10.916 -22.702 1.00 50.92 91 VAL E N 1
ATOM 5896 C CA . VAL E 1 91 ? 43.547 -11.188 -21.423 1.00 44.27 91 VAL E CA 1
ATOM 5897 C C . VAL E 1 91 ? 42.202 -11.790 -21.795 1.00 48.87 91 VAL E C 1
ATOM 5898 O O . VAL E 1 91 ? 41.489 -11.180 -22.594 1.00 44.51 91 VAL E O 1
ATOM 5902 N N . LYS E 1 92 ? 41.943 -13.014 -21.341 1.00 53.44 92 LYS E N 1
ATOM 5903 C CA . LYS E 1 92 ? 40.620 -13.653 -21.479 1.00 59.24 92 LYS E CA 1
ATOM 5904 C C . LYS E 1 92 ? 40.051 -13.722 -20.061 1.00 63.41 92 LYS E C 1
ATOM 5905 O O . LYS E 1 92 ? 40.819 -14.042 -19.127 1.00 65.28 92 LYS E O 1
ATOM 5911 N N . VAL E 1 93 ? 38.803 -13.269 -19.913 1.00 56.22 93 VAL E N 1
ATOM 5912 C CA . VAL E 1 93 ? 38.097 -13.169 -18.617 1.00 55.40 93 VAL E CA 1
ATOM 5913 C C . VAL E 1 93 ? 36.984 -14.189 -18.662 1.00 55.82 93 VAL E C 1
ATOM 5914 O O . VAL E 1 93 ? 36.080 -14.003 -19.486 1.00 60.34 93 VAL E O 1
ATOM 5918 N N . ILE E 1 94 ? 36.973 -15.118 -17.722 1.00 57.09 94 ILE E N 1
ATOM 5919 C CA . ILE E 1 94 ? 35.879 -16.121 -17.718 1.00 68.68 94 ILE E CA 1
ATOM 5920 C C . ILE E 1 94 ? 35.141 -16.058 -16.376 1.00 66.07 94 ILE E C 1
ATOM 5921 O O . ILE E 1 94 ? 35.805 -16.027 -15.347 1.00 73.72 94 ILE E O 1
ATOM 5926 N N . ALA E 1 95 ? 33.807 -16.027 -16.434 1.00 62.34 95 ALA E N 1
A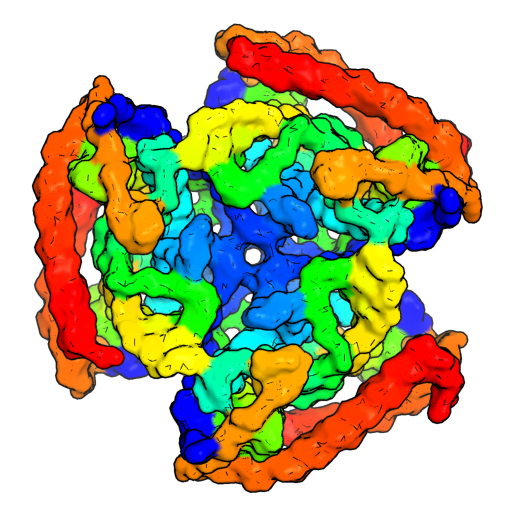TOM 5927 C CA . ALA E 1 95 ? 32.853 -15.893 -15.294 1.00 63.51 95 ALA E CA 1
ATOM 5928 C C . ALA E 1 95 ? 32.148 -17.229 -15.029 1.00 66.37 95 ALA E C 1
ATOM 5929 O O . ALA E 1 95 ? 31.384 -17.643 -15.917 1.00 67.63 95 ALA E O 1
ATOM 5931 N N . GLU E 1 96 ? 32.370 -17.854 -13.860 1.00 71.90 96 GLU E N 1
ATOM 5932 C CA . GLU E 1 96 ? 31.818 -19.192 -13.490 1.00 73.97 96 GLU E CA 1
ATOM 5933 C C . GLU E 1 96 ? 30.815 -19.048 -12.335 1.00 76.97 96 GLU E C 1
ATOM 5934 O O . GLU E 1 96 ? 31.233 -18.710 -11.223 1.00 87.80 96 GLU E O 1
ATOM 5940 N N . ASN E 1 97 ? 29.544 -19.354 -12.590 1.00 78.97 97 ASN E N 1
ATOM 5941 C CA . ASN E 1 97 ? 28.458 -19.417 -11.578 1.00 83.49 97 ASN E CA 1
ATOM 5942 C C . ASN E 1 97 ? 28.787 -20.547 -10.600 1.00 85.89 97 ASN E C 1
ATOM 5943 O O . ASN E 1 97 ? 28.638 -21.718 -10.993 1.00 90.19 97 ASN E O 1
ATOM 5948 N N . LEU E 1 98 ? 29.210 -20.222 -9.378 1.00 93.44 98 LEU E N 1
ATOM 5949 C CA . LEU E 1 98 ? 29.761 -21.217 -8.415 1.00 104.68 98 LEU E CA 1
ATOM 5950 C C . LEU E 1 98 ? 28.719 -22.292 -8.061 1.00 113.88 98 LEU E C 1
ATOM 5951 O O . LEU E 1 98 ? 29.139 -23.403 -7.689 1.00 117.09 98 LEU E O 1
ATOM 5956 N N . LEU E 1 99 ? 27.427 -21.983 -8.177 1.00 124.17 99 LEU E N 1
ATOM 5957 C CA . LEU E 1 99 ? 26.371 -22.971 -7.829 1.00 121.44 99 LEU E CA 1
ATOM 5958 C C . LEU E 1 99 ? 25.992 -23.796 -9.054 1.00 130.78 99 LEU E C 1
ATOM 5959 O O . LEU E 1 99 ? 25.903 -25.023 -8.935 1.00 119.00 99 LEU E O 1
ATOM 5964 N N . ALA E 1 100 ? 25.775 -23.139 -10.192 1.00 136.18 100 ALA E N 1
ATOM 5965 C CA . ALA E 1 100 ? 25.377 -23.875 -11.411 1.00 132.42 100 ALA E CA 1
ATOM 5966 C C . ALA E 1 100 ? 26.596 -24.536 -12.059 1.00 130.27 100 ALA E C 1
ATOM 5967 O O . ALA E 1 100 ? 26.409 -25.514 -12.795 1.00 129.60 100 ALA E O 1
ATOM 5969 N N . GLY E 1 101 ? 27.788 -23.969 -11.865 1.00 112.96 101 GLY E N 1
ATOM 5970 C CA . GLY E 1 101 ? 29.016 -24.535 -12.456 1.00 109.32 101 GLY E CA 1
ATOM 5971 C C . GLY E 1 101 ? 29.099 -24.299 -13.952 1.00 114.42 101 GLY E C 1
ATOM 5972 O O . GLY E 1 101 ? 29.923 -24.966 -14.584 1.00 139.25 101 GLY E O 1
ATOM 5973 N N . GLU E 1 102 ? 28.335 -23.351 -14.501 1.00 105.31 102 GLU E N 1
ATOM 5974 C CA . GLU E 1 102 ? 28.331 -23.157 -15.973 1.00 114.66 102 GLU E CA 1
ATOM 5975 C C . GLU E 1 102 ? 29.070 -21.865 -16.334 1.00 109.57 102 GLU E C 1
ATOM 5976 O O . GLU E 1 102 ? 28.591 -20.787 -15.960 1.00 92.92 102 GLU E O 1
ATOM 5982 N N . ARG E 1 103 ? 30.149 -21.996 -17.108 1.00 89.43 103 ARG E N 1
ATOM 5983 C CA . ARG E 1 103 ? 31.004 -20.849 -17.488 1.00 79.47 103 ARG E CA 1
ATOM 5984 C C . ARG E 1 103 ? 30.519 -20.212 -18.786 1.00 75.50 103 ARG E C 1
ATOM 5985 O O . ARG E 1 103 ? 29.668 -20.784 -19.444 1.00 84.71 103 ARG E O 1
ATOM 5993 N N . ARG E 1 104 ? 31.087 -19.052 -19.095 1.00 74.02 104 ARG E N 1
ATOM 5994 C CA . ARG E 1 104 ? 30.824 -18.189 -20.285 1.00 70.68 104 ARG E CA 1
ATOM 5995 C C . ARG E 1 104 ? 32.022 -17.237 -20.370 1.00 66.83 104 ARG E C 1
ATOM 5996 O O . ARG E 1 104 ? 32.559 -16.946 -19.308 1.00 61.91 104 ARG E O 1
ATOM 6004 N N . ILE E 1 105 ? 32.452 -16.801 -21.554 1.00 65.46 105 ILE E N 1
ATOM 6005 C CA . ILE E 1 105 ? 33.484 -15.735 -21.716 1.00 62.66 105 ILE E CA 1
ATOM 6006 C C . ILE E 1 105 ? 32.820 -14.356 -21.521 1.00 64.60 105 ILE E C 1
ATOM 6007 O O . ILE E 1 105 ? 31.832 -14.061 -22.193 1.00 62.09 105 ILE E O 1
ATOM 6012 N N . ALA E 1 106 ? 33.343 -13.515 -20.631 1.00 59.81 106 ALA E N 1
ATOM 6013 C CA . ALA E 1 106 ? 32.734 -12.212 -20.299 1.00 51.35 106 ALA E CA 1
ATOM 6014 C C . ALA E 1 106 ? 33.384 -11.124 -21.143 1.00 48.02 106 ALA E C 1
ATOM 6015 O O . ALA E 1 106 ? 32.727 -10.090 -21.421 1.00 51.77 106 ALA E O 1
ATOM 6017 N N . ALA E 1 107 ? 34.649 -11.331 -21.489 1.00 40.79 107 ALA E N 1
ATOM 6018 C CA . ALA E 1 107 ? 35.417 -10.417 -22.354 1.00 44.46 107 ALA E CA 1
ATOM 6019 C C . ALA E 1 107 ? 36.804 -10.967 -22.657 1.00 45.55 107 ALA E C 1
ATOM 6020 O O . ALA E 1 107 ? 37.329 -11.807 -21.905 1.00 55.15 107 ALA E O 1
ATOM 6022 N N . THR E 1 108 ? 37.376 -10.464 -23.731 1.00 41.49 108 THR E N 1
ATOM 6023 C CA . THR E 1 108 ? 38.789 -10.670 -24.062 1.00 44.85 108 THR E CA 1
ATOM 6024 C C . THR E 1 108 ? 39.374 -9.292 -24.366 1.00 46.06 108 THR E C 1
ATOM 6025 O O . THR E 1 108 ? 38.623 -8.388 -24.717 1.00 49.26 108 THR E O 1
ATOM 6029 N N . CYS E 1 109 ? 40.676 -9.135 -24.222 1.00 42.48 109 CYS E N 1
ATOM 6030 C CA . CYS E 1 109 ? 41.287 -7.801 -24.222 1.00 49.33 109 CYS E CA 1
ATOM 6031 C C . CYS E 1 109 ? 42.742 -7.954 -24.655 1.00 49.51 109 CYS E C 1
ATOM 6032 O O . CYS E 1 109 ? 43.409 -8.829 -24.106 1.00 54.00 109 CYS E O 1
ATOM 6035 N N . PHE E 1 110 ? 43.129 -7.202 -25.685 1.00 47.85 110 PHE E N 1
ATOM 6036 C CA . PHE E 1 110 ? 44.528 -6.928 -26.079 1.00 52.92 110 PHE E CA 1
ATOM 6037 C C . PHE E 1 110 ? 44.953 -5.622 -25.420 1.00 50.30 110 PHE E C 1
ATOM 6038 O O . PHE E 1 110 ? 44.453 -4.561 -25.809 1.00 62.85 110 PHE E O 1
ATOM 6046 N N . ILE E 1 111 ? 45.883 -5.690 -24.490 1.00 42.36 111 ILE E N 1
ATOM 6047 C CA . ILE E 1 111 ? 46.318 -4.487 -23.750 1.00 49.73 111 ILE E CA 1
ATOM 6048 C C . ILE E 1 111 ? 47.835 -4.353 -23.955 1.00 52.61 111 ILE E C 1
ATOM 6049 O O . ILE E 1 111 ? 48.529 -5.353 -23.904 1.00 68.41 111 ILE E O 1
ATOM 6054 N N . THR E 1 112 ? 48.334 -3.163 -24.260 1.00 54.06 112 THR E N 1
ATOM 6055 C CA . THR E 1 112 ? 49.767 -2.935 -24.579 1.00 61.79 112 THR E CA 1
ATOM 6056 C C . THR E 1 112 ? 50.483 -2.254 -23.406 1.00 60.35 112 THR E C 1
ATOM 6057 O O . THR E 1 112 ? 50.035 -1.165 -22.992 1.00 61.03 112 THR E O 1
ATOM 6061 N N . PHE E 1 113 ? 51.583 -2.860 -22.945 1.00 59.54 113 PHE E N 1
ATOM 6062 C CA . PHE E 1 113 ? 52.543 -2.298 -21.959 1.00 62.77 113 PHE E CA 1
ATOM 6063 C C . PHE E 1 113 ? 53.872 -1.992 -22.660 1.00 70.83 113 PHE E C 1
ATOM 6064 O O . PHE E 1 113 ? 54.223 -2.688 -23.635 1.00 71.82 113 PHE E O 1
ATOM 6072 N N . VAL E 1 114 ? 54.582 -0.977 -22.155 1.00 72.82 114 VAL E N 1
ATOM 6073 C CA . VAL E 1 114 ? 55.914 -0.517 -22.644 1.00 66.67 114 VAL E CA 1
ATOM 6074 C C . VAL E 1 114 ? 56.889 -0.571 -21.477 1.00 67.52 114 VAL E C 1
ATOM 6075 O O . VAL E 1 114 ? 56.585 0.073 -20.452 1.00 65.80 114 VAL E O 1
ATOM 6079 N N . ALA E 1 115 ? 57.993 -1.305 -21.646 1.00 65.36 115 ALA E N 1
ATOM 6080 C CA . ALA E 1 115 ? 59.071 -1.461 -20.648 1.00 66.14 115 ALA E CA 1
ATOM 6081 C C . ALA E 1 115 ? 59.822 -0.146 -20.653 1.00 68.58 115 ALA E C 1
ATOM 6082 O O . ALA E 1 115 ? 59.924 0.446 -21.725 1.00 67.81 115 ALA E O 1
ATOM 6084 N N . ILE E 1 116 ? 60.255 0.314 -19.490 1.00 72.14 116 ILE E N 1
ATOM 6085 C CA . ILE E 1 116 ? 60.780 1.694 -19.344 1.00 79.42 116 ILE E CA 1
ATOM 6086 C C . ILE E 1 116 ? 61.882 1.658 -18.283 1.00 71.29 116 ILE E C 1
ATOM 6087 O O . ILE E 1 116 ? 61.572 1.391 -17.146 1.00 68.50 116 ILE E O 1
ATOM 6092 N N . LYS E 1 117 ? 63.116 1.959 -18.675 1.00 82.91 117 LYS E N 1
ATOM 6093 C CA . LYS E 1 117 ? 64.249 1.967 -17.718 1.00 96.73 117 LYS E CA 1
ATOM 6094 C C . LYS E 1 117 ? 64.916 3.340 -17.761 1.00 97.86 117 LYS E C 1
ATOM 6095 O O . LYS E 1 117 ? 65.286 3.769 -18.845 1.00 90.95 117 LYS E O 1
ATOM 6101 N N . ASP E 1 118 ? 65.061 3.984 -16.607 1.00 95.30 118 ASP E N 1
ATOM 6102 C CA . ASP E 1 118 ? 65.700 5.321 -16.525 1.00 94.98 118 ASP E CA 1
ATOM 6103 C C . ASP E 1 118 ? 64.978 6.310 -17.442 1.00 92.78 118 ASP E C 1
ATOM 6104 O O . ASP E 1 118 ? 65.582 6.759 -18.415 1.00 109.61 118 ASP E O 1
ATOM 6109 N N . GLY E 1 119 ? 63.714 6.594 -17.142 1.00 95.69 119 GLY E N 1
ATOM 6110 C CA . GLY E 1 119 ? 62.919 7.628 -17.831 1.00 95.29 119 GLY E CA 1
ATOM 6111 C C . GLY E 1 119 ? 62.682 7.453 -19.320 1.00 94.50 119 GLY E C 1
ATOM 6112 O O . GLY E 1 119 ? 61.927 8.262 -19.861 1.00 99.74 119 GLY E O 1
ATOM 6113 N N . LYS E 1 120 ? 63.221 6.401 -19.983 1.00 92.49 120 LYS E N 1
ATOM 6114 C CA . LYS E 1 120 ? 63.018 6.158 -21.442 1.00 92.94 120 LYS E CA 1
ATOM 6115 C C . LYS E 1 120 ? 62.726 4.681 -21.730 1.00 87.05 120 LYS E C 1
ATOM 6116 O O . LYS E 1 120 ? 63.230 3.778 -21.050 1.00 80.02 120 LYS E O 1
ATOM 6122 N N . PRO E 1 121 ? 61.878 4.385 -22.746 1.00 68.78 121 PRO E N 1
ATOM 6123 C CA . PRO E 1 121 ? 61.524 3.010 -23.093 1.00 69.18 121 PRO E CA 1
ATOM 6124 C C . PRO E 1 121 ? 62.745 2.095 -23.232 1.00 78.53 121 PRO E C 1
ATOM 6125 O O . PRO E 1 121 ? 63.693 2.516 -23.838 1.00 94.41 121 PRO E O 1
ATOM 6129 N N . SER E 1 122 ? 62.671 0.864 -22.728 1.00 84.20 122 SER E N 1
ATOM 6130 C CA . SER E 1 122 ? 63.817 -0.075 -22.719 1.00 86.17 122 SER E CA 1
ATOM 6131 C C . SER E 1 122 ? 63.513 -1.358 -23.486 1.00 82.53 122 SER E C 1
ATOM 6132 O O . SER E 1 122 ? 62.353 -1.734 -23.648 1.00 72.74 122 SER E O 1
ATOM 6135 N N . SER E 1 123 ? 64.591 -1.982 -23.945 1.00 92.82 123 SER E N 1
ATOM 6136 C CA . SER E 1 123 ? 64.623 -3.226 -24.744 1.00 83.93 123 SER E CA 1
ATOM 6137 C C . SER E 1 123 ? 63.839 -4.347 -24.041 1.00 75.45 123 SER E C 1
ATOM 6138 O O . SER E 1 123 ? 63.799 -4.391 -22.800 1.00 59.15 123 SER E O 1
ATOM 6141 N N . VAL E 1 124 ? 63.237 -5.241 -24.818 1.00 74.70 124 VAL E N 1
ATOM 6142 C CA . VAL E 1 124 ? 62.415 -6.370 -24.299 1.00 77.25 124 VAL E CA 1
ATOM 6143 C C . VAL E 1 124 ? 62.683 -7.615 -25.142 1.00 76.53 124 VAL E C 1
ATOM 6144 O O . VAL E 1 124 ? 62.738 -7.523 -26.367 1.00 78.83 124 VAL E O 1
ATOM 6148 N N . PRO E 1 125 ? 62.822 -8.815 -24.527 1.00 70.27 125 PRO E N 1
ATOM 6149 C CA . PRO E 1 125 ? 62.879 -10.080 -25.259 1.00 70.30 125 PRO E CA 1
ATOM 6150 C C . PRO E 1 125 ? 61.799 -10.251 -26.328 1.00 70.47 125 PRO E C 1
ATOM 6151 O O . PRO E 1 125 ? 60.803 -9.581 -26.233 1.00 88.59 125 PRO E O 1
ATOM 6155 N N . GLN E 1 126 ? 61.987 -11.162 -27.280 1.00 73.81 126 GLN E N 1
ATOM 6156 C CA . GLN E 1 126 ? 60.906 -11.517 -28.232 1.00 75.42 126 GLN E CA 1
ATOM 6157 C C . GLN E 1 126 ? 60.156 -12.736 -27.690 1.00 73.37 126 GLN E C 1
ATOM 6158 O O . GLN E 1 126 ? 60.603 -13.368 -26.705 1.00 69.77 126 GLN E O 1
ATOM 6164 N N . VAL E 1 127 ? 58.976 -12.972 -28.244 1.00 74.73 127 VAL E N 1
ATOM 6165 C CA . VAL E 1 127 ? 58.012 -13.964 -27.711 1.00 79.19 127 VAL E CA 1
ATOM 6166 C C . VAL E 1 127 ? 58.036 -15.115 -28.701 1.00 76.14 127 VAL E C 1
ATOM 6167 O O . VAL E 1 127 ? 58.179 -14.843 -29.890 1.00 82.53 127 VAL E O 1
ATOM 6171 N N . LEU E 1 128 ? 57.854 -16.324 -28.191 1.00 70.87 128 LEU E N 1
ATOM 6172 C CA . LEU E 1 128 ? 57.816 -17.511 -29.061 1.00 80.99 128 LEU E CA 1
ATOM 6173 C C . LEU E 1 128 ? 56.549 -18.292 -28.737 1.00 75.14 128 LEU E C 1
ATOM 6174 O O . LEU E 1 128 ? 56.423 -18.750 -27.611 1.00 84.11 128 LEU E O 1
ATOM 6179 N N . PRO E 1 129 ? 55.595 -18.427 -29.675 1.00 60.59 129 PRO E N 1
ATOM 6180 C CA . PRO E 1 129 ? 54.392 -19.222 -29.457 1.00 65.77 129 PRO E CA 1
ATOM 6181 C C . PRO E 1 129 ? 54.628 -20.730 -29.332 1.00 71.32 129 PRO E C 1
ATOM 6182 O O . PRO E 1 129 ? 55.663 -21.206 -29.688 1.00 79.08 129 PRO E O 1
ATOM 6186 N N . GLU E 1 130 ? 53.629 -21.468 -28.860 1.00 79.12 130 GLU E N 1
ATOM 6187 C CA . GLU E 1 130 ? 53.837 -22.930 -28.733 1.00 80.92 130 GLU E CA 1
ATOM 6188 C C . GLU E 1 130 ? 52.579 -23.692 -29.147 1.00 83.37 130 GLU E C 1
ATOM 6189 O O . GLU E 1 130 ? 52.719 -24.697 -29.849 1.00 84.87 130 GLU E O 1
ATOM 6195 N N . THR E 1 131 ? 51.405 -23.225 -28.732 1.00 78.02 131 THR E N 1
ATOM 6196 C CA . THR E 1 131 ? 50.147 -23.931 -29.073 1.00 73.92 131 THR E CA 1
ATOM 6197 C C . THR E 1 131 ? 49.546 -23.344 -30.341 1.00 71.74 131 THR E C 1
ATOM 6198 O O . THR E 1 131 ? 50.123 -22.407 -30.887 1.00 51.46 131 THR E O 1
ATOM 6202 N N . GLN E 1 132 ? 48.426 -23.896 -30.787 1.00 86.35 132 GLN E N 1
ATOM 6203 C CA . GLN E 1 132 ? 47.721 -23.379 -31.983 1.00 97.46 132 GLN E CA 1
ATOM 6204 C C . GLN E 1 132 ? 47.294 -21.955 -31.645 1.00 91.21 132 GLN E C 1
ATOM 6205 O O . GLN E 1 132 ? 47.682 -21.023 -32.360 1.00 83.38 132 GLN E O 1
ATOM 6211 N N . GLU E 1 133 ? 46.530 -21.836 -30.562 1.00 92.25 133 GLU E N 1
ATOM 6212 C CA . GLU E 1 133 ? 46.048 -20.553 -29.984 1.00 86.41 133 GLU E CA 1
ATOM 6213 C C . GLU E 1 133 ? 47.228 -19.577 -29.947 1.00 75.65 133 GLU E C 1
ATOM 6214 O O . GLU E 1 133 ? 47.165 -18.558 -30.670 1.00 71.73 133 GLU E O 1
ATOM 6220 N N . GLU E 1 134 ? 48.299 -19.909 -29.221 1.00 58.69 134 GLU E N 1
ATOM 6221 C CA . GLU E 1 134 ? 49.494 -19.016 -29.128 1.00 72.23 134 GLU E CA 1
ATOM 6222 C C . GLU E 1 134 ? 50.002 -18.640 -30.540 1.00 75.72 134 GLU E C 1
ATOM 6223 O O . GLU E 1 134 ? 50.387 -17.453 -30.747 1.00 80.83 134 GLU E O 1
ATOM 6229 N N . HIS E 1 135 ? 50.028 -19.580 -31.490 1.00 78.01 135 HIS E N 1
ATOM 6230 C CA . HIS E 1 135 ? 50.559 -19.327 -32.859 1.00 79.88 135 HIS E CA 1
ATOM 6231 C C . HIS E 1 135 ? 49.634 -18.338 -33.564 1.00 72.50 135 HIS E C 1
ATOM 6232 O O . HIS E 1 135 ? 50.157 -17.340 -34.128 1.00 55.26 135 HIS E O 1
ATOM 6239 N N . TRP E 1 136 ? 48.322 -18.611 -33.494 1.00 78.29 136 TRP E N 1
ATOM 6240 C CA . TRP E 1 136 ? 47.214 -17.762 -34.023 1.00 76.04 136 TRP E CA 1
ATOM 6241 C C . TRP E 1 136 ? 47.348 -16.299 -33.572 1.00 72.18 136 TRP E C 1
ATOM 6242 O O . TRP E 1 136 ? 47.297 -15.407 -34.418 1.00 69.28 136 TRP E O 1
ATOM 6253 N N . LEU E 1 137 ? 47.494 -16.067 -32.269 1.00 76.59 137 LEU E N 1
ATOM 6254 C CA . LEU E 1 137 ? 47.613 -14.710 -31.686 1.00 75.10 137 LEU E CA 1
ATOM 6255 C C . LEU E 1 137 ? 48.949 -14.093 -32.118 1.00 76.98 137 LEU E C 1
ATOM 6256 O O . LEU E 1 137 ? 49.005 -12.867 -32.257 1.00 81.53 137 LEU E O 1
ATOM 6261 N N . HIS E 1 138 ? 50.004 -14.885 -32.325 1.00 86.06 138 HIS E N 1
ATOM 6262 C CA . HIS E 1 138 ? 51.312 -14.317 -32.754 1.00 90.01 138 HIS E CA 1
ATOM 6263 C C . HIS E 1 138 ? 51.220 -13.787 -34.192 1.00 85.65 138 HIS E C 1
ATOM 6264 O O . HIS E 1 138 ? 51.646 -12.630 -34.405 1.00 86.93 138 HIS E O 1
ATOM 6271 N N . LYS E 1 139 ? 50.690 -14.577 -35.137 1.00 82.95 139 LYS E N 1
ATOM 6272 C CA . LYS E 1 139 ? 50.747 -14.239 -36.589 1.00 90.41 139 LYS E CA 1
ATOM 6273 C C . LYS E 1 139 ? 49.943 -12.957 -36.799 1.00 80.62 139 LYS E C 1
ATOM 6274 O O . LYS E 1 139 ? 50.353 -12.074 -37.580 1.00 80.85 139 LYS E O 1
ATOM 6280 N N . THR E 1 140 ? 48.873 -12.840 -36.032 1.00 82.03 140 THR E N 1
ATOM 6281 C CA . THR E 1 140 ? 47.841 -11.791 -36.170 1.00 72.50 140 THR E CA 1
ATOM 6282 C C . THR E 1 140 ? 48.313 -10.515 -35.432 1.00 72.93 140 THR E C 1
ATOM 6283 O O . THR E 1 140 ? 47.758 -9.405 -35.690 1.00 71.51 140 THR E O 1
ATOM 6287 N N . GLY E 1 141 ? 49.368 -10.630 -34.618 1.00 68.40 141 GLY E N 1
ATOM 6288 C CA . GLY E 1 141 ? 49.977 -9.507 -33.883 1.00 70.75 141 GLY E CA 1
ATOM 6289 C C . GLY E 1 141 ? 50.334 -8.331 -34.783 1.00 79.30 141 GLY E C 1
ATOM 6290 O O . GLY E 1 141 ? 49.920 -7.206 -34.487 1.00 77.07 141 GLY E O 1
ATOM 6291 N N . LEU E 1 142 ? 51.117 -8.572 -35.829 1.00 89.27 142 LEU E N 1
ATOM 6292 C CA . LEU E 1 142 ? 51.615 -7.517 -36.745 1.00 84.94 142 LEU E CA 1
ATOM 6293 C C . LEU E 1 142 ? 50.421 -6.641 -37.161 1.00 81.60 142 LEU E C 1
ATOM 6294 O O . LEU E 1 142 ? 50.514 -5.388 -37.003 1.00 67.09 142 LEU E O 1
ATOM 6299 N N . GLU E 1 143 ? 49.323 -7.263 -37.616 1.00 79.92 143 GLU E N 1
ATOM 6300 C CA . GLU E 1 143 ? 48.118 -6.551 -38.136 1.00 83.53 143 GLU E CA 1
ATOM 6301 C C . GLU E 1 143 ? 47.507 -5.689 -37.022 1.00 75.98 143 GLU E C 1
ATOM 6302 O O . GLU E 1 143 ? 47.177 -4.526 -37.289 1.00 67.42 143 GLU E O 1
ATOM 6308 N N . ARG E 1 144 ? 47.371 -6.235 -35.808 1.00 74.22 144 ARG E N 1
ATOM 6309 C CA . ARG E 1 144 ? 46.883 -5.482 -34.612 1.00 64.52 144 ARG E CA 1
ATOM 6310 C C . ARG E 1 144 ? 47.829 -4.307 -34.300 1.00 61.78 144 ARG E C 1
ATOM 6311 O O . ARG E 1 144 ? 47.342 -3.196 -34.102 1.00 72.85 144 ARG E O 1
ATOM 6319 N N . ALA E 1 145 ? 49.142 -4.534 -34.272 1.00 64.04 145 ALA E N 1
ATOM 6320 C CA . ALA E 1 145 ? 50.163 -3.485 -34.059 1.00 63.26 145 ALA E CA 1
ATOM 6321 C C . ALA E 1 145 ? 49.925 -2.337 -35.039 1.00 66.65 145 ALA E C 1
ATOM 6322 O O . ALA E 1 145 ? 50.032 -1.162 -34.629 1.00 67.43 145 ALA E O 1
ATOM 6324 N N . GLU E 1 146 ? 49.584 -2.657 -36.286 1.00 75.54 146 GLU E N 1
ATOM 6325 C CA . GLU E 1 146 ? 49.467 -1.621 -37.340 1.00 85.77 146 GLU E CA 1
ATOM 6326 C C . GLU E 1 146 ? 48.321 -0.683 -36.973 1.00 80.70 146 GLU E C 1
ATOM 6327 O O . GLU E 1 146 ? 48.590 0.523 -36.948 1.00 88.09 146 GLU E O 1
ATOM 6333 N N . ASN E 1 147 ? 47.130 -1.204 -36.651 1.00 79.73 147 ASN E N 1
ATOM 6334 C CA . ASN E 1 147 ? 45.945 -0.357 -36.303 1.00 91.05 147 ASN E CA 1
ATOM 6335 C C . ASN E 1 147 ? 46.244 0.513 -35.067 1.00 93.26 147 ASN E C 1
ATOM 6336 O O . ASN E 1 147 ? 45.730 1.652 -34.999 1.00 85.27 147 ASN E O 1
ATOM 6341 N N . ARG E 1 148 ? 47.025 -0.014 -34.133 1.00 82.51 148 ARG E N 1
ATOM 6342 C CA . ARG E 1 148 ? 47.357 0.750 -32.912 1.00 86.70 148 ARG E CA 1
ATOM 6343 C C . ARG E 1 148 ? 48.112 2.009 -33.305 1.00 80.61 148 ARG E C 1
ATOM 6344 O O . ARG E 1 148 ? 47.718 3.083 -32.861 1.00 84.54 148 ARG E O 1
ATOM 6352 N N . LYS E 1 149 ? 49.195 1.822 -34.050 1.00 75.62 149 LYS E N 1
ATOM 6353 C CA . LYS E 1 149 ? 50.056 2.926 -34.558 1.00 82.35 149 LYS E CA 1
ATOM 6354 C C . LYS E 1 149 ? 49.155 4.064 -35.085 1.00 72.21 149 LYS E C 1
ATOM 6355 O O . LYS E 1 149 ? 49.517 5.257 -34.860 1.00 66.67 149 LYS E O 1
ATOM 6361 N N . LYS E 1 150 ? 48.018 3.723 -35.716 1.00 64.10 150 LYS E N 1
ATOM 6362 C CA . LYS E 1 150 ? 47.099 4.678 -36.407 1.00 81.65 150 LYS E CA 1
ATOM 6363 C C . LYS E 1 150 ? 46.151 5.361 -35.398 1.00 84.58 150 LYS E C 1
ATOM 6364 O O . LYS E 1 150 ? 46.239 6.593 -35.237 1.00 94.17 150 LYS E O 1
ATOM 6370 N N . GLY E 1 151 ? 45.263 4.599 -34.753 1.00 79.40 151 GLY E N 1
ATOM 6371 C CA . GLY E 1 151 ? 44.352 5.083 -33.702 1.00 68.09 151 GLY E CA 1
ATOM 6372 C C . GLY E 1 151 ? 45.078 5.981 -32.722 1.00 66.11 151 GLY E C 1
ATOM 6373 O O . GLY E 1 151 ? 44.424 6.934 -32.236 1.00 57.66 151 GLY E O 1
ATOM 6374 N N . ARG E 1 152 ? 46.361 5.679 -32.433 1.00 61.67 152 ARG E N 1
ATOM 6375 C CA . ARG E 1 152 ? 47.235 6.489 -31.537 1.00 64.93 152 ARG E CA 1
ATOM 6376 C C . ARG E 1 152 ? 47.269 7.908 -32.119 1.00 66.79 152 ARG E C 1
ATOM 6377 O O . ARG E 1 152 ? 47.026 8.868 -31.361 1.00 74.94 152 ARG E O 1
ATOM 6385 N N . LEU E 1 153 ? 47.527 8.028 -33.422 1.00 67.03 153 LEU E N 1
ATOM 6386 C CA . LEU E 1 153 ? 47.585 9.332 -34.131 1.00 72.86 153 LEU E CA 1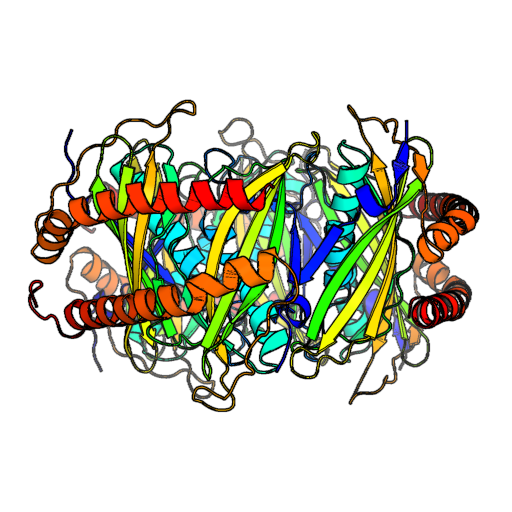
ATOM 6387 C C . LEU E 1 153 ? 46.241 10.049 -33.971 1.00 70.25 153 LEU E C 1
ATOM 6388 O O . LEU E 1 153 ? 46.265 11.232 -33.572 1.00 72.32 153 LEU E O 1
ATOM 6393 N N . LYS E 1 154 ? 45.120 9.363 -34.228 1.00 64.52 154 LYS E N 1
ATOM 6394 C CA . LYS E 1 154 ? 43.756 9.945 -34.064 1.00 69.27 154 LYS E CA 1
ATOM 6395 C C . LYS E 1 154 ? 43.599 10.456 -32.624 1.00 70.90 154 LYS E C 1
ATOM 6396 O O . LYS E 1 154 ? 43.054 11.574 -32.432 1.00 76.01 154 LYS E O 1
ATOM 6402 N N . SER E 1 155 ? 44.106 9.690 -31.654 1.00 75.99 155 SER E N 1
ATOM 6403 C CA . SER E 1 155 ? 44.039 9.985 -30.197 1.00 68.55 155 SER E CA 1
ATOM 6404 C C . SER E 1 155 ? 44.919 11.191 -29.860 1.00 59.44 155 SER E C 1
ATOM 6405 O O . SER E 1 155 ? 44.455 12.050 -29.109 1.00 55.56 155 SER E O 1
ATOM 6408 N N . LYS E 1 156 ? 46.128 11.290 -30.410 1.00 62.03 156 LYS E N 1
ATOM 6409 C CA . LYS E 1 156 ? 46.987 12.479 -30.151 1.00 71.11 156 LYS E CA 1
ATOM 6410 C C . LYS E 1 156 ? 46.439 13.677 -30.936 1.00 81.75 156 LYS E C 1
ATOM 6411 O O . LYS E 1 156 ? 46.629 14.807 -30.452 1.00 84.38 156 LYS E O 1
ATOM 6417 N N . GLU E 1 157 ? 45.827 13.434 -32.110 1.00 90.97 157 GLU E N 1
ATOM 6418 C CA . GLU E 1 157 ? 45.122 14.452 -32.947 1.00 86.62 157 GLU E CA 1
ATOM 6419 C C . GLU E 1 157 ? 43.998 15.046 -32.102 1.00 74.55 157 GLU E C 1
ATOM 6420 O O . GLU E 1 157 ? 44.026 16.265 -31.834 1.00 74.30 157 GLU E O 1
ATOM 6426 N N . MET E 1 158 ? 43.089 14.189 -31.641 1.00 71.72 158 MET E N 1
ATOM 6427 C CA . MET E 1 158 ? 41.915 14.586 -30.814 1.00 72.40 158 MET E CA 1
ATOM 6428 C C . MET E 1 158 ? 42.359 15.357 -29.554 1.00 65.84 158 MET E C 1
ATOM 6429 O O . MET E 1 158 ? 41.573 16.109 -29.019 1.00 57.60 158 MET E O 1
ATOM 6434 N N . ALA E 1 159 ? 43.576 15.161 -29.068 1.00 70.80 159 ALA E N 1
ATOM 6435 C CA . ALA E 1 159 ? 44.068 15.812 -27.839 1.00 74.87 159 ALA E CA 1
ATOM 6436 C C . ALA E 1 159 ? 44.547 17.230 -28.161 1.00 78.32 159 ALA E C 1
ATOM 6437 O O . ALA E 1 159 ? 44.419 18.104 -27.271 1.00 78.11 159 ALA E O 1
ATOM 6439 N N . GLU E 1 160 ? 45.108 17.441 -29.363 1.00 86.47 160 GLU E N 1
ATOM 6440 C CA . GLU E 1 160 ? 45.576 18.773 -29.853 1.00 92.00 160 GLU E CA 1
ATOM 6441 C C . GLU E 1 160 ? 44.345 19.638 -30.125 1.00 80.62 160 GLU E C 1
ATOM 6442 O O . GLU E 1 160 ? 44.264 20.778 -29.610 1.00 72.20 160 GLU E O 1
ATOM 6448 N N . VAL E 1 161 ? 43.399 19.069 -30.861 1.00 75.16 161 VAL E N 1
ATOM 6449 C CA . VAL E 1 161 ? 42.169 19.795 -31.269 1.00 75.57 161 VAL E CA 1
ATOM 6450 C C . VAL E 1 161 ? 41.231 20.021 -30.088 1.00 68.23 161 VAL E C 1
ATOM 6451 O O . VAL E 1 161 ? 40.525 21.016 -30.102 1.00 71.42 161 VAL E O 1
ATOM 6455 N N . LEU E 1 162 ? 41.159 19.098 -29.136 1.00 74.35 162 LEU E N 1
ATOM 6456 C CA . LEU E 1 162 ? 40.206 19.318 -28.020 1.00 78.59 162 LEU E CA 1
ATOM 6457 C C . LEU E 1 162 ? 40.732 20.456 -27.159 1.00 80.90 162 LEU E C 1
ATOM 6458 O O . LEU E 1 162 ? 39.976 20.966 -26.323 1.00 78.20 162 LEU E O 1
ATOM 6463 N N . THR E 1 163 ? 42.009 20.772 -27.362 1.00 87.81 163 THR E N 1
ATOM 6464 C CA . THR E 1 163 ? 42.785 21.853 -26.705 1.00 107.63 163 THR E CA 1
ATOM 6465 C C . THR E 1 163 ? 44.239 21.748 -27.159 1.00 101.47 163 THR E C 1
ATOM 6466 O O . THR E 1 163 ? 44.928 20.881 -26.593 1.00 85.71 163 THR E O 1
ATOM 6470 N N . GLU F 1 2 ? 10.979 11.891 -26.964 1.00 87.13 2 GLU F N 1
ATOM 6471 C CA . GLU F 1 2 ? 11.434 13.159 -26.334 1.00 96.01 2 GLU F CA 1
ATOM 6472 C C . GLU F 1 2 ? 12.957 13.276 -26.441 1.00 87.16 2 GLU F C 1
ATOM 6473 O O . GLU F 1 2 ? 13.576 12.302 -26.881 1.00 82.13 2 GLU F O 1
ATOM 6479 N N . LYS F 1 3 ? 13.530 14.417 -26.043 1.00 81.34 3 LYS F N 1
ATOM 6480 C CA . LYS F 1 3 ? 14.991 14.613 -26.203 1.00 80.42 3 LYS F CA 1
ATOM 6481 C C . LYS F 1 3 ? 15.553 15.714 -25.296 1.00 79.98 3 LYS F C 1
ATOM 6482 O O . LYS F 1 3 ? 14.839 16.689 -24.987 1.00 77.74 3 LYS F O 1
ATOM 6488 N N . LYS F 1 4 ? 16.817 15.525 -24.901 1.00 80.25 4 LYS F N 1
ATOM 6489 C CA . LYS F 1 4 ? 17.579 16.386 -23.963 1.00 76.35 4 LYS F CA 1
ATOM 6490 C C . LYS F 1 4 ? 18.816 16.896 -24.703 1.00 74.43 4 LYS F C 1
ATOM 6491 O O . LYS F 1 4 ? 19.187 16.285 -25.734 1.00 75.86 4 LYS F O 1
ATOM 6497 N N . PHE F 1 5 ? 19.362 18.017 -24.228 1.00 75.77 5 PHE F N 1
ATOM 6498 C CA . PHE F 1 5 ? 20.664 18.594 -24.641 1.00 81.20 5 PHE F CA 1
ATOM 6499 C C . PHE F 1 5 ? 21.777 17.794 -23.963 1.00 84.16 5 PHE F C 1
ATOM 6500 O O . PHE F 1 5 ? 21.567 17.207 -22.876 1.00 74.05 5 PHE F O 1
ATOM 6508 N N . MET F 1 6 ? 22.955 17.816 -24.572 1.00 79.00 6 MET F N 1
ATOM 6509 C CA . MET F 1 6 ? 24.143 17.093 -24.073 1.00 72.87 6 MET F CA 1
ATOM 6510 C C . MET F 1 6 ? 24.486 17.549 -22.660 1.00 71.79 6 MET F C 1
ATOM 6511 O O . MET F 1 6 ? 24.715 16.650 -21.829 1.00 79.06 6 MET F O 1
ATOM 6516 N N . ARG F 1 7 ? 24.474 18.860 -22.393 1.00 72.87 7 ARG F N 1
ATOM 6517 C CA . ARG F 1 7 ? 24.929 19.442 -21.092 1.00 80.99 7 ARG F CA 1
ATOM 6518 C C . ARG F 1 7 ? 23.997 19.024 -19.940 1.00 68.66 7 ARG F C 1
ATOM 6519 O O . ARG F 1 7 ? 24.382 19.261 -18.787 1.00 65.97 7 ARG F O 1
ATOM 6527 N N . GLU F 1 8 ? 22.852 18.402 -20.219 1.00 66.10 8 GLU F N 1
ATOM 6528 C CA . GLU F 1 8 ? 21.921 17.879 -19.183 1.00 77.48 8 GLU F CA 1
ATOM 6529 C C . GLU F 1 8 ? 22.432 16.546 -18.617 1.00 81.56 8 GLU F C 1
ATOM 6530 O O . GLU F 1 8 ? 21.803 16.011 -17.665 1.00 75.92 8 GLU F O 1
ATOM 6536 N N . SER F 1 9 ? 23.470 15.972 -19.235 1.00 84.17 9 SER F N 1
ATOM 6537 C CA . SER F 1 9 ? 24.064 14.666 -18.845 1.00 72.65 9 SER F CA 1
ATOM 6538 C C . SER F 1 9 ? 25.527 14.858 -18.405 1.00 67.23 9 SER F C 1
ATOM 6539 O O . SER F 1 9 ? 26.090 13.938 -17.790 1.00 78.80 9 SER F O 1
ATOM 6542 N N . LYS F 1 10 ? 26.109 16.032 -18.639 1.00 57.81 10 LYS F N 1
ATOM 6543 C CA . LYS F 1 10 ? 27.458 16.399 -18.129 1.00 66.04 10 LYS F CA 1
ATOM 6544 C C . LYS F 1 10 ? 27.622 15.952 -16.667 1.00 65.02 10 LYS F C 1
ATOM 6545 O O . LYS F 1 10 ? 26.677 16.154 -15.867 1.00 64.55 10 LYS F O 1
ATOM 6551 N N . ALA F 1 11 ? 28.763 15.308 -16.373 1.00 59.48 11 ALA F N 1
ATOM 6552 C CA . ALA F 1 11 ? 29.215 14.881 -15.033 1.00 53.10 11 ALA F CA 1
ATOM 6553 C C . ALA F 1 11 ? 30.695 15.208 -14.915 1.00 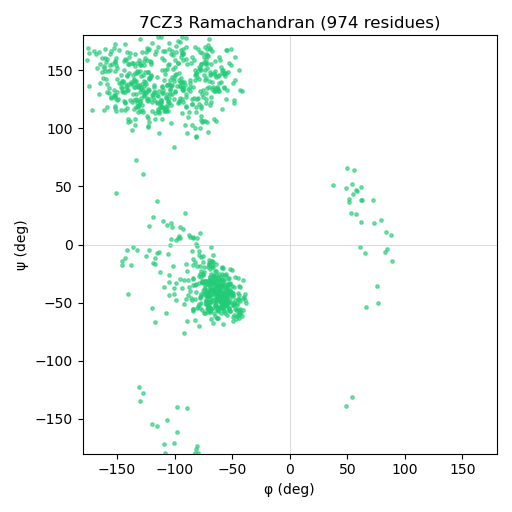52.96 11 ALA F C 1
ATOM 6554 O O . ALA F 1 11 ? 31.413 15.030 -15.900 1.00 55.90 11 ALA F O 1
ATOM 6556 N N . ILE F 1 12 ? 31.123 15.713 -13.768 1.00 57.77 12 ILE F N 1
ATOM 6557 C CA . ILE F 1 12 ? 32.547 16.093 -13.547 1.00 62.28 12 ILE F CA 1
ATOM 6558 C C . ILE F 1 12 ? 33.026 15.439 -12.260 1.00 60.93 12 ILE F C 1
ATOM 6559 O O . ILE F 1 12 ? 32.250 15.424 -11.284 1.00 68.22 12 ILE F O 1
ATOM 6564 N N . LYS F 1 13 ? 34.247 14.914 -12.287 1.00 55.65 13 LYS F N 1
ATOM 6565 C CA . LYS F 1 13 ? 34.905 14.293 -11.115 1.00 60.90 13 LYS F CA 1
ATOM 6566 C C . LYS F 1 13 ? 36.363 14.728 -11.107 1.00 59.12 13 LYS F C 1
ATOM 6567 O O . LYS F 1 13 ? 37.121 14.254 -11.970 1.00 55.92 13 LYS F O 1
ATOM 6573 N N . THR F 1 14 ? 36.716 15.632 -10.195 1.00 62.46 14 THR F N 1
ATOM 6574 C CA . THR F 1 14 ? 38.123 16.008 -9.894 1.00 66.55 14 THR F CA 1
ATOM 6575 C C . THR F 1 14 ? 38.535 15.307 -8.580 1.00 67.54 14 THR F C 1
ATOM 6576 O O . THR F 1 14 ? 37.663 15.118 -7.699 1.00 71.08 14 THR F O 1
ATOM 6580 N N . THR F 1 15 ? 39.794 14.866 -8.473 1.00 62.14 15 THR F N 1
ATOM 6581 C CA . THR F 1 15 ? 40.210 13.780 -7.544 1.00 58.70 15 THR F CA 1
ATOM 6582 C C . THR F 1 15 ? 41.699 13.856 -7.242 1.00 50.59 15 THR F C 1
ATOM 6583 O O . THR F 1 15 ? 42.463 14.293 -8.101 1.00 56.58 15 THR F O 1
ATOM 6587 N N . ARG F 1 16 ? 42.069 13.426 -6.050 1.00 53.21 16 ARG F N 1
ATOM 6588 C CA . ARG F 1 16 ? 43.485 13.291 -5.635 1.00 75.02 16 ARG F CA 1
ATOM 6589 C C . ARG F 1 16 ? 44.076 12.069 -6.364 1.00 66.06 16 ARG F C 1
ATOM 6590 O O . ARG F 1 16 ? 43.303 11.232 -6.828 1.00 71.59 16 ARG F O 1
ATOM 6598 N N . VAL F 1 17 ? 45.397 11.981 -6.487 1.00 58.08 17 VAL F N 1
ATOM 6599 C CA . VAL F 1 17 ? 46.084 10.736 -6.923 1.00 60.24 17 VAL F CA 1
ATOM 6600 C C . VAL F 1 17 ? 46.688 10.094 -5.674 1.00 65.24 17 VAL F C 1
ATOM 6601 O O . VAL F 1 17 ? 47.719 10.600 -5.188 1.00 72.81 17 VAL F O 1
ATOM 6605 N N . PHE F 1 18 ? 46.052 9.025 -5.187 1.00 68.75 18 PHE F N 1
ATOM 6606 C CA . PHE F 1 18 ? 46.355 8.331 -3.907 1.00 65.42 18 PHE F CA 1
ATOM 6607 C C . PHE F 1 18 ? 47.528 7.386 -4.132 1.00 63.58 18 PHE F C 1
ATOM 6608 O O . PHE F 1 18 ? 47.621 6.770 -5.190 1.00 66.57 18 PHE F O 1
ATOM 6616 N N . PRO F 1 19 ? 48.391 7.164 -3.115 1.00 67.42 19 PRO F N 1
ATOM 6617 C CA . PRO F 1 19 ? 49.668 6.473 -3.292 1.00 65.17 19 PRO F CA 1
ATOM 6618 C C . PRO F 1 19 ? 49.569 4.951 -3.455 1.00 63.98 19 PRO F C 1
ATOM 6619 O O . PRO F 1 19 ? 50.556 4.381 -3.881 1.00 63.36 19 PRO F O 1
ATOM 6623 N N . ASN F 1 20 ? 48.407 4.362 -3.126 1.00 64.29 20 ASN F N 1
ATOM 6624 C CA . ASN F 1 20 ? 48.066 2.924 -3.348 1.00 66.32 20 ASN F CA 1
ATOM 6625 C C . ASN F 1 20 ? 47.825 2.657 -4.841 1.00 71.31 20 ASN F C 1
ATOM 6626 O O . ASN F 1 20 ? 48.153 1.539 -5.294 1.00 72.02 20 ASN F O 1
ATOM 6631 N N . ASP F 1 21 ? 47.317 3.645 -5.595 1.00 78.03 21 ASP F N 1
ATOM 6632 C CA . ASP F 1 21 ? 47.034 3.514 -7.053 1.00 65.32 21 ASP F CA 1
ATOM 6633 C C . ASP F 1 21 ? 48.314 3.787 -7.858 1.00 60.93 21 ASP F C 1
ATOM 6634 O O . ASP F 1 21 ? 48.237 3.821 -9.099 1.00 55.32 21 ASP F O 1
ATOM 6639 N N . LEU F 1 22 ? 49.467 3.948 -7.205 1.00 62.71 22 LEU F N 1
ATOM 6640 C CA . LEU F 1 22 ? 50.758 4.168 -7.916 1.00 67.18 22 LEU F CA 1
ATOM 6641 C C . LEU F 1 22 ? 51.463 2.829 -8.137 1.00 67.48 22 LEU F C 1
ATOM 6642 O O . LEU F 1 22 ? 51.111 1.841 -7.461 1.00 78.77 22 LEU F O 1
ATOM 6647 N N . ASN F 1 23 ? 52.438 2.838 -9.038 1.00 60.48 23 ASN F N 1
ATOM 6648 C CA . ASN F 1 23 ? 53.318 1.697 -9.390 1.00 64.47 23 ASN F CA 1
ATOM 6649 C C . ASN F 1 23 ? 54.722 1.999 -8.856 1.00 82.03 23 ASN F C 1
ATOM 6650 O O . ASN F 1 23 ? 54.885 3.050 -8.155 1.00 76.98 23 ASN F O 1
ATOM 6655 N N . ASN F 1 24 ? 55.702 1.156 -9.221 1.00 91.59 24 ASN F N 1
ATOM 6656 C CA . ASN F 1 24 ? 57.083 1.203 -8.674 1.00 96.03 24 ASN F CA 1
ATOM 6657 C C . ASN F 1 24 ? 57.743 2.524 -9.060 1.00 98.00 24 ASN F C 1
ATOM 6658 O O . ASN F 1 24 ? 58.627 2.967 -8.320 1.00 108.83 24 ASN F O 1
ATOM 6663 N N . HIS F 1 25 ? 57.241 3.147 -10.129 1.00 109.59 25 HIS F N 1
ATOM 6664 C CA . HIS F 1 25 ? 57.799 4.416 -10.665 1.00 107.35 25 HIS F CA 1
ATOM 6665 C C . HIS F 1 25 ? 57.049 5.631 -10.134 1.00 99.01 25 HIS F C 1
ATOM 6666 O O . HIS F 1 25 ? 57.219 6.687 -10.745 1.00 97.27 25 HIS F O 1
ATOM 6673 N N . GLN F 1 26 ? 56.247 5.477 -9.080 1.00 98.56 26 GLN F N 1
ATOM 6674 C CA . GLN F 1 26 ? 55.478 6.623 -8.528 1.00 99.46 26 GLN F CA 1
ATOM 6675 C C . GLN F 1 26 ? 54.660 7.243 -9.666 1.00 83.08 26 GLN F C 1
ATOM 6676 O O . GLN F 1 26 ? 54.761 8.440 -9.884 1.00 82.87 26 GLN F O 1
ATOM 6682 N N . THR F 1 27 ? 53.904 6.405 -10.374 1.00 75.78 27 THR F N 1
ATOM 6683 C CA . THR F 1 27 ? 53.018 6.793 -11.509 1.00 65.61 27 THR F CA 1
ATOM 6684 C C . THR F 1 27 ? 51.683 6.037 -11.464 1.00 64.46 27 THR F C 1
ATOM 6685 O O . THR F 1 27 ? 51.669 4.865 -11.032 1.00 67.70 27 THR F O 1
ATOM 6689 N N . LEU F 1 28 ? 50.595 6.663 -11.928 1.00 61.41 28 LEU F N 1
ATOM 6690 C CA . LEU F 1 28 ? 49.224 6.113 -11.756 1.00 59.57 28 LEU F CA 1
ATOM 6691 C C . LEU F 1 28 ? 49.050 4.871 -12.635 1.00 59.35 28 LEU F C 1
ATOM 6692 O O . LEU F 1 28 ? 49.503 4.897 -13.782 1.00 64.90 28 LEU F O 1
ATOM 6697 N N . PHE F 1 29 ? 48.452 3.816 -12.076 1.00 59.31 29 PHE F N 1
ATOM 6698 C CA . PHE F 1 29 ? 48.031 2.586 -12.800 1.00 63.78 29 PHE F CA 1
ATOM 6699 C C . PHE F 1 29 ? 46.974 2.960 -13.846 1.00 55.91 29 PHE F C 1
ATOM 6700 O O . PHE F 1 29 ? 45.993 3.608 -13.467 1.00 55.72 29 PHE F O 1
ATOM 6708 N N . GLY F 1 30 ? 47.139 2.486 -15.083 1.00 55.67 30 GLY F N 1
ATOM 6709 C CA . GLY F 1 30 ? 46.200 2.661 -16.212 1.00 54.78 30 GLY F CA 1
ATOM 6710 C C . GLY F 1 30 ? 44.798 2.185 -15.882 1.00 54.34 30 GLY F C 1
ATOM 6711 O O . GLY F 1 30 ? 43.815 2.794 -16.382 1.00 54.84 30 GLY F O 1
ATOM 6712 N N . GLY F 1 31 ? 44.695 1.137 -15.068 1.00 48.60 31 GLY F N 1
ATOM 6713 C CA . GLY F 1 31 ? 43.419 0.454 -14.826 1.00 51.74 31 GLY F CA 1
ATOM 6714 C C . GLY F 1 31 ? 42.562 1.253 -13.871 1.00 56.05 31 GLY F C 1
ATOM 6715 O O . GLY F 1 31 ? 41.337 1.035 -13.868 1.00 62.69 31 GLY F O 1
ATOM 6716 N N . LYS F 1 32 ? 43.198 2.115 -13.070 1.00 51.95 32 LYS F N 1
ATOM 6717 C CA . LYS F 1 32 ? 42.526 3.063 -12.150 1.00 54.83 32 LYS F CA 1
ATOM 6718 C C . LYS F 1 32 ? 41.828 4.107 -13.019 1.00 52.47 32 LYS F C 1
ATOM 6719 O O . LYS F 1 32 ? 40.617 4.249 -12.877 1.00 55.48 32 LYS F O 1
ATOM 6725 N N . LEU F 1 33 ? 42.577 4.748 -13.922 1.00 51.35 33 LEU F N 1
ATOM 6726 C CA . LEU F 1 33 ? 42.027 5.671 -14.937 1.00 48.92 33 LEU F CA 1
ATOM 6727 C C . LEU F 1 33 ? 40.803 5.017 -15.582 1.00 49.39 33 LEU F C 1
ATOM 6728 O O . LEU F 1 33 ? 39.747 5.682 -15.624 1.00 48.96 33 LEU F O 1
ATOM 6733 N N . LEU F 1 34 ? 40.924 3.780 -16.077 1.00 48.42 34 LEU F N 1
ATOM 6734 C CA . LEU F 1 34 ? 39.782 3.097 -16.744 1.00 48.13 34 LEU F CA 1
ATOM 6735 C C . LEU F 1 34 ? 38.646 2.951 -15.723 1.00 46.42 34 LEU F C 1
ATOM 6736 O O . LEU F 1 34 ? 37.508 3.296 -16.045 1.00 51.69 34 LEU F O 1
ATOM 6741 N N . ALA F 1 35 ? 38.934 2.552 -14.495 1.00 44.96 35 ALA F N 1
ATOM 6742 C CA . ALA F 1 35 ? 37.905 2.429 -13.434 1.00 46.89 35 ALA F CA 1
ATOM 6743 C C . ALA F 1 35 ? 37.146 3.768 -13.250 1.00 46.07 35 ALA F C 1
ATOM 6744 O O . ALA F 1 35 ? 35.895 3.786 -13.336 1.00 41.31 35 ALA F O 1
ATOM 6746 N N . GLU F 1 36 ? 37.873 4.866 -13.038 1.00 45.34 36 GLU F N 1
ATOM 6747 C CA . GLU F 1 36 ? 37.308 6.235 -12.867 1.00 51.17 36 GLU F CA 1
ATOM 6748 C C . GLU F 1 36 ? 36.469 6.631 -14.094 1.00 51.86 36 GLU F C 1
ATOM 6749 O O . GLU F 1 36 ? 35.297 7.085 -13.910 1.00 53.84 36 GLU F O 1
ATOM 6755 N N . ILE F 1 37 ? 37.051 6.501 -15.293 1.00 46.74 37 ILE F N 1
ATOM 6756 C CA . ILE F 1 37 ? 36.324 6.689 -16.583 1.00 45.75 37 ILE F CA 1
ATOM 6757 C C . ILE F 1 37 ? 35.014 5.892 -16.571 1.00 45.57 37 ILE F C 1
ATOM 6758 O O . ILE F 1 37 ? 33.989 6.508 -16.827 1.00 50.57 37 ILE F O 1
ATOM 6763 N N . ASP F 1 38 ? 35.000 4.600 -16.254 1.00 42.27 38 ASP F N 1
ATOM 6764 C CA . ASP F 1 38 ? 33.706 3.884 -16.299 1.00 45.97 38 ASP F CA 1
ATOM 6765 C C . ASP F 1 38 ? 32.715 4.587 -15.370 1.00 48.28 38 ASP F C 1
ATOM 6766 O O . ASP F 1 38 ? 31.503 4.675 -15.746 1.00 45.68 38 ASP F O 1
ATOM 6771 N N . SER F 1 39 ? 33.175 5.001 -14.181 1.00 44.31 39 SER F N 1
ATOM 6772 C CA . SER F 1 39 ? 32.242 5.385 -13.092 1.00 50.01 39 SER F CA 1
ATOM 6773 C C . SER F 1 39 ? 31.609 6.733 -13.443 1.00 53.12 39 SER F C 1
ATOM 6774 O O . SER F 1 39 ? 30.361 6.820 -13.367 1.00 52.58 39 SER F O 1
ATOM 6777 N N . ILE F 1 40 ? 32.404 7.699 -13.918 1.00 51.51 40 ILE F N 1
ATOM 6778 C CA . ILE F 1 40 ? 31.873 9.058 -14.216 1.00 52.02 40 ILE F CA 1
ATOM 6779 C C . ILE F 1 40 ? 30.945 8.981 -15.428 1.00 52.69 40 ILE F C 1
ATOM 6780 O O . ILE F 1 40 ? 29.932 9.684 -15.423 1.00 53.29 40 ILE F O 1
ATOM 6785 N N . ALA F 1 41 ? 31.263 8.145 -16.414 1.00 51.71 41 ALA F N 1
ATOM 6786 C CA . ALA F 1 41 ? 30.403 7.939 -17.603 1.00 50.75 41 ALA F CA 1
ATOM 6787 C C . ALA F 1 41 ? 29.112 7.229 -17.196 1.00 50.06 41 ALA F C 1
ATOM 6788 O O . ALA F 1 41 ? 28.086 7.493 -17.825 1.00 53.02 41 ALA F O 1
ATOM 6790 N N . SER F 1 42 ? 29.132 6.384 -16.174 1.00 49.30 42 SER F N 1
ATOM 6791 C CA . SER F 1 42 ? 27.893 5.704 -15.721 1.00 57.91 42 SER F CA 1
ATOM 6792 C C . SER F 1 42 ? 26.909 6.742 -15.128 1.00 58.63 42 SER F C 1
ATOM 6793 O O . SER F 1 42 ? 25.682 6.496 -15.100 1.00 52.38 42 SER F O 1
ATOM 6796 N N . ILE F 1 43 ? 27.409 7.860 -14.611 1.00 56.89 43 ILE F N 1
ATOM 6797 C CA . ILE F 1 43 ? 26.523 8.910 -14.041 1.00 59.92 43 ILE F CA 1
ATOM 6798 C C . ILE F 1 43 ? 25.861 9.630 -15.217 1.00 59.67 43 ILE F C 1
ATOM 6799 O O . ILE F 1 43 ? 24.621 9.574 -15.333 1.00 61.69 43 ILE F O 1
ATOM 6804 N N . ALA F 1 44 ? 26.666 10.219 -16.097 1.00 57.17 44 ALA F N 1
ATOM 6805 C CA . ALA F 1 44 ? 26.211 10.800 -17.382 1.00 57.47 44 ALA F CA 1
ATOM 6806 C C . ALA F 1 44 ? 25.127 9.913 -18.026 1.00 58.03 44 ALA F C 1
ATOM 6807 O O . ALA F 1 44 ? 24.112 10.440 -18.450 1.00 70.64 44 ALA F O 1
ATOM 6809 N N . ALA F 1 45 ? 25.345 8.611 -18.098 1.00 58.54 45 ALA F N 1
ATOM 6810 C CA . ALA F 1 45 ? 24.329 7.748 -18.727 1.00 58.69 45 ALA F CA 1
ATOM 6811 C C . ALA F 1 45 ? 23.037 7.823 -17.922 1.00 63.14 45 ALA F C 1
ATOM 6812 O O . ALA F 1 45 ? 22.030 8.189 -18.482 1.00 68.80 45 ALA F O 1
ATOM 6814 N N . ALA F 1 46 ? 23.095 7.534 -16.630 1.00 69.47 46 ALA F N 1
ATOM 6815 C CA . ALA F 1 46 ? 21.882 7.559 -15.788 1.00 72.12 46 ALA F CA 1
ATOM 6816 C C . ALA F 1 46 ? 21.195 8.921 -15.870 1.00 71.55 46 ALA F C 1
ATOM 6817 O O . ALA F 1 46 ? 19.985 8.946 -16.097 1.00 64.72 46 ALA F O 1
ATOM 6819 N N . ARG F 1 47 ? 21.962 9.993 -15.684 1.00 70.90 47 ARG F N 1
ATOM 6820 C CA . ARG F 1 47 ? 21.443 11.380 -15.676 1.00 70.88 47 ARG F CA 1
ATOM 6821 C C . ARG F 1 47 ? 20.588 11.580 -16.926 1.00 65.78 47 ARG F C 1
ATOM 6822 O O . ARG F 1 47 ? 19.462 12.103 -16.813 1.00 76.50 47 ARG F O 1
ATOM 6830 N N . HIS F 1 48 ? 21.058 11.062 -18.048 1.00 63.72 48 HIS F N 1
ATOM 6831 C CA . HIS F 1 48 ? 20.319 11.224 -19.320 1.00 66.95 48 HIS F CA 1
ATOM 6832 C C . HIS F 1 48 ? 19.242 10.150 -19.469 1.00 63.96 48 HIS F C 1
ATOM 6833 O O . HIS F 1 48 ? 18.128 10.499 -19.808 1.00 76.35 48 HIS F O 1
ATOM 6840 N N . SER F 1 49 ? 19.576 8.888 -19.238 1.00 52.27 49 SER F N 1
ATOM 6841 C CA . SER F 1 49 ? 18.594 7.795 -19.424 1.00 61.27 49 SER F CA 1
ATOM 6842 C C . SER F 1 49 ? 17.437 7.902 -18.444 1.00 66.75 49 SER F C 1
ATOM 6843 O O . SER F 1 49 ? 16.296 7.705 -18.877 1.00 69.28 49 SER F O 1
ATOM 6846 N N . ARG F 1 50 ? 17.756 8.219 -17.186 1.00 71.68 50 ARG F N 1
ATOM 6847 C CA . ARG F 1 50 ? 16.823 8.180 -16.026 1.00 76.96 50 ARG F CA 1
ATOM 6848 C C . ARG F 1 50 ? 16.365 6.729 -15.835 1.00 71.68 50 ARG F C 1
ATOM 6849 O O . ARG F 1 50 ? 15.188 6.515 -15.549 1.00 75.22 50 ARG F O 1
ATOM 6857 N N . LYS F 1 51 ? 17.287 5.781 -16.028 1.00 71.22 51 LYS F N 1
ATOM 6858 C CA . LYS F 1 51 ? 17.061 4.318 -15.892 1.00 81.79 51 LYS F CA 1
ATOM 6859 C C . LYS F 1 51 ? 18.383 3.649 -15.505 1.00 77.91 51 LYS F C 1
ATOM 6860 O O . LYS F 1 51 ? 19.406 4.334 -15.469 1.00 66.46 51 LYS F O 1
ATOM 6866 N N . HIS F 1 52 ? 18.337 2.356 -15.198 1.00 79.93 52 HIS F N 1
ATOM 6867 C CA . HIS F 1 52 ? 19.544 1.560 -14.854 1.00 83.44 52 HIS F CA 1
ATOM 6868 C C . HIS F 1 52 ? 20.291 1.229 -16.144 1.00 76.13 52 HIS F C 1
ATOM 6869 O O . HIS F 1 52 ? 19.703 0.562 -17.022 1.00 78.28 52 HIS F O 1
ATOM 6876 N N . CYS F 1 53 ? 21.537 1.706 -16.225 1.00 67.22 53 CYS F N 1
ATOM 6877 C CA . CYS F 1 53 ? 22.477 1.535 -17.362 1.00 65.45 53 CYS F CA 1
ATOM 6878 C C . CYS F 1 53 ? 23.535 0.459 -17.044 1.00 64.20 53 CYS F C 1
ATOM 6879 O O . CYS F 1 53 ? 23.654 0.036 -15.895 1.00 69.68 53 CYS F O 1
ATOM 6882 N N . VAL F 1 54 ? 24.221 -0.018 -18.081 1.00 68.74 54 VAL F N 1
ATOM 6883 C CA . VAL F 1 54 ? 25.280 -1.062 -17.967 1.00 60.54 54 VAL F CA 1
ATOM 6884 C C . VAL F 1 54 ? 26.320 -0.750 -19.039 1.00 55.17 54 VAL F C 1
ATOM 6885 O O . VAL F 1 54 ? 25.916 -0.393 -20.131 1.00 65.20 54 VAL F O 1
ATOM 6889 N N . THR F 1 55 ? 27.607 -0.869 -18.733 1.00 50.76 55 THR F N 1
ATOM 6890 C CA . THR F 1 55 ? 28.616 -0.633 -19.790 1.00 54.35 55 THR F CA 1
ATOM 6891 C C . THR F 1 55 ? 28.475 -1.750 -20.816 1.00 54.48 55 THR F C 1
ATOM 6892 O O . THR F 1 55 ? 28.431 -2.902 -20.416 1.00 52.62 55 THR F O 1
ATOM 6896 N N . ALA F 1 56 ? 28.466 -1.406 -22.096 1.00 57.05 56 ALA F N 1
ATOM 6897 C CA . ALA F 1 56 ? 28.296 -2.428 -23.146 1.00 64.19 56 ALA F CA 1
ATOM 6898 C C . ALA F 1 56 ? 29.642 -2.674 -23.816 1.00 59.91 56 ALA F C 1
ATOM 6899 O O . ALA F 1 56 ? 29.918 -3.801 -24.195 1.00 61.73 56 ALA F O 1
ATOM 6901 N N . SER F 1 57 ? 30.449 -1.628 -23.895 1.00 55.94 57 SER F N 1
ATOM 6902 C CA . SER F 1 57 ? 31.797 -1.664 -24.510 1.00 61.09 57 SER F CA 1
ATOM 6903 C C . SER F 1 57 ? 32.587 -0.412 -24.134 1.00 61.98 57 SER F C 1
ATOM 6904 O O . SER F 1 57 ? 31.981 0.628 -23.771 1.00 64.26 57 SER F O 1
ATOM 6907 N N . ILE F 1 58 ? 33.887 -0.471 -24.366 1.00 58.77 58 ILE F N 1
ATOM 6908 C CA . ILE F 1 58 ? 34.788 0.709 -24.265 1.00 60.34 58 ILE F CA 1
ATOM 6909 C C . ILE F 1 58 ? 35.639 0.711 -25.550 1.00 63.24 58 ILE F C 1
ATOM 6910 O O . ILE F 1 58 ? 36.021 -0.389 -26.020 1.00 53.20 58 ILE F O 1
ATOM 6915 N N . ASP F 1 59 ? 35.814 1.874 -26.184 1.00 65.86 59 ASP F N 1
ATOM 6916 C CA . ASP F 1 59 ? 36.689 2.021 -27.380 1.00 67.20 59 ASP F CA 1
ATOM 6917 C C . ASP F 1 59 ? 38.130 1.907 -26.890 1.00 62.24 59 ASP F C 1
ATOM 6918 O O . ASP F 1 59 ? 38.316 1.958 -25.655 1.00 65.66 59 ASP F O 1
ATOM 6923 N N . SER F 1 60 ? 39.105 1.759 -27.793 1.00 54.88 60 SER F N 1
ATOM 6924 C CA . SER F 1 60 ? 40.527 1.739 -27.388 1.00 51.20 60 SER F CA 1
ATOM 6925 C C . SER F 1 60 ? 40.757 3.074 -26.689 1.00 49.76 60 SER F C 1
ATOM 6926 O O . SER F 1 60 ? 39.971 3.994 -26.952 1.00 57.95 60 SER F O 1
ATOM 6929 N N . VAL F 1 61 ? 41.678 3.106 -25.734 1.00 48.58 61 VAL F N 1
ATOM 6930 C CA . VAL F 1 61 ? 42.093 4.306 -24.968 1.00 47.59 61 VAL F CA 1
ATOM 6931 C C . VAL F 1 61 ? 43.615 4.367 -25.035 1.00 49.77 61 VAL F C 1
ATOM 6932 O O . VAL F 1 61 ? 44.263 3.369 -24.718 1.00 57.45 61 VAL F O 1
ATOM 6936 N N . ASP F 1 62 ? 44.132 5.506 -25.471 1.00 52.26 62 ASP F N 1
ATOM 6937 C CA . ASP F 1 62 ? 45.573 5.800 -25.633 1.00 54.43 62 ASP F CA 1
ATOM 6938 C C . ASP F 1 62 ? 45.977 6.736 -24.478 1.00 49.90 62 ASP F C 1
ATOM 6939 O O . ASP F 1 62 ? 45.451 7.842 -24.389 1.00 55.40 62 ASP F O 1
ATOM 6944 N N . PHE F 1 63 ? 46.847 6.258 -23.592 1.00 48.61 63 PHE F N 1
ATOM 6945 C CA . PHE F 1 63 ? 47.398 6.963 -22.408 1.00 51.81 63 PHE F CA 1
ATOM 6946 C C . PHE F 1 63 ? 48.550 7.855 -22.858 1.00 54.20 63 PHE F C 1
ATOM 6947 O O . PHE F 1 63 ? 49.683 7.389 -22.863 1.00 51.50 63 PHE F O 1
ATOM 6955 N N . LEU F 1 64 ? 48.254 9.111 -23.166 1.00 59.14 64 LEU F N 1
ATOM 6956 C CA . LEU F 1 64 ? 49.208 10.083 -23.752 1.00 61.40 64 LEU F CA 1
ATOM 6957 C C . LEU F 1 64 ? 50.221 10.552 -22.705 1.00 62.64 64 LEU F C 1
ATOM 6958 O O . LEU F 1 64 ? 51.338 10.872 -23.086 1.00 74.29 64 LEU F O 1
ATOM 6963 N N . THR F 1 65 ? 49.853 10.630 -21.435 1.00 68.23 65 THR F N 1
ATOM 6964 C CA . THR F 1 65 ? 50.755 11.209 -20.409 1.00 78.56 65 THR F CA 1
ATOM 6965 C C . THR F 1 65 ? 50.783 10.355 -19.151 1.00 68.51 65 THR F C 1
ATOM 6966 O O . THR F 1 65 ? 49.756 9.827 -18.732 1.00 77.25 65 THR F O 1
ATOM 6970 N N . PRO F 1 66 ? 51.963 10.219 -18.516 1.00 61.07 66 PRO F N 1
ATOM 6971 C CA . PRO F 1 66 ? 52.049 9.682 -17.170 1.00 65.87 66 PRO F CA 1
ATOM 6972 C C . PRO F 1 66 ? 51.449 10.696 -16.200 1.00 66.70 66 PRO F C 1
ATOM 6973 O O . PRO F 1 66 ? 51.585 11.877 -16.445 1.00 73.66 66 PRO F O 1
ATOM 6977 N N . ILE F 1 67 ? 50.811 10.186 -15.144 1.00 68.25 67 ILE F N 1
ATOM 6978 C CA . ILE F 1 67 ? 50.182 10.980 -14.052 1.00 63.97 67 ILE F CA 1
ATOM 6979 C C . ILE F 1 67 ? 50.962 10.683 -12.771 1.00 59.61 67 ILE F C 1
ATOM 6980 O O . ILE F 1 67 ? 50.947 9.510 -12.376 1.00 53.63 67 ILE F O 1
ATOM 6985 N N . HIS F 1 68 ? 51.655 11.683 -12.202 1.00 60.49 68 HIS F N 1
ATOM 6986 C CA . HIS F 1 68 ? 52.545 11.553 -11.012 1.00 62.90 68 HIS F CA 1
ATOM 6987 C C . HIS F 1 68 ? 51.739 11.867 -9.752 1.00 67.42 68 HIS F C 1
ATOM 6988 O O . HIS F 1 68 ? 50.624 12.356 -9.916 1.00 59.12 68 HIS F O 1
ATOM 6995 N N . GLN F 1 69 ? 52.245 11.518 -8.558 1.00 79.51 69 GLN F N 1
ATOM 6996 C CA . GLN F 1 69 ? 51.464 11.561 -7.281 1.00 85.56 69 GLN F CA 1
ATOM 6997 C C . GLN F 1 69 ? 51.109 13.010 -6.909 1.00 78.25 69 GLN F C 1
ATOM 6998 O O . GLN F 1 69 ? 50.198 13.190 -6.104 1.00 66.72 69 GLN F O 1
ATOM 7004 N N . ALA F 1 70 ? 51.827 13.982 -7.474 1.00 81.78 70 ALA F N 1
ATOM 7005 C CA . ALA F 1 70 ? 51.655 15.443 -7.291 1.00 88.19 70 ALA F CA 1
ATOM 7006 C C . ALA F 1 70 ? 50.435 15.971 -8.063 1.00 76.34 70 ALA F C 1
ATOM 7007 O O . ALA F 1 70 ? 49.944 17.053 -7.710 1.00 74.44 70 ALA F O 1
ATOM 7009 N N . ASP F 1 71 ? 50.035 15.285 -9.139 1.00 72.33 71 ASP F N 1
ATOM 7010 C CA . ASP F 1 71 ? 49.021 15.738 -10.133 1.00 64.17 71 ASP F CA 1
ATOM 7011 C C . ASP F 1 71 ? 47.623 15.610 -9.499 1.00 59.10 71 ASP F C 1
ATOM 7012 O O . ASP F 1 71 ? 47.515 14.905 -8.482 1.00 60.45 71 ASP F O 1
ATOM 7017 N N . SER F 1 72 ? 46.613 16.300 -10.045 1.00 52.37 72 SER F N 1
ATOM 7018 C CA . SER F 1 72 ? 45.161 16.068 -9.816 1.00 54.41 72 SER F CA 1
ATOM 7019 C C . SER F 1 72 ? 44.547 15.493 -11.094 1.00 56.79 72 SER F C 1
ATOM 7020 O O . SER F 1 72 ? 45.193 15.566 -12.135 1.00 63.85 72 SER F O 1
ATOM 7023 N N . VAL F 1 73 ? 43.336 14.961 -11.040 1.00 56.02 73 VAL F N 1
ATOM 7024 C CA . VAL F 1 73 ? 42.728 14.334 -12.244 1.00 66.83 73 VAL F CA 1
ATOM 7025 C C . VAL F 1 73 ? 41.322 14.892 -12.376 1.00 69.66 73 VAL F C 1
ATOM 7026 O O . VAL F 1 73 ? 40.536 14.696 -11.444 1.00 68.12 73 VAL F O 1
ATOM 7030 N N . CYS F 1 74 ? 41.024 15.571 -13.476 1.00 63.85 74 CYS F N 1
ATOM 7031 C CA . CYS F 1 74 ? 39.629 15.899 -13.806 1.00 64.96 74 CYS F CA 1
ATOM 7032 C C . CYS F 1 74 ? 39.128 14.910 -14.862 1.00 65.95 74 CYS F C 1
ATOM 7033 O O . CYS F 1 74 ? 39.809 14.767 -15.905 1.00 66.87 74 CYS F O 1
ATOM 7036 N N . TYR F 1 75 ? 38.003 14.244 -14.567 1.00 60.77 75 TYR F N 1
ATOM 7037 C CA . TYR F 1 75 ? 37.199 13.430 -15.513 1.00 66.13 75 TYR F CA 1
ATOM 7038 C C . TYR F 1 75 ? 35.912 14.188 -15.839 1.00 66.75 75 TYR F C 1
ATOM 7039 O O . TYR F 1 75 ? 35.158 14.542 -14.913 1.00 68.86 75 TYR F O 1
ATOM 7048 N N . GLU F 1 76 ? 35.652 14.370 -17.127 1.00 66.18 76 GLU F N 1
ATOM 7049 C CA . GLU F 1 76 ? 34.507 15.142 -17.653 1.00 68.60 76 GLU F CA 1
ATOM 7050 C C . GLU F 1 76 ? 33.793 14.228 -18.645 1.00 57.34 76 GLU F C 1
ATOM 7051 O O . GLU F 1 76 ? 34.417 13.844 -19.637 1.00 59.38 76 GLU F O 1
ATOM 7057 N N . ALA F 1 77 ? 32.564 13.829 -18.335 1.00 52.95 77 ALA F N 1
ATOM 7058 C CA . ALA F 1 77 ? 31.737 12.931 -19.172 1.00 55.63 77 ALA F CA 1
ATOM 7059 C C . ALA F 1 77 ? 30.407 13.604 -19.528 1.00 62.54 77 ALA F C 1
ATOM 7060 O O . ALA F 1 77 ? 29.860 14.372 -18.715 1.00 52.87 77 ALA F O 1
ATOM 7062 N N . PHE F 1 78 ? 29.897 13.275 -20.709 1.00 71.84 78 PHE F N 1
ATOM 7063 C CA . PHE F 1 78 ? 28.543 13.645 -21.191 1.00 69.07 78 PHE F CA 1
ATOM 7064 C C . PHE F 1 78 ? 28.177 12.718 -22.350 1.00 64.46 78 PHE F C 1
ATOM 7065 O O . PHE F 1 78 ? 29.119 12.212 -23.062 1.00 52.90 78 PHE F O 1
ATOM 7073 N N . VAL F 1 79 ? 26.877 12.477 -22.529 1.00 54.33 79 VAL F N 1
ATOM 7074 C CA . VAL F 1 79 ? 26.382 11.639 -23.662 1.00 58.33 79 VAL F CA 1
ATOM 7075 C C . VAL F 1 79 ? 26.482 12.435 -24.970 1.00 60.22 79 VAL F C 1
ATOM 7076 O O . VAL F 1 79 ? 26.314 13.660 -24.920 1.00 64.90 79 VAL F O 1
ATOM 7080 N N . CYS F 1 80 ? 26.769 11.788 -26.100 1.00 55.98 80 CYS F N 1
ATOM 7081 C CA . CYS F 1 80 ? 26.994 12.534 -27.360 1.00 60.70 80 CYS F CA 1
ATOM 7082 C C . CYS F 1 80 ? 26.506 11.829 -28.637 1.00 60.60 80 CYS F C 1
ATOM 7083 O O . CYS F 1 80 ? 26.476 12.517 -29.653 1.00 77.83 80 CYS F O 1
ATOM 7086 N N . TYR F 1 81 ? 26.179 10.535 -28.635 1.00 66.28 81 TYR F N 1
ATOM 7087 C CA . TYR F 1 81 ? 25.307 9.898 -29.666 1.00 71.85 81 TYR F CA 1
ATOM 7088 C C . TYR F 1 81 ? 24.367 8.931 -28.944 1.00 70.67 81 TYR F C 1
ATOM 7089 O O . TYR F 1 81 ? 24.635 8.629 -27.779 1.00 71.85 81 TYR F O 1
ATOM 7098 N N . THR F 1 82 ? 23.304 8.482 -29.617 1.00 73.17 82 THR F N 1
ATOM 7099 C CA . THR F 1 82 ? 22.343 7.473 -29.099 1.00 73.07 82 THR F CA 1
ATOM 7100 C C . THR F 1 82 ? 21.787 6.638 -30.256 1.00 65.69 82 THR F C 1
ATOM 7101 O O . THR F 1 82 ? 22.042 6.959 -31.410 1.00 73.34 82 THR F O 1
ATOM 7105 N N . GLY F 1 83 ? 21.125 5.546 -29.911 1.00 66.98 83 GLY F N 1
ATOM 7106 C CA . GLY F 1 83 ? 20.246 4.759 -30.788 1.00 73.23 83 GLY F CA 1
ATOM 7107 C C . GLY F 1 83 ? 18.943 4.526 -30.049 1.00 71.33 83 GLY F C 1
ATOM 7108 O O . GLY F 1 83 ? 18.355 5.512 -29.606 1.00 67.18 83 GLY F O 1
ATOM 7109 N N . LYS F 1 84 ? 18.534 3.277 -29.854 1.00 70.35 84 LYS F N 1
ATOM 7110 C CA . LYS F 1 84 ? 17.222 2.956 -29.245 1.00 77.83 84 LYS F CA 1
ATOM 7111 C C . LYS F 1 84 ? 17.431 2.876 -27.735 1.00 70.22 84 LYS F C 1
ATOM 7112 O O . LYS F 1 84 ? 16.903 3.747 -27.036 1.00 72.01 84 LYS F O 1
ATOM 7118 N N . SER F 1 85 ? 18.205 1.903 -27.255 1.00 70.88 85 SER F N 1
ATOM 7119 C CA . SER F 1 85 ? 18.487 1.732 -25.805 1.00 76.58 85 SER F CA 1
ATOM 7120 C C . SER F 1 85 ? 19.918 2.167 -25.461 1.00 74.56 85 SER F C 1
ATOM 7121 O O . SER F 1 85 ? 20.230 2.236 -24.267 1.00 98.77 85 SER F O 1
ATOM 7124 N N . SER F 1 86 ? 20.758 2.465 -26.450 1.00 67.02 86 SER F N 1
ATOM 7125 C CA . SER F 1 86 ? 22.211 2.671 -26.245 1.00 66.35 86 SER F CA 1
ATOM 7126 C C . SER F 1 86 ? 22.490 4.167 -26.194 1.00 69.17 86 SER F C 1
ATOM 7127 O O . SER F 1 86 ? 21.692 4.934 -26.727 1.00 73.48 86 SER F O 1
ATOM 7130 N N . MET F 1 87 ? 23.623 4.511 -25.592 1.00 65.27 87 MET F N 1
ATOM 7131 C CA . MET F 1 87 ? 24.084 5.876 -25.292 1.00 55.66 87 MET F CA 1
ATOM 7132 C C . MET F 1 87 ? 25.597 5.797 -25.336 1.00 61.31 87 MET F C 1
ATOM 7133 O O . MET F 1 87 ? 26.164 4.908 -24.685 1.00 70.19 87 MET F O 1
ATOM 7138 N N . GLU F 1 88 ? 26.204 6.626 -26.165 1.00 66.41 88 GLU F N 1
ATOM 7139 C CA . GLU F 1 88 ? 27.665 6.698 -26.303 1.00 61.38 88 GLU F CA 1
ATOM 7140 C C . GLU F 1 88 ? 28.106 7.940 -25.547 1.00 62.51 88 GLU F C 1
ATOM 7141 O O . GLU F 1 88 ? 27.649 9.039 -25.954 1.00 63.97 88 GLU F O 1
ATOM 7147 N N . VAL F 1 89 ? 28.961 7.752 -24.532 1.00 56.25 89 VAL F N 1
ATOM 7148 C CA . VAL F 1 89 ? 29.505 8.821 -23.639 1.00 52.37 89 VAL F CA 1
ATOM 7149 C C . VAL F 1 89 ? 30.951 9.137 -24.022 1.00 54.43 89 VAL F C 1
ATOM 7150 O O . VAL F 1 89 ? 31.727 8.215 -24.290 1.00 61.45 89 VAL F O 1
ATOM 7154 N N . PHE F 1 90 ? 31.280 10.422 -24.056 1.00 53.97 90 PHE F N 1
ATOM 7155 C CA . PHE F 1 90 ? 32.641 10.939 -24.311 1.00 49.10 90 PHE F CA 1
ATOM 7156 C C . PHE F 1 90 ? 33.205 11.360 -22.957 1.00 54.55 90 PHE F C 1
ATOM 7157 O O . PHE F 1 90 ? 32.487 11.998 -22.138 1.00 61.29 90 PHE F O 1
ATOM 7165 N N . VAL F 1 91 ? 34.457 11.007 -22.718 1.00 46.14 91 VAL F N 1
ATOM 7166 C CA . VAL F 1 91 ? 35.135 11.324 -21.448 1.00 43.43 91 VAL F CA 1
ATOM 7167 C C . VAL F 1 91 ? 36.498 11.891 -21.804 1.00 46.24 91 VAL F C 1
ATOM 7168 O O . VAL F 1 91 ? 37.259 11.191 -22.500 1.00 41.65 91 VAL F O 1
ATOM 7172 N N . LYS F 1 92 ? 36.776 13.117 -21.361 1.00 47.49 92 LYS F N 1
ATOM 7173 C CA . LYS F 1 92 ? 38.136 13.689 -21.436 1.00 51.38 92 LYS F CA 1
ATOM 7174 C C . LYS F 1 92 ? 38.698 13.693 -20.017 1.00 55.85 92 LYS F C 1
ATOM 7175 O O . LYS F 1 92 ? 37.924 13.859 -19.056 1.00 59.16 92 LYS F O 1
ATOM 7181 N N . VAL F 1 93 ? 39.968 13.303 -19.918 1.00 56.44 93 VAL F N 1
ATOM 7182 C CA . VAL F 1 93 ? 40.710 13.149 -18.644 1.00 56.93 93 VAL F CA 1
ATOM 7183 C C . VAL F 1 93 ? 41.797 14.188 -18.717 1.00 56.67 93 VAL F C 1
ATOM 7184 O O . VAL F 1 93 ? 42.618 14.070 -19.632 1.00 62.60 93 VAL F O 1
ATOM 7188 N N . ILE F 1 94 ? 41.862 15.090 -17.754 1.00 57.34 94 ILE F N 1
ATOM 7189 C CA . ILE F 1 94 ? 42.909 16.147 -17.800 1.00 67.18 94 ILE F CA 1
ATOM 7190 C C . ILE F 1 94 ? 43.687 16.145 -16.475 1.00 61.63 94 ILE F C 1
ATOM 7191 O O . ILE F 1 94 ? 43.060 16.023 -15.410 1.00 75.42 94 ILE F O 1
ATOM 7196 N N . ALA F 1 95 ? 45.021 16.125 -16.564 1.00 62.03 95 ALA F N 1
ATOM 7197 C CA . ALA F 1 95 ? 45.970 15.951 -15.432 1.00 65.08 95 ALA F CA 1
ATOM 7198 C C . ALA F 1 95 ? 46.656 17.287 -15.132 1.00 65.55 95 ALA F C 1
ATOM 7199 O O . ALA F 1 95 ? 47.376 17.801 -16.025 1.00 62.01 95 ALA F O 1
ATOM 7201 N N . GLU F 1 96 ? 46.415 17.827 -13.931 1.00 72.52 96 GLU F N 1
ATOM 7202 C CA . GLU F 1 96 ? 46.904 19.158 -13.482 1.00 73.58 96 GLU F CA 1
ATOM 7203 C C . GLU F 1 96 ? 47.943 18.951 -12.379 1.00 72.55 96 GLU F C 1
ATOM 7204 O O . GLU F 1 96 ? 47.617 18.307 -11.385 1.00 72.47 96 GLU F O 1
ATOM 7210 N N . ASN F 1 97 ? 49.143 19.492 -12.547 1.00 79.00 97 ASN F N 1
ATOM 7211 C CA . ASN F 1 97 ? 50.197 19.457 -11.502 1.00 91.66 97 ASN F CA 1
ATOM 7212 C C . ASN F 1 97 ? 49.879 20.530 -10.457 1.00 89.18 97 ASN F C 1
ATOM 7213 O O . ASN F 1 97 ? 50.203 21.694 -10.724 1.00 101.97 97 ASN F O 1
ATOM 7218 N N . LEU F 1 98 ? 49.289 20.138 -9.322 1.00 93.18 98 LEU F N 1
ATOM 7219 C CA . LEU F 1 98 ? 48.700 21.043 -8.290 1.00 106.51 98 LEU F CA 1
ATOM 7220 C C . LEU F 1 98 ? 49.610 22.247 -8.024 1.00 112.88 98 LEU F C 1
ATOM 7221 O O . LEU F 1 98 ? 49.106 23.389 -8.059 1.00 113.57 98 LEU F O 1
ATOM 7226 N N . LEU F 1 99 ? 50.904 22.000 -7.803 1.00 118.22 99 LEU F N 1
ATOM 7227 C CA . LEU F 1 99 ? 51.876 23.033 -7.351 1.00 125.20 99 LEU F CA 1
ATOM 7228 C C . LEU F 1 99 ? 52.482 23.809 -8.532 1.00 145.19 99 LEU F C 1
ATOM 7229 O O . LEU F 1 99 ? 53.323 24.686 -8.262 1.00 159.35 99 LEU F O 1
ATOM 7234 N N . ALA F 1 100 ? 51.978 23.567 -9.739 1.00 152.99 100 ALA F N 1
ATOM 7235 C CA . ALA F 1 100 ? 52.461 24.285 -10.936 1.00 143.04 100 ALA F CA 1
ATOM 7236 C C . ALA F 1 100 ? 51.286 24.479 -11.892 1.00 130.60 100 ALA F C 1
ATOM 7237 O O . ALA F 1 100 ? 51.396 25.315 -12.796 1.00 131.93 100 ALA F O 1
ATOM 7239 N N . GLY F 1 101 ? 50.215 23.711 -11.692 1.00 117.69 101 GLY F N 1
ATOM 7240 C CA . GLY F 1 101 ? 49.017 23.805 -12.543 1.00 116.04 101 GLY F CA 1
ATOM 7241 C C . GLY F 1 101 ? 49.364 23.767 -14.018 1.00 122.28 101 GLY F C 1
ATOM 7242 O O . GLY F 1 101 ? 48.878 24.636 -14.746 1.00 139.39 101 GLY F O 1
ATOM 7243 N N . GLU F 1 102 ? 50.191 22.810 -14.441 1.00 114.89 102 GLU F N 1
ATOM 7244 C CA . GLU F 1 102 ? 50.558 22.693 -15.875 1.00 124.75 102 GLU F CA 1
ATOM 7245 C C . GLU F 1 102 ? 49.713 21.580 -16.492 1.00 118.88 102 GLU F C 1
ATOM 7246 O O . GLU F 1 102 ? 50.206 20.450 -16.605 1.00 96.03 102 GLU F O 1
ATOM 7252 N N . ARG F 1 103 ? 48.497 21.936 -16.902 1.00 101.41 103 ARG F N 1
ATOM 7253 C CA . ARG F 1 103 ? 47.505 20.982 -17.443 1.00 81.98 103 ARG F CA 1
ATOM 7254 C C . ARG F 1 103 ? 47.931 20.371 -18.773 1.00 77.93 103 ARG F C 1
ATOM 7255 O O . ARG F 1 103 ? 48.585 21.035 -19.563 1.00 87.09 103 ARG F O 1
ATOM 7263 N N . ARG F 1 104 ? 47.510 19.127 -18.965 1.00 75.81 104 ARG F N 1
ATOM 7264 C CA . ARG F 1 104 ? 47.673 18.308 -20.184 1.00 69.26 104 ARG F CA 1
ATOM 7265 C C . ARG F 1 104 ? 46.478 17.341 -20.237 1.00 65.39 104 ARG F C 1
ATOM 7266 O O . ARG F 1 104 ? 45.914 17.056 -19.161 1.00 63.20 104 ARG F O 1
ATOM 7274 N N . ILE F 1 105 ? 46.097 16.867 -21.424 1.00 59.94 105 ILE F N 1
ATOM 7275 C CA . ILE F 1 105 ? 45.084 15.786 -21.595 1.00 61.50 105 ILE F CA 1
ATOM 7276 C C . ILE F 1 105 ? 45.793 14.419 -21.467 1.00 67.30 105 ILE F C 1
ATOM 7277 O O . ILE F 1 105 ? 46.754 14.148 -22.195 1.00 71.52 105 ILE F O 1
ATOM 7282 N N . ALA F 1 106 ? 45.379 13.587 -20.518 1.00 65.00 106 ALA F N 1
ATOM 7283 C CA . ALA F 1 106 ? 46.037 12.298 -20.246 1.00 53.50 106 ALA F CA 1
ATOM 7284 C C . ALA F 1 106 ? 45.394 11.254 -21.133 1.00 49.51 106 ALA F C 1
ATOM 7285 O O . ALA F 1 106 ? 46.061 10.274 -21.474 1.00 62.10 106 ALA F O 1
ATOM 7287 N N . ALA F 1 107 ? 44.120 11.431 -21.437 1.00 44.12 107 ALA F N 1
ATOM 7288 C CA . ALA F 1 107 ? 43.372 10.470 -22.268 1.00 51.20 107 ALA F CA 1
ATOM 7289 C C . ALA F 1 107 ? 41.978 10.988 -22.581 1.00 47.57 107 ALA F C 1
ATOM 7290 O O . ALA F 1 107 ? 41.505 11.920 -21.923 1.00 56.37 107 ALA F O 1
ATOM 7292 N N . THR F 1 108 ? 41.355 10.357 -23.554 1.00 42.91 108 THR F N 1
ATOM 7293 C CA . THR F 1 108 ? 39.979 10.646 -23.999 1.00 46.98 108 THR F CA 1
ATOM 7294 C C . THR F 1 108 ? 39.395 9.301 -24.361 1.00 43.41 108 THR F C 1
ATOM 7295 O O . THR F 1 108 ? 40.160 8.433 -24.782 1.00 49.47 108 THR F O 1
ATOM 7299 N N . CYS F 1 109 ? 38.099 9.146 -24.206 1.00 41.58 109 CYS F N 1
ATOM 7300 C CA . CYS F 1 109 ? 37.481 7.811 -24.226 1.00 48.76 109 CYS F CA 1
ATOM 7301 C C . CYS F 1 109 ? 36.038 7.973 -24.693 1.00 49.87 109 CYS F C 1
ATOM 7302 O O . CYS F 1 109 ? 35.363 8.870 -24.192 1.00 61.10 109 CYS F O 1
ATOM 7305 N N . PHE F 1 110 ? 35.646 7.190 -25.689 1.00 48.69 110 PHE F N 1
ATOM 7306 C CA . PHE F 1 110 ? 34.240 6.965 -26.080 1.00 48.45 110 PHE F CA 1
ATOM 7307 C C . PHE F 1 110 ? 33.835 5.656 -25.401 1.00 47.05 110 PHE F C 1
ATOM 7308 O O . PHE F 1 110 ? 34.486 4.620 -25.645 1.00 51.09 110 PHE F O 1
ATOM 7316 N N . ILE F 1 111 ? 32.805 5.675 -24.569 1.00 40.93 111 ILE F N 1
ATOM 7317 C CA . ILE F 1 111 ? 32.388 4.454 -23.838 1.00 46.89 111 ILE F CA 1
ATOM 7318 C C . ILE F 1 111 ? 30.888 4.306 -24.066 1.00 48.35 111 ILE F C 1
ATOM 7319 O O . ILE F 1 111 ? 30.217 5.314 -24.012 1.00 58.94 111 ILE F O 1
ATOM 7324 N N . THR F 1 112 ? 30.396 3.106 -24.374 1.00 54.36 112 THR F N 1
ATOM 7325 C CA . THR F 1 112 ? 28.972 2.876 -24.750 1.00 61.20 112 THR F CA 1
ATOM 7326 C C . THR F 1 112 ? 28.236 2.203 -23.590 1.00 61.89 112 THR F C 1
ATOM 7327 O O . THR F 1 112 ? 28.658 1.094 -23.190 1.00 63.18 112 THR F O 1
ATOM 7331 N N . PHE F 1 113 ? 27.154 2.825 -23.114 1.00 58.98 113 PHE F N 1
ATOM 7332 C CA . PHE F 1 113 ? 26.254 2.256 -22.081 1.00 59.56 113 PHE F CA 1
ATOM 7333 C C . PHE F 1 113 ? 24.912 1.925 -22.709 1.00 68.81 113 PHE F C 1
ATOM 7334 O O . PHE F 1 113 ? 24.580 2.469 -23.785 1.00 66.68 113 PHE F O 1
ATOM 7342 N N . VAL F 1 114 ? 24.163 1.063 -22.029 1.00 68.55 114 VAL F N 1
ATOM 7343 C CA . VAL F 1 114 ? 22.848 0.583 -22.521 1.00 63.96 114 VAL F CA 1
ATOM 7344 C C . VAL F 1 114 ? 21.868 0.583 -21.362 1.00 67.89 114 VAL F C 1
ATOM 7345 O O . VAL F 1 114 ? 22.167 -0.075 -20.346 1.00 63.50 114 VAL F O 1
ATOM 7349 N N . ALA F 1 115 ? 20.765 1.314 -21.531 1.00 65.00 115 ALA F N 1
ATOM 7350 C CA . ALA F 1 115 ? 19.671 1.420 -20.551 1.00 65.25 115 ALA F CA 1
ATOM 7351 C C . ALA F 1 115 ? 18.988 0.055 -20.528 1.00 68.19 115 ALA F C 1
ATOM 7352 O O . ALA F 1 115 ? 19.021 -0.641 -21.550 1.00 66.91 115 ALA F O 1
ATOM 7354 N N . ILE F 1 116 ? 18.453 -0.327 -19.378 1.00 68.97 116 ILE F N 1
ATOM 7355 C CA . ILE F 1 116 ? 17.951 -1.697 -19.099 1.00 71.13 116 ILE F CA 1
ATOM 7356 C C . ILE F 1 116 ? 16.708 -1.575 -18.229 1.00 70.59 116 ILE F C 1
ATOM 7357 O O . ILE F 1 116 ? 16.852 -1.126 -17.103 1.00 64.81 116 ILE F O 1
ATOM 7362 N N . LYS F 1 117 ? 15.581 -2.107 -18.684 1.00 86.58 117 LYS F N 1
ATOM 7363 C CA . LYS F 1 117 ? 14.372 -2.104 -17.826 1.00 103.23 117 LYS F CA 1
ATOM 7364 C C . LYS F 1 117 ? 13.799 -3.525 -17.798 1.00 102.59 117 LYS F C 1
ATOM 7365 O O . LYS F 1 117 ? 13.535 -4.072 -18.873 1.00 95.54 117 LYS F O 1
ATOM 7371 N N . ASP F 1 118 ? 13.674 -4.090 -16.596 1.00 97.61 118 ASP F N 1
ATOM 7372 C CA . ASP F 1 118 ? 13.134 -5.449 -16.324 1.00 101.15 118 ASP F CA 1
ATOM 7373 C C . ASP F 1 118 ? 13.842 -6.453 -17.242 1.00 87.06 118 ASP F C 1
ATOM 7374 O O . ASP F 1 118 ? 13.192 -6.997 -18.145 1.00 92.92 118 ASP F O 1
ATOM 7379 N N . GLY F 1 119 ? 15.145 -6.646 -17.043 1.00 82.96 119 GLY F N 1
ATOM 7380 C CA . GLY F 1 119 ? 15.967 -7.596 -17.819 1.00 85.35 119 GLY F CA 1
ATOM 7381 C C . GLY F 1 119 ? 16.329 -7.126 -19.230 1.00 82.32 119 GLY F C 1
ATOM 7382 O O . GLY F 1 119 ? 17.417 -7.467 -19.686 1.00 91.60 119 GLY F O 1
ATOM 7383 N N . LYS F 1 120 ? 15.464 -6.413 -19.944 1.00 80.22 120 LYS F N 1
ATOM 7384 C CA . LYS F 1 120 ? 15.682 -6.147 -21.387 1.00 87.19 120 LYS F CA 1
ATOM 7385 C C . LYS F 1 120 ? 16.127 -4.700 -21.591 1.00 80.78 120 LYS F C 1
ATOM 7386 O O . LYS F 1 120 ? 15.816 -3.826 -20.780 1.00 72.69 120 LYS F O 1
ATOM 7392 N N . PRO F 1 121 ? 16.844 -4.408 -22.703 1.00 68.08 121 PRO F N 1
ATOM 7393 C CA . PRO F 1 121 ? 17.143 -3.034 -23.105 1.00 72.75 121 PRO F CA 1
ATOM 7394 C C . PRO F 1 121 ? 15.884 -2.172 -23.179 1.00 81.86 121 PRO F C 1
ATOM 7395 O O . PRO F 1 121 ? 14.834 -2.733 -23.369 1.00 105.80 121 PRO F O 1
ATOM 7399 N N . SER F 1 122 ? 16.031 -0.855 -23.054 1.00 75.44 122 SER F N 1
ATOM 7400 C CA . SER F 1 122 ? 14.905 0.073 -22.807 1.00 77.07 122 SER F CA 1
ATOM 7401 C C . SER F 1 122 ? 15.149 1.417 -23.487 1.00 81.95 122 SER F C 1
ATOM 7402 O O . SER F 1 122 ? 16.304 1.874 -23.539 1.00 73.45 122 SER F O 1
ATOM 7405 N N . SER F 1 123 ? 14.051 2.016 -23.950 1.00 93.90 123 SER F N 1
ATOM 7406 C CA . SER F 1 123 ? 13.972 3.300 -24.688 1.00 85.80 123 SER F CA 1
ATOM 7407 C C . SER F 1 123 ? 14.806 4.378 -23.979 1.00 80.81 123 SER F C 1
ATOM 7408 O O . SER F 1 123 ? 14.813 4.406 -22.742 1.00 68.44 123 SER F O 1
ATOM 7411 N N . VAL F 1 124 ? 15.485 5.231 -24.749 1.00 77.03 124 VAL F N 1
ATOM 7412 C CA . VAL F 1 124 ? 16.379 6.313 -24.248 1.00 74.00 124 VAL F CA 1
ATOM 7413 C C . VAL F 1 124 ? 16.228 7.544 -25.137 1.00 79.98 124 VAL F C 1
ATOM 7414 O O . VAL F 1 124 ? 16.266 7.416 -26.361 1.00 85.67 124 VAL F O 1
ATOM 7418 N N . PRO F 1 125 ? 16.120 8.771 -24.566 1.00 76.89 125 PRO F N 1
ATOM 7419 C CA . PRO F 1 125 ? 15.967 10.000 -25.351 1.00 70.30 125 PRO F CA 1
ATOM 7420 C C . PRO F 1 125 ? 17.039 10.247 -26.417 1.00 71.67 125 PRO F C 1
ATOM 7421 O O . PRO F 1 125 ? 18.073 9.610 -26.386 1.00 65.40 125 PRO F O 1
ATOM 7425 N N . GLN F 1 126 ? 16.768 11.202 -27.304 1.00 79.32 126 GLN F N 1
ATOM 7426 C CA . GLN F 1 126 ? 17.721 11.653 -28.348 1.00 85.65 126 GLN F CA 1
ATOM 7427 C C . GLN F 1 126 ? 18.577 12.785 -27.774 1.00 79.03 126 GLN F C 1
ATOM 7428 O O . GLN F 1 126 ? 18.147 13.445 -26.802 1.00 71.99 126 GLN F O 1
ATOM 7434 N N . VAL F 1 127 ? 19.774 12.979 -28.313 1.00 77.90 127 VAL F N 1
ATOM 7435 C CA . VAL F 1 127 ? 20.721 13.977 -27.746 1.00 85.26 127 VAL F CA 1
ATOM 7436 C C . VAL F 1 127 ? 20.797 15.116 -28.745 1.00 81.19 127 VAL F C 1
ATOM 7437 O O . VAL F 1 127 ? 20.849 14.824 -29.952 1.00 85.59 127 VAL F O 1
ATOM 7441 N N . LEU F 1 128 ? 20.866 16.339 -28.232 1.00 76.18 128 LEU F N 1
ATOM 7442 C CA . LEU F 1 128 ? 20.944 17.537 -29.091 1.00 80.09 128 LEU F CA 1
ATOM 7443 C C . LEU F 1 128 ? 22.241 18.276 -28.792 1.00 70.39 128 LEU F C 1
ATOM 7444 O O . LEU F 1 128 ? 22.434 18.674 -27.655 1.00 71.76 128 LEU F O 1
ATOM 7449 N N . PRO F 1 129 ? 23.114 18.503 -29.787 1.00 62.26 129 PRO F N 1
ATOM 7450 C CA . PRO F 1 129 ? 24.352 19.232 -29.583 1.00 67.69 129 PRO F CA 1
ATOM 7451 C C . PRO F 1 129 ? 24.091 20.727 -29.399 1.00 71.25 129 PRO F C 1
ATOM 7452 O O . PRO F 1 129 ? 23.057 21.206 -29.763 1.00 81.76 129 PRO F O 1
ATOM 7456 N N . GLU F 1 130 ? 25.059 21.473 -28.883 1.00 76.12 130 GLU F N 1
ATOM 7457 C CA . GLU F 1 130 ? 24.805 22.929 -28.780 1.00 81.74 130 GLU F CA 1
ATOM 7458 C C . GLU F 1 130 ? 26.049 23.711 -29.191 1.00 82.51 130 GLU F C 1
ATOM 7459 O O . GLU F 1 130 ? 25.900 24.889 -29.513 1.00 93.50 130 GLU F O 1
ATOM 7465 N N . THR F 1 131 ? 27.214 23.070 -29.216 1.00 73.20 131 THR F N 1
ATOM 7466 C CA . THR F 1 131 ? 28.465 23.811 -29.507 1.00 71.37 131 THR F CA 1
ATOM 7467 C C . THR F 1 131 ? 29.273 23.100 -30.590 1.00 64.61 131 THR F C 1
ATOM 7468 O O . THR F 1 131 ? 28.806 22.073 -31.071 1.00 53.15 131 THR F O 1
ATOM 7472 N N . GLN F 1 132 ? 30.390 23.701 -30.999 1.00 81.56 132 GLN F N 1
ATOM 7473 C CA . GLN F 1 132 ? 31.260 23.122 -32.051 1.00 94.78 132 GLN F CA 1
ATOM 7474 C C . GLN F 1 132 ? 31.616 21.703 -31.640 1.00 101.09 132 GLN F C 1
ATOM 7475 O O . GLN F 1 132 ? 31.323 20.768 -32.409 1.00 92.18 132 GLN F O 1
ATOM 7481 N N . GLU F 1 133 ? 32.206 21.571 -30.453 1.00 97.51 133 GLU F N 1
ATOM 7482 C CA . GLU F 1 133 ? 32.648 20.237 -29.991 1.00 84.83 133 GLU F CA 1
ATOM 7483 C C . GLU F 1 133 ? 31.419 19.340 -29.973 1.00 75.79 133 GLU F C 1
ATOM 7484 O O . GLU F 1 133 ? 31.444 18.293 -30.611 1.00 63.35 133 GLU F O 1
ATOM 7490 N N . GLU F 1 134 ? 30.382 19.783 -29.275 1.00 60.88 134 GLU F N 1
ATOM 7491 C CA . GLU F 1 134 ? 29.135 18.977 -29.165 1.00 68.24 134 GLU F CA 1
ATOM 7492 C C . GLU F 1 134 ? 28.636 18.651 -30.589 1.00 67.34 134 GLU F C 1
ATOM 7493 O O . GLU F 1 134 ? 28.418 17.453 -30.892 1.00 76.03 134 GLU F O 1
ATOM 7499 N N . HIS F 1 135 ? 28.495 19.652 -31.461 1.00 70.02 135 HIS F N 1
ATOM 7500 C CA . HIS F 1 135 ? 28.050 19.447 -32.867 1.00 70.20 135 HIS F CA 1
ATOM 7501 C C . HIS F 1 135 ? 29.023 18.449 -33.499 1.00 67.00 135 HIS F C 1
ATOM 7502 O O . HIS F 1 135 ? 28.535 17.432 -34.013 1.00 57.58 135 HIS F O 1
ATOM 7509 N N . TRP F 1 136 ? 30.338 18.711 -33.389 1.00 68.01 136 TRP F N 1
ATOM 7510 C CA . TRP F 1 136 ? 31.451 17.867 -33.918 1.00 68.68 136 TRP F CA 1
ATOM 7511 C C . TRP F 1 136 ? 31.251 16.391 -33.567 1.00 73.21 136 TRP F C 1
ATOM 7512 O O . TRP F 1 136 ? 31.155 15.574 -34.480 1.00 71.91 136 TRP F O 1
ATOM 7523 N N . LEU F 1 137 ? 31.265 16.064 -32.275 1.00 82.09 137 LEU F N 1
ATOM 7524 C CA . LEU F 1 137 ? 31.252 14.658 -31.794 1.00 78.80 137 LEU F CA 1
ATOM 7525 C C . LEU F 1 137 ? 29.939 14.030 -32.263 1.00 75.47 137 LEU F C 1
ATOM 7526 O O . LEU F 1 137 ? 29.958 12.855 -32.633 1.00 71.97 137 LEU F O 1
ATOM 7531 N N . HIS F 1 138 ? 28.846 14.798 -32.277 1.00 74.81 138 HIS F N 1
ATOM 7532 C CA . HIS F 1 138 ? 27.509 14.278 -32.673 1.00 80.22 138 HIS F CA 1
ATOM 7533 C C . HIS F 1 138 ? 27.525 13.762 -34.122 1.00 72.64 138 HIS F C 1
ATOM 7534 O O . HIS F 1 138 ? 26.988 12.670 -34.349 1.00 73.29 138 HIS F O 1
ATOM 7541 N N . LYS F 1 139 ? 28.102 14.508 -35.066 1.00 70.30 139 LYS F N 1
ATOM 7542 C CA . LYS F 1 139 ? 28.072 14.135 -36.506 1.00 79.87 139 LYS F CA 1
ATOM 7543 C C . LYS F 1 139 ? 28.862 12.836 -36.705 1.00 74.77 139 LYS F C 1
ATOM 7544 O O . LYS F 1 139 ? 28.323 11.907 -37.350 1.00 78.93 139 LYS F O 1
ATOM 7550 N N . THR F 1 140 ? 30.063 12.773 -36.120 1.00 70.74 140 THR F N 1
ATOM 7551 C CA . THR F 1 140 ? 31.023 11.636 -36.178 1.00 65.21 140 THR F CA 1
ATOM 7552 C C . THR F 1 140 ? 30.473 10.417 -35.418 1.00 65.33 140 THR F C 1
ATOM 7553 O O . THR F 1 140 ? 31.005 9.305 -35.618 1.00 72.61 140 THR F O 1
ATOM 7557 N N . GLY F 1 141 ? 29.429 10.611 -34.606 1.00 62.04 141 GLY F N 1
ATOM 7558 C CA . GLY F 1 141 ? 28.767 9.566 -33.802 1.00 68.95 141 GLY F CA 1
ATOM 7559 C C . GLY F 1 141 ? 28.362 8.351 -34.623 1.00 79.08 141 GLY F C 1
ATOM 7560 O O . GLY F 1 141 ? 28.498 7.204 -34.100 1.00 78.04 141 GLY F O 1
ATOM 7561 N N . LEU F 1 142 ? 27.864 8.585 -35.841 1.00 79.98 142 LEU F N 1
ATOM 7562 C CA . LEU F 1 142 ? 27.302 7.537 -36.731 1.00 84.82 142 LEU F CA 1
ATOM 7563 C C . LEU F 1 142 ? 28.425 6.577 -37.137 1.00 89.67 142 LEU F C 1
ATOM 7564 O O . LEU F 1 142 ? 28.289 5.347 -36.900 1.00 76.06 142 LEU F O 1
ATOM 7569 N N . GLU F 1 143 ? 29.469 7.119 -37.773 1.00 87.54 143 GLU F N 1
ATOM 7570 C CA . GLU F 1 143 ? 30.669 6.359 -38.215 1.00 78.18 143 GLU F CA 1
ATOM 7571 C C . GLU F 1 143 ? 31.095 5.463 -37.056 1.00 74.90 143 GLU F C 1
ATOM 7572 O O . GLU F 1 143 ? 31.085 4.245 -37.219 1.00 73.67 143 GLU F O 1
ATOM 7578 N N . ARG F 1 144 ? 31.359 6.065 -35.893 1.00 73.43 144 ARG F N 1
ATOM 7579 C CA . ARG F 1 144 ? 31.817 5.354 -34.669 1.00 62.77 144 ARG F CA 1
ATOM 7580 C C . ARG F 1 144 ? 30.822 4.264 -34.268 1.00 60.13 144 ARG F C 1
ATOM 7581 O O . ARG F 1 144 ? 31.284 3.186 -33.906 1.00 66.78 144 ARG F O 1
ATOM 7589 N N . ALA F 1 145 ? 29.513 4.513 -34.339 1.00 69.10 145 ALA F N 1
ATOM 7590 C CA . ALA F 1 145 ? 28.465 3.511 -34.007 1.00 64.21 145 ALA F CA 1
ATOM 7591 C C . ALA F 1 145 ? 28.584 2.308 -34.940 1.00 68.32 145 ALA F C 1
ATOM 7592 O O . ALA F 1 145 ? 28.354 1.188 -34.469 1.00 68.27 145 ALA F O 1
ATOM 7594 N N . GLU F 1 146 ? 28.956 2.547 -36.203 1.00 87.21 146 GLU F N 1
ATOM 7595 C CA . GLU F 1 146 ? 29.069 1.505 -37.262 1.00 88.65 146 GLU F CA 1
ATOM 7596 C C . GLU F 1 146 ? 30.289 0.628 -36.963 1.00 80.35 146 GLU F C 1
ATOM 7597 O O . GLU F 1 146 ? 30.075 -0.574 -36.835 1.00 79.23 146 GLU F O 1
ATOM 7603 N N . ASN F 1 147 ? 31.488 1.222 -36.822 1.00 83.50 147 ASN F N 1
ATOM 7604 C CA . ASN F 1 147 ? 32.782 0.544 -36.499 1.00 85.14 147 ASN F CA 1
ATOM 7605 C C . ASN F 1 147 ? 32.649 -0.309 -35.225 1.00 91.81 147 ASN F C 1
ATOM 7606 O O . ASN F 1 147 ? 33.236 -1.423 -35.184 1.00 76.16 147 ASN F O 1
ATOM 7611 N N . ARG F 1 148 ? 31.947 0.211 -34.206 1.00 91.28 148 ARG F N 1
ATOM 7612 C CA . ARG F 1 148 ? 31.611 -0.509 -32.942 1.00 90.88 148 ARG F CA 1
ATOM 7613 C C . ARG F 1 148 ? 30.872 -1.814 -33.291 1.00 85.32 148 ARG F C 1
ATOM 7614 O O . ARG F 1 148 ? 31.226 -2.886 -32.752 1.00 85.74 148 ARG F O 1
ATOM 7622 N N . LYS F 1 149 ? 29.853 -1.704 -34.142 1.00 76.61 149 LYS F N 1
ATOM 7623 C CA . LYS F 1 149 ? 28.975 -2.821 -34.563 1.00 76.99 149 LYS F CA 1
ATOM 7624 C C . LYS F 1 149 ? 29.814 -3.953 -35.173 1.00 74.58 149 LYS F C 1
ATOM 7625 O O . LYS F 1 149 ? 29.444 -5.128 -34.936 1.00 76.91 149 LYS F O 1
ATOM 7631 N N . LYS F 1 150 ? 30.892 -3.596 -35.869 1.00 68.40 150 LYS F N 1
ATOM 7632 C CA . LYS F 1 150 ? 31.810 -4.583 -36.486 1.00 80.62 150 LYS F CA 1
ATOM 7633 C C . LYS F 1 150 ? 32.536 -5.323 -35.367 1.00 76.51 150 LYS F C 1
ATOM 7634 O O . LYS F 1 150 ? 32.282 -6.508 -35.198 1.00 76.73 150 LYS F O 1
ATOM 7640 N N . GLY F 1 151 ? 33.342 -4.607 -34.582 1.00 65.60 151 GLY F N 1
ATOM 7641 C CA . GLY F 1 151 ? 34.121 -5.166 -33.460 1.00 59.98 151 GLY F CA 1
ATOM 7642 C C . GLY F 1 151 ? 33.336 -6.130 -32.598 1.00 59.80 151 GLY F C 1
ATOM 7643 O O . GLY F 1 151 ? 33.887 -7.176 -32.268 1.00 55.30 151 GLY F O 1
ATOM 7644 N N . ARG F 1 152 ? 32.117 -5.765 -32.203 1.00 55.73 152 ARG F N 1
ATOM 7645 C CA . ARG F 1 152 ? 31.262 -6.653 -31.386 1.00 62.69 152 ARG F CA 1
ATOM 7646 C C . ARG F 1 152 ? 31.187 -8.021 -32.065 1.00 70.08 152 ARG F C 1
ATOM 7647 O O . ARG F 1 152 ? 31.244 -9.023 -31.354 1.00 79.90 152 ARG F O 1
ATOM 7655 N N . LEU F 1 153 ? 31.071 -8.062 -33.391 1.00 69.11 153 LEU F N 1
ATOM 7656 C CA . LEU F 1 153 ? 31.004 -9.378 -34.068 1.00 71.90 153 LEU F CA 1
ATOM 7657 C C . LEU F 1 153 ? 32.386 -10.025 -33.954 1.00 67.55 153 LEU F C 1
ATOM 7658 O O . LEU F 1 153 ? 32.468 -11.212 -33.554 1.00 61.69 153 LEU F O 1
ATOM 7663 N N . LYS F 1 154 ? 33.435 -9.260 -34.252 1.00 62.42 154 LYS F N 1
ATOM 7664 C CA . LYS F 1 154 ? 34.828 -9.733 -34.097 1.00 71.91 154 LYS F CA 1
ATOM 7665 C C . LYS F 1 154 ? 34.999 -10.303 -32.679 1.00 74.12 154 LYS F C 1
ATOM 7666 O O . LYS F 1 154 ? 35.598 -11.409 -32.529 1.00 67.43 154 LYS F O 1
ATOM 7672 N N . SER F 1 155 ? 34.449 -9.596 -31.682 1.00 72.84 155 SER F N 1
ATOM 7673 C CA . SER F 1 155 ? 34.579 -9.918 -30.236 1.00 65.24 155 SER F CA 1
ATOM 7674 C C . SER F 1 155 ? 33.759 -11.168 -29.901 1.00 61.54 155 SER F C 1
ATOM 7675 O O . SER F 1 155 ? 34.263 -12.026 -29.166 1.00 52.52 155 SER F O 1
ATOM 7678 N N . LYS F 1 156 ? 32.555 -11.288 -30.458 1.00 68.37 156 LYS F N 1
ATOM 7679 C CA . LYS F 1 156 ? 31.707 -12.501 -30.317 1.00 73.56 156 LYS F CA 1
ATOM 7680 C C . LYS F 1 156 ? 32.382 -13.689 -31.018 1.00 84.63 156 LYS F C 1
ATOM 7681 O O . LYS F 1 156 ? 32.268 -14.818 -30.484 1.00 74.01 156 LYS F O 1
ATOM 7687 N N . GLU F 1 157 ? 33.016 -13.438 -32.182 1.00 94.83 157 GLU F N 1
ATOM 7688 C CA . GLU F 1 157 ? 33.773 -14.429 -33.007 1.00 90.16 157 GLU F CA 1
ATOM 7689 C C . GLU F 1 157 ? 34.854 -15.044 -32.112 1.00 81.68 157 GLU F C 1
ATOM 7690 O O . GLU F 1 157 ? 34.798 -16.269 -31.865 1.00 77.48 157 GLU F O 1
ATOM 7696 N N . MET F 1 158 ? 35.740 -14.200 -31.572 1.00 71.10 158 MET F N 1
ATOM 7697 C CA . MET F 1 158 ? 36.856 -14.623 -30.688 1.00 68.49 158 MET F CA 1
ATOM 7698 C C . MET F 1 158 ? 36.341 -15.432 -29.478 1.00 62.54 158 MET F C 1
ATOM 7699 O O . MET F 1 158 ? 37.085 -16.265 -28.984 1.00 67.67 158 MET F O 1
ATOM 7704 N N . ALA F 1 159 ? 35.109 -15.224 -29.022 1.00 67.72 159 ALA F N 1
ATOM 7705 C CA . ALA F 1 159 ? 34.534 -15.889 -27.826 1.00 79.70 159 ALA F CA 1
ATOM 7706 C C . ALA F 1 159 ? 34.099 -17.322 -28.140 1.00 77.69 159 ALA F C 1
ATOM 7707 O O . ALA F 1 159 ? 34.334 -18.178 -27.265 1.00 79.31 159 ALA F O 1
ATOM 7709 N N . GLU F 1 160 ? 33.411 -17.539 -29.274 1.00 85.28 160 GLU F N 1
ATOM 7710 C CA . GLU F 1 160 ? 33.020 -18.887 -29.782 1.00 92.11 160 GLU F CA 1
ATOM 7711 C C . GLU F 1 160 ? 34.315 -19.695 -29.952 1.00 88.47 160 GLU F C 1
ATOM 7712 O O . GLU F 1 160 ? 34.459 -20.778 -29.313 1.00 95.27 160 GLU F O 1
ATOM 7718 N N . VAL F 1 161 ? 35.266 -19.125 -30.688 1.00 71.88 161 VAL F N 1
ATOM 7719 C CA . VAL F 1 161 ? 36.519 -19.808 -31.108 1.00 76.13 161 VAL F CA 1
ATOM 7720 C C . VAL F 1 161 ? 37.391 -20.185 -29.908 1.00 74.95 161 VAL F C 1
ATOM 7721 O O . VAL F 1 161 ? 38.314 -20.980 -30.127 1.00 80.43 161 VAL F O 1
ATOM 7725 N N . LEU F 1 162 ? 37.174 -19.621 -28.717 1.00 74.25 162 LEU F N 1
ATOM 7726 C CA . LEU F 1 162 ? 38.057 -19.873 -27.538 1.00 85.56 162 LEU F CA 1
ATOM 7727 C C . LEU F 1 162 ? 37.376 -20.819 -26.522 1.00 98.89 162 LEU F C 1
ATOM 7728 O O . LEU F 1 162 ? 36.166 -21.177 -26.719 1.00 87.79 162 LEU F O 1
ATOM 7733 N N . THR F 1 163 ? 38.133 -21.221 -25.484 1.00 113.76 163 THR F N 1
ATOM 7734 C CA . THR F 1 163 ? 37.726 -22.155 -24.382 1.00 133.67 163 THR F CA 1
ATOM 7735 C C . THR F 1 163 ? 37.049 -21.379 -23.234 1.00 131.26 163 THR F C 1
ATOM 7736 O O . THR F 1 163 ? 36.466 -21.881 -22.240 1.00 101.75 163 THR F O 1
#

Secondary structure (DSSP, 8-state):
-EEGGGG-EEEEEE--GGGB-TTS-B-HHHHHHHHHHHHHHHHHHHHSS-EEEEEE--EE--S---TTEEEEEEEEEEEE-SSEEEEEEEEEEEESSS--EEEEEEEEEEEEEBSSSSB-----EE--SHHHHHTTHHHHHHHHHHHHHHHHHHHHHHHHHT---S--/-EEEGGGSEEEEEEEPPGGGB-TTS-B-HHHHHHHHHHHHHHHHHHHH-S-EEEEEE--EE--S---TTEEEEEEEEEEEE-SSEEEEEEEEEEEETTT----EEEEEEEEEEE-BTTB----PEEE--SHHHHHHHHHHHHHHHHHHHHHHHHHHHHHHHH-/--B-SGGG-EEEEEE--GGGB-SSSBB-HHHHHHHHHHHHHHHHHHHH-S-EEEEEE--EE--S--BTTEEEEEEEEEEE--SSEEEEEEEEEEEETTT--EEEEEEEEEEEEEBSSSSB--PPPB---SHHHHHTTSTHHHHHHHHHHHHHHHHHHHHHHHS-PPP-/---BGGGG-EEEEEEPPGGGB-TTSBB-HHHHHHHHHHHHHHHHHHHH-SEEEEEEE--EE--S--BTTBEEEEEEEEEEE-SSEEEEEEEEE--BTTT----EEEEEEEEEEEEBTTB-------B--SHHHHHHHHHHHHHHHHHHHHHHHHHHHHHHHH-/-EEEGGGT-EEEEEEPPGGGB-TTSBB-HHHHHHHHHHHHHHHHHHHHSS-EEEEEE--EE--S--BTTEEEEEEEEEEEE-SSEEEEEEEEEEEETTT--EEEEEEEEEEEEEEETTEE----EEE--SHHHHHHHHHHHHHHHHHHHHHHHHHHHHHHT-/-EEEGGGT-EEEEEE--GGGB-TTSBB-HHHHHHHHHHHHHHHHHHHH-SEEEEEEE--EE--S--BTTEEEEEEEEEEEE-SSEEEEEEEEEEEETTT---EEEEEEEEEEEEEETTEE----EEE--SHHHHHHHHHHHHHHHHHHHHHHHHHHHHHS--

Nearest PDB structures (foldseek):
  7cz3-assembly1_F  TM=1.002E+00  e=8.555E-28  Bacillus cereus ATCC 14579
  1y7u-assembly1_A  TM=9.765E-01  e=3.096E-20  Bacillus cereus
  5egl-assembly1_A  TM=9.433E-01  e=5.832E-18  Staphylococcus aureus subsp. aureus Mu50
  3sps-assembly1_B  TM=9.734E-01  e=1.367E-16  Halalkalibacterium halodurans C-125
  5szy-assembly1_A  TM=9.093E-01  e=3.411E-14  Neisseria meningitidis

Sequence (986 aa):
KKFMRESKAIKTTRVFPNDLNNHQTLFGGKLLAEIDSIASIAAARHSRKHCVTASIDSVDFLTPIHQADSVCYEAFVCYTGKSSMEVFVKVIAENLLAGERRIAATCFITFVAIKDGKPSSVPQVLPETQEEHWLHKTGLERAENRKKGRLKSKEMAEVLTLSKPWNIEKKFMRESKAIKTTRVFPNDLNNHQTLFGGKLLAEIDSIASIAAARHSRKHCVTASIDSVDFLTPIHQADSVCYEAFVCYTGKSSMEVFVKVIAENLLAGERRIAATCFITFVAIKDGKPSSVPQVLPETQEEHWLHKTGLERAENRKKGRLKSKEMAEVLTLEKKFMRESKAIKTTRVFPNDLNNHQTLFGGKLLAEIDSIASIAAARHSRKHCVTASIDSVDFLTPIHQADSVCYEAFVCYTGKSSMEVFVKVIAENLLAGERRIAATCFITFVAIKDGKPSSVPQVLPETQEEHWLHKTGLERAENRKKGRLKSKEMAEVLTLSKPWNEKKFMRESKAIKTTRVFPNDLNNHQTLFGGKLLAEIDSIASIAAARHSRKHCVTASIDSVDFLTPIHQADSVCYEAFVCYTGKSSMEVFVKVIAENLLAGERRIAATCFITFVAIKDGKPSSVPQVLPETQEEHWLHKTGLERAENRKKGRLKSKEMAEVLTLEKKFMRESKAIKTTRVFPNDLNNHQTLFGGKLLAEIDSIASIAAARHSRKHCVTASIDSVDFLTPIHQADSVCYEAFVCYTGKSSMEVFVKVIAENLLAGERRIAATCFITFVAIKDGKPSSVPQVLPETQEEHWLHKTGLERAENRKKGRLKSKEMAEVLTEKKFMRESKAIKTTRVFPNDLNNHQTLFGGKLLAEIDSIASIAAARHSRKHCVTASIDSVDFLTPIHQADSVCYEAFVCYTGKSSMEVFVKVIAENLLAGERRIAATCFITFVAIKDGKPSSVPQVLPETQEEHWLHKTGLERAENRKKGRLKSKEMAEVLT

Solvent-accessible surface area: 42505 Å² total; per-residue (Å²): 176,38,90,0,171,68,0,70,2,51,27,3,13,35,12,67,40,36,28,8,20,48,68,92,15,21,35,8,4,71,4,0,25,14,0,4,26,1,0,24,3,0,0,7,44,1,5,139,41,45,11,33,18,35,10,0,9,50,1,15,33,52,30,73,6,85,79,35,3,1,1,16,3,28,0,9,0,0,44,21,31,146,24,39,0,5,0,1,0,32,0,13,0,8,35,13,122,41,55,97,147,61,32,1,0,13,3,19,0,14,3,26,0,32,158,116,73,145,83,18,56,1,30,113,4,76,26,92,73,151,64,19,96,89,2,56,170,48,1,96,114,80,34,96,75,32,164,153,26,140,81,146,26,89,67,30,10,67,12,38,79,114,89,72,94,34,134,128,191,142,35,94,0,140,93,0,76,1,45,11,2,16,30,8,63,39,30,33,10,21,56,58,90,16,19,33,8,2,66,6,0,24,22,0,4,21,0,0,14,1,0,0,10,29,1,11,63,86,56,15,45,13,33,7,0,28,41,0,12,36,45,26,77,7,81,100,45,5,0,3,18,3,28,0,8,0,0,38,20,26,178,21,36,0,5,0,0,0,27,0,9,0,17,45,14,63,62,14,129,150,74,23,2,0,10,1,33,0,14,4,25,0,32,96,114,64,123,87,32,90,11,22,100,5,54,20,64,57,115,29,16,102,66,0,72,177,35,0,108,108,32,16,86,93,33,125,129,25,143,123,117,11,106,118,12,17,109,51,18,96,175,170,109,50,99,1,139,90,0,40,1,45,29,2,12,29,14,62,44,38,30,9,26,59,56,109,21,24,37,8,3,72,7,0,27,12,0,5,26,0,0,25,4,0,0,12,40,1,6,104,24,50,21,39,14,33,9,0,29,57,1,17,32,55,31,80,6,81,86,30,4,1,2,21,2,46,0,7,0,0,43,10,32,154,19,39,0,4,0,2,0,32,0,18,0,11,47,4,58,67,31,96,144,57,27,2,0,18,4,23,0,15,3,28,0,29,142,116,73,144,87,16,63,12,36,103,7,97,15,98,39,134,41,4,77,97,1,40,127,51,0,104,106,30,33,93,89,34,147,152,25,138,97,145,21,103,95,26,9,72,23,37,80,110,81,90,98,37,151,193,135,38,95,1,144,82,0,73,0,50,8,2,17,29,9,62,37,29,32,10,21,59,54,84,10,19,35,7,2,70,7,0,23,21,0,4,24,0,0,18,4,0,0,9,32,0,7,71,48,39,8,50,16,35,9,0,27,48,0,11,33,48,27,71,4,80,87,39,3,1,4,19,2,41,0,14,0,0,38,3,35,186,15,39,0,4,0,1,0,33,0,8,0,17,43,9,53,78,26,137,151,75,20,1,0,14,2,30,0,12,4,27,0,25,86,128,66,139,90,23,77,17,23,76,0,63,21,90,70,115,34,19,102,67,0,61,149,31,0,103,117,31,14,75,88,43,108,140,29,140,100,143,25,106,102,26,13,120,73,15,92,169,178,120,40,72,1,149,68,0,88,2,34,19,3,11,25,3,56,20,33,36,14,20,51,93,112,10,21,33,6,3,65,6,0,26,17,0,4,29,0,0,7,3,0,0,2,34,0,7,65,46,31,12,48,18,34,6,0,32,52,0,15,36,58,24,83,5,85,74,39,4,1,3,21,1,26,0,9,0,0,41,5,35,144,13,39,0,6,0,0,0,15,0,11,0,24,49,20,52,69,42,125,112,64,21,0,0,18,2,24,0,12,4,32,0,27,86,139,77,152,77,18,72,14,27,60,4,66,28,83,50,143,47,23,95,102,1,40,181,40,0,91,111,34,35,91,97,43,138,128,20,138,101,136,28,85,114,25,15,134,98,9,121,198,106,56,75,0,142,74,0,84,2,39,24,2,9,32,5,58,34,30,33,13,23,60,61,86,14,20,37,9,2,66,4,0,26,11,0,4,31,1,0,9,4,0,0,7,27,1,6,57,44,78,18,38,18,32,10,0,29,54,0,15,34,61,26,76,7,76,94,41,2,1,1,18,1,30,0,10,0,0,51,22,49,150,15,36,0,6,0,1,0,31,0,22,0,23,47,16,61,62,33,122,114,66,17,1,0,18,2,24,0,17,4,25,0,27,120,143,61,157,73,15,76,13,32,99,1,58,27,78,56,142,59,18,103,90,1,45,176,47,0,100,106,42,36,99,96,45,141,153,20,136,114,142,26,102,118,24,20,165,95,21,115